Protein AF-0000000067791943 (afdb_homodimer)

Structure (mmCIF, N/CA/C/O backbone):
data_AF-0000000067791943-model_v1
#
loop_
_entity.id
_entity.type
_entity.pdbx_description
1 polymer 'Response regulatory domain-containing protein'
#
loop_
_atom_site.group_PDB
_atom_site.id
_atom_site.type_symbol
_atom_site.label_atom_id
_atom_site.label_alt_id
_atom_site.label_comp_id
_atom_site.label_asym_id
_atom_site.label_entity_id
_atom_site.label_seq_id
_atom_site.pdbx_PDB_ins_code
_atom_site.Cartn_x
_atom_site.Cartn_y
_atom_site.Cartn_z
_atom_site.occupancy
_atom_site.B_iso_or_equiv
_atom_site.auth_seq_id
_atom_site.auth_comp_id
_atom_site.auth_asym_id
_atom_site.auth_atom_id
_atom_site.pdbx_PDB_model_num
ATOM 1 N N . MET A 1 1 ? -6.887 27.5 -25.422 1 22.25 1 MET A N 1
ATOM 2 C CA . MET A 1 1 ? -5.609 27.328 -24.734 1 22.25 1 MET A CA 1
ATOM 3 C C . MET A 1 1 ? -5.531 28.234 -23.5 1 22.25 1 MET A C 1
ATOM 5 O O . MET A 1 1 ? -5.02 29.359 -23.578 1 22.25 1 MET A O 1
ATOM 9 N N . SER A 1 2 ? -6.633 28.375 -22.719 1 24.59 2 SER A N 1
ATOM 10 C CA . SER A 1 2 ? -6.848 29.406 -21.719 1 24.59 2 SER A CA 1
ATOM 11 C C . SER A 1 2 ? -5.773 29.359 -20.641 1 24.59 2 SER A C 1
ATOM 13 O O . SER A 1 2 ? -5.422 28.281 -20.156 1 24.59 2 SER A O 1
ATOM 15 N N . GLU A 1 3 ? -4.766 30.266 -20.656 1 25.45 3 GLU A N 1
ATOM 16 C CA . GLU A 1 3 ? -3.621 30.516 -19.797 1 25.45 3 GLU A CA 1
ATOM 17 C C . GLU A 1 3 ? -4.043 30.594 -18.328 1 25.45 3 GLU A C 1
ATOM 19 O O . GLU A 1 3 ? -4.758 31.516 -17.922 1 25.45 3 GLU A O 1
ATOM 24 N N . ILE A 1 4 ? -4.453 29.484 -17.688 1 29.09 4 ILE A N 1
ATOM 25 C CA . ILE A 1 4 ? -4.758 29.516 -16.266 1 29.09 4 ILE A CA 1
ATOM 26 C C . ILE A 1 4 ? -3.627 30.219 -15.516 1 29.09 4 ILE A C 1
ATOM 28 O O . ILE A 1 4 ? -2.486 29.766 -15.516 1 29.09 4 ILE A O 1
ATOM 32 N N . THR A 1 5 ? -3.676 31.578 -15.539 1 31.69 5 THR A N 1
ATOM 33 C CA . THR A 1 5 ? -2.77 32.438 -14.797 1 31.69 5 THR A CA 1
ATOM 34 C C . THR A 1 5 ? -2.609 31.953 -13.359 1 31.69 5 THR A C 1
ATOM 36 O O . THR A 1 5 ? -3.6 31.719 -12.664 1 31.69 5 THR A O 1
ATOM 39 N N . PRO A 1 6 ? -1.551 31.25 -13.047 1 35 6 PRO A N 1
ATOM 40 C CA . PRO A 1 6 ? -1.311 30.906 -11.641 1 35 6 PRO A CA 1
ATOM 41 C C . PRO A 1 6 ? -1.717 32.031 -10.688 1 35 6 PRO A C 1
ATOM 43 O O . PRO A 1 6 ? -1.582 33.219 -11.016 1 35 6 PRO A O 1
ATOM 46 N N . ASN A 1 7 ? -2.91 32.062 -10.18 1 36.78 7 ASN A N 1
ATOM 47 C CA . ASN A 1 7 ? -3.359 33.094 -9.242 1 36.78 7 ASN A CA 1
ATOM 48 C C . ASN A 1 7 ? -2.207 33.594 -8.391 1 36.78 7 ASN A C 1
ATOM 50 O O . ASN A 1 7 ? -1.664 32.875 -7.559 1 36.78 7 ASN A O 1
ATOM 54 N N . ASP A 1 8 ? -1.316 34.406 -8.805 1 37.97 8 ASP A N 1
ATOM 55 C CA . ASP A 1 8 ? -0.203 35.219 -8.367 1 37.97 8 ASP A CA 1
ATOM 56 C C . ASP A 1 8 ? -0.548 35.969 -7.078 1 37.97 8 ASP A C 1
ATOM 58 O O . ASP A 1 8 ? 0.208 36.844 -6.629 1 37.97 8 ASP A O 1
ATOM 62 N N . GLY A 1 9 ? -1.77 36.188 -6.684 1 40 9 GLY A N 1
ATOM 63 C CA . GLY A 1 9 ? -1.953 37.125 -5.586 1 40 9 GLY A CA 1
ATOM 64 C C . GLY A 1 9 ? -1.357 36.625 -4.277 1 40 9 GLY A C 1
ATOM 65 O O . GLY A 1 9 ? -2.061 36.062 -3.449 1 40 9 GLY A O 1
ATOM 66 N N . GLU A 1 10 ? -0.262 36.156 -4.215 1 47.28 10 GLU A N 1
ATOM 67 C CA . GLU A 1 10 ? 0.463 35.844 -2.992 1 47.28 10 GLU A CA 1
ATOM 68 C C . GLU A 1 10 ? 0.198 36.875 -1.897 1 47.28 10 GLU A C 1
ATOM 70 O O . GLU A 1 10 ? 0.565 38.031 -2.035 1 47.28 10 GLU A O 1
ATOM 75 N N . GLU A 1 11 ? -0.907 36.906 -1.384 1 56.53 11 GLU A N 1
ATOM 76 C CA . GLU A 1 11 ? -1.056 37.844 -0.25 1 56.53 11 GLU A CA 1
ATOM 77 C C . GLU A 1 11 ? 0.154 37.75 0.677 1 56.53 11 GLU A C 1
ATOM 79 O O . GLU A 1 11 ? 0.414 36.719 1.286 1 56.53 11 GLU A O 1
ATOM 84 N N . LEU A 1 12 ? 1.168 38.5 0.359 1 66.44 12 LEU A N 1
ATOM 85 C CA . LEU A 1 12 ? 2.416 38.625 1.105 1 66.44 12 LEU A CA 1
ATOM 86 C C . LEU A 1 12 ? 2.154 39.125 2.525 1 66.44 12 LEU A C 1
ATOM 88 O O . LEU A 1 12 ? 1.243 39.906 2.752 1 66.44 12 LEU A O 1
ATOM 92 N N . ALA A 1 13 ? 2.688 38.438 3.443 1 79.25 13 ALA A N 1
ATOM 93 C CA . ALA A 1 13 ? 2.646 38.844 4.844 1 79.25 13 ALA A CA 1
ATOM 94 C C . ALA A 1 13 ? 3.094 40.281 5.004 1 79.25 13 ALA A C 1
ATOM 96 O O . ALA A 1 13 ? 4.094 40.688 4.418 1 79.25 13 ALA A O 1
ATOM 97 N N . LEU A 1 14 ? 2.201 41.156 5.66 1 88.5 14 LEU A N 1
ATOM 98 C CA . LEU A 1 14 ? 2.621 42.5 6.016 1 88.5 14 LEU A CA 1
ATOM 99 C C . LEU A 1 14 ? 3.863 42.469 6.898 1 88.5 14 LEU A C 1
ATOM 101 O O . LEU A 1 14 ? 4.047 41.531 7.684 1 88.5 14 LEU A O 1
ATOM 105 N N . PRO A 1 15 ? 4.668 43.406 6.707 1 90.25 15 PRO A N 1
ATOM 106 C CA . PRO A 1 15 ? 5.891 43.406 7.516 1 90.25 15 PRO A CA 1
ATOM 107 C C . PRO A 1 15 ? 5.609 43.594 9.008 1 90.25 15 PRO A C 1
ATOM 109 O O . PRO A 1 15 ? 6.207 42.906 9.844 1 90.25 15 PRO A O 1
ATOM 112 N N . LEU A 1 16 ? 4.684 44.594 9.266 1 94 16 LEU A N 1
ATOM 113 C CA . LEU A 1 16 ? 4.418 44.969 10.656 1 94 16 LEU A CA 1
ATOM 114 C C . LEU A 1 16 ? 2.975 45.406 10.836 1 94 16 LEU A C 1
ATOM 116 O O . LEU A 1 16 ? 2.443 46.156 10 1 94 16 LEU A O 1
ATOM 120 N N . VAL A 1 17 ? 2.328 44.906 11.875 1 96 17 VAL A N 1
ATOM 121 C CA . VAL A 1 17 ? 0.98 45.312 12.266 1 96 17 VAL A CA 1
ATOM 122 C C . VAL A 1 17 ? 0.906 45.5 13.781 1 96 17 VAL A C 1
ATOM 124 O O . VAL A 1 17 ? 1.572 44.75 14.523 1 96 17 VAL A O 1
ATOM 127 N N . ALA A 1 18 ? 0.106 46.469 14.242 1 97.25 18 ALA A N 1
ATOM 128 C CA . ALA A 1 18 ? 0.022 46.719 15.672 1 97.25 18 ALA A CA 1
ATOM 129 C C . ALA A 1 18 ? -1.431 46.781 16.141 1 97.25 18 ALA A C 1
ATOM 131 O O . ALA A 1 18 ? -2.293 47.312 15.422 1 97.25 18 ALA A O 1
ATOM 132 N N . PHE A 1 19 ? -1.638 46.281 17.312 1 97.12 19 PHE A N 1
ATOM 133 C CA . PHE A 1 19 ? -2.951 46.344 17.938 1 97.12 19 PHE A CA 1
ATOM 134 C C . PHE A 1 19 ? -2.859 46.969 19.328 1 97.12 19 PHE A C 1
ATOM 136 O O . PHE A 1 19 ? -2.309 46.344 20.25 1 97.12 19 PHE A O 1
ATOM 143 N N . ALA A 1 20 ? -3.422 48.094 19.5 1 95.38 20 ALA A N 1
ATOM 144 C CA . ALA A 1 20 ? -3.502 48.781 20.781 1 95.38 20 ALA A CA 1
ATOM 145 C C . ALA A 1 20 ? -4.781 48.406 21.531 1 95.38 20 ALA A C 1
ATOM 147 O O . ALA A 1 20 ? -5.734 47.906 20.922 1 95.38 20 ALA A O 1
ATOM 148 N N . ASN A 1 21 ? -4.766 48.594 22.844 1 90.56 21 ASN A N 1
ATOM 149 C CA . ASN A 1 21 ? -5.961 48.281 23.625 1 90.56 21 ASN A CA 1
ATOM 150 C C . ASN A 1 21 ? -7.086 49.25 23.344 1 90.56 21 ASN A C 1
ATOM 152 O O . ASN A 1 21 ? -8.203 48.875 23.031 1 90.56 21 ASN A O 1
ATOM 156 N N . ASP A 1 22 ? -6.777 50.562 23.547 1 87.44 22 ASP A N 1
ATOM 157 C CA . ASP A 1 22 ? -7.809 51.594 23.359 1 87.44 22 ASP A CA 1
ATOM 158 C C . ASP A 1 22 ? -7.449 52.531 22.203 1 87.44 22 ASP A C 1
ATOM 160 O O . ASP A 1 22 ? -6.293 52.594 21.797 1 87.44 22 ASP A O 1
ATOM 164 N N . VAL A 1 23 ? -8.445 53.25 21.719 1 86.62 23 VAL A N 1
ATOM 165 C CA . VAL A 1 23 ? -8.328 54.156 20.562 1 86.62 23 VAL A CA 1
ATOM 166 C C . VAL A 1 23 ? -7.328 55.25 20.859 1 86.62 23 VAL A C 1
ATOM 168 O O . VAL A 1 23 ? -6.613 55.719 19.969 1 86.62 23 VAL A O 1
ATOM 171 N N . ARG A 1 24 ? -7.254 55.625 22.094 1 86.06 24 ARG A N 1
ATOM 172 C CA . ARG A 1 24 ? -6.324 56.688 22.469 1 86.06 24 ARG A CA 1
ATOM 173 C C . ARG A 1 24 ? -4.879 56.25 22.234 1 86.06 24 ARG A C 1
ATOM 175 O O . ARG A 1 24 ? -4.047 57.062 21.812 1 86.06 24 ARG A O 1
ATOM 182 N N . ASP A 1 25 ? -4.688 55 22.516 1 90.38 25 ASP A N 1
ATOM 183 C CA . ASP A 1 25 ? -3.332 54.469 22.375 1 90.38 25 ASP A CA 1
ATOM 184 C C . ASP A 1 25 ? -2.953 54.344 20.891 1 90.38 25 ASP A C 1
ATOM 186 O O . ASP A 1 25 ? -1.77 54.281 20.562 1 9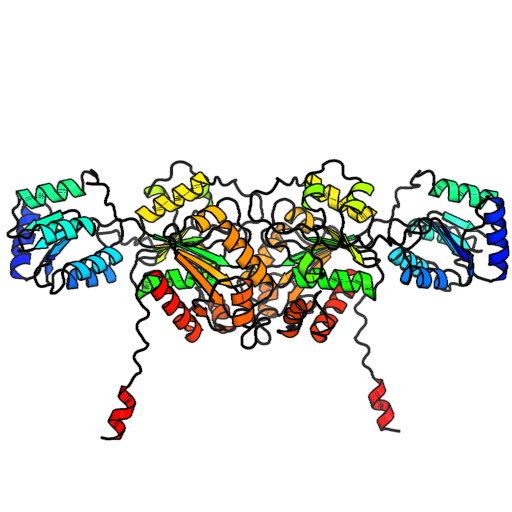0.38 25 ASP A O 1
ATOM 190 N N . VAL A 1 26 ? -3.91 54.281 20 1 93.88 26 VAL A N 1
ATOM 191 C CA . VAL A 1 26 ? -3.662 54.094 18.562 1 93.88 26 VAL A CA 1
ATOM 192 C C . VAL A 1 26 ? -2.883 55.281 18.016 1 93.88 26 VAL A C 1
ATOM 194 O O . VAL A 1 26 ? -1.896 55.125 17.297 1 93.88 26 VAL A O 1
ATOM 197 N N . ALA A 1 27 ? -3.35 56.406 18.375 1 91.88 27 ALA A N 1
ATOM 198 C CA . ALA A 1 27 ? -2.699 57.625 17.906 1 91.88 27 ALA A CA 1
ATOM 199 C C . ALA A 1 27 ? -1.257 57.688 18.391 1 91.88 27 ALA A C 1
ATOM 201 O O . ALA A 1 27 ? -0.358 58.094 17.641 1 91.88 27 ALA A O 1
ATOM 202 N N . ASP A 1 28 ? -1.113 57.375 19.672 1 92.25 28 ASP A N 1
ATOM 203 C CA . ASP A 1 28 ? 0.218 57.438 20.266 1 92.25 28 ASP A CA 1
ATOM 204 C C . ASP A 1 28 ? 1.177 56.469 19.562 1 92.25 28 ASP A C 1
ATOM 206 O O . ASP A 1 28 ? 2.303 56.844 19.219 1 92.25 28 ASP A O 1
ATOM 210 N N . ILE A 1 29 ? 0.742 55.281 19.328 1 94.38 29 ILE A N 1
ATOM 211 C CA . ILE A 1 29 ? 1.571 54.25 18.703 1 94.38 29 ILE A CA 1
ATOM 212 C C . ILE A 1 29 ? 1.834 54.625 17.234 1 94.38 29 ILE A C 1
ATOM 214 O O . ILE A 1 29 ? 2.951 54.469 16.734 1 94.38 29 ILE A O 1
ATOM 218 N N . SER A 1 30 ? 0.848 55.188 16.562 1 94.62 30 SER A N 1
ATOM 219 C CA . SER A 1 30 ? 1.002 55.656 15.188 1 94.62 30 SER A CA 1
ATOM 220 C C . SER A 1 30 ? 2.057 56.75 15.086 1 94.62 30 SER A C 1
ATOM 222 O O . SER A 1 30 ? 2.842 56.781 14.133 1 94.62 30 SER A O 1
ATOM 224 N N . ASP A 1 31 ? 1.947 57.594 16 1 93.88 31 ASP A N 1
ATOM 225 C CA . ASP A 1 31 ? 2.926 58.656 16.031 1 93.88 31 ASP A CA 1
ATOM 226 C C . ASP A 1 31 ? 4.344 58.125 16.172 1 93.88 31 ASP A C 1
ATOM 228 O O . ASP A 1 31 ? 5.273 58.625 15.539 1 93.88 31 ASP A O 1
ATOM 232 N N . LEU A 1 32 ? 4.469 57.156 17.062 1 94.31 32 LEU A N 1
ATOM 233 C CA . LEU A 1 32 ? 5.773 56.531 17.234 1 94.31 32 LEU A CA 1
ATOM 234 C C . LEU A 1 32 ? 6.266 55.906 15.93 1 94.31 32 LEU A C 1
ATOM 236 O O . LEU A 1 32 ? 7.43 56.094 15.562 1 94.31 32 LEU A O 1
ATOM 240 N N . PHE A 1 33 ? 5.414 55.25 15.188 1 94.81 33 PHE A N 1
ATOM 241 C CA . PHE A 1 33 ? 5.801 54.625 13.93 1 94.81 33 PHE A CA 1
ATOM 242 C C . PHE A 1 33 ? 6.152 55.688 12.891 1 94.81 33 PHE A C 1
ATOM 244 O O . PHE A 1 33 ? 7.066 55.469 12.086 1 94.81 33 PHE A O 1
ATOM 251 N N . THR A 1 34 ? 5.445 56.75 12.891 1 94.12 34 THR A N 1
ATOM 252 C CA . THR A 1 34 ? 5.766 57.875 11.992 1 94.12 34 THR A CA 1
ATOM 253 C C . THR A 1 34 ? 7.172 58.375 12.258 1 94.12 34 THR A C 1
ATOM 255 O O . THR A 1 34 ? 7.934 58.656 11.32 1 94.12 34 THR A O 1
ATOM 258 N N . ARG A 1 35 ? 7.48 58.5 13.5 1 94.31 35 ARG A N 1
ATOM 259 C CA . ARG A 1 35 ? 8.797 59 13.891 1 94.31 35 ARG A CA 1
ATOM 260 C C . ARG A 1 35 ? 9.891 58 13.531 1 94.31 35 ARG A C 1
ATOM 262 O O . ARG A 1 35 ? 11.055 58.344 13.367 1 94.31 35 ARG A O 1
ATOM 269 N N . LEU A 1 36 ? 9.516 56.781 13.445 1 93.19 36 LEU A N 1
ATOM 270 C CA . LEU A 1 36 ? 10.461 55.75 13.047 1 93.19 36 LEU A CA 1
ATOM 271 C C . LEU A 1 36 ? 10.484 55.594 11.523 1 93.19 36 LEU A C 1
ATOM 273 O O . LEU A 1 36 ? 10.992 54.594 11.008 1 93.19 36 LEU A O 1
ATOM 277 N N . LYS A 1 37 ? 9.836 56.5 10.82 1 92.56 37 LYS A N 1
ATOM 278 C CA . LYS A 1 37 ? 9.797 56.562 9.367 1 92.56 37 LYS A CA 1
ATOM 279 C C . LYS A 1 37 ? 9.039 55.375 8.781 1 92.56 37 LYS A C 1
ATOM 281 O O . LYS A 1 37 ? 9.406 54.875 7.727 1 92.56 37 LYS A O 1
ATOM 286 N N . GLN A 1 38 ? 7.988 54.875 9.523 1 92.94 38 GLN A N 1
ATOM 287 C CA . GLN A 1 38 ? 7.094 53.812 9.07 1 92.94 38 GLN A CA 1
ATOM 288 C C . GLN A 1 38 ? 5.633 54.25 9.234 1 92.94 38 GLN A C 1
ATOM 290 O O . GLN A 1 38 ? 4.855 53.531 9.891 1 92.94 38 GLN A O 1
ATOM 295 N N . PRO A 1 39 ? 5.293 55.219 8.555 1 89.31 39 PRO A N 1
ATOM 296 C CA . PRO A 1 39 ? 3.953 55.781 8.766 1 89.31 39 PRO A CA 1
ATOM 297 C C . PRO A 1 39 ? 2.846 54.844 8.258 1 89.31 39 PRO A C 1
ATOM 299 O O . PRO A 1 39 ? 1.686 55 8.648 1 89.31 39 PRO A O 1
ATOM 302 N N . ASP A 1 40 ? 3.189 53.906 7.453 1 93.44 40 ASP A N 1
ATOM 303 C CA . ASP A 1 40 ? 2.17 53.094 6.793 1 93.44 40 ASP A CA 1
ATOM 304 C C . ASP A 1 40 ? 1.856 51.844 7.602 1 93.44 40 ASP A C 1
ATOM 306 O O . ASP A 1 40 ? 1.059 51 7.172 1 93.44 40 ASP A O 1
ATOM 310 N N . VAL A 1 41 ? 2.385 51.719 8.758 1 95 41 VAL A N 1
ATOM 311 C CA . VAL A 1 41 ? 2.104 50.562 9.602 1 95 41 VAL A CA 1
ATOM 312 C C . VAL A 1 41 ? 0.656 50.625 10.078 1 95 41 VAL A C 1
ATOM 314 O O . VAL A 1 41 ? 0.229 51.594 10.68 1 95 41 VAL A O 1
ATOM 317 N N . PRO A 1 42 ? -0.078 49.594 9.773 1 95.81 42 PRO A N 1
ATOM 318 C CA . PRO A 1 42 ? -1.447 49.562 10.297 1 95.81 42 PRO A CA 1
ATOM 319 C C . PRO A 1 42 ? -1.502 49.438 11.812 1 95.81 42 PRO A C 1
ATOM 321 O O . PRO A 1 42 ? -0.888 48.531 12.391 1 95.81 42 PRO A O 1
ATOM 324 N N . VAL A 1 43 ? -2.193 50.375 12.445 1 96.44 43 VAL A N 1
ATOM 325 C CA . VAL A 1 43 ? -2.426 50.344 13.883 1 96.44 43 VAL A CA 1
ATOM 326 C C . VAL A 1 43 ? -3.926 50.281 14.164 1 96.44 43 VAL A C 1
ATOM 328 O O . VAL A 1 43 ? -4.664 51.188 13.773 1 96.44 43 VAL A O 1
ATOM 331 N N . MET A 1 44 ? -4.297 49.219 14.789 1 95.75 44 MET A N 1
ATOM 332 C CA . MET A 1 44 ? -5.719 49.031 15.07 1 95.75 44 MET A CA 1
ATOM 333 C C . MET A 1 44 ? -5.969 48.938 16.578 1 95.75 44 MET A C 1
ATOM 335 O O . MET A 1 44 ? -5.035 48.75 17.359 1 95.75 44 MET A O 1
ATOM 339 N N . SER A 1 45 ? -7.246 49.156 16.984 1 95.5 45 SER A N 1
ATOM 340 C CA . SER A 1 45 ? -7.633 49.031 18.375 1 95.5 45 SER A CA 1
ATOM 341 C C . SER A 1 45 ? -8.234 47.625 18.656 1 95.5 45 SER A C 1
ATOM 343 O O . SER A 1 45 ? -8.516 46.875 17.719 1 95.5 45 SER A O 1
ATOM 345 N N . GLY A 1 46 ? -8.328 47.344 19.969 1 94.31 46 GLY A N 1
ATOM 346 C CA . GLY A 1 46 ? -8.984 46.094 20.344 1 94.31 46 GLY A CA 1
ATOM 347 C C . GLY A 1 46 ? -8.047 45.094 21.016 1 94.31 46 GLY A C 1
ATOM 348 O O . GLY A 1 46 ? -8.469 44.031 21.422 1 94.31 46 GLY A O 1
ATOM 349 N N . GLY A 1 47 ? -6.824 45.438 21.078 1 95.44 47 GLY A N 1
ATOM 350 C CA . GLY A 1 47 ? -5.875 44.656 21.828 1 95.44 47 GLY A CA 1
ATOM 351 C C . GLY A 1 47 ? -5.66 43.25 21.25 1 95.44 47 GLY A C 1
ATOM 352 O O . GLY A 1 47 ? -5.645 43.094 20.016 1 95.44 47 GLY A O 1
ATOM 353 N N . ILE A 1 48 ? -5.469 42.312 22.141 1 95.94 48 ILE A N 1
ATOM 354 C CA . ILE A 1 48 ? -5.07 40.969 21.734 1 95.94 48 ILE A CA 1
ATOM 355 C C . ILE A 1 48 ? -6.25 40.25 21.094 1 95.94 48 ILE A C 1
ATOM 357 O O . ILE A 1 48 ? -6.062 39.438 20.188 1 95.94 48 ILE A O 1
ATOM 361 N N . ALA A 1 49 ? -7.457 40.5 21.5 1 94.62 49 ALA A N 1
ATOM 362 C CA . ALA A 1 49 ? -8.633 39.875 20.906 1 94.62 49 ALA A CA 1
ATOM 363 C C . ALA A 1 49 ? -8.773 40.281 19.438 1 94.62 49 ALA A C 1
ATOM 365 O O . ALA A 1 49 ? -9.031 39.438 18.578 1 94.62 49 ALA A O 1
ATOM 366 N N . ALA A 1 50 ? -8.562 41.531 19.172 1 95.5 50 ALA A N 1
ATOM 367 C CA . ALA A 1 50 ? -8.625 42.031 17.797 1 95.5 50 ALA A CA 1
ATOM 368 C C . ALA A 1 50 ? -7.48 41.469 16.953 1 95.5 50 ALA A C 1
ATOM 370 O O . ALA A 1 50 ? -7.652 41.156 15.773 1 95.5 50 ALA A O 1
ATOM 371 N N . ALA A 1 51 ? -6.367 41.406 17.547 1 96.5 51 ALA A N 1
ATOM 372 C CA . ALA A 1 51 ? -5.207 40.844 16.859 1 96.5 51 ALA A CA 1
ATOM 373 C C . ALA A 1 51 ? -5.473 39.406 16.406 1 96.5 51 ALA A C 1
ATOM 375 O O . ALA A 1 51 ? -5.176 39.031 15.273 1 96.5 51 ALA A O 1
ATOM 376 N N . ARG A 1 52 ? -6.004 38.625 17.328 1 94.62 52 ARG A N 1
ATOM 377 C CA . ARG A 1 52 ? -6.305 37.219 17.016 1 94.62 52 ARG A CA 1
ATOM 378 C C . ARG A 1 52 ? -7.297 37.125 15.867 1 94.62 52 ARG A C 1
ATOM 380 O O . ARG A 1 52 ? -7.082 36.375 14.922 1 94.62 52 ARG A O 1
ATOM 387 N N . GLN A 1 53 ? -8.352 37.844 15.938 1 94.06 53 GLN A N 1
ATOM 388 C CA . GLN A 1 53 ? -9.375 37.844 14.891 1 94.06 53 GLN A CA 1
ATOM 389 C C . GLN A 1 53 ? -8.789 38.25 13.547 1 94.06 53 GLN A C 1
ATOM 391 O O . GLN A 1 53 ? -9.086 37.625 12.516 1 94.06 53 GLN A O 1
ATOM 396 N N . TRP A 1 54 ? -7.98 39.25 13.586 1 94.56 54 TRP A N 1
ATOM 397 C CA . TRP A 1 54 ? -7.348 39.719 12.359 1 94.56 54 TRP A CA 1
ATOM 398 C C . TRP A 1 54 ? -6.453 38.656 11.75 1 94.56 54 TRP A C 1
ATOM 400 O O . TRP A 1 54 ? -6.488 38.438 10.539 1 94.56 54 TRP A O 1
ATOM 410 N N . CYS A 1 55 ? -5.719 38 12.555 1 93.56 55 CYS A N 1
ATOM 411 C CA . CYS A 1 55 ? -4.781 37 12.086 1 93.56 55 CYS A CA 1
ATOM 412 C C . CYS A 1 55 ? -5.516 35.75 11.602 1 93.56 55 CYS A C 1
ATOM 414 O O . CYS A 1 55 ? -4.969 34.969 10.836 1 93.56 55 CYS A O 1
ATOM 416 N N . GLU A 1 56 ? -6.699 35.5 12.094 1 90.62 56 GLU A N 1
ATOM 417 C CA . GLU A 1 56 ? -7.527 34.406 11.602 1 90.62 56 GLU A CA 1
ATOM 418 C C . GLU A 1 56 ? -8.023 34.688 10.188 1 90.62 56 GLU A C 1
ATOM 420 O O . GLU A 1 56 ? -8.227 33.75 9.406 1 90.62 56 GLU A O 1
ATOM 425 N N . LEU A 1 57 ? -8.133 35.969 9.883 1 88.94 57 LEU A N 1
ATOM 426 C CA . LEU A 1 57 ? -8.734 36.344 8.609 1 88.94 57 LEU A CA 1
ATOM 427 C C . LEU A 1 57 ? -7.656 36.719 7.594 1 88.94 57 LEU A C 1
ATOM 429 O O . LEU A 1 57 ? -7.922 36.781 6.391 1 88.94 57 LEU A O 1
ATOM 433 N N . ASN A 1 58 ? -6.449 37 8.133 1 88.38 58 ASN A N 1
ATOM 434 C CA . ASN A 1 58 ? -5.359 37.438 7.27 1 88.38 58 ASN A CA 1
ATOM 435 C C . ASN A 1 58 ? -4.098 36.625 7.48 1 88.38 58 ASN A C 1
ATOM 437 O O . ASN A 1 58 ? -3.992 35.875 8.461 1 88.38 58 ASN A O 1
ATOM 441 N N . VAL A 1 59 ? -3.203 36.75 6.488 1 86.25 59 VAL A N 1
ATOM 442 C CA . VAL A 1 59 ? -1.868 36.188 6.707 1 86.25 59 VAL A CA 1
ATOM 443 C C . VAL A 1 59 ? -1.169 36.969 7.82 1 86.25 59 VAL A C 1
ATOM 445 O O . VAL A 1 59 ? -1.102 38.188 7.785 1 86.25 59 VAL A O 1
ATOM 448 N N . PRO A 1 60 ? -0.776 36.188 8.781 1 90.75 60 PRO A N 1
ATOM 449 C CA . PRO A 1 60 ? -0.099 36.906 9.875 1 90.75 60 PRO A CA 1
ATOM 450 C C . PRO A 1 60 ? 1.118 37.688 9.398 1 90.75 60 PRO A C 1
ATOM 452 O O . PRO A 1 60 ? 1.834 37.25 8.492 1 90.75 60 PRO A O 1
ATOM 455 N N . PRO A 1 61 ? 1.381 38.844 10.047 1 92.06 61 PRO A N 1
ATOM 456 C CA . PRO A 1 61 ? 2.525 39.688 9.648 1 92.06 61 PRO A CA 1
ATOM 457 C C . PRO A 1 61 ? 3.855 39.125 10.156 1 92.06 61 PRO A C 1
ATOM 459 O O . PRO A 1 61 ? 3.873 38.219 10.992 1 92.06 61 PRO A O 1
ATOM 462 N N . ARG A 1 62 ? 4.871 39.656 9.602 1 90.88 62 ARG A N 1
ATOM 463 C CA . ARG A 1 62 ? 6.195 39.25 10.07 1 90.88 62 ARG A CA 1
ATOM 464 C C . ARG A 1 62 ? 6.41 39.656 11.523 1 90.88 62 ARG A C 1
ATOM 466 O O . ARG A 1 62 ? 6.926 38.875 12.32 1 90.88 62 ARG A O 1
ATOM 473 N N . ILE A 1 63 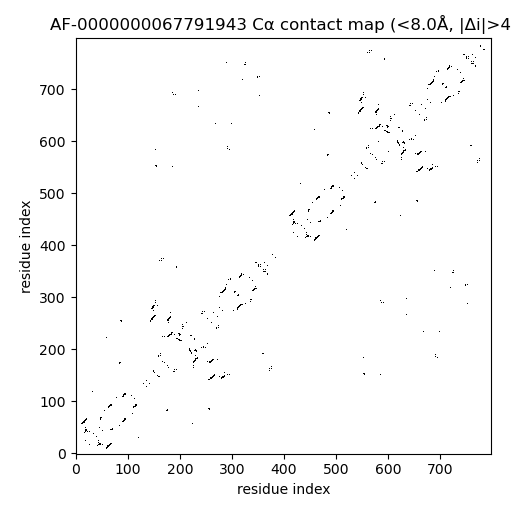? 6.047 40.906 11.844 1 93.12 63 ILE A N 1
ATOM 474 C CA . ILE A 1 63 ? 6.125 41.406 13.211 1 93.12 63 ILE A CA 1
ATOM 475 C C . ILE A 1 63 ? 4.746 41.875 13.672 1 93.12 63 ILE A C 1
ATOM 477 O O . ILE A 1 63 ? 4.059 42.594 12.953 1 93.12 63 ILE A O 1
ATOM 481 N N . LEU A 1 64 ? 4.352 41.406 14.828 1 95.62 64 LEU A N 1
ATOM 482 C CA . LEU A 1 64 ? 3.064 41.781 15.406 1 95.62 64 LEU A CA 1
ATOM 483 C C . LEU A 1 64 ? 3.252 42.406 16.781 1 95.62 64 LEU A C 1
ATOM 485 O O . LEU A 1 64 ? 3.828 41.812 17.672 1 95.62 64 LEU A O 1
ATOM 489 N N . LEU A 1 65 ? 2.865 43.656 16.906 1 96.56 65 LEU A N 1
ATOM 490 C CA . LEU A 1 65 ? 2.82 44.312 18.203 1 96.56 65 LEU A CA 1
ATOM 491 C C . LEU A 1 65 ? 1.422 44.25 18.797 1 96.56 65 LEU A C 1
ATOM 493 O O . LEU A 1 65 ? 0.45 44.688 18.188 1 96.56 65 LEU A O 1
ATOM 497 N N . VAL A 1 66 ? 1.337 43.688 20 1 97.25 66 VAL A N 1
ATOM 498 C CA . VAL A 1 66 ? -0.001 43.469 20.531 1 97.25 66 VAL A CA 1
ATOM 499 C C . VAL A 1 66 ? -0.061 43.938 21.984 1 97.25 66 VAL A C 1
ATOM 501 O O . VAL A 1 66 ? 0.827 43.625 22.781 1 97.25 66 VAL A O 1
ATOM 504 N N . ASP A 1 67 ? -1.092 44.688 22.297 1 96.31 67 ASP A N 1
ATOM 505 C CA . ASP A 1 67 ? -1.33 45.188 23.656 1 96.31 67 ASP A CA 1
ATOM 506 C C . ASP A 1 67 ? -2.129 44.188 24.484 1 96.31 67 ASP A C 1
ATOM 508 O O . ASP A 1 67 ? -3.254 43.844 24.125 1 96.31 67 ASP A O 1
ATOM 512 N N . LEU A 1 68 ? -1.598 43.812 25.625 1 95.06 68 LEU A N 1
ATOM 513 C CA . LEU A 1 68 ? -2.234 42.812 26.484 1 95.06 68 LEU A CA 1
ATOM 514 C C . LEU A 1 68 ? -3.119 43.469 27.531 1 95.06 68 LEU A C 1
ATOM 516 O O . LEU A 1 68 ? -3.824 42.781 28.281 1 95.06 68 LEU A O 1
ATOM 520 N N . GLU A 1 69 ? -3.109 44.75 27.406 1 90.25 69 GLU A N 1
ATOM 521 C CA . GLU A 1 69 ? -3.943 45.469 28.375 1 90.25 69 GLU A CA 1
ATOM 522 C C . GLU A 1 69 ? -5.422 45.125 28.172 1 90.25 69 GLU A C 1
ATOM 524 O O . GLU A 1 69 ? -5.887 45.031 27.031 1 90.25 69 GLU A O 1
ATOM 529 N N . GLY A 1 70 ? -6.152 44.844 29.188 1 84.06 70 GLY A N 1
ATOM 530 C CA . GLY A 1 70 ? -7.574 44.562 29.062 1 84.06 70 GLY A CA 1
ATOM 531 C C . GLY A 1 70 ? -7.887 43.094 29.016 1 84.06 70 GLY A C 1
ATOM 532 O O . GLY A 1 70 ? -9.039 42.688 29.203 1 84.06 70 GLY A O 1
ATOM 533 N N . ALA A 1 71 ? -6.891 42.344 28.688 1 88.31 71 ALA A N 1
ATOM 534 C CA . ALA A 1 71 ? -7.113 40.906 28.672 1 88.31 71 ALA A CA 1
ATOM 535 C C . ALA A 1 71 ? -7.203 40.312 30.094 1 88.31 71 ALA A C 1
ATOM 537 O O . ALA A 1 71 ? -6.309 40.562 30.906 1 88.31 71 ALA A O 1
ATOM 538 N N . HIS A 1 72 ? -8.266 39.625 30.406 1 87.38 72 HIS A N 1
ATOM 539 C CA . HIS A 1 72 ? -8.453 39.031 31.719 1 87.38 72 HIS A CA 1
ATOM 540 C C . HIS A 1 72 ? -7.434 37.938 31.984 1 87.38 72 HIS A C 1
ATOM 542 O O . HIS A 1 72 ? -6.918 37.812 33.094 1 87.38 72 HIS A O 1
ATOM 548 N N . TRP A 1 73 ? -7.16 37.219 30.938 1 88.69 73 TRP A N 1
ATOM 549 C CA . TRP A 1 73 ? -6.176 36.156 31 1 88.69 73 TRP A CA 1
ATOM 550 C C . TRP A 1 73 ? -5.129 36.312 29.906 1 88.69 73 TRP A C 1
ATOM 552 O O . TRP A 1 73 ? -5.234 35.688 28.828 1 88.69 73 TRP A O 1
ATOM 562 N N . PRO A 1 74 ? -4.117 37.062 30.156 1 90.25 74 PRO A N 1
ATOM 563 C CA . PRO A 1 74 ? -3.184 37.469 29.109 1 90.25 74 PRO A CA 1
ATOM 564 C C . PRO A 1 74 ? -2.393 36.281 28.531 1 90.25 74 PRO A C 1
ATOM 566 O O . PRO A 1 74 ? -2.191 36.188 27.328 1 90.25 74 PRO A O 1
ATOM 569 N N . LEU A 1 75 ? -2.043 35.344 29.391 1 90.38 75 LEU A N 1
ATOM 570 C CA . LEU A 1 75 ? -1.155 34.281 28.938 1 90.38 75 LEU A CA 1
ATOM 571 C C . LEU A 1 75 ? -1.9 33.281 28.047 1 90.38 75 LEU A C 1
ATOM 573 O O . LEU A 1 75 ? -1.467 33.031 26.938 1 90.38 75 LEU A O 1
ATOM 577 N N . PRO A 1 76 ? -3.086 32.812 28.453 1 90.44 76 PRO A N 1
ATOM 578 C CA . PRO A 1 76 ? -3.846 31.938 27.562 1 90.44 76 PRO A CA 1
ATOM 579 C C . PRO A 1 76 ? -4.211 32.625 26.25 1 90.44 76 PRO A C 1
ATOM 581 O O . PRO A 1 76 ? -4.152 32 25.172 1 90.44 76 PRO A O 1
ATOM 584 N N . ALA A 1 77 ? -4.547 33.844 26.312 1 92.56 77 ALA A N 1
ATOM 585 C CA . ALA A 1 77 ? -4.887 34.594 25.109 1 92.56 77 ALA A CA 1
ATOM 586 C C . ALA A 1 77 ? -3.691 34.688 24.172 1 92.56 77 ALA A C 1
ATOM 588 O O . ALA A 1 77 ? -3.84 34.594 22.953 1 92.56 77 ALA A O 1
ATOM 589 N N . LEU A 1 78 ? -2.568 34.938 24.75 1 93.25 78 LEU A N 1
ATOM 590 C CA . LEU A 1 78 ? -1.353 35.031 23.953 1 93.25 78 LEU A CA 1
ATOM 591 C C . LEU A 1 78 ? -1.014 33.719 23.297 1 93.25 78 LEU A C 1
ATOM 593 O O . LEU A 1 78 ? -0.621 33.656 22.125 1 93.25 78 LEU A O 1
ATOM 597 N N . GLU A 1 79 ? -1.188 32.656 24.016 1 89.62 79 GLU A N 1
ATOM 598 C CA . GLU A 1 79 ? -0.897 31.344 23.484 1 89.62 79 GLU A CA 1
ATOM 599 C C . GLU A 1 79 ? -1.771 31.031 22.266 1 89.62 79 GLU A C 1
ATOM 601 O O . GLU A 1 79 ? -1.29 30.484 21.266 1 89.62 79 GLU A O 1
ATOM 606 N N . GLU A 1 80 ? -2.963 31.375 22.375 1 90.25 80 GLU A N 1
ATOM 607 C CA . GLU A 1 80 ? -3.885 31.188 21.25 1 90.25 80 GLU A CA 1
ATOM 608 C C . GLU A 1 80 ? -3.451 32.031 20.047 1 90.25 80 GLU A C 1
ATOM 610 O O . GLU A 1 80 ? -3.465 31.531 18.906 1 90.25 80 GLU A O 1
ATOM 615 N N . LEU A 1 81 ? -3.102 33.25 20.312 1 93.56 81 LEU A N 1
ATOM 616 C CA . LEU A 1 81 ? -2.654 34.156 19.25 1 93.56 81 LEU A CA 1
ATOM 617 C C . LEU A 1 81 ? -1.4 33.594 18.578 1 93.56 81 LEU A C 1
ATOM 619 O O . LEU A 1 81 ? -1.312 33.562 17.344 1 93.56 81 LEU A O 1
ATOM 623 N N . LEU A 1 82 ? -0.483 33.125 19.391 1 91.31 82 LEU A N 1
ATOM 624 C CA . LEU A 1 82 ? 0.782 32.625 18.875 1 91.31 82 LEU A CA 1
ATOM 625 C C . LEU A 1 82 ? 0.556 31.406 17.984 1 91.31 82 LEU A C 1
ATOM 627 O O . LEU A 1 82 ? 1.26 31.203 17 1 91.31 82 LEU A O 1
ATOM 631 N N . SER A 1 83 ? -0.391 30.625 18.297 1 89.19 83 SER A N 1
ATOM 632 C CA . SER A 1 83 ? -0.703 29.438 17.516 1 89.19 83 SER A CA 1
ATOM 633 C C . SER A 1 83 ? -1.196 29.812 16.109 1 89.19 83 SER A C 1
ATOM 635 O O . SER A 1 83 ? -0.789 29.219 15.125 1 89.19 83 SER A O 1
ATOM 637 N N . VAL A 1 84 ? -2.002 30.812 16.031 1 90.81 84 VAL A N 1
ATOM 638 C CA . VAL A 1 84 ? -2.586 31.266 14.781 1 90.81 84 VAL A CA 1
ATOM 639 C C . VAL A 1 84 ? -1.518 31.953 13.93 1 90.81 84 VAL A C 1
ATOM 641 O O . VAL A 1 84 ? -1.521 31.844 12.703 1 90.81 84 VAL A O 1
ATOM 644 N N . CYS A 1 85 ? -0.564 32.594 14.562 1 90.75 85 CYS A N 1
ATOM 645 C CA . CYS A 1 85 ? 0.483 33.344 13.867 1 90.75 85 CYS A CA 1
ATOM 646 C C . CYS A 1 85 ? 1.519 32.375 13.273 1 90.75 85 CYS A C 1
ATOM 648 O O . CYS A 1 85 ? 2.076 32.656 12.211 1 90.75 85 CYS A O 1
ATOM 650 N N . GLY A 1 86 ? 1.678 31.344 14.031 1 87 86 GLY A N 1
ATOM 651 C CA . GLY A 1 86 ? 2.709 30.406 13.586 1 87 86 GLY A CA 1
ATOM 652 C C . GLY A 1 86 ? 4.109 30.859 13.961 1 87 86 GLY A C 1
ATOM 653 O O . GLY A 1 86 ? 4.289 31.906 14.586 1 87 86 GLY A O 1
ATOM 654 N N . PRO A 1 87 ? 5.148 30.062 13.555 1 84.25 87 PRO A N 1
ATOM 655 C CA . PRO A 1 87 ? 6.516 30.297 14.016 1 84.25 87 PRO A CA 1
ATOM 656 C C . PRO A 1 87 ? 7.211 31.406 13.242 1 84.25 87 PRO A C 1
ATOM 658 O O . PRO A 1 87 ? 8.234 31.938 13.695 1 84.25 87 PRO A O 1
ATOM 661 N N . THR A 1 88 ? 6.723 31.781 12.188 1 85.38 88 THR A N 1
ATOM 662 C CA . THR A 1 88 ? 7.418 32.75 11.359 1 85.38 88 THR A CA 1
ATOM 663 C C . THR A 1 88 ? 7.105 34.188 11.828 1 85.38 88 THR A C 1
ATOM 665 O O . THR A 1 88 ? 7.801 35.125 11.453 1 85.38 88 THR A O 1
ATOM 668 N N . SER A 1 89 ? 6.074 34.312 12.578 1 90.31 89 SER A N 1
ATOM 669 C CA . SER A 1 89 ? 5.676 35.625 13.062 1 90.31 89 SER A CA 1
ATOM 670 C C . SER A 1 89 ? 6.352 35.969 14.391 1 90.31 89 SER A C 1
ATOM 672 O O . SER A 1 89 ? 6.344 35.125 15.312 1 90.31 89 SER A O 1
ATOM 674 N N . GLN A 1 90 ? 6.988 37.125 14.453 1 91.06 90 GLN A N 1
ATOM 675 C CA . GLN A 1 90 ? 7.555 37.625 15.703 1 91.06 90 GLN A CA 1
ATOM 676 C C . GLN A 1 90 ? 6.562 38.531 16.438 1 91.06 90 GLN A C 1
ATOM 678 O O . GLN A 1 90 ? 6.129 39.562 15.906 1 91.06 90 GLN A O 1
ATOM 683 N N . VAL A 1 91 ? 6.281 38.188 17.703 1 93.88 91 VAL A N 1
ATOM 684 C CA . VAL A 1 91 ? 5.25 38.906 18.438 1 93.88 91 VAL A CA 1
ATOM 685 C C . VAL A 1 91 ? 5.887 39.688 19.578 1 93.88 91 VAL A C 1
ATOM 687 O O . VAL A 1 91 ? 6.691 39.156 20.344 1 93.88 91 VAL A O 1
ATOM 690 N N . ILE A 1 92 ? 5.59 40.938 19.625 1 94.19 92 ILE A N 1
ATOM 691 C CA . ILE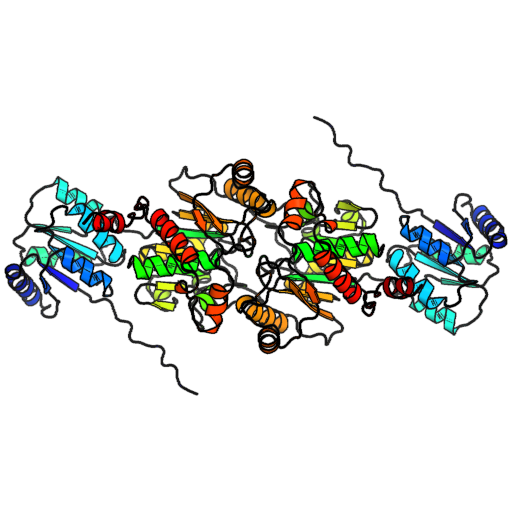 A 1 92 ? 5.98 41.844 20.719 1 94.19 92 ILE A CA 1
ATOM 692 C C . ILE A 1 92 ? 4.75 42.188 21.562 1 94.19 92 ILE A C 1
ATOM 694 O O . ILE A 1 92 ? 3.775 42.719 21.047 1 94.19 92 ILE A O 1
ATOM 698 N N . ALA A 1 93 ? 4.852 41.875 22.844 1 96.06 93 ALA A N 1
ATOM 699 C CA . ALA A 1 93 ? 3.738 42.188 23.75 1 96.06 93 ALA A CA 1
ATOM 700 C C . ALA A 1 93 ? 3.955 43.531 24.453 1 96.06 93 ALA A C 1
ATOM 702 O O . ALA A 1 93 ? 5.09 43.906 24.766 1 96.06 93 ALA A O 1
ATOM 703 N N . THR A 1 94 ? 2.883 44.25 24.656 1 95.19 94 THR A N 1
ATOM 704 C CA . THR A 1 94 ? 2.926 45.5 25.438 1 95.19 94 THR A CA 1
ATOM 705 C C . THR A 1 94 ? 1.87 45.469 26.547 1 95.19 94 THR A C 1
ATOM 707 O O . THR A 1 94 ? 0.902 44.688 26.469 1 95.19 94 THR A O 1
ATOM 710 N N . GLY A 1 95 ? 2.049 46.188 27.578 1 93.12 95 GLY A N 1
ATOM 711 C CA . GLY A 1 95 ? 1.113 46.281 28.688 1 93.12 95 GLY A CA 1
ATOM 712 C C . GLY A 1 95 ? 1.581 47.219 29.781 1 93.12 95 GLY A C 1
ATOM 713 O O . GLY A 1 95 ? 2.637 47.844 29.672 1 93.12 95 GLY A O 1
ATOM 714 N N . LYS A 1 96 ? 0.775 47.25 30.891 1 90.5 96 LYS A N 1
ATOM 715 C CA . LYS A 1 96 ? 1.095 48.156 31.984 1 90.5 96 LYS A CA 1
ATOM 716 C C . LYS A 1 96 ? 1.677 47.438 33.188 1 90.5 96 LYS A C 1
ATOM 718 O O . LYS A 1 96 ? 2.291 48.031 34.062 1 90.5 96 LYS A O 1
ATOM 723 N N . GLU A 1 97 ? 1.457 46.188 33.188 1 89.25 97 GLU A N 1
ATOM 724 C CA . GLU A 1 97 ? 1.885 45.406 34.344 1 89.25 97 GLU A CA 1
ATOM 725 C C . GLU A 1 97 ? 3.404 45.281 34.406 1 89.25 97 GLU A C 1
ATOM 727 O O . GLU A 1 97 ? 4.039 44.906 33.406 1 89.25 97 GLU A O 1
ATOM 732 N N . GLN A 1 98 ? 3.908 45.625 35.562 1 88.06 98 GLN A N 1
ATOM 733 C CA . GLN A 1 98 ? 5.34 45.469 35.812 1 88.06 98 GLN A CA 1
ATOM 734 C C . GLN A 1 98 ? 5.617 44.25 36.688 1 88.06 98 GLN A C 1
ATOM 736 O O . GLN A 1 98 ? 6.02 44.406 37.844 1 88.06 98 GLN A O 1
ATOM 741 N N . ASP A 1 99 ? 5.34 43.156 36.219 1 88.31 99 ASP A N 1
ATOM 742 C CA . ASP A 1 99 ? 5.488 41.906 36.938 1 88.31 99 ASP A CA 1
ATOM 743 C C . ASP A 1 99 ? 6.543 41 36.281 1 88.31 99 ASP A C 1
ATOM 745 O O . ASP A 1 99 ? 6.395 40.625 35.125 1 88.31 99 ASP A O 1
ATOM 749 N N . VAL A 1 100 ? 7.492 40.688 37.031 1 85 100 VAL A N 1
ATOM 750 C CA . VAL A 1 100 ? 8.602 39.906 36.531 1 85 100 VAL A CA 1
ATOM 751 C C . VAL A 1 100 ? 8.109 38.5 36.156 1 85 100 VAL A C 1
ATOM 753 O O . VAL A 1 100 ? 8.562 37.938 35.156 1 85 100 VAL A O 1
ATOM 756 N N . GLY A 1 101 ? 7.293 38 37 1 87.19 101 GLY A N 1
ATOM 757 C CA . GLY A 1 101 ? 6.715 36.688 36.688 1 87.19 101 GLY A CA 1
ATOM 758 C C . GLY A 1 101 ? 5.992 36.688 35.344 1 87.19 101 GLY A C 1
ATOM 759 O O . GLY A 1 101 ? 6.168 35.75 34.562 1 87.19 101 GLY A O 1
ATOM 760 N N . LEU A 1 102 ? 5.23 37.688 35.094 1 88.62 102 LEU A N 1
ATOM 761 C CA . LEU A 1 102 ? 4.539 37.812 33.812 1 88.62 102 LEU A CA 1
ATOM 762 C C . LEU A 1 102 ? 5.535 37.938 32.656 1 88.62 102 LEU A C 1
ATOM 764 O O . LEU A 1 102 ? 5.391 37.281 31.625 1 88.62 102 LEU A O 1
ATOM 768 N N . TYR A 1 103 ? 6.473 38.781 32.844 1 87.56 103 TYR A N 1
ATOM 769 C CA . TYR A 1 103 ? 7.512 38.969 31.828 1 87.56 103 TYR A CA 1
ATOM 770 C C . TYR A 1 103 ? 8.172 37.656 31.453 1 87.56 103 TYR A C 1
ATOM 772 O O . TYR A 1 103 ? 8.289 37.312 30.266 1 87.56 103 TYR A O 1
ATOM 780 N N . ARG A 1 104 ? 8.477 36.906 32.406 1 88.31 104 ARG A N 1
ATOM 781 C CA . ARG A 1 104 ? 9.125 35.594 32.188 1 88.31 104 ARG A CA 1
ATOM 782 C C . ARG A 1 104 ? 8.18 34.656 31.469 1 88.31 104 ARG A C 1
ATOM 784 O O . ARG A 1 104 ? 8.578 33.938 30.531 1 88.31 104 ARG A O 1
ATOM 791 N N . ALA A 1 105 ? 7.031 34.625 31.922 1 90.12 105 ALA A N 1
ATOM 792 C CA . ALA A 1 105 ? 6.039 33.75 31.328 1 90.12 105 ALA A CA 1
ATOM 793 C C . ALA A 1 105 ? 5.797 34.094 29.859 1 90.12 105 ALA A C 1
ATOM 795 O O . ALA A 1 105 ? 5.652 33.188 29.031 1 90.12 105 ALA A O 1
ATOM 796 N N . LEU A 1 106 ? 5.82 35.344 29.547 1 89.69 106 LEU A N 1
ATOM 797 C CA . LEU A 1 106 ? 5.578 35.781 28.188 1 89.69 106 LEU A CA 1
ATOM 798 C C . LEU A 1 106 ? 6.75 35.406 27.281 1 89.69 106 LEU A C 1
ATOM 800 O O . LEU A 1 106 ? 6.547 34.969 26.156 1 89.69 106 LEU A O 1
ATOM 804 N N . LEU A 1 107 ? 7.898 35.562 27.781 1 86.19 107 LEU A N 1
ATOM 805 C CA . LEU A 1 107 ? 9.086 35.188 27.016 1 86.19 107 LEU A CA 1
ATOM 806 C C . LEU A 1 107 ? 9.125 33.688 26.781 1 86.19 107 LEU A C 1
ATOM 808 O O . LEU A 1 107 ? 9.453 33.219 25.688 1 86.19 107 LEU A O 1
ATOM 812 N N . GLN A 1 108 ? 8.68 33.031 27.828 1 85 108 GLN A N 1
ATOM 813 C CA . GLN A 1 108 ? 8.648 31.578 27.719 1 85 108 GLN A CA 1
ATOM 814 C C . GLN A 1 108 ? 7.594 31.125 26.719 1 85 108 GLN A C 1
ATOM 816 O O . GLN A 1 108 ? 7.762 30.094 26.047 1 85 108 GLN A O 1
ATOM 821 N N . ALA A 1 109 ? 6.586 31.875 26.547 1 87.19 109 ALA A N 1
ATOM 822 C CA . ALA A 1 109 ? 5.52 31.562 25.594 1 87.19 109 ALA A CA 1
ATOM 823 C C . ALA A 1 109 ? 5.973 31.828 24.156 1 87.19 109 ALA A C 1
ATOM 825 O O . ALA A 1 109 ? 5.348 31.344 23.203 1 87.19 109 ALA A O 1
ATOM 826 N N . GLY A 1 110 ? 7.047 32.656 24.016 1 87.75 110 GLY A N 1
ATOM 827 C CA . GLY A 1 110 ? 7.629 32.781 22.688 1 87.75 110 GLY A CA 1
ATOM 828 C C . GLY A 1 110 ? 7.559 34.188 22.125 1 87.75 110 GLY A C 1
ATOM 829 O O . GLY A 1 110 ? 7.848 34.438 20.953 1 87.75 110 GLY A O 1
ATOM 830 N N . VAL A 1 111 ? 7.156 35.156 22.938 1 91.69 111 VAL A N 1
ATOM 831 C CA . VAL A 1 111 ? 7.195 36.531 22.453 1 91.69 111 VAL A CA 1
ATOM 832 C C . VAL A 1 111 ? 8.641 37.031 22.406 1 91.69 111 VAL A C 1
ATOM 834 O O . VAL A 1 111 ? 9.492 36.531 23.141 1 91.69 111 VAL A O 1
ATOM 837 N N . VAL A 1 112 ? 8.852 37.969 21.5 1 89.12 112 VAL A N 1
ATOM 838 C CA . VAL A 1 112 ? 10.195 38.531 21.359 1 89.12 112 VAL A CA 1
ATOM 839 C C . VAL A 1 112 ? 10.539 39.375 22.578 1 89.12 112 VAL A C 1
ATOM 841 O O . VAL A 1 112 ? 11.68 39.344 23.047 1 89.12 112 VAL A O 1
ATOM 844 N N . ASP A 1 113 ? 9.484 40.125 23 1 90.38 113 ASP A N 1
ATOM 845 C CA . ASP A 1 113 ? 9.672 41 24.125 1 90.38 113 ASP A CA 1
ATOM 846 C C . ASP A 1 113 ? 8.336 41.5 24.688 1 90.38 113 ASP A C 1
ATOM 848 O O . ASP A 1 113 ? 7.297 41.344 24.047 1 90.38 113 ASP A O 1
ATOM 852 N N . TYR A 1 114 ? 8.453 41.969 25.953 1 93.12 114 TYR A N 1
ATOM 853 C CA . TYR A 1 114 ? 7.34 42.625 26.625 1 93.12 114 TYR A CA 1
ATOM 854 C C . TYR A 1 114 ? 7.703 44.062 27.016 1 93.12 114 TYR A C 1
ATOM 856 O O . TYR A 1 114 ? 8.609 44.281 27.828 1 93.12 114 TYR A O 1
ATOM 864 N N . LEU A 1 115 ? 7.023 44.969 26.438 1 93.31 115 LEU A N 1
ATOM 865 C CA . LEU A 1 115 ? 7.32 46.375 26.656 1 93.31 115 LEU A CA 1
ATOM 866 C C . LEU A 1 115 ? 6.273 47.031 27.562 1 93.31 115 LEU A C 1
ATOM 868 O O . LEU A 1 115 ? 5.082 47.031 27.25 1 93.31 115 LEU A O 1
ATOM 872 N N . VAL A 1 116 ? 6.719 47.625 28.578 1 92.5 116 VAL A N 1
ATOM 873 C CA . VAL A 1 116 ? 5.812 48.25 29.516 1 92.5 116 VAL A CA 1
ATOM 874 C C . VAL A 1 116 ? 5.441 49.656 29.016 1 92.5 116 VAL A C 1
ATOM 876 O O . VAL A 1 116 ? 6.309 50.406 28.578 1 92.5 116 VAL A O 1
ATOM 879 N N . LYS A 1 117 ? 4.195 49.969 29.062 1 90 117 LYS A N 1
ATOM 880 C CA . LYS A 1 117 ? 3.695 51.281 28.625 1 90 117 LYS A CA 1
ATOM 881 C C . LYS A 1 117 ? 3.957 52.344 29.688 1 90 117 LYS A C 1
ATOM 883 O O . LYS A 1 117 ? 3.98 52.062 30.875 1 90 117 LYS A O 1
ATOM 888 N N . PRO A 1 118 ? 4.082 53.562 29.344 1 89.44 118 PRO A N 1
ATOM 889 C CA . PRO A 1 118 ? 4.02 54.094 27.984 1 89.44 118 PRO A CA 1
ATOM 890 C C . PRO A 1 118 ? 5.254 53.719 27.156 1 89.44 118 PRO A C 1
ATOM 892 O O . PRO A 1 118 ? 6.371 53.719 27.672 1 89.44 118 PRO A O 1
ATOM 895 N N . LEU A 1 119 ? 5.027 53.5 25.875 1 90.88 119 LEU A N 1
ATOM 896 C CA . LEU A 1 119 ? 6.105 53.156 24.953 1 90.88 119 LEU A CA 1
ATOM 897 C C . LEU A 1 119 ? 6.941 54.375 24.594 1 90.88 119 LEU A C 1
ATOM 899 O O . LEU A 1 119 ? 6.398 55.469 24.375 1 90.88 119 LEU A O 1
ATOM 903 N N . THR A 1 120 ? 8.203 54.125 24.641 1 91.06 120 THR A N 1
ATOM 904 C CA . THR A 1 120 ? 9.094 55.188 24.156 1 91.06 120 THR A CA 1
ATOM 905 C C . THR A 1 120 ? 9.641 54.844 22.781 1 91.06 120 THR A C 1
ATOM 907 O O . THR A 1 120 ? 9.68 53.688 22.391 1 91.06 120 THR A O 1
ATOM 910 N N . LEU A 1 121 ? 10.047 55.875 22.078 1 92.69 121 LEU A N 1
ATOM 911 C CA . LEU A 1 121 ? 10.594 55.719 20.734 1 92.69 121 LEU A CA 1
ATOM 912 C C . LEU A 1 121 ? 11.828 54.812 20.75 1 92.69 121 LEU A C 1
ATOM 914 O O . LEU A 1 121 ? 11.969 53.938 19.906 1 92.69 121 LEU A O 1
ATOM 918 N N . ASP A 1 122 ? 12.672 55 21.703 1 90.94 122 ASP A N 1
ATOM 919 C CA . ASP A 1 122 ? 13.93 54.281 21.781 1 90.94 122 ASP A CA 1
ATOM 920 C C . ASP A 1 122 ? 13.68 52.781 22.047 1 90.94 122 ASP A C 1
ATOM 922 O O . ASP A 1 122 ? 14.328 51.938 21.453 1 90.94 122 ASP A O 1
ATOM 926 N N . LEU A 1 123 ? 12.797 52.594 22.969 1 90.06 123 LEU A N 1
ATOM 927 C CA . LEU A 1 123 ? 12.484 51.219 23.328 1 90.06 123 LEU A CA 1
ATOM 928 C C . LEU A 1 123 ? 11.867 50.469 22.141 1 90.06 123 LEU A C 1
ATOM 930 O O . LEU A 1 123 ? 12.25 49.344 21.859 1 90.06 123 LEU A O 1
ATOM 934 N N . LEU A 1 124 ? 10.953 51.031 21.453 1 92.75 124 LEU A N 1
ATOM 935 C CA . LEU A 1 124 ? 10.305 50.406 20.297 1 92.75 124 LEU A CA 1
ATOM 936 C C . LEU A 1 124 ? 11.305 50.219 19.172 1 92.75 124 LEU A C 1
ATOM 938 O O . LEU A 1 124 ? 11.336 49.156 18.531 1 92.75 124 LEU A O 1
ATOM 942 N N . ALA A 1 125 ? 12.133 51.188 18.922 1 91.44 125 ALA A N 1
ATOM 943 C CA . ALA A 1 125 ? 13.141 51.094 17.859 1 91.44 125 ALA A CA 1
ATOM 944 C C . ALA A 1 125 ? 14.117 49.969 18.109 1 91.44 125 ALA A C 1
ATOM 946 O O . ALA A 1 125 ? 14.461 49.219 17.188 1 91.44 125 ALA A O 1
ATOM 947 N N . THR A 1 126 ? 14.547 49.875 19.328 1 90 126 THR A N 1
ATOM 948 C CA . THR A 1 126 ? 15.508 48.844 19.688 1 90 126 THR A CA 1
ATOM 949 C C . THR A 1 126 ? 14.906 47.438 19.531 1 90 126 THR A C 1
ATOM 951 O O . THR A 1 126 ? 15.562 46.531 19.016 1 90 126 THR A O 1
ATOM 954 N N . THR A 1 127 ? 13.688 47.281 19.953 1 91.56 127 THR A N 1
ATOM 955 C CA . THR A 1 127 ? 13.016 46 19.859 1 91.56 127 THR A CA 1
ATOM 956 C C . THR A 1 127 ? 12.75 45.625 18.406 1 91.56 127 THR A C 1
ATOM 958 O O . THR A 1 127 ? 12.922 44.469 18.016 1 91.56 127 THR A O 1
ATOM 961 N N . LEU A 1 128 ? 12.352 46.5 17.609 1 90.69 128 LEU A N 1
ATOM 962 C CA . LEU A 1 128 ? 12.109 46.25 16.188 1 90.69 128 LEU A CA 1
ATOM 963 C C . LEU A 1 128 ? 13.398 45.875 15.477 1 90.69 128 LEU A C 1
ATOM 965 O O . LEU A 1 128 ? 13.406 45.031 14.594 1 90.69 128 LEU A O 1
ATOM 969 N N . ALA A 1 129 ? 14.461 46.562 15.844 1 86.69 129 ALA A N 1
ATOM 970 C CA . ALA A 1 129 ? 15.766 46.219 15.273 1 86.69 129 ALA A CA 1
ATOM 971 C C . ALA A 1 129 ? 16.188 44.812 15.617 1 86.69 129 ALA A C 1
ATOM 973 O O . ALA A 1 129 ? 16.797 44.125 14.797 1 86.69 129 ALA A O 1
ATOM 974 N N . LYS A 1 130 ? 15.82 44.469 16.797 1 83.31 130 LYS A N 1
ATOM 975 C CA . LYS A 1 130 ? 16.078 43.094 17.219 1 83.31 130 LYS A CA 1
ATOM 976 C C . LYS A 1 130 ? 15.328 42.094 16.359 1 83.31 130 LYS A C 1
ATOM 978 O O . LYS A 1 130 ? 15.852 41.031 16.016 1 83.31 130 LYS A O 1
ATOM 983 N N . CYS A 1 131 ? 14.109 42.375 16.062 1 85.75 131 CYS A N 1
ATOM 984 C CA . CYS A 1 131 ? 13.289 41.531 15.227 1 85.75 131 CYS A CA 1
ATOM 985 C C . CYS A 1 131 ? 13.867 41.438 13.82 1 85.75 131 CYS A C 1
ATOM 987 O O . CYS A 1 131 ? 13.836 40.344 13.203 1 85.75 131 CYS A O 1
ATOM 989 N N . GLU A 1 132 ? 14.328 42.562 13.234 1 76.19 132 GLU A N 1
ATOM 990 C CA . GLU A 1 132 ? 14.836 42.625 11.867 1 76.19 132 GLU A CA 1
ATOM 991 C C . GLU A 1 132 ? 16.203 41.938 11.766 1 76.19 132 GLU A C 1
ATOM 993 O O . GLU A 1 132 ? 16.562 41.375 10.727 1 76.19 132 GLU A O 1
ATOM 998 N N . GLY A 1 133 ? 17.234 42.5 12.633 1 62.47 133 GLY A N 1
ATOM 999 C CA . GLY A 1 133 ? 18.609 42 12.594 1 62.47 133 GLY A CA 1
ATOM 1000 C C . GLY A 1 133 ? 18.703 40.5 12.867 1 62.47 133 GLY A C 1
ATOM 1001 O O . GLY A 1 133 ? 19.812 39.969 12.906 1 62.47 133 GLY A O 1
ATOM 1002 N N . GLN A 1 134 ? 17.844 39.781 12.359 1 53.34 134 GLN A N 1
ATOM 1003 C CA . GLN A 1 134 ? 17.844 38.312 12.344 1 53.34 134 GLN A CA 1
ATOM 1004 C C . GLN A 1 134 ? 18.484 37.75 13.609 1 53.34 134 GLN A C 1
ATOM 1006 O O . GLN A 1 134 ? 18.938 36.625 13.625 1 53.34 134 GLN A O 1
ATOM 1011 N N . GLN A 1 135 ? 19.078 38.719 14.328 1 45.5 135 GLN A N 1
ATOM 1012 C CA . GLN A 1 135 ? 19.609 38.062 15.523 1 45.5 135 GLN A CA 1
ATOM 1013 C C . GLN A 1 135 ? 18.5 37.344 16.312 1 45.5 135 GLN A C 1
ATOM 1015 O O . GLN A 1 135 ? 17.641 38 16.891 1 45.5 135 GLN A O 1
ATOM 1020 N N . ALA A 1 136 ? 18.047 36.438 15.641 1 44.19 136 ALA A N 1
ATOM 1021 C CA . ALA A 1 136 ? 17.094 35.531 16.281 1 44.19 136 ALA A CA 1
ATOM 1022 C C . ALA A 1 136 ? 17.297 35.5 17.797 1 44.19 136 ALA A C 1
ATOM 1024 O O . ALA A 1 136 ? 18.391 35.188 18.266 1 44.19 136 ALA A O 1
ATOM 1025 N N . GLY A 1 137 ? 16.953 36.594 18.422 1 40.94 137 GLY A N 1
ATOM 1026 C CA . GLY A 1 137 ? 17.062 36.438 19.859 1 40.94 137 GLY A CA 1
ATOM 1027 C C . GLY A 1 137 ? 17.141 34.969 20.297 1 40.94 137 GLY A C 1
ATOM 1028 O O . GLY A 1 137 ? 17.031 34.062 19.469 1 40.94 137 GLY A O 1
ATOM 1029 N N . PRO A 1 138 ? 17.125 34.844 21.656 1 41.19 138 PRO A N 1
ATOM 1030 C CA . PRO A 1 138 ? 17.328 33.5 22.25 1 41.19 138 PRO A CA 1
ATOM 1031 C C . PRO A 1 138 ? 16.609 32.406 21.469 1 41.19 138 PRO A C 1
ATOM 1033 O O . PRO A 1 138 ? 15.742 32.688 20.641 1 41.19 138 PRO A O 1
ATOM 1036 N N . GLU A 1 139 ? 17 31.016 21.828 1 45.28 139 GLU A N 1
ATOM 1037 C CA . GLU A 1 139 ? 16.719 29.594 21.766 1 45.28 139 GLU A CA 1
ATOM 1038 C C . GLU A 1 139 ? 15.219 29.328 21.641 1 45.28 139 GLU A C 1
ATOM 1040 O O . GLU A 1 139 ? 14.789 28.188 21.531 1 45.28 139 GLU A O 1
ATOM 1045 N N . TYR A 1 140 ? 14.383 30.328 22.062 1 48 140 TYR A N 1
ATOM 1046 C CA . TYR A 1 140 ? 13.016 29.875 22.281 1 48 140 TYR A CA 1
ATOM 1047 C C . TYR A 1 140 ? 12.203 29.953 20.984 1 48 140 TYR A C 1
ATOM 1049 O O . TYR A 1 140 ? 11.016 30.297 21.016 1 48 140 TYR A O 1
ATOM 1057 N N . ALA A 1 141 ? 12.844 29.984 19.906 1 57.62 141 ALA A N 1
ATOM 1058 C CA . ALA A 1 141 ? 12.094 29.984 18.641 1 57.62 141 ALA A CA 1
ATOM 1059 C C . ALA A 1 141 ? 11 28.922 18.672 1 57.62 141 ALA A C 1
ATOM 1061 O O . ALA A 1 141 ? 11.234 27.781 19.047 1 57.62 141 ALA A O 1
ATOM 1062 N N . ARG A 1 142 ? 9.703 29.453 18.562 1 76 142 ARG A N 1
ATOM 1063 C CA . ARG A 1 142 ? 8.555 28.562 18.453 1 76 142 ARG A CA 1
ATOM 1064 C C . ARG A 1 142 ? 8.711 27.625 17.25 1 76 142 ARG A C 1
ATOM 1066 O O . ARG A 1 142 ? 9.195 28.031 16.203 1 76 142 ARG A O 1
ATOM 1073 N N . MET A 1 143 ? 8.734 26.328 17.531 1 82.44 143 MET A N 1
ATOM 1074 C CA . MET A 1 143 ? 8.781 25.328 16.469 1 82.44 143 MET A CA 1
ATOM 1075 C C . MET A 1 143 ? 7.426 24.656 16.297 1 82.44 143 MET A C 1
ATOM 1077 O O . MET A 1 143 ? 6.676 24.5 17.266 1 82.44 143 MET A O 1
ATOM 1081 N N . GLY A 1 144 ? 7.172 24.453 15.031 1 90.38 144 GLY A N 1
ATOM 1082 C CA . GLY A 1 144 ? 5.973 23.688 14.742 1 90.38 144 GLY A CA 1
ATOM 1083 C C . GLY A 1 144 ? 6.055 22.25 15.211 1 90.38 144 GLY A C 1
ATOM 1084 O O . GLY A 1 144 ? 7.09 21.828 15.727 1 90.38 144 GLY A O 1
ATOM 1085 N N . ARG A 1 145 ? 4.961 21.641 15.148 1 92.44 145 ARG A N 1
ATOM 1086 C CA . ARG A 1 145 ? 4.871 20.234 15.555 1 92.44 145 ARG A CA 1
ATOM 1087 C C . ARG A 1 145 ? 4.645 19.328 14.352 1 92.44 145 ARG A C 1
ATOM 1089 O O . ARG A 1 145 ? 3.986 19.734 13.383 1 92.44 145 ARG A O 1
ATOM 1096 N N . THR A 1 146 ? 5.168 18.094 14.516 1 96.12 146 THR A N 1
ATOM 1097 C CA . THR A 1 146 ? 5.059 17.109 13.438 1 96.12 146 THR A CA 1
ATOM 1098 C C . THR A 1 146 ? 3.984 16.078 13.742 1 96.12 146 THR A C 1
ATOM 1100 O O . THR A 1 146 ? 3.939 15.531 14.852 1 96.12 146 THR A O 1
ATOM 1103 N N . ILE A 1 147 ? 3.107 15.82 12.797 1 98.06 147 ILE A N 1
ATOM 1104 C CA . ILE A 1 147 ? 2.109 14.758 12.836 1 98.06 147 ILE A CA 1
ATOM 1105 C C . ILE A 1 147 ? 2.371 13.758 11.711 1 98.06 147 ILE A C 1
ATOM 1107 O O . ILE A 1 147 ? 2.363 14.125 10.539 1 98.06 147 ILE A O 1
ATOM 1111 N N . ALA A 1 148 ? 2.66 12.539 12.062 1 98.62 148 ALA A N 1
ATOM 1112 C CA . ALA A 1 148 ? 2.814 11.492 11.055 1 98.62 148 ALA A CA 1
ATOM 1113 C C . ALA A 1 148 ? 1.573 10.602 11 1 98.62 148 ALA A C 1
ATOM 1115 O O . ALA A 1 148 ? 1.101 10.117 12.031 1 98.62 148 ALA A O 1
ATOM 1116 N N . VAL A 1 149 ? 1.007 10.438 9.82 1 98.81 149 VAL A N 1
ATOM 1117 C CA . VAL A 1 149 ? -0.156 9.586 9.594 1 98.81 149 VAL A CA 1
ATOM 1118 C C . VAL A 1 149 ? 0.234 8.398 8.719 1 98.81 149 VAL A C 1
ATOM 1120 O O . VAL A 1 149 ? 0.788 8.586 7.629 1 98.81 149 VAL A O 1
ATOM 1123 N N . VAL A 1 150 ? -0.016 7.191 9.156 1 98.5 150 VAL A N 1
ATOM 1124 C CA . VAL A 1 150 ? 0.296 5.992 8.383 1 98.5 150 VAL A CA 1
ATOM 1125 C C . VAL A 1 150 ? -0.816 4.961 8.555 1 98.5 150 VAL A C 1
ATOM 1127 O O . VAL A 1 150 ? -1.493 4.938 9.586 1 98.5 150 VAL A O 1
ATOM 1130 N N . SER A 1 151 ? -1.013 4.211 7.543 1 97.81 151 SER A N 1
ATOM 1131 C CA . SER A 1 151 ? -1.982 3.123 7.629 1 97.81 151 SER A CA 1
ATOM 1132 C C . SER A 1 151 ? -1.314 1.819 8.055 1 97.81 151 SER A C 1
ATOM 1134 O O . SER A 1 151 ? -0.174 1.548 7.672 1 97.81 151 SER A O 1
ATOM 1136 N N . ALA A 1 152 ? -2.08 1.012 8.82 1 97 152 ALA A N 1
ATOM 1137 C CA . ALA A 1 152 ? -1.611 -0.334 9.141 1 97 152 ALA A CA 1
ATOM 1138 C C . ALA A 1 152 ? -1.467 -1.181 7.879 1 97 152 ALA A C 1
ATOM 1140 O O . ALA A 1 152 ? -0.586 -2.039 7.801 1 97 152 ALA A O 1
ATOM 1141 N N . SER A 1 153 ? -2.35 -0.986 6.953 1 94.38 153 SER A N 1
ATOM 1142 C CA . SER A 1 153 ? -2.311 -1.631 5.645 1 94.38 153 SER A CA 1
ATOM 1143 C C . SER A 1 153 ? -2.74 -0.669 4.543 1 94.38 153 SER A C 1
ATOM 1145 O O . SER A 1 153 ? -3.412 0.329 4.809 1 94.38 153 SER A O 1
ATOM 1147 N N . GLY A 1 154 ? -2.275 -1.031 3.342 1 92.12 154 GLY A N 1
ATOM 1148 C CA . GLY A 1 154 ? -2.723 -0.219 2.223 1 92.12 154 GLY A CA 1
ATOM 1149 C C . GLY A 1 154 ? -4.234 -0.133 2.113 1 92.12 154 GLY A C 1
ATOM 1150 O O . GLY A 1 154 ? -4.934 -1.134 2.289 1 92.12 154 GLY A O 1
ATOM 1151 N N . GLY A 1 155 ? -4.695 1.12 1.952 1 92.38 155 GLY A N 1
ATOM 1152 C CA . GLY A 1 155 ? -6.109 1.312 1.681 1 92.38 155 GLY A CA 1
ATOM 1153 C C . GLY A 1 155 ? -6.93 1.563 2.934 1 92.38 155 GLY A C 1
ATOM 1154 O O . GLY A 1 155 ? -8.148 1.716 2.863 1 92.38 155 GLY A O 1
ATOM 1155 N N . SER A 1 156 ? -6.309 1.682 4.027 1 95.06 156 SER A N 1
ATOM 1156 C CA . SER A 1 156 ? -7.039 1.875 5.277 1 95.06 156 SER A CA 1
ATOM 1157 C C . SER A 1 156 ? -7.484 3.324 5.438 1 95.06 156 SER A C 1
ATOM 1159 O O . SER A 1 156 ? -8.242 3.646 6.355 1 95.06 156 SER A O 1
ATOM 1161 N N . GLY A 1 157 ? -6.965 4.262 4.652 1 96.19 157 GLY A N 1
ATOM 1162 C CA . GLY A 1 157 ? -7.535 5.602 4.625 1 96.19 157 GLY A CA 1
ATOM 1163 C C . GLY A 1 157 ? -6.605 6.656 5.188 1 96.19 157 GLY A C 1
ATOM 1164 O O . GLY A 1 157 ? -7.035 7.77 5.504 1 96.19 157 GLY A O 1
ATOM 1165 N N . ALA A 1 158 ? -5.336 6.371 5.32 1 98.06 158 ALA A N 1
ATOM 1166 C CA . ALA A 1 158 ? -4.383 7.312 5.898 1 98.06 158 ALA A CA 1
ATOM 1167 C C . ALA A 1 158 ? -4.344 8.609 5.098 1 98.06 158 ALA A C 1
ATOM 1169 O O . ALA A 1 158 ? -4.305 9.703 5.676 1 98.06 158 ALA A O 1
ATOM 1170 N N . SER A 1 159 ? -4.348 8.516 3.781 1 97.81 159 SER A N 1
ATOM 1171 C CA . SER A 1 159 ? -4.289 9.711 2.947 1 97.81 159 SER A CA 1
ATOM 1172 C C . SER A 1 159 ? -5.512 10.594 3.158 1 97.81 159 SER A C 1
ATOM 1174 O O . SER A 1 159 ? -5.391 11.82 3.232 1 97.81 159 SER A O 1
ATOM 1176 N N . THR A 1 160 ? -6.645 10.016 3.262 1 97.56 160 THR A N 1
ATOM 1177 C CA . THR A 1 160 ? -7.879 10.75 3.51 1 97.56 160 THR A CA 1
ATOM 1178 C C . THR A 1 160 ? -7.844 11.414 4.883 1 97.56 160 THR A C 1
ATOM 1180 O O . THR A 1 160 ? -8.242 12.57 5.027 1 97.56 160 THR A O 1
ATOM 1183 N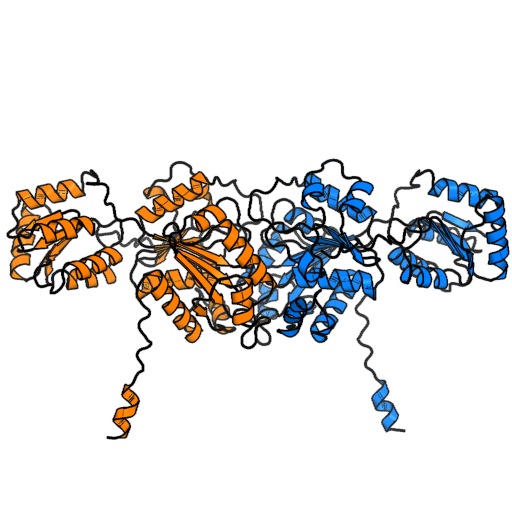 N . VAL A 1 161 ? -7.352 10.68 5.848 1 98.56 161 VAL A N 1
ATOM 1184 C CA . VAL A 1 161 ? -7.238 11.219 7.203 1 98.56 161 VAL A CA 1
ATOM 1185 C C . VAL A 1 161 ? -6.266 12.391 7.215 1 98.56 161 VAL A C 1
ATOM 1187 O O . VAL A 1 161 ? -6.559 13.438 7.801 1 98.56 161 VAL A O 1
ATOM 1190 N N . ALA A 1 162 ? -5.125 12.242 6.566 1 98.75 162 ALA A N 1
ATOM 1191 C CA . ALA A 1 162 ? -4.137 13.32 6.492 1 98.75 162 ALA A CA 1
ATOM 1192 C C . ALA A 1 162 ? -4.723 14.555 5.82 1 98.75 162 ALA A C 1
ATOM 1194 O O . ALA A 1 162 ? -4.543 15.672 6.305 1 98.75 162 ALA A O 1
ATOM 1195 N N . MET A 1 163 ? -5.418 14.344 4.727 1 98.5 163 MET A N 1
ATOM 1196 C CA . MET A 1 163 ? -6.082 15.438 4.027 1 98.5 163 MET A CA 1
ATOM 1197 C C . MET A 1 163 ? -7.102 16.125 4.93 1 98.5 163 MET A C 1
ATOM 1199 O O . MET A 1 163 ? -7.129 17.344 5.027 1 98.5 163 MET A O 1
ATOM 1203 N N . GLY A 1 164 ? -7.898 15.359 5.582 1 98.31 164 GLY A N 1
ATOM 1204 C CA . GLY A 1 164 ? -8.914 15.906 6.469 1 98.31 164 GLY A CA 1
ATOM 1205 C C . GLY A 1 164 ? -8.328 16.703 7.617 1 98.31 164 GLY A C 1
ATOM 1206 O O . GLY A 1 164 ? -8.797 17.812 7.91 1 98.31 164 GLY A O 1
ATOM 1207 N N . LEU A 1 165 ? -7.297 16.172 8.219 1 98.25 165 LEU A N 1
ATOM 1208 C CA . LEU A 1 165 ? -6.609 16.891 9.297 1 98.25 165 LEU A CA 1
ATOM 1209 C C . LEU A 1 165 ? -6.07 18.219 8.805 1 98.25 165 LEU A C 1
ATOM 1211 O O . LEU A 1 165 ? -6.246 19.25 9.469 1 98.25 165 LEU A O 1
ATOM 1215 N N . SER A 1 166 ? -5.453 18.172 7.645 1 98.5 166 SER A N 1
ATOM 1216 C CA . SER A 1 166 ? -4.836 19.391 7.117 1 98.5 166 SER A CA 1
ATOM 1217 C C . SER A 1 166 ? -5.883 20.469 6.848 1 98.5 166 SER A C 1
ATOM 1219 O O . SER A 1 166 ? -5.691 21.625 7.215 1 98.5 166 SER A O 1
ATOM 1221 N N . ARG A 1 167 ? -6.996 20.094 6.309 1 97.94 167 ARG A N 1
ATOM 1222 C CA . ARG A 1 167 ? -8.055 21.047 5.965 1 97.94 167 ARG A CA 1
ATOM 1223 C C . ARG A 1 167 ? -8.727 21.594 7.219 1 97.94 167 ARG A C 1
ATOM 1225 O O . ARG A 1 167 ? -9.031 22.781 7.297 1 97.94 167 ARG A O 1
ATOM 1232 N N . LEU A 1 168 ? -8.984 20.766 8.133 1 97.62 168 LEU A N 1
ATOM 1233 C CA . LEU A 1 168 ? -9.664 21.188 9.352 1 97.62 168 LEU A CA 1
ATOM 1234 C C . LEU A 1 168 ? -8.742 22.047 10.211 1 97.62 168 LEU A C 1
ATOM 1236 O O . LEU A 1 168 ? -9.172 23.062 10.766 1 97.62 168 LEU A O 1
ATOM 1240 N N . LEU A 1 169 ? -7.48 21.703 10.281 1 96.44 169 LEU A N 1
ATOM 1241 C CA . LEU A 1 169 ? -6.527 22.484 11.062 1 96.44 169 LEU A CA 1
ATOM 1242 C C . LEU A 1 169 ? -6.316 23.875 10.445 1 96.44 169 LEU A C 1
ATOM 1244 O O . LEU A 1 169 ? -6.285 24.875 11.156 1 96.44 169 LEU A O 1
ATOM 1248 N N . SER A 1 170 ? -6.164 23.906 9.156 1 95.44 170 SER A N 1
ATOM 1249 C CA . SER A 1 170 ? -5.938 25.172 8.477 1 95.44 170 SER A CA 1
ATOM 1250 C C . SER A 1 170 ? -7.223 26 8.406 1 95.44 170 SER A C 1
ATOM 1252 O O . SER A 1 170 ? -7.203 27.203 8.633 1 95.44 170 SER A O 1
ATOM 1254 N N . GLY A 1 171 ? -8.32 25.359 8.125 1 93.75 171 GLY A N 1
ATOM 1255 C CA . GLY A 1 171 ? -9.57 26.062 7.867 1 93.75 171 GLY A CA 1
ATOM 1256 C C . GLY A 1 171 ? -10.328 26.406 9.133 1 93.75 171 GLY A C 1
ATOM 1257 O O . GLY A 1 171 ? -10.805 27.531 9.289 1 93.75 171 GLY A O 1
ATOM 1258 N N . GLU A 1 172 ? -10.445 25.484 10.008 1 92.06 172 GLU A N 1
ATOM 1259 C CA . GLU A 1 172 ? -11.281 25.703 11.188 1 92.06 172 GLU A CA 1
ATOM 1260 C C . GLU A 1 172 ? -10.445 26.172 12.375 1 92.06 172 GLU A C 1
ATOM 1262 O O . GLU A 1 172 ? -10.922 26.953 13.203 1 92.06 172 GLU A O 1
ATOM 1267 N N . ARG A 1 173 ? -9.211 25.781 12.438 1 90.75 173 ARG A N 1
ATOM 1268 C CA . ARG A 1 173 ? -8.359 26.188 13.555 1 90.75 173 ARG A CA 1
ATOM 1269 C C . ARG A 1 173 ? -7.426 27.312 13.148 1 90.75 173 ARG A C 1
ATOM 1271 O O . ARG A 1 173 ? -6.711 27.875 13.984 1 90.75 173 ARG A O 1
ATOM 1278 N N . HIS A 1 174 ? -7.355 27.641 11.922 1 91.5 174 HIS A N 1
ATOM 1279 C CA . HIS A 1 174 ? -6.621 28.766 11.359 1 91.5 174 HIS A CA 1
ATOM 1280 C C . HIS A 1 174 ? -5.133 28.656 11.664 1 91.5 174 HIS A C 1
ATOM 1282 O O . HIS A 1 174 ? -4.492 29.656 12.016 1 91.5 174 HIS A O 1
ATOM 1288 N N . LEU A 1 175 ? -4.617 27.453 11.641 1 91.19 175 LEU A N 1
ATOM 1289 C CA . LEU A 1 175 ? -3.195 27.219 11.852 1 91.19 175 LEU A CA 1
ATOM 1290 C C . LEU A 1 175 ? -2.453 27.109 10.523 1 91.19 175 LEU A C 1
ATOM 1292 O O . LEU A 1 175 ? -2.967 26.531 9.562 1 91.19 175 LEU A O 1
ATOM 1296 N N . PRO A 1 176 ? -1.234 27.688 10.445 1 92.62 176 PRO A N 1
ATOM 1297 C CA . PRO A 1 176 ? -0.398 27.375 9.289 1 92.62 176 PRO A CA 1
ATOM 1298 C C . PRO A 1 176 ? -0.03 25.891 9.219 1 92.62 176 PRO A C 1
ATOM 1300 O O . PRO A 1 176 ? 0.512 25.344 10.18 1 92.62 176 PRO A O 1
ATOM 1303 N N . VAL A 1 177 ? -0.368 25.281 8.086 1 96.69 177 VAL A N 1
ATOM 1304 C CA . VAL A 1 177 ? -0.214 23.844 7.984 1 96.69 177 VAL A CA 1
ATOM 1305 C C . VAL A 1 177 ? 0.585 23.484 6.734 1 96.69 177 VAL A C 1
ATOM 1307 O O . VAL A 1 177 ? 0.362 24.062 5.664 1 96.69 177 VAL A O 1
ATOM 1310 N N . ALA A 1 178 ? 1.585 22.656 6.891 1 97.69 178 ALA A N 1
ATOM 1311 C CA . ALA A 1 178 ? 2.25 22 5.773 1 97.69 178 ALA A CA 1
ATOM 1312 C C . ALA A 1 178 ? 1.852 20.531 5.688 1 97.69 178 ALA A C 1
ATOM 1314 O O . ALA A 1 178 ? 1.896 19.797 6.688 1 97.69 178 ALA A O 1
ATOM 1315 N N . LEU A 1 179 ? 1.41 20.109 4.543 1 98.62 179 LEU A N 1
ATOM 1316 C CA . LEU A 1 179 ? 1.106 18.703 4.258 1 98.62 179 LEU A CA 1
ATOM 1317 C C . LEU A 1 179 ? 2.148 18.109 3.322 1 98.62 179 LEU A C 1
ATOM 1319 O O . LEU A 1 179 ? 2.414 18.656 2.248 1 98.62 179 LEU A O 1
ATOM 1323 N N . VAL A 1 180 ? 2.758 17.016 3.73 1 98.56 180 VAL A N 1
ATOM 1324 C CA . VAL A 1 180 ? 3.775 16.328 2.934 1 98.56 180 VAL A CA 1
ATOM 1325 C C . VAL A 1 180 ? 3.252 14.977 2.473 1 98.56 180 VAL A C 1
ATOM 1327 O O . VAL A 1 180 ? 2.984 14.094 3.295 1 98.56 180 VAL A O 1
ATOM 1330 N N . ASP A 1 181 ? 3.088 14.836 1.174 1 98.25 181 ASP A N 1
ATOM 1331 C CA . ASP A 1 181 ? 2.805 13.523 0.589 1 98.25 181 ASP A CA 1
ATOM 1332 C C . ASP A 1 181 ? 4.094 12.758 0.305 1 98.25 181 ASP A C 1
ATOM 1334 O O . ASP A 1 181 ? 4.746 12.984 -0.717 1 98.25 181 ASP A O 1
ATOM 1338 N N . PHE A 1 182 ? 4.352 11.75 1.14 1 97.81 182 PHE A N 1
ATOM 1339 C CA . PHE A 1 182 ? 5.656 11.102 1.06 1 97.81 182 PHE A CA 1
ATOM 1340 C C . PHE A 1 182 ? 5.594 9.859 0.187 1 97.81 182 PHE A C 1
ATOM 1342 O O . PHE A 1 182 ? 6.566 9.109 0.097 1 97.81 182 PHE A O 1
ATOM 1349 N N . ASP A 1 183 ? 4.488 9.578 -0.371 1 96.69 183 ASP A N 1
ATOM 1350 C CA . ASP A 1 183 ? 4.363 8.469 -1.318 1 96.69 183 ASP A CA 1
ATOM 1351 C C . ASP A 1 183 ? 4.672 8.93 -2.742 1 96.69 183 ASP A C 1
ATOM 1353 O O . ASP A 1 183 ? 3.809 9.492 -3.42 1 96.69 183 ASP A O 1
ATOM 1357 N N . ARG A 1 184 ? 5.781 8.586 -3.203 1 94.88 184 ARG A N 1
ATOM 1358 C CA . ARG A 1 184 ? 6.246 9.07 -4.5 1 94.88 184 ARG A CA 1
ATOM 1359 C C . ARG A 1 184 ? 5.684 8.219 -5.633 1 94.88 184 ARG A C 1
ATOM 1361 O O . ARG A 1 184 ? 5.754 8.617 -6.801 1 94.88 184 ARG A O 1
ATOM 1368 N N . ARG A 1 185 ? 5.098 7.074 -5.316 1 93.62 185 ARG A N 1
ATOM 1369 C CA . ARG A 1 185 ? 4.613 6.133 -6.32 1 93.62 185 ARG A CA 1
ATOM 1370 C C . ARG A 1 185 ? 3.115 6.309 -6.559 1 93.62 185 ARG A C 1
ATOM 1372 O O . ARG A 1 185 ? 2.662 6.328 -7.703 1 93.62 185 ARG A O 1
ATOM 1379 N N . ASN A 1 186 ? 2.381 6.438 -5.48 1 93.38 186 ASN A N 1
ATOM 1380 C CA . ASN A 1 186 ? 0.927 6.453 -5.59 1 93.38 186 ASN A CA 1
ATOM 1381 C C . ASN A 1 186 ? 0.317 7.602 -4.789 1 93.38 186 ASN A C 1
ATOM 1383 O O . ASN A 1 186 ? -0.854 7.543 -4.406 1 93.38 186 ASN A O 1
ATOM 1387 N N . GLY A 1 187 ? 1.083 8.609 -4.566 1 95.31 187 GLY A N 1
ATOM 1388 C CA . GLY A 1 187 ? 0.565 9.719 -3.791 1 95.31 187 GLY A CA 1
ATOM 1389 C C . GLY A 1 187 ? -0.713 10.305 -4.363 1 95.31 187 GLY A C 1
ATOM 1390 O O . GLY A 1 187 ? -0.857 10.422 -5.582 1 95.31 187 GLY A O 1
ATOM 1391 N N . ASP A 1 188 ? -1.62 10.648 -3.455 1 94.81 188 ASP A N 1
ATOM 1392 C CA . ASP A 1 188 ? -2.91 11.102 -3.963 1 94.81 188 ASP A CA 1
ATOM 1393 C C . ASP A 1 188 ? -3.305 12.438 -3.348 1 94.81 188 ASP A C 1
ATOM 1395 O O . ASP A 1 188 ? -4.414 12.93 -3.572 1 94.81 188 ASP A O 1
ATOM 1399 N N . GLN A 1 189 ? -2.396 13.055 -2.637 1 97.94 189 GLN A N 1
ATOM 1400 C CA . GLN A 1 189 ? -2.768 14.305 -1.974 1 97.94 189 GLN A CA 1
ATOM 1401 C C . GLN A 1 189 ? -3.045 15.406 -2.99 1 97.94 189 GLN A C 1
ATOM 1403 O O . GLN A 1 189 ? -3.9 16.266 -2.766 1 97.94 189 GLN A O 1
ATOM 1408 N N . LEU A 1 190 ? -2.287 15.422 -4.105 1 97.38 190 LEU A N 1
ATOM 1409 C CA . LEU A 1 190 ? -2.6 16.391 -5.156 1 97.38 190 LEU A CA 1
ATOM 1410 C C . LEU A 1 190 ? -4.055 16.266 -5.59 1 97.38 190 LEU A C 1
ATOM 1412 O O . LEU A 1 190 ? -4.781 17.25 -5.629 1 97.38 190 LEU A O 1
ATOM 1416 N N . LEU A 1 191 ? -4.465 15.094 -5.801 1 96.56 191 LEU A N 1
ATOM 1417 C CA . LEU A 1 191 ? -5.844 14.828 -6.207 1 96.56 191 LEU A CA 1
ATOM 1418 C C . LEU A 1 191 ? -6.816 15.203 -5.094 1 96.56 191 LEU A C 1
ATOM 1420 O O . LEU A 1 191 ? -7.828 15.867 -5.34 1 96.56 191 LEU A O 1
ATOM 1424 N N . LEU A 1 192 ? -6.555 14.758 -3.887 1 97.81 192 LEU A N 1
ATOM 1425 C CA . LEU A 1 192 ? -7.445 14.969 -2.752 1 97.81 192 LEU A CA 1
ATOM 1426 C C . LEU A 1 192 ? -7.633 16.453 -2.482 1 97.81 192 LEU A C 1
ATOM 1428 O O . LEU A 1 192 ? -8.695 16.875 -2.018 1 97.81 192 LEU A O 1
ATOM 1432 N N . GLN A 1 193 ? -6.598 17.234 -2.783 1 97.5 193 GLN A N 1
ATOM 1433 C CA . GLN A 1 193 ? -6.641 18.672 -2.543 1 97.5 193 GLN A CA 1
ATOM 1434 C C . GLN A 1 193 ? -7.148 19.422 -3.771 1 97.5 193 GLN A C 1
ATOM 1436 O O . GLN A 1 193 ? -7.227 20.641 -3.766 1 97.5 193 GLN A O 1
ATOM 1441 N N . GLY A 1 194 ? -7.422 18.703 -4.832 1 95.94 194 GLY A N 1
ATOM 1442 C CA . GLY A 1 194 ? -7.906 19.312 -6.059 1 95.94 194 GLY A CA 1
ATOM 1443 C C . GLY A 1 194 ? -6.832 20.062 -6.82 1 95.94 194 GLY A C 1
ATOM 1444 O O . GLY A 1 194 ? -7.105 21.094 -7.449 1 95.94 194 GLY A O 1
ATOM 1445 N N . GLN A 1 195 ? -5.629 19.578 -6.645 1 94 195 GLN A N 1
ATOM 1446 C CA . GLN A 1 195 ? -4.488 20.219 -7.297 1 94 195 GLN A CA 1
ATOM 1447 C C . GLN A 1 195 ? -3.947 19.344 -8.43 1 94 195 GLN A C 1
ATOM 1449 O O . GLN A 1 195 ? -4.086 18.125 -8.398 1 94 195 GLN A O 1
ATOM 1454 N N . THR A 1 196 ? -3.334 19.922 -9.438 1 88.44 196 THR A N 1
ATOM 1455 C CA . THR A 1 196 ? -2.822 19.172 -10.578 1 88.44 196 THR A CA 1
ATOM 1456 C C . THR A 1 196 ? -1.336 19.453 -10.789 1 88.44 196 THR A C 1
ATOM 1458 O O . THR A 1 196 ? -0.646 18.688 -11.469 1 88.44 196 THR A O 1
ATOM 1461 N N . ASP A 1 197 ? -0.865 20.453 -10.211 1 84 197 ASP A N 1
ATOM 1462 C CA . ASP A 1 197 ? 0.521 20.859 -10.445 1 84 197 ASP A CA 1
ATOM 1463 C C . ASP A 1 197 ? 1.471 20.094 -9.523 1 84 197 ASP A C 1
ATOM 1465 O O . ASP A 1 197 ? 1.064 19.609 -8.461 1 84 197 ASP A O 1
ATOM 1469 N N . ASP A 1 198 ? 2.676 19.953 -10.023 1 82.62 198 ASP A N 1
ATOM 1470 C CA . ASP A 1 198 ? 3.715 19.375 -9.18 1 82.62 198 ASP A CA 1
ATOM 1471 C C . ASP A 1 198 ? 4.008 20.266 -7.977 1 82.62 198 ASP A C 1
ATOM 1473 O O . ASP A 1 198 ? 3.9 21.5 -8.07 1 82.62 198 ASP A O 1
ATOM 1477 N N . ALA A 1 199 ? 4.457 19.625 -6.824 1 85.44 199 ALA A N 1
ATOM 1478 C CA . ALA A 1 199 ? 4.605 20.375 -5.578 1 85.44 199 ALA A CA 1
ATOM 1479 C C . ALA A 1 199 ? 5.996 20.188 -4.984 1 85.44 199 ALA A C 1
ATOM 1481 O O . ALA A 1 199 ? 6.16 20.156 -3.762 1 85.44 199 ALA A O 1
ATOM 1482 N N . GLY A 1 200 ? 6.949 19.844 -5.766 1 90.94 200 GLY A N 1
ATOM 1483 C CA . GLY A 1 200 ? 8.359 20.094 -5.516 1 90.94 200 GLY A CA 1
ATOM 1484 C C . GLY A 1 200 ? 9.008 19.031 -4.645 1 90.94 200 GLY A C 1
ATOM 1485 O O . GLY A 1 200 ? 10.172 19.156 -4.273 1 90.94 200 GLY A O 1
ATOM 1486 N N . LEU A 1 201 ? 8.328 17.969 -4.254 1 93.81 201 LEU A N 1
ATOM 1487 C CA . LEU A 1 201 ? 8.867 17 -3.307 1 93.81 201 LEU A CA 1
ATOM 1488 C C . LEU A 1 201 ? 10.164 16.391 -3.832 1 93.81 201 LEU A C 1
ATOM 1490 O O . LEU A 1 201 ? 11.156 16.297 -3.102 1 93.81 201 LEU A O 1
ATOM 1494 N N . ALA A 1 202 ? 10.211 15.984 -5.09 1 91.56 202 ALA A N 1
ATOM 1495 C CA . ALA A 1 202 ? 11.391 15.336 -5.664 1 91.56 202 ALA A CA 1
ATOM 1496 C C . ALA A 1 202 ? 12.609 16.25 -5.582 1 91.56 202 ALA A C 1
ATOM 1498 O O . ALA A 1 202 ? 13.695 15.805 -5.191 1 91.56 202 ALA A O 1
ATOM 1499 N N . ALA A 1 203 ? 12.438 17.469 -5.922 1 89.31 203 ALA A N 1
ATOM 1500 C CA . ALA A 1 203 ? 13.531 18.438 -5.922 1 89.31 203 ALA A CA 1
ATOM 1501 C C . ALA A 1 203 ? 14.055 18.672 -4.508 1 89.31 203 ALA A C 1
ATOM 1503 O O . ALA A 1 203 ? 15.266 18.703 -4.285 1 89.31 203 ALA A O 1
ATOM 1504 N N . VAL A 1 204 ? 13.133 18.781 -3.605 1 92.5 204 VAL A N 1
ATOM 1505 C CA . VAL A 1 204 ? 13.492 19.094 -2.229 1 92.5 204 VAL A CA 1
ATOM 1506 C C . VAL A 1 204 ? 14.234 17.922 -1.6 1 92.5 204 VAL A C 1
ATOM 1508 O O . VAL A 1 204 ? 15.219 18.109 -0.877 1 92.5 204 VAL A O 1
ATOM 1511 N N . LEU A 1 205 ? 13.82 16.719 -1.865 1 91.44 205 LEU A N 1
ATOM 1512 C CA . LEU A 1 205 ? 14.453 15.531 -1.299 1 91.44 205 LEU A CA 1
ATOM 1513 C C . LEU A 1 205 ? 15.859 15.344 -1.846 1 91.44 205 LEU A C 1
ATOM 1515 O O . LEU A 1 205 ? 16.703 14.727 -1.197 1 91.44 205 LEU A O 1
ATOM 1519 N N . GLY A 1 206 ? 16.125 15.852 -3.012 1 87.31 206 GLY A N 1
ATOM 1520 C CA . GLY A 1 206 ? 17.438 15.727 -3.631 1 87.31 206 GLY A CA 1
ATOM 1521 C C . GLY A 1 206 ? 18.391 16.828 -3.225 1 87.31 206 GLY A C 1
ATOM 1522 O O . GLY A 1 206 ? 19.562 16.812 -3.598 1 87.31 206 GLY A O 1
ATOM 1523 N N . THR A 1 207 ? 17.859 17.734 -2.451 1 84.56 207 THR A N 1
ATOM 1524 C CA . THR A 1 207 ? 18.656 18.891 -2.076 1 84.56 207 THR A CA 1
ATOM 1525 C C . THR A 1 207 ? 19.219 18.734 -0.668 1 84.56 207 THR A C 1
ATOM 1527 O O . THR A 1 207 ? 18.469 18.469 0.277 1 84.56 207 THR A O 1
ATOM 1530 N N . GLN A 1 208 ? 20.484 18.859 -0.437 1 79.56 208 GLN A N 1
ATOM 1531 C CA . GLN A 1 208 ? 21.109 18.688 0.866 1 79.56 208 GLN A CA 1
ATOM 1532 C C . GLN A 1 208 ? 20.938 19.938 1.727 1 79.56 208 GLN A C 1
ATOM 1534 O O . GLN A 1 208 ? 20.609 19.844 2.91 1 79.56 208 GLN A O 1
ATOM 1539 N N . GLU A 1 209 ? 21.172 21.188 1.112 1 80.12 209 GLU A N 1
ATOM 1540 C CA . GLU A 1 209 ? 21.078 22.422 1.882 1 80.12 209 GLU A CA 1
ATOM 1541 C C . GLU A 1 209 ? 19.75 23.125 1.607 1 80.12 209 GLU A C 1
ATOM 1543 O O . GLU A 1 209 ? 19.703 24.031 0.775 1 80.12 209 GLU A O 1
ATOM 1548 N N . LEU A 1 210 ? 18.781 22.609 2.416 1 82.31 210 LEU A N 1
ATOM 1549 C CA . LEU A 1 210 ? 17.438 23.172 2.217 1 82.31 210 LEU A CA 1
ATOM 1550 C C . LEU A 1 210 ? 17.297 24.484 2.98 1 82.31 210 LEU A C 1
ATOM 1552 O O . LEU A 1 210 ? 17.625 24.562 4.168 1 82.31 210 LEU A O 1
ATOM 1556 N N . ASP A 1 211 ? 17.016 25.547 2.275 1 80 211 ASP A N 1
ATOM 1557 C CA . ASP A 1 211 ? 16.656 26.766 2.992 1 80 211 ASP A CA 1
ATOM 1558 C C . ASP A 1 211 ? 15.172 27.078 2.85 1 80 211 ASP A C 1
ATOM 1560 O O . ASP A 1 211 ? 14.492 26.484 2.014 1 80 211 ASP A O 1
ATOM 1564 N N . THR A 1 212 ? 14.734 27.969 3.611 1 79.81 212 THR A N 1
ATOM 1565 C CA . THR A 1 212 ? 13.312 28.281 3.742 1 79.81 212 THR A CA 1
ATOM 1566 C C . THR A 1 212 ? 12.773 28.891 2.449 1 79.81 212 THR A C 1
ATOM 1568 O O . THR A 1 212 ? 11.633 28.609 2.062 1 79.81 212 THR A O 1
ATOM 1571 N N . ARG A 1 213 ? 13.641 29.578 1.773 1 81.38 213 ARG A N 1
ATOM 1572 C CA . ARG A 1 213 ? 13.203 30.203 0.537 1 81.38 213 ARG A CA 1
ATOM 1573 C C . ARG A 1 213 ? 12.953 29.172 -0.554 1 81.38 213 ARG A C 1
ATOM 1575 O O . ARG A 1 213 ? 11.953 29.25 -1.271 1 81.38 213 ARG A O 1
ATOM 1582 N N . LEU A 1 214 ? 13.836 28.281 -0.623 1 83.94 214 LEU A N 1
ATOM 1583 C CA . LEU A 1 214 ? 13.664 27.219 -1.596 1 83.94 214 LEU A CA 1
ATOM 1584 C C . LEU A 1 214 ? 12.406 26.406 -1.296 1 83.94 214 LEU A C 1
ATOM 1586 O O . LEU A 1 214 ? 11.656 26.047 -2.211 1 83.94 214 LEU A O 1
ATOM 1590 N N . LEU A 1 215 ? 12.148 26.125 -0.114 1 88.56 215 LEU A N 1
ATOM 1591 C CA . LEU A 1 215 ? 10.984 25.344 0.3 1 88.56 215 LEU A CA 1
ATOM 1592 C C . LEU A 1 215 ? 9.688 26.094 -0.002 1 88.56 215 LEU A C 1
ATOM 1594 O O . LEU A 1 215 ? 8.727 25.5 -0.485 1 88.56 215 LEU A O 1
ATOM 1598 N N . GLN A 1 216 ? 9.734 27.344 0.267 1 85.62 216 GLN A N 1
ATOM 1599 C CA . GLN A 1 216 ? 8.555 28.172 0.011 1 85.62 216 GLN A CA 1
ATOM 1600 C C . GLN A 1 216 ? 8.211 28.188 -1.476 1 85.62 216 GLN A C 1
ATOM 1602 O O . GLN A 1 216 ? 7.035 28.141 -1.844 1 85.62 216 GLN A O 1
ATOM 1607 N N . ARG A 1 217 ? 9.219 28.172 -2.268 1 87.38 217 ARG A N 1
ATOM 1608 C CA . ARG A 1 217 ? 9.016 28.219 -3.711 1 87.38 217 ARG A CA 1
ATOM 1609 C C . ARG A 1 217 ? 8.57 26.859 -4.242 1 87.38 217 ARG A C 1
ATOM 1611 O O . ARG A 1 217 ? 7.809 26.781 -5.207 1 87.38 217 ARG A O 1
ATOM 1618 N N . ALA A 1 218 ? 9.023 25.938 -3.58 1 90.56 218 ALA A N 1
ATOM 1619 C CA . ALA A 1 218 ? 8.766 24.578 -4.055 1 90.56 218 ALA A CA 1
ATOM 1620 C C . ALA A 1 218 ? 7.363 24.125 -3.666 1 90.56 218 ALA A C 1
ATOM 1622 O O . ALA A 1 218 ? 6.723 23.359 -4.402 1 90.56 218 ALA A O 1
ATOM 1623 N N . MET A 1 219 ? 6.836 24.594 -2.625 1 94.5 219 MET A N 1
ATOM 1624 C CA . MET A 1 219 ? 5.559 24.125 -2.098 1 94.5 219 MET A CA 1
ATOM 1625 C C . MET A 1 219 ? 4.395 24.734 -2.873 1 94.5 219 MET A C 1
ATOM 1627 O O . MET A 1 219 ? 4.484 25.859 -3.361 1 94.5 219 MET A O 1
ATOM 1631 N N . LEU A 1 220 ? 3.377 23.969 -2.975 1 95.88 220 LEU A N 1
ATOM 1632 C CA . LEU A 1 220 ? 2.137 24.438 -3.582 1 95.88 220 LEU A CA 1
ATOM 1633 C C . LEU A 1 220 ? 1.194 25 -2.525 1 95.88 220 LEU A C 1
ATOM 1635 O O . LEU A 1 220 ? 0.888 24.328 -1.537 1 95.88 220 LEU A O 1
ATOM 1639 N N . ARG A 1 221 ? 0.774 26.203 -2.715 1 94.06 221 ARG A N 1
ATOM 1640 C CA . ARG A 1 221 ? -0.201 26.797 -1.81 1 94.06 221 ARG A CA 1
ATOM 1641 C C . ARG A 1 221 ? -1.613 26.328 -2.135 1 94.06 221 ARG A C 1
ATOM 1643 O O . ARG A 1 221 ? -2.123 26.578 -3.227 1 94.06 221 ARG A O 1
ATOM 1650 N N . VAL A 1 222 ? -2.271 25.609 -1.27 1 95.12 222 VAL A N 1
ATOM 1651 C CA . VAL A 1 222 ? -3.619 25.078 -1.455 1 95.12 222 VAL A CA 1
ATOM 1652 C C . VAL A 1 222 ? -4.645 26.141 -1.035 1 95.12 222 VAL A C 1
ATOM 1654 O O . VAL A 1 222 ? -5.648 26.344 -1.725 1 95.12 222 VAL A O 1
ATOM 1657 N N . ASP A 1 223 ? -4.391 26.75 0.129 1 89.94 223 ASP A N 1
ATOM 1658 C CA . ASP A 1 223 ? -5.148 27.891 0.616 1 89.94 223 ASP A CA 1
ATOM 1659 C C . ASP A 1 223 ? -4.266 28.812 1.454 1 89.94 223 ASP A C 1
ATOM 1661 O O . ASP A 1 223 ? -3.041 28.703 1.432 1 89.94 223 ASP A O 1
ATOM 1665 N N . THR A 1 224 ? -4.871 29.797 2.16 1 88.31 224 THR A N 1
ATOM 1666 C CA . THR A 1 224 ? -4.133 30.859 2.85 1 88.31 224 THR A CA 1
ATOM 1667 C C . THR A 1 224 ? -3.182 30.266 3.885 1 88.31 224 THR A C 1
ATOM 1669 O O . THR A 1 224 ? -2.113 30.812 4.145 1 88.31 224 THR A O 1
ATOM 1672 N N . ARG A 1 225 ? -3.482 29.109 4.402 1 94 225 ARG A N 1
ATOM 1673 C CA . ARG A 1 225 ? -2.703 28.594 5.527 1 94 225 ARG A CA 1
ATOM 1674 C C . ARG A 1 225 ? -2.26 27.156 5.273 1 94 225 ARG A C 1
ATOM 1676 O O . ARG A 1 225 ? -1.633 26.547 6.137 1 94 225 ARG A O 1
ATOM 1683 N N . LEU A 1 226 ? -2.605 26.641 4.098 1 96.12 226 LEU A N 1
ATOM 1684 C CA . LEU A 1 226 ? -2.291 25.234 3.801 1 96.12 226 LEU A CA 1
ATOM 1685 C C . LEU A 1 226 ? -1.369 25.141 2.59 1 96.12 226 LEU A C 1
ATOM 1687 O O . LEU A 1 226 ? -1.709 25.609 1.505 1 96.12 226 LEU A O 1
ATOM 1691 N N . HIS A 1 227 ? -0.194 24.562 2.863 1 96.75 227 HIS A N 1
ATOM 1692 C CA . HIS A 1 227 ? 0.78 24.312 1.807 1 96.75 227 HIS A CA 1
ATOM 1693 C C . HIS A 1 227 ? 1.029 22.828 1.628 1 96.75 227 HIS A C 1
ATOM 1695 O O . HIS A 1 227 ? 0.983 22.062 2.596 1 96.75 227 HIS A O 1
ATOM 1701 N N . LEU A 1 228 ? 1.272 22.438 0.39 1 98.06 228 LEU A N 1
ATOM 1702 C CA . LEU A 1 228 ? 1.43 21.031 0.042 1 98.06 228 LEU A CA 1
ATOM 1703 C C . LEU A 1 228 ? 2.799 20.781 -0.582 1 98.06 228 LEU A C 1
ATOM 1705 O O . LEU A 1 228 ? 3.234 21.516 -1.459 1 98.06 228 LEU A O 1
ATOM 1709 N N . LEU A 1 229 ? 3.488 19.891 -0.036 1 97.5 229 LEU A N 1
ATOM 1710 C CA . LEU A 1 229 ? 4.668 19.312 -0.67 1 97.5 229 LEU A CA 1
ATOM 1711 C C . LEU A 1 229 ? 4.379 17.906 -1.187 1 97.5 229 LEU A C 1
ATOM 1713 O O . LEU A 1 229 ? 4.105 17 -0.402 1 97.5 229 LEU A O 1
ATOM 1717 N N . ALA A 1 230 ? 4.418 17.719 -2.439 1 97.25 230 ALA A N 1
ATOM 1718 C CA . ALA A 1 230 ? 4.098 16.453 -3.117 1 97.25 230 ALA A CA 1
ATOM 1719 C C . ALA A 1 230 ? 4.797 16.375 -4.473 1 97.25 230 ALA A C 1
ATOM 1721 O O . ALA A 1 230 ? 5.516 17.297 -4.867 1 97.25 230 ALA A O 1
ATOM 1722 N N . GLN A 1 231 ? 4.738 15.289 -5.105 1 95.44 231 GLN A N 1
ATOM 1723 C CA . GLN A 1 231 ? 5.152 15.125 -6.492 1 95.44 231 GLN A CA 1
ATOM 1724 C C . GLN A 1 231 ? 4.125 14.312 -7.277 1 95.44 231 GLN A C 1
ATOM 1726 O O . GLN A 1 231 ? 3.338 13.562 -6.695 1 95.44 231 GLN A O 1
ATOM 1731 N N . LYS A 1 232 ? 4.156 14.547 -8.562 1 93.94 232 LYS A N 1
ATOM 1732 C CA . LYS A 1 232 ? 3.355 13.672 -9.406 1 93.94 232 LYS A CA 1
ATOM 1733 C C . LYS A 1 232 ? 3.861 12.234 -9.336 1 93.94 232 LYS A C 1
ATOM 1735 O O . LYS A 1 232 ? 5.062 11.984 -9.453 1 93.94 232 LYS A O 1
ATOM 1740 N N . PRO A 1 233 ? 2.91 11.32 -9.102 1 93.31 233 PRO A N 1
ATOM 1741 C CA . PRO A 1 233 ? 3.336 9.922 -8.992 1 93.31 233 PRO A CA 1
ATOM 1742 C C . PRO A 1 233 ? 4.039 9.422 -10.25 1 93.31 233 PRO A C 1
ATOM 1744 O O . PRO A 1 233 ? 3.652 9.781 -11.367 1 93.31 233 PRO A O 1
ATOM 1747 N N . GLU A 1 234 ? 5.07 8.609 -10.016 1 90.44 234 GLU A N 1
ATOM 1748 C CA . GLU A 1 234 ? 5.844 8.047 -11.117 1 90.44 234 GLU A CA 1
ATOM 1749 C C . GLU A 1 234 ? 6.242 6.602 -10.828 1 90.44 234 GLU A C 1
ATOM 1751 O O . GLU A 1 234 ? 6.559 6.254 -9.688 1 90.44 234 GLU A O 1
ATOM 1756 N N . LEU A 1 235 ? 6.254 5.754 -11.898 1 91.75 235 LEU A N 1
ATOM 1757 C CA . LEU A 1 235 ? 6.625 4.352 -11.742 1 91.75 235 LEU A CA 1
ATOM 1758 C C . LEU A 1 235 ? 8.062 4.113 -12.203 1 91.75 235 LEU A C 1
ATOM 1760 O O . LEU A 1 235 ? 8.648 3.074 -11.891 1 91.75 235 LEU A O 1
ATOM 1764 N N . GLY A 1 236 ? 8.625 5.016 -12.812 1 85.44 236 GLY A N 1
ATOM 1765 C CA . GLY A 1 236 ? 10 4.891 -13.266 1 85.44 236 GLY A CA 1
ATOM 1766 C C . GLY A 1 236 ? 11.016 4.992 -12.141 1 85.44 236 GLY A C 1
ATOM 1767 O O . GLY A 1 236 ? 10.68 4.789 -10.977 1 85.44 236 GLY A O 1
ATOM 1768 N N . GLU A 1 237 ? 12.203 5.156 -12.508 1 85.62 237 GLU A N 1
ATOM 1769 C CA . GLU A 1 237 ? 13.289 5.234 -11.531 1 85.62 237 GLU A CA 1
ATOM 1770 C C . GLU A 1 237 ? 13.188 6.5 -10.688 1 85.62 237 GLU A C 1
ATOM 1772 O O . GLU A 1 237 ? 13.016 7.598 -11.227 1 85.62 237 GLU A O 1
ATOM 1777 N N . LEU A 1 238 ? 13.258 6.285 -9.406 1 87.31 238 LEU A N 1
ATOM 1778 C CA . LEU A 1 238 ? 13.219 7.406 -8.477 1 87.31 238 LEU A CA 1
ATOM 1779 C C . LEU A 1 238 ? 14.617 7.73 -7.961 1 87.31 238 LEU A C 1
ATOM 1781 O O . LEU A 1 238 ? 15.414 6.824 -7.707 1 87.31 238 LEU A O 1
ATOM 1785 N N . SER A 1 239 ? 14.844 8.992 -7.793 1 88.19 239 SER A N 1
ATOM 1786 C CA . SER A 1 239 ? 16.094 9.398 -7.16 1 88.19 239 SER A CA 1
ATOM 1787 C C . SER A 1 239 ? 16.172 8.891 -5.727 1 88.19 239 SER A C 1
ATOM 1789 O O . SER A 1 239 ? 15.18 8.875 -5.004 1 88.19 239 SER A O 1
ATOM 1791 N N . PRO A 1 240 ? 17.344 8.523 -5.387 1 88.06 240 PRO A N 1
ATOM 1792 C CA . PRO A 1 240 ? 17.516 8.031 -4.016 1 88.06 240 PRO A CA 1
ATOM 1793 C C . PRO A 1 240 ? 17.234 9.109 -2.969 1 88.06 240 PRO A C 1
ATOM 1795 O O . PRO A 1 240 ? 17.453 10.297 -3.227 1 88.06 240 PRO A O 1
ATOM 1798 N N . VAL A 1 241 ? 16.797 8.68 -1.858 1 91.81 241 VAL A N 1
ATOM 1799 C CA . VAL A 1 241 ? 16.484 9.547 -0.725 1 91.81 241 VAL A CA 1
ATOM 1800 C C . VAL A 1 241 ? 17.406 9.211 0.446 1 91.81 241 VAL A C 1
ATOM 1802 O O . VAL A 1 241 ? 17.625 8.039 0.759 1 91.81 241 VAL A O 1
ATOM 1805 N N . GLU A 1 242 ? 17.969 10.219 1.021 1 92.69 242 GLU A N 1
ATOM 1806 C CA . GLU A 1 242 ? 18.766 10.039 2.23 1 92.69 242 GLU A CA 1
ATOM 1807 C C . GLU A 1 242 ? 17.969 10.414 3.477 1 92.69 242 GLU A C 1
ATOM 1809 O O . GLU A 1 242 ? 17.266 11.422 3.486 1 92.69 242 GLU A O 1
ATOM 1814 N N . VAL A 1 243 ? 18.141 9.641 4.508 1 93.5 243 VAL A N 1
ATOM 1815 C CA . VAL A 1 243 ? 17.406 9.828 5.75 1 93.5 243 VAL A CA 1
ATOM 1816 C C . VAL A 1 243 ? 17.672 11.227 6.305 1 93.5 243 VAL A C 1
ATOM 1818 O O . VAL A 1 243 ? 16.75 11.922 6.734 1 93.5 243 VAL A O 1
ATOM 1821 N N . ASP A 1 244 ? 18.875 11.672 6.227 1 91.69 244 ASP A N 1
ATOM 1822 C CA . ASP A 1 244 ? 19.25 12.977 6.766 1 91.69 244 ASP A CA 1
ATOM 1823 C C . ASP A 1 244 ? 18.516 14.102 6.047 1 91.69 244 ASP A C 1
ATOM 1825 O O . ASP A 1 244 ? 18.094 15.078 6.672 1 91.69 244 ASP A O 1
ATOM 1829 N N . ASN A 1 245 ? 18.375 13.93 4.777 1 92.81 245 ASN A N 1
ATOM 1830 C CA . ASN A 1 245 ? 17.656 14.938 4.004 1 92.81 245 ASN A CA 1
ATOM 1831 C C . ASN A 1 245 ? 16.188 15.008 4.406 1 92.81 245 ASN A C 1
ATOM 1833 O O . ASN A 1 245 ? 15.609 16.094 4.465 1 92.81 245 ASN A O 1
ATOM 1837 N N . VAL A 1 246 ? 15.633 13.883 4.699 1 95.62 246 VAL A N 1
ATOM 1838 C CA . VAL A 1 246 ? 14.234 13.812 5.094 1 95.62 246 VAL A CA 1
ATOM 1839 C C . VAL A 1 246 ? 14.039 14.492 6.445 1 95.62 246 VAL A C 1
ATOM 1841 O O . VAL A 1 246 ? 13.125 15.297 6.621 1 95.62 246 VAL A O 1
ATOM 1844 N N . LEU A 1 247 ? 14.898 14.219 7.359 1 93.44 247 LEU A N 1
ATOM 1845 C CA . LEU A 1 247 ? 14.805 14.797 8.695 1 93.44 247 LEU A CA 1
ATOM 1846 C C . LEU A 1 247 ? 15.07 16.297 8.656 1 93.44 247 LEU A C 1
ATOM 1848 O O . LEU A 1 247 ? 14.398 17.078 9.352 1 93.44 247 LEU A O 1
ATOM 1852 N N . ASN A 1 248 ? 16.016 16.672 7.812 1 91.44 248 ASN A N 1
ATOM 1853 C CA . ASN A 1 248 ? 16.281 18.094 7.629 1 91.44 248 ASN A CA 1
ATOM 1854 C C . ASN A 1 248 ? 15.07 18.828 7.047 1 91.44 248 ASN A C 1
ATOM 1856 O O . ASN A 1 248 ? 14.766 19.953 7.441 1 91.44 248 ASN A O 1
ATOM 1860 N N . LEU A 1 249 ? 14.453 18.172 6.117 1 94.56 249 LEU A N 1
ATOM 1861 C CA . LEU A 1 249 ? 13.227 18.734 5.555 1 94.56 249 LEU A CA 1
ATOM 1862 C C . LEU A 1 249 ? 12.172 18.922 6.637 1 94.56 249 LEU A C 1
ATOM 1864 O O . LEU A 1 249 ? 11.547 19.984 6.719 1 94.56 249 LEU A O 1
ATOM 1868 N N . GLY A 1 250 ? 11.992 17.906 7.461 1 94.69 250 GLY A N 1
ATOM 1869 C CA . GLY A 1 250 ? 11.055 18.031 8.562 1 94.69 250 GLY A CA 1
ATOM 1870 C C . GLY A 1 250 ? 11.359 19.203 9.484 1 94.69 250 GLY A C 1
ATOM 1871 O O . GLY A 1 250 ? 10.461 19.953 9.844 1 94.69 250 GLY A O 1
ATOM 1872 N N . GLY A 1 251 ? 12.586 19.344 9.805 1 91.19 251 GLY A N 1
ATOM 1873 C CA . GLY A 1 251 ? 13.008 20.469 10.641 1 91.19 251 GLY A CA 1
ATOM 1874 C C . GLY A 1 251 ? 12.75 21.812 10 1 91.19 251 GLY A C 1
ATOM 1875 O O . GLY A 1 251 ? 12.273 22.734 10.664 1 91.19 251 GLY A O 1
ATOM 1876 N N . ALA A 1 252 ? 13.062 21.891 8.797 1 91.44 252 ALA A N 1
ATOM 1877 C CA . ALA A 1 252 ? 12.859 23.141 8.078 1 91.44 252 ALA A CA 1
ATOM 1878 C C . ALA A 1 252 ? 11.375 23.516 8.031 1 91.44 252 ALA A C 1
ATOM 1880 O O . ALA A 1 252 ? 11.016 24.672 8.219 1 91.44 252 ALA A O 1
ATOM 1881 N N . LEU A 1 253 ? 10.578 22.562 7.801 1 94.44 253 LEU A N 1
ATOM 1882 C CA . LEU A 1 253 ? 9.141 22.812 7.746 1 94.44 253 LEU A CA 1
ATOM 1883 C C . LEU A 1 253 ? 8.617 23.25 9.102 1 94.44 253 LEU A C 1
ATOM 1885 O O . LEU A 1 253 ? 7.742 24.125 9.188 1 94.44 253 LEU A O 1
ATOM 1889 N N . CYS A 1 254 ? 9.148 22.719 10.141 1 92.38 254 CYS A N 1
ATOM 1890 C CA . CYS A 1 254 ? 8.703 23.078 11.484 1 92.38 254 CYS A CA 1
ATOM 1891 C C . CYS A 1 254 ? 9.094 24.516 11.828 1 92.38 254 CYS A C 1
ATOM 1893 O O . CYS A 1 254 ? 8.508 25.109 12.727 1 92.38 254 CYS A O 1
ATOM 1895 N N . ARG A 1 255 ? 10.023 25.031 11.141 1 87.81 255 ARG A N 1
ATOM 1896 C CA . ARG A 1 255 ? 10.406 26.422 11.336 1 87.81 255 ARG A CA 1
ATOM 1897 C C . ARG A 1 255 ? 9.445 27.359 10.602 1 87.81 255 ARG A C 1
ATOM 1899 O O . ARG A 1 255 ? 9.406 28.562 10.875 1 87.81 255 ARG A O 1
ATOM 1906 N N . MET A 1 256 ? 8.641 26.781 9.797 1 89.5 256 MET A N 1
ATOM 1907 C CA . MET A 1 256 ? 7.816 27.609 8.922 1 89.5 256 MET A CA 1
ATOM 1908 C C . MET A 1 256 ? 6.34 27.453 9.258 1 89.5 256 MET A C 1
ATOM 1910 O O . MET A 1 256 ? 5.543 28.359 9.047 1 89.5 256 MET A O 1
ATOM 1914 N N . PHE A 1 257 ? 5.957 26.328 9.742 1 92.81 257 PHE A N 1
ATOM 1915 C CA . PHE A 1 257 ? 4.547 26.016 9.93 1 92.81 257 PHE A CA 1
ATOM 1916 C C . PHE A 1 257 ? 4.277 25.562 11.352 1 92.81 257 PHE A C 1
ATOM 1918 O O . PHE A 1 257 ? 5.156 24.984 12.008 1 92.81 257 PHE A O 1
ATOM 1925 N N . ASN A 1 258 ? 3.043 25.859 11.805 1 92.38 258 ASN A N 1
ATOM 1926 C CA . ASN A 1 258 ? 2.623 25.422 13.133 1 92.38 258 ASN A CA 1
ATOM 1927 C C . ASN A 1 258 ? 2.412 23.906 13.188 1 92.38 258 ASN A C 1
ATOM 1929 O O . ASN A 1 258 ? 2.766 23.266 14.172 1 92.38 258 ASN A O 1
ATOM 1933 N N . GLN A 1 259 ? 1.851 23.391 12.148 1 96 259 GLN A N 1
ATOM 1934 C CA . GLN A 1 259 ? 1.604 21.969 12.023 1 96 259 GLN A CA 1
ATOM 1935 C C . GLN A 1 259 ? 2.205 21.406 10.727 1 96 259 GLN A C 1
ATOM 1937 O O . GLN A 1 259 ? 1.943 21.938 9.648 1 96 259 GLN A O 1
ATOM 1942 N N . VAL A 1 260 ? 3.027 20.344 10.875 1 97.69 260 VAL A N 1
ATOM 1943 C CA . VAL A 1 260 ? 3.584 19.641 9.719 1 97.69 260 VAL A CA 1
ATOM 1944 C C . VAL A 1 260 ? 3.049 18.203 9.68 1 97.69 260 VAL A C 1
ATOM 1946 O O . VAL A 1 260 ? 3.418 17.375 10.508 1 97.69 260 VAL A O 1
ATOM 1949 N N . ILE A 1 261 ? 2.211 17.938 8.719 1 98.75 261 ILE A N 1
ATOM 1950 C CA . ILE A 1 261 ? 1.555 16.641 8.602 1 98.75 261 ILE A CA 1
ATOM 1951 C C . ILE A 1 261 ? 2.234 15.812 7.516 1 98.75 261 ILE A C 1
ATOM 1953 O O . ILE A 1 261 ? 2.342 16.25 6.367 1 98.75 261 ILE A O 1
ATOM 1957 N N . TRP A 1 262 ? 2.697 14.672 7.879 1 98.81 262 TRP A N 1
ATOM 1958 C CA . TRP A 1 262 ? 3.293 13.727 6.938 1 98.81 262 TRP A CA 1
ATOM 1959 C C . TRP A 1 262 ? 2.324 12.594 6.613 1 98.81 262 TRP A C 1
ATOM 1961 O O . TRP A 1 262 ? 1.937 11.836 7.5 1 98.81 262 TRP A O 1
ATOM 1971 N N . ASP A 1 263 ? 1.896 12.516 5.359 1 98.75 263 ASP A N 1
ATOM 1972 C CA . ASP A 1 263 ? 1.203 11.336 4.848 1 98.75 263 ASP A CA 1
ATOM 1973 C C . ASP A 1 263 ? 2.197 10.273 4.395 1 98.75 263 ASP A C 1
ATOM 1975 O O . ASP A 1 263 ? 2.779 10.375 3.314 1 98.75 263 ASP A O 1
ATOM 1979 N N . LEU A 1 264 ? 2.305 9.266 5.219 1 98.44 264 LEU A N 1
ATOM 1980 C CA . LEU A 1 264 ? 3.326 8.25 4.988 1 98.44 264 LEU A CA 1
ATOM 1981 C C . LEU A 1 264 ? 2.715 6.988 4.379 1 98.44 264 LEU A C 1
ATOM 1983 O O . LEU A 1 264 ? 1.664 6.527 4.828 1 98.44 264 LEU A O 1
ATOM 1987 N N . PRO A 1 265 ? 3.387 6.473 3.332 1 96.94 265 PRO A N 1
ATOM 1988 C CA . PRO A 1 265 ? 2.914 5.191 2.799 1 96.94 265 PRO A CA 1
ATOM 1989 C C . PRO A 1 265 ? 3.229 4.016 3.721 1 96.94 265 PRO A C 1
ATOM 1991 O O . PRO A 1 265 ? 4.258 4.02 4.398 1 96.94 265 PRO A O 1
ATOM 1994 N N . SER A 1 266 ? 2.391 2.977 3.682 1 95.75 266 SER A N 1
ATOM 1995 C CA . SER A 1 266 ? 2.551 1.805 4.539 1 95.75 266 SER A CA 1
ATOM 1996 C C . SER A 1 266 ? 3.699 0.923 4.059 1 95.75 266 SER A C 1
ATOM 1998 O O . SER A 1 266 ? 4.094 -0.018 4.75 1 95.75 266 SER A O 1
ATOM 2000 N N . SER A 1 267 ? 4.312 1.221 2.898 1 95.06 267 SER A N 1
ATOM 2001 C CA . SER A 1 267 ? 5.457 0.471 2.395 1 95.06 267 SER A CA 1
ATOM 2002 C C . SER A 1 267 ? 6.754 0.933 3.051 1 95.06 267 SER A C 1
ATOM 2004 O O . SER A 1 267 ? 7.801 0.312 2.871 1 95.06 267 SER A O 1
ATOM 2006 N N . TYR A 1 268 ? 6.77 2.08 3.719 1 95.75 268 TYR A N 1
ATOM 2007 C CA . TYR A 1 268 ? 7.879 2.625 4.496 1 95.75 268 TYR A CA 1
ATOM 2008 C C . TYR A 1 268 ? 9.133 2.762 3.639 1 95.75 268 TYR A C 1
ATOM 2010 O O . TYR A 1 268 ? 10.188 2.223 3.98 1 95.75 268 TYR A O 1
ATOM 2018 N N . PRO A 1 269 ? 9.039 3.49 2.576 1 94.19 269 PRO A N 1
ATOM 2019 C CA . PRO A 1 269 ? 10.289 3.795 1.878 1 94.19 269 PRO A CA 1
ATOM 2020 C C . PRO A 1 269 ? 11.312 4.48 2.777 1 94.19 269 PRO A C 1
ATOM 2022 O O . PRO A 1 269 ? 11 4.855 3.908 1 94.19 269 PRO A O 1
ATOM 2025 N N . THR A 1 270 ? 12.516 4.621 2.271 1 93.88 270 THR A N 1
ATOM 2026 C CA . THR A 1 270 ? 13.602 5.203 3.049 1 93.88 270 THR A CA 1
ATOM 2027 C C . THR A 1 270 ? 13.18 6.535 3.658 1 93.88 270 THR A C 1
ATOM 2029 O O . THR A 1 270 ? 12.688 7.418 2.951 1 93.88 270 THR A O 1
ATOM 2032 N N . GLY A 1 271 ? 13.289 6.645 4.961 1 95.19 271 GLY A N 1
ATOM 2033 C CA . GLY A 1 271 ? 12.977 7.879 5.664 1 95.19 271 GLY A CA 1
ATOM 2034 C C . GLY A 1 271 ? 11.617 7.855 6.34 1 95.19 271 GLY A C 1
ATOM 2035 O O . GLY A 1 271 ? 11.391 8.586 7.309 1 95.19 271 GLY A O 1
ATOM 2036 N N . ALA A 1 272 ? 10.703 7.059 5.84 1 96.94 272 ALA A N 1
ATOM 2037 C CA . ALA A 1 272 ? 9.328 7.066 6.332 1 96.94 272 ALA A CA 1
ATOM 2038 C C . ALA A 1 272 ? 9.258 6.605 7.785 1 96.94 272 ALA A C 1
ATOM 2040 O O . ALA A 1 272 ? 8.594 7.227 8.609 1 96.94 272 ALA A O 1
ATOM 2041 N N . LEU A 1 273 ? 9.961 5.504 8.031 1 96.12 273 LEU A N 1
ATOM 2042 C CA . LEU A 1 273 ? 9.93 4.977 9.391 1 96.12 273 LEU A CA 1
ATOM 2043 C C . LEU A 1 273 ? 10.578 5.953 10.367 1 96.12 273 LEU A C 1
ATOM 2045 O O . LEU A 1 273 ? 10.133 6.078 11.508 1 96.12 273 LEU A O 1
ATOM 2049 N N . ASP A 1 274 ? 11.594 6.652 9.969 1 94.88 274 ASP A N 1
ATOM 2050 C CA . ASP A 1 274 ? 12.242 7.668 10.789 1 94.88 274 ASP A CA 1
ATOM 2051 C C . ASP A 1 274 ? 11.281 8.805 11.117 1 94.88 274 ASP A C 1
ATOM 2053 O O . ASP A 1 274 ? 11.195 9.242 12.273 1 94.88 274 ASP A O 1
ATOM 2057 N N . VAL A 1 275 ? 10.594 9.25 10.109 1 97.19 275 VAL A N 1
ATOM 2058 C CA . VAL A 1 275 ? 9.609 10.312 10.328 1 97.19 275 VAL A CA 1
ATOM 2059 C C . VAL A 1 275 ? 8.562 9.852 11.336 1 97.19 275 VAL A C 1
ATOM 2061 O O . VAL A 1 275 ? 8.227 10.578 12.273 1 97.19 275 VAL A O 1
ATOM 2064 N N . LEU A 1 276 ? 8.109 8.656 11.148 1 97.25 276 LEU A N 1
ATOM 2065 C CA . LEU A 1 276 ? 7.102 8.109 12.055 1 97.25 276 LEU A CA 1
ATOM 2066 C C . LEU A 1 276 ? 7.652 8 13.477 1 97.25 276 LEU A C 1
ATOM 2068 O O . LEU A 1 276 ? 6.961 8.344 14.438 1 97.25 276 LEU A O 1
ATOM 2072 N N . THR A 1 277 ? 8.844 7.578 13.586 1 95 277 THR A N 1
ATOM 2073 C CA . THR A 1 277 ? 9.469 7.352 14.883 1 95 277 THR A CA 1
ATOM 2074 C C . THR A 1 277 ? 9.641 8.664 15.641 1 95 277 THR A C 1
ATOM 2076 O O . THR A 1 277 ? 9.383 8.734 16.844 1 95 277 THR A O 1
ATOM 2079 N N . TYR A 1 278 ? 9.914 9.727 14.961 1 93.5 278 TYR A N 1
ATOM 2080 C CA . TYR A 1 278 ? 10.336 10.953 15.641 1 93.5 278 TYR A CA 1
ATOM 2081 C C . TYR A 1 278 ? 9.211 11.984 15.633 1 93.5 278 TYR A C 1
ATOM 2083 O O . TYR A 1 278 ? 9.344 13.055 16.234 1 93.5 278 TYR A O 1
ATOM 2091 N N . ALA A 1 279 ? 8.125 11.688 15 1 95.88 279 ALA A N 1
ATOM 2092 C CA . ALA A 1 279 ? 7.012 12.633 14.953 1 95.88 279 ALA A CA 1
ATOM 2093 C C . ALA A 1 279 ? 6.469 12.898 16.359 1 95.88 279 ALA A C 1
ATOM 2095 O O . ALA A 1 279 ? 6.441 12 17.203 1 95.88 279 ALA A O 1
ATOM 2096 N N . ASP A 1 280 ? 6.031 14.18 16.578 1 93.62 280 ASP A N 1
ATOM 2097 C CA . ASP A 1 280 ? 5.426 14.539 17.859 1 93.62 280 ASP A CA 1
ATOM 2098 C C . ASP A 1 280 ? 4.137 13.758 18.094 1 93.62 280 ASP A C 1
ATOM 2100 O O . ASP A 1 280 ? 3.883 13.297 19.219 1 93.62 280 ASP A O 1
ATOM 2104 N N . LEU A 1 281 ? 3.363 13.672 17.141 1 96.56 281 LEU A N 1
ATOM 2105 C CA . LEU A 1 281 ? 2.143 12.875 17.156 1 96.56 281 LEU A CA 1
ATOM 2106 C C . LEU A 1 281 ? 2.158 11.836 16.047 1 96.56 281 LEU A C 1
ATOM 2108 O O . LEU A 1 281 ? 2.361 12.18 14.875 1 96.56 281 LEU A O 1
ATOM 2112 N N . ARG A 1 282 ? 2.021 10.586 16.453 1 97.56 282 ARG A N 1
ATOM 2113 C CA . ARG A 1 282 ? 1.954 9.461 15.523 1 97.56 282 ARG A CA 1
ATOM 2114 C C . ARG A 1 282 ? 0.535 8.914 15.43 1 97.56 282 ARG A C 1
ATOM 2116 O O . ARG A 1 282 ? -0.045 8.516 16.453 1 97.56 282 ARG A O 1
ATOM 2123 N N . ILE A 1 283 ? -0.026 8.953 14.25 1 98.38 283 ILE A N 1
ATOM 2124 C CA . ILE A 1 283 ? -1.376 8.445 14.031 1 98.38 283 ILE A CA 1
ATOM 2125 C C . ILE A 1 283 ? -1.325 7.203 13.148 1 98.38 283 ILE A C 1
ATOM 2127 O O . ILE A 1 283 ? -0.887 7.27 11.992 1 98.38 283 ILE A O 1
ATOM 2131 N N . ILE A 1 284 ? -1.747 6.09 13.672 1 98.44 284 ILE A N 1
ATOM 2132 C CA . ILE A 1 284 ? -1.862 4.848 12.914 1 98.44 284 ILE A CA 1
ATOM 2133 C C . ILE A 1 284 ? -3.33 4.57 12.602 1 98.44 284 ILE A C 1
ATOM 2135 O O . ILE A 1 284 ? -4.152 4.434 13.508 1 98.44 284 ILE A O 1
ATOM 2139 N N . VAL A 1 285 ? -3.625 4.555 11.32 1 98.69 285 VAL A N 1
ATOM 2140 C CA . VAL A 1 285 ? -4.984 4.293 10.859 1 98.69 285 VAL A CA 1
ATOM 2141 C C . VAL A 1 285 ? -5.145 2.809 10.539 1 98.69 285 VAL A C 1
ATOM 2143 O O . VAL A 1 285 ? -4.312 2.223 9.844 1 98.69 285 VAL A O 1
ATOM 2146 N N . THR A 1 286 ? -6.223 2.178 11.031 1 98.12 286 THR A N 1
ATOM 2147 C CA . THR A 1 286 ? -6.355 0.73 10.906 1 98.12 286 THR A CA 1
ATOM 2148 C C . THR A 1 286 ? -7.816 0.335 10.703 1 98.12 286 THR A C 1
ATOM 2150 O O . THR A 1 286 ? -8.727 1.098 11.047 1 98.12 286 THR A O 1
ATOM 2153 N N . GLU A 1 287 ? -7.996 -0.754 10.047 1 96.5 287 GLU A N 1
ATOM 2154 C CA . GLU A 1 287 ? -9.219 -1.537 10.18 1 96.5 287 GLU A CA 1
ATOM 2155 C C . GLU A 1 287 ? -9.086 -2.598 11.266 1 96.5 287 GLU A C 1
ATOM 2157 O O . GLU A 1 287 ? -7.996 -2.812 11.797 1 96.5 287 GLU A O 1
ATOM 2162 N N . LEU A 1 288 ? -10.266 -3.26 11.609 1 97.12 288 LEU A N 1
ATOM 2163 C CA . LEU A 1 288 ? -10.219 -4.293 12.641 1 97.12 288 LEU A CA 1
ATOM 2164 C C . LEU A 1 288 ? -10.117 -5.68 12.008 1 97.12 288 LEU A C 1
ATOM 2166 O O . LEU A 1 288 ? -11.016 -6.512 12.18 1 97.12 288 LEU A O 1
ATOM 2170 N N . THR A 1 289 ? -9.031 -5.914 11.305 1 96.44 289 THR A N 1
ATOM 2171 C CA . THR A 1 289 ? -8.727 -7.203 10.695 1 96.44 289 THR A CA 1
ATOM 2172 C C . THR A 1 289 ? -7.504 -7.836 11.359 1 96.44 289 THR A C 1
ATOM 2174 O O . THR A 1 289 ? -6.746 -7.156 12.055 1 96.44 289 THR A O 1
ATOM 2177 N N . LEU A 1 290 ? -7.355 -9.125 11.195 1 96.38 290 LEU A N 1
ATOM 2178 C CA . LEU A 1 290 ? -6.18 -9.812 11.719 1 96.38 290 LEU A CA 1
ATOM 2179 C C . LEU A 1 290 ? -4.906 -9.305 11.055 1 96.38 290 LEU A C 1
ATOM 2181 O O . LEU A 1 290 ? -3.873 -9.156 11.711 1 96.38 290 LEU A O 1
ATOM 2185 N N . GLN A 1 291 ? -4.965 -9.047 9.758 1 95.88 291 GLN A N 1
ATOM 2186 C CA . GLN A 1 291 ? -3.832 -8.484 9.031 1 95.88 291 GLN A CA 1
ATOM 2187 C C . GLN A 1 291 ? -3.383 -7.164 9.641 1 95.88 291 GLN A C 1
ATOM 2189 O O . GLN A 1 291 ? -2.193 -6.965 9.898 1 95.88 291 GLN A O 1
ATOM 2194 N N . ASP A 1 292 ? -4.312 -6.289 9.891 1 97.31 292 ASP A N 1
ATOM 2195 C CA . ASP A 1 292 ? -3.994 -4.98 10.461 1 97.31 292 ASP A CA 1
ATOM 2196 C C . ASP A 1 292 ? -3.48 -5.117 11.891 1 97.31 292 ASP A C 1
ATOM 2198 O O . ASP A 1 292 ? -2.598 -4.367 12.312 1 97.31 292 ASP A O 1
ATOM 2202 N N . ALA A 1 293 ? -4.086 -6.031 12.648 1 97.56 293 ALA A N 1
ATOM 2203 C CA . ALA A 1 293 ? -3.621 -6.242 14.016 1 97.56 293 ALA A CA 1
ATOM 2204 C C . ALA A 1 293 ? -2.145 -6.633 14.039 1 97.56 293 ALA A C 1
ATOM 2206 O O . ALA A 1 293 ? -1.369 -6.102 14.836 1 97.56 293 ALA A O 1
ATOM 2207 N N . ARG A 1 294 ? -1.765 -7.508 13.188 1 96.38 294 ARG A N 1
ATOM 2208 C CA . ARG A 1 294 ? -0.374 -7.941 13.094 1 96.38 294 ARG A CA 1
ATOM 2209 C C . ARG A 1 294 ? 0.53 -6.785 12.664 1 96.38 294 ARG A C 1
ATOM 2211 O O . ARG A 1 294 ? 1.614 -6.605 13.227 1 96.38 294 ARG A O 1
ATOM 2218 N N . ASN A 1 295 ? 0.11 -6.066 11.695 1 97.12 295 ASN A N 1
ATOM 2219 C CA . ASN A 1 295 ? 0.899 -4.941 11.211 1 97.12 295 ASN A CA 1
ATOM 2220 C C . ASN A 1 295 ? 1.07 -3.869 12.281 1 97.12 295 ASN A C 1
ATOM 2222 O O . ASN A 1 295 ? 2.168 -3.34 12.469 1 97.12 295 ASN A O 1
ATOM 2226 N N . VAL A 1 296 ? -0.033 -3.537 12.961 1 97.62 296 VAL A N 1
ATOM 2227 C CA . VAL A 1 296 ? 0.014 -2.533 14.016 1 97.62 296 VAL A CA 1
ATOM 2228 C C . VAL A 1 296 ? 0.999 -2.967 15.102 1 97.62 296 VAL A C 1
ATOM 2230 O O . VAL A 1 296 ? 1.821 -2.168 15.555 1 97.62 296 VAL A O 1
ATOM 2233 N N . ARG A 1 297 ? 0.91 -4.203 15.477 1 96.69 297 ARG A N 1
ATOM 2234 C CA . ARG A 1 297 ? 1.82 -4.711 16.5 1 96.69 297 ARG A CA 1
ATOM 2235 C C . ARG A 1 297 ? 3.273 -4.562 16.062 1 96.69 297 ARG A C 1
ATOM 2237 O O . ARG A 1 297 ? 4.133 -4.172 16.859 1 96.69 297 ARG A O 1
ATOM 2244 N N . ARG A 1 298 ? 3.527 -4.855 14.859 1 95.81 298 ARG A N 1
ATOM 2245 C CA . ARG A 1 298 ? 4.879 -4.734 14.328 1 95.81 298 ARG A CA 1
ATOM 2246 C C . ARG A 1 298 ? 5.352 -3.285 14.352 1 95.81 298 ARG A C 1
ATOM 2248 O O . ARG A 1 298 ? 6.488 -3.004 14.742 1 95.81 298 ARG A O 1
ATOM 2255 N N . VAL A 1 299 ? 4.508 -2.398 13.938 1 96.88 299 VAL A N 1
ATOM 2256 C CA . VAL A 1 299 ? 4.84 -0.977 13.906 1 96.88 299 VAL A CA 1
ATOM 2257 C C . VAL A 1 299 ? 5.09 -0.474 15.328 1 96.88 299 VAL A C 1
ATOM 2259 O O . VAL A 1 299 ? 6.082 0.216 15.586 1 96.88 299 VAL A O 1
ATOM 2262 N N . LEU A 1 300 ? 4.219 -0.844 16.25 1 95.62 300 LEU A N 1
ATOM 2263 C CA . LEU A 1 300 ? 4.355 -0.415 17.641 1 95.62 300 LEU A CA 1
ATOM 2264 C C . LEU A 1 300 ? 5.668 -0.909 18.234 1 95.62 300 LEU A C 1
ATOM 2266 O O . LEU A 1 300 ? 6.328 -0.183 18.984 1 95.62 300 LEU A O 1
ATOM 2270 N N . ASN A 1 301 ? 6.066 -2.107 17.891 1 94.19 301 ASN A N 1
ATOM 2271 C CA . ASN A 1 301 ? 7.328 -2.66 18.375 1 94.19 301 ASN A CA 1
ATOM 2272 C C . ASN A 1 301 ? 8.523 -1.901 17.797 1 94.19 301 ASN A C 1
ATOM 2274 O O . ASN A 1 301 ? 9.555 -1.772 18.469 1 94.19 301 ASN A O 1
ATOM 2278 N N . GLU A 1 302 ? 8.359 -1.463 16.609 1 93.81 302 GLU A N 1
ATOM 2279 C CA . GLU A 1 302 ? 9.461 -0.81 15.914 1 93.81 302 GLU A CA 1
ATOM 2280 C C . GLU A 1 302 ? 9.648 0.626 16.406 1 93.81 302 GLU A C 1
ATOM 2282 O O . GLU A 1 302 ? 10.773 1.067 16.641 1 93.81 302 GLU A O 1
ATOM 2287 N N . ILE A 1 303 ? 8.602 1.388 16.516 1 93.38 303 ILE A N 1
ATOM 2288 C CA . ILE A 1 303 ? 8.711 2.822 16.766 1 93.38 303 ILE A CA 1
ATOM 2289 C C . ILE A 1 303 ? 8.719 3.092 18.266 1 93.38 303 ILE A C 1
ATOM 2291 O O . ILE A 1 303 ? 9.047 4.195 18.703 1 93.38 303 ILE A O 1
ATOM 2295 N N . GLY A 1 304 ? 8.414 2.141 19.016 1 86.31 304 GLY A N 1
ATOM 2296 C CA . GLY A 1 304 ? 8.445 2.285 20.469 1 86.31 304 GLY A CA 1
ATOM 2297 C C . GLY A 1 304 ? 7.195 2.941 21.031 1 86.31 304 GLY A C 1
ATOM 2298 O O . GLY A 1 304 ? 6.211 3.125 20.312 1 86.31 304 GLY A O 1
ATOM 2299 N N . ASP A 1 305 ? 7.266 3.197 22.344 1 79.94 305 ASP A N 1
ATOM 2300 C CA . ASP A 1 305 ? 6.098 3.736 23.031 1 79.94 305 ASP A CA 1
ATOM 2301 C C . ASP A 1 305 ? 6.199 5.254 23.172 1 79.94 305 ASP A C 1
ATOM 2303 O O . ASP A 1 305 ? 6.871 5.914 22.375 1 79.94 305 ASP A O 1
ATOM 2307 N N . GLU A 1 306 ? 5.383 5.797 24 1 78.31 306 GLU A N 1
ATOM 2308 C CA . GLU A 1 306 ? 5.273 7.242 24.172 1 78.31 306 GLU A CA 1
ATOM 2309 C C . GLU A 1 306 ? 6.238 7.742 25.25 1 78.31 306 GLU A C 1
ATOM 2311 O O . GLU A 1 306 ? 6.09 8.859 25.75 1 78.31 306 GLU A O 1
ATOM 2316 N N . SER A 1 307 ? 7.188 7.008 25.469 1 73.75 307 SER A N 1
ATOM 2317 C CA . SER A 1 307 ? 8.062 7.312 26.609 1 73.75 307 SER A CA 1
ATOM 2318 C C . SER A 1 307 ? 8.961 8.508 26.312 1 73.75 307 SER A C 1
ATOM 2320 O O . SER A 1 307 ? 9.461 9.156 27.219 1 73.75 307 SER A O 1
ATOM 2322 N N . GLU A 1 308 ? 9.133 8.891 25.125 1 72.38 308 GLU A N 1
ATOM 2323 C CA . GLU A 1 308 ? 10.039 9.977 24.766 1 72.38 308 GLU A CA 1
ATOM 2324 C C . GLU A 1 308 ? 9.266 11.258 24.469 1 72.38 308 GLU A C 1
ATOM 2326 O O . GLU A 1 308 ? 9.82 12.203 23.891 1 72.38 308 GLU A O 1
ATOM 2331 N N . GLY A 1 309 ? 7.988 11.32 24.875 1 82.62 309 GLY A N 1
ATOM 2332 C CA . GLY A 1 309 ? 7.207 12.539 24.734 1 82.62 309 GLY A CA 1
ATOM 2333 C C . GLY A 1 309 ? 6.32 12.547 23.5 1 82.62 309 GLY A C 1
ATOM 2334 O O . GLY A 1 309 ? 5.473 13.422 23.344 1 82.62 309 GLY A O 1
ATOM 2335 N N . GLN A 1 310 ? 6.531 11.531 22.719 1 88.75 310 GLN A N 1
ATOM 2336 C CA . GLN A 1 310 ? 5.68 11.422 21.547 1 88.75 310 GLN A CA 1
ATOM 2337 C C . GLN A 1 310 ? 4.305 10.867 21.906 1 88.75 310 GLN A C 1
ATOM 2339 O O . GLN A 1 310 ? 4.164 10.125 22.875 1 88.75 310 GLN A O 1
ATOM 2344 N N . ARG A 1 311 ? 3.389 11.336 21.188 1 93.81 311 ARG A N 1
ATOM 2345 C CA . ARG A 1 311 ? 2.041 10.805 21.359 1 93.81 311 ARG A CA 1
ATOM 2346 C C . ARG A 1 311 ? 1.687 9.844 20.234 1 93.81 311 ARG A C 1
ATOM 2348 O O . ARG A 1 311 ? 2.225 9.945 19.125 1 93.81 311 ARG A O 1
ATOM 2355 N N . LEU A 1 312 ? 0.861 8.883 20.609 1 95.38 312 LEU A N 1
ATOM 2356 C CA . LEU A 1 312 ? 0.409 7.891 19.641 1 95.38 312 LEU A CA 1
ATOM 2357 C C . LEU A 1 312 ? -1.107 7.738 19.688 1 95.38 312 LEU A C 1
ATOM 2359 O O . LEU A 1 312 ? -1.693 7.617 20.766 1 95.38 312 LEU A O 1
ATOM 2363 N N . LEU A 1 313 ? -1.727 7.867 18.531 1 96.94 313 LEU A N 1
ATOM 2364 C CA . LEU A 1 313 ? -3.16 7.629 18.406 1 96.94 313 LEU A CA 1
ATOM 2365 C C . LEU A 1 313 ? -3.438 6.477 17.453 1 96.94 313 LEU A C 1
ATOM 2367 O O . LEU A 1 313 ? -2.918 6.457 16.328 1 96.94 313 LEU A O 1
ATOM 2371 N N . LEU A 1 314 ? -4.141 5.512 17.891 1 97.75 314 LEU A N 1
ATOM 2372 C CA . LEU A 1 314 ? -4.652 4.438 17.062 1 97.75 314 LEU A CA 1
ATOM 2373 C C . LEU A 1 314 ? -6.082 4.73 16.609 1 97.75 314 LEU A C 1
ATOM 2375 O O . LEU A 1 314 ? -6.984 4.84 17.438 1 97.75 314 LEU A O 1
ATOM 2379 N N . VAL A 1 315 ? -6.297 4.867 15.297 1 98.62 315 VAL A N 1
ATOM 2380 C CA . VAL A 1 315 ? -7.57 5.305 14.734 1 98.62 315 VAL A CA 1
ATOM 2381 C C . VAL A 1 315 ? -8.195 4.168 13.93 1 98.62 315 VAL A C 1
ATOM 2383 O O . VAL A 1 315 ? -7.594 3.662 12.984 1 98.62 315 VAL A O 1
ATOM 2386 N N . HIS A 1 316 ? -9.383 3.744 14.328 1 98.31 316 HIS A N 1
ATOM 2387 C CA . HIS A 1 316 ? -10.156 2.775 13.555 1 98.31 316 HIS A CA 1
ATOM 2388 C C . HIS A 1 316 ? -10.984 3.463 12.477 1 98.31 316 HIS A C 1
ATOM 2390 O O . HIS A 1 316 ? -11.969 4.137 12.781 1 98.31 316 HIS A O 1
ATOM 2396 N N . ASN A 1 317 ? -10.523 3.299 11.25 1 97.56 317 ASN A N 1
ATOM 2397 C CA . ASN A 1 317 ? -11.258 3.814 10.102 1 97.56 317 ASN A CA 1
ATOM 2398 C C . ASN A 1 317 ? -12.109 2.729 9.445 1 97.56 317 ASN A C 1
ATOM 2400 O O . ASN A 1 317 ? -11.578 1.766 8.898 1 97.56 317 ASN A O 1
ATOM 2404 N N . GLN A 1 318 ? -13.43 2.887 9.453 1 94.44 318 GLN A N 1
ATOM 2405 C CA . GLN A 1 318 ? -14.352 1.9 8.898 1 94.44 318 GLN A CA 1
ATOM 2406 C C . GLN A 1 318 ? -14.469 2.051 7.383 1 94.44 318 GLN A C 1
ATOM 2408 O O . GLN A 1 318 ? -15.562 2.301 6.863 1 94.44 318 GLN A O 1
ATOM 2413 N N . SER A 1 319 ? -13.328 1.788 6.793 1 90.81 319 SER A N 1
ATOM 2414 C CA . SER A 1 319 ? -13.25 2.014 5.352 1 90.81 319 SER A CA 1
ATOM 2415 C C . SER A 1 319 ? -13.906 0.87 4.578 1 90.81 319 SER A C 1
ATOM 2417 O O . SER A 1 319 ? -14.625 1.103 3.611 1 90.81 319 SER A O 1
ATOM 2419 N N . ARG A 1 320 ? -13.656 -0.399 4.93 1 89 320 ARG A N 1
ATOM 2420 C CA . ARG A 1 320 ? -14.117 -1.564 4.184 1 89 320 ARG A CA 1
ATOM 2421 C C . ARG A 1 320 ? -15.32 -2.205 4.859 1 89 320 ARG A C 1
ATOM 2423 O O . ARG A 1 320 ? -16.172 -2.811 4.191 1 89 320 ARG A O 1
ATOM 2430 N N . PHE A 1 321 ? -15.391 -2.082 6.121 1 88.31 321 PHE A N 1
ATOM 2431 C CA . PHE A 1 321 ? -16.422 -2.75 6.906 1 88.31 321 PHE A CA 1
ATOM 2432 C C . PHE A 1 321 ? -17.297 -1.731 7.637 1 88.31 321 PHE A C 1
ATOM 2434 O O . PHE A 1 321 ? -16.938 -1.263 8.719 1 88.31 321 PHE A O 1
ATOM 2441 N N . ALA A 1 322 ? -18.453 -1.483 7.105 1 81.06 322 ALA A N 1
ATOM 2442 C CA . ALA A 1 322 ? -19.328 -0.438 7.629 1 81.06 322 ALA A CA 1
ATOM 2443 C C . ALA A 1 322 ? -20.047 -0.899 8.898 1 81.06 322 ALA A C 1
ATOM 2445 O O . ALA A 1 322 ? -20.344 -0.09 9.781 1 81.06 322 ALA A O 1
ATOM 2446 N N . THR A 1 323 ? -20.312 -2.129 9.039 1 81.94 323 THR A N 1
ATOM 2447 C CA . THR A 1 323 ? -21.109 -2.592 10.164 1 81.94 323 THR A CA 1
ATOM 2448 C C . THR A 1 323 ? -20.328 -3.568 11.031 1 81.94 323 THR A C 1
ATOM 2450 O O . THR A 1 323 ? -19.906 -3.225 12.141 1 81.94 323 THR A O 1
ATOM 2453 N N . THR A 1 324 ? -20.109 -4.707 10.484 1 88.06 324 THR A N 1
ATOM 2454 C CA . THR A 1 324 ? -19.438 -5.75 11.25 1 88.06 324 THR A CA 1
ATOM 2455 C C . THR A 1 324 ? -18.016 -5.941 10.766 1 88.06 324 THR A C 1
ATOM 2457 O O . THR A 1 324 ? -17.781 -6.242 9.586 1 88.06 324 THR A O 1
ATOM 2460 N N . ALA A 1 325 ? -17.125 -5.766 11.758 1 92.62 325 ALA A N 1
ATOM 2461 C CA . ALA A 1 325 ? -15.711 -5.977 11.445 1 92.62 325 ALA A CA 1
ATOM 2462 C C . ALA A 1 325 ? -15.305 -7.426 11.711 1 92.62 325 ALA A C 1
ATOM 2464 O O . ALA A 1 325 ? -15.953 -8.125 12.492 1 92.62 325 ALA A O 1
ATOM 2465 N N . PRO A 1 326 ? -14.266 -7.898 11.055 1 94.31 326 PRO A N 1
ATOM 2466 C CA . PRO A 1 326 ? -13.805 -9.273 11.242 1 94.31 326 PRO A CA 1
ATOM 2467 C C . PRO A 1 326 ? -13.375 -9.562 12.68 1 94.31 326 PRO A C 1
ATOM 2469 O O . PRO A 1 326 ? -13.586 -10.672 13.188 1 94.31 326 PRO A O 1
ATOM 2472 N N . LEU A 1 327 ? -12.695 -8.617 13.266 1 96.56 327 LEU A N 1
ATOM 2473 C CA . LEU A 1 327 ? -12.359 -8.703 14.688 1 96.56 327 LEU A CA 1
ATOM 2474 C C . LEU A 1 327 ? -13.18 -7.715 15.5 1 96.56 327 LEU A C 1
ATOM 2476 O O . LEU A 1 327 ? -13.406 -6.582 15.07 1 96.56 327 LEU A O 1
ATOM 2480 N N . SER A 1 328 ? -13.57 -8.156 16.703 1 96.25 328 SER A N 1
ATOM 2481 C CA . SER A 1 328 ? -14.141 -7.191 17.625 1 96.25 328 SER A CA 1
ATOM 2482 C C . SER A 1 328 ? -13.086 -6.203 18.109 1 96.25 328 SER A C 1
ATOM 2484 O O . SER A 1 328 ? -11.891 -6.484 18.062 1 96.25 328 SER A O 1
ATOM 2486 N N . ARG A 1 329 ? -13.586 -5.086 18.578 1 96.88 329 ARG A N 1
ATOM 2487 C CA . ARG A 1 329 ? -12.68 -4.082 19.109 1 96.88 329 ARG A CA 1
ATOM 2488 C C . ARG A 1 329 ? -11.836 -4.656 20.25 1 96.88 329 ARG A C 1
ATOM 2490 O O . ARG A 1 329 ? -10.625 -4.445 20.297 1 96.88 329 ARG A O 1
ATOM 2497 N N . ASP A 1 330 ? -12.477 -5.418 21.125 1 97.69 330 ASP A N 1
ATOM 2498 C CA . ASP A 1 330 ? -11.789 -6.008 22.281 1 97.69 330 ASP A CA 1
ATOM 2499 C C . ASP A 1 330 ? -10.688 -6.965 21.828 1 97.69 330 ASP A C 1
ATOM 2501 O O . ASP A 1 330 ? -9.57 -6.93 22.344 1 97.69 330 ASP A O 1
ATOM 2505 N N . GLN A 1 331 ? -11.008 -7.812 20.891 1 96.88 331 GLN A N 1
ATOM 2506 C CA . GLN A 1 331 ? -10.031 -8.75 20.359 1 96.88 331 GLN A CA 1
ATOM 2507 C C . GLN A 1 331 ? -8.844 -8.016 19.734 1 96.88 331 GLN A C 1
ATOM 2509 O O . GLN A 1 331 ? -7.691 -8.391 19.953 1 96.88 331 GLN A O 1
ATOM 2514 N N . PHE A 1 332 ? -9.125 -7.023 19.016 1 98.12 332 PHE A N 1
ATOM 2515 C CA . PHE A 1 332 ? -8.102 -6.242 18.328 1 98.12 332 PHE A CA 1
ATOM 2516 C C . PHE A 1 332 ? -7.188 -5.555 19.344 1 98.12 332 PHE A C 1
ATOM 2518 O O . PHE A 1 332 ? -5.961 -5.629 19.219 1 98.12 332 PHE A O 1
ATOM 2525 N N . GLU A 1 333 ? -7.77 -4.906 20.312 1 98.38 333 GLU A N 1
ATOM 2526 C CA . GLU A 1 333 ? -7.016 -4.195 21.344 1 98.38 333 GLU A CA 1
ATOM 2527 C C . GLU A 1 333 ? -6.152 -5.156 22.156 1 98.38 333 GLU A C 1
ATOM 2529 O O . GLU A 1 333 ? -5.02 -4.832 22.516 1 98.38 333 GLU A O 1
ATOM 2534 N N . GLN A 1 334 ? -6.664 -6.305 22.406 1 97.62 334 GLN A N 1
ATOM 2535 C CA . GLN A 1 334 ? -5.898 -7.312 23.141 1 97.62 334 GLN A CA 1
ATOM 2536 C C . GLN A 1 334 ? -4.695 -7.777 22.312 1 97.62 334 GLN A C 1
ATOM 2538 O O . GLN A 1 334 ? -3.59 -7.914 22.859 1 97.62 334 GLN A O 1
ATOM 2543 N N . PHE A 1 335 ? -4.926 -7.988 21.109 1 96.19 335 PHE A N 1
ATOM 2544 C CA . PHE A 1 335 ? -3.863 -8.469 20.234 1 96.19 335 PHE A CA 1
ATOM 2545 C C . PHE A 1 335 ? -2.764 -7.422 20.094 1 96.19 335 PHE A C 1
ATOM 2547 O O . PHE A 1 335 ? -1.577 -7.75 20.156 1 96.19 335 PHE A O 1
ATOM 2554 N N . THR A 1 336 ? -3.111 -6.211 19.875 1 96.81 336 THR A N 1
ATOM 2555 C CA . THR A 1 336 ? -2.146 -5.152 19.609 1 96.81 336 THR A CA 1
ATOM 2556 C C . THR A 1 336 ? -1.547 -4.613 20.906 1 96.81 336 THR A C 1
ATOM 2558 O O . THR A 1 336 ? -0.492 -3.975 20.891 1 96.81 336 THR A O 1
ATOM 2561 N N . GLY A 1 337 ? -2.229 -4.781 21.984 1 95.38 337 GLY A N 1
ATOM 2562 C CA . GLY A 1 337 ? -1.795 -4.227 23.25 1 95.38 337 GLY A CA 1
ATOM 2563 C C . GLY A 1 337 ? -2.027 -2.732 23.359 1 95.38 337 GLY A C 1
ATOM 2564 O O . GLY A 1 337 ? -1.348 -2.047 24.125 1 95.38 337 GLY A O 1
ATOM 2565 N N . ARG A 1 338 ? -2.906 -2.221 22.562 1 95 338 ARG A N 1
ATOM 2566 C CA . ARG A 1 338 ? -3.176 -0.788 22.531 1 95 338 ARG A CA 1
ATOM 2567 C C . ARG A 1 338 ? -4.66 -0.516 22.297 1 95 338 ARG A C 1
ATOM 2569 O O . ARG A 1 338 ? -5.301 -1.193 21.5 1 95 338 ARG A O 1
ATOM 2576 N N . LYS A 1 339 ? -5.207 0.469 23.016 1 96.81 339 LYS A N 1
ATOM 2577 C CA . LYS A 1 339 ? -6.609 0.838 22.875 1 96.81 339 LYS A CA 1
ATOM 2578 C C . LYS A 1 339 ? -6.824 1.706 21.641 1 96.81 339 LYS A C 1
ATOM 2580 O O . LYS A 1 339 ? -5.941 2.479 21.25 1 96.81 339 LYS A O 1
ATOM 2585 N N . ILE A 1 340 ? -7.98 1.572 21.047 1 97.81 340 ILE A N 1
ATOM 2586 C CA . ILE A 1 340 ? -8.398 2.439 19.953 1 97.81 340 ILE A CA 1
ATOM 2587 C C . ILE A 1 340 ? -8.797 3.807 20.5 1 97.81 340 ILE A C 1
ATOM 2589 O O . ILE A 1 340 ? -9.641 3.898 21.391 1 97.81 340 ILE A O 1
ATOM 2593 N N . ASP A 1 341 ? -8.266 4.863 19.906 1 96.81 341 ASP A N 1
ATOM 2594 C CA . ASP A 1 341 ? -8.5 6.207 20.438 1 96.81 341 ASP A CA 1
ATOM 2595 C C . ASP A 1 341 ? -9.688 6.871 19.75 1 96.81 341 ASP A C 1
ATOM 2597 O O . ASP A 1 341 ? -10.43 7.625 20.375 1 96.81 341 ASP A O 1
ATOM 2601 N N . VAL A 1 342 ? -9.852 6.695 18.484 1 97.5 342 VAL A N 1
ATOM 2602 C CA . VAL A 1 342 ? -10.891 7.34 17.688 1 97.5 342 VAL A CA 1
ATOM 2603 C C . VAL A 1 342 ? -11.445 6.352 16.656 1 97.5 342 VAL A C 1
ATOM 2605 O O . VAL A 1 342 ? -10.695 5.539 16.109 1 97.5 342 VAL A O 1
ATOM 2608 N N . VAL A 1 343 ? -12.727 6.371 16.453 1 97.31 343 VAL A N 1
ATOM 2609 C CA . VAL A 1 343 ? -13.375 5.602 15.398 1 97.31 343 VAL A CA 1
ATOM 2610 C C . VAL A 1 343 ? -13.953 6.551 14.352 1 97.31 343 VAL A C 1
ATOM 2612 O O . VAL A 1 343 ? -14.703 7.473 14.688 1 97.31 343 VAL A O 1
ATOM 2615 N N . LEU A 1 344 ? -13.5 6.426 13.18 1 97.94 344 LEU A N 1
ATOM 2616 C CA . LEU A 1 344 ? -14.078 7.141 12.047 1 97.94 344 LEU A CA 1
ATOM 2617 C C . LEU A 1 344 ? -15.133 6.289 11.344 1 97.94 344 LEU A C 1
ATOM 2619 O O . LEU A 1 344 ? -14.812 5.215 10.82 1 97.94 344 LEU A O 1
ATOM 2623 N N . PRO A 1 345 ? -16.359 6.762 11.32 1 96.06 345 PRO A N 1
ATOM 2624 C CA . PRO A 1 345 ? -17.406 5.973 10.672 1 96.06 345 PRO A CA 1
ATOM 2625 C C . PRO A 1 345 ? -17.203 5.855 9.164 1 96.06 345 PRO A C 1
ATOM 2627 O O . PRO A 1 345 ? -16.484 6.664 8.562 1 96.06 345 PRO A O 1
ATOM 2630 N N . ASN A 1 346 ? -17.797 4.828 8.586 1 94.19 346 ASN A N 1
ATOM 2631 C CA . ASN A 1 346 ? -17.734 4.652 7.141 1 94.19 346 ASN A CA 1
ATOM 2632 C C . ASN A 1 346 ? -18.281 5.871 6.402 1 94.19 346 ASN A C 1
ATOM 2634 O O . ASN A 1 346 ? -19.391 6.312 6.664 1 94.19 346 ASN A O 1
ATOM 2638 N N . ALA A 1 347 ? -17.484 6.387 5.5 1 91.94 347 ALA A N 1
ATOM 2639 C CA . ALA A 1 347 ? -17.828 7.625 4.801 1 91.94 347 ALA A CA 1
ATOM 2640 C C . ALA A 1 347 ? -18.75 7.352 3.619 1 91.94 347 ALA A C 1
ATOM 2642 O O . ALA A 1 347 ? -19.375 8.266 3.088 1 91.94 347 ALA A O 1
ATOM 2643 N N . GLY A 1 348 ? -18.875 6.074 3.227 1 85.25 348 GLY A N 1
ATOM 2644 C CA . GLY A 1 348 ? -19.719 5.734 2.092 1 85.25 348 GLY A CA 1
ATOM 2645 C C . GLY A 1 348 ? -19.109 6.141 0.759 1 85.25 348 GLY A C 1
ATOM 2646 O O . GLY A 1 348 ? -17.953 6.562 0.697 1 85.25 348 GLY A O 1
ATOM 2647 N N . HIS A 1 349 ? -19.922 6.039 -0.281 1 89.06 349 HIS A N 1
ATOM 2648 C CA . HIS A 1 349 ? -19.422 6.297 -1.627 1 89.06 349 HIS A CA 1
ATOM 2649 C C . HIS A 1 349 ? -19.422 7.789 -1.936 1 89.06 349 HIS A C 1
ATOM 2651 O O . HIS A 1 349 ? -18.688 8.242 -2.82 1 89.06 349 HIS A O 1
ATOM 2657 N N . ALA A 1 350 ? -20.188 8.508 -1.206 1 89.69 350 ALA A N 1
ATOM 2658 C CA . ALA A 1 350 ? -20.375 9.922 -1.527 1 89.69 350 ALA A CA 1
ATOM 2659 C C . ALA A 1 350 ? -19.078 10.703 -1.361 1 89.69 350 ALA A C 1
ATOM 2661 O O . ALA A 1 350 ? -18.781 11.602 -2.156 1 89.69 350 ALA A O 1
ATOM 2662 N N . LEU A 1 351 ? -18.375 10.406 -0.344 1 94.12 351 LEU A N 1
ATOM 2663 C CA . LEU A 1 351 ? -17.109 11.094 -0.125 1 94.12 351 LEU A CA 1
ATOM 2664 C C . LEU A 1 351 ? -16.156 10.867 -1.296 1 94.12 351 LEU A C 1
ATOM 2666 O O . LEU A 1 351 ? -15.617 11.82 -1.863 1 94.12 351 LEU A O 1
ATOM 2670 N N . ALA A 1 352 ? -16 9.625 -1.663 1 94.12 352 ALA A N 1
ATOM 2671 C CA . ALA A 1 352 ? -15.133 9.281 -2.779 1 94.12 352 ALA A CA 1
ATOM 2672 C C . ALA A 1 352 ? -15.641 9.883 -4.086 1 94.12 352 ALA A C 1
ATOM 2674 O O . ALA A 1 352 ? -14.852 10.336 -4.918 1 94.12 352 ALA A O 1
ATOM 2675 N N . GLN A 1 353 ? -16.922 9.914 -4.258 1 93.81 353 GLN A N 1
ATOM 2676 C CA . GLN A 1 353 ? -17.531 10.445 -5.469 1 93.81 353 GLN A CA 1
ATOM 2677 C C . GLN A 1 353 ? -17.297 11.945 -5.594 1 93.81 353 GLN A C 1
ATOM 2679 O O . GLN A 1 353 ? -17.25 12.477 -6.707 1 93.81 353 GLN A O 1
ATOM 2684 N N . SER A 1 354 ? -17.094 12.602 -4.531 1 96.12 354 SER A N 1
ATOM 2685 C CA . SER A 1 354 ? -16.906 14.047 -4.539 1 96.12 354 SER A CA 1
ATOM 2686 C C . SER A 1 354 ? -15.656 14.438 -5.309 1 96.12 354 SER A C 1
ATOM 2688 O O . SER A 1 354 ? -15.539 15.57 -5.785 1 96.12 354 SER A O 1
ATOM 2690 N N . LEU A 1 355 ? -14.727 13.516 -5.449 1 95.19 355 LEU A N 1
ATOM 2691 C CA . LEU A 1 355 ? -13.461 13.781 -6.133 1 95.19 355 LEU A CA 1
ATOM 2692 C C . LEU A 1 355 ? -13.688 14.031 -7.617 1 95.19 355 LEU A C 1
ATOM 2694 O O . LEU A 1 355 ? -12.836 14.617 -8.289 1 95.19 355 LEU A O 1
ATOM 2698 N N . THR A 1 356 ? -14.766 13.547 -8.148 1 93.19 356 THR A N 1
ATOM 2699 C CA . THR A 1 356 ? -15.07 13.773 -9.555 1 93.19 356 THR A CA 1
ATOM 2700 C C . THR A 1 356 ? -15.422 15.234 -9.805 1 93.19 356 THR A C 1
ATOM 2702 O O . THR A 1 356 ? -15.422 15.695 -10.953 1 93.19 356 THR A O 1
ATOM 2705 N N . LEU A 1 357 ? -15.664 15.992 -8.773 1 93.06 357 LEU A N 1
ATOM 2706 C CA . LEU A 1 357 ? -16.094 17.391 -8.883 1 93.06 357 LEU A CA 1
ATOM 2707 C C . LEU A 1 357 ? -14.961 18.328 -8.477 1 93.06 357 LEU A C 1
ATOM 2709 O O . LEU A 1 357 ? -15.117 19.547 -8.531 1 93.06 357 LEU A O 1
ATOM 2713 N N . GLY A 1 358 ? -13.883 17.859 -8.07 1 94 358 GLY A N 1
ATOM 2714 C CA . GLY A 1 358 ? -12.766 18.656 -7.594 1 94 358 GLY A CA 1
ATOM 2715 C C . GLY A 1 358 ? -12.078 18.047 -6.383 1 94 358 GLY A C 1
ATOM 2716 O O . GLY A 1 358 ? -11.781 16.859 -6.367 1 94 358 GLY A O 1
ATOM 2717 N N . ALA A 1 359 ? -11.781 18.984 -5.426 1 95.38 359 ALA A N 1
ATOM 2718 C CA . ALA A 1 359 ? -11.148 18.5 -4.195 1 95.38 359 ALA A CA 1
ATOM 2719 C C . ALA A 1 359 ? -12.109 17.641 -3.381 1 95.38 359 ALA A C 1
ATOM 2721 O O . ALA A 1 359 ? -13.328 17.766 -3.514 1 95.38 359 ALA A O 1
ATOM 2722 N N . LEU A 1 360 ? -11.523 16.766 -2.588 1 96.75 360 LEU A N 1
ATOM 2723 C CA . LEU A 1 360 ? -12.352 15.969 -1.69 1 96.75 360 LEU A CA 1
ATOM 2724 C C . LEU A 1 360 ? -13.227 16.859 -0.822 1 96.75 360 LEU A C 1
ATOM 2726 O O . LEU A 1 360 ? -12.734 17.812 -0.217 1 96.75 360 LEU A O 1
ATOM 2730 N N . ASN A 1 361 ? -14.477 16.578 -0.777 1 97.38 361 ASN A N 1
ATOM 2731 C CA . ASN A 1 361 ? -15.438 17.375 -0.025 1 97.38 361 ASN A CA 1
ATOM 2732 C C . ASN A 1 361 ? -15.914 16.656 1.227 1 97.38 361 ASN A C 1
ATOM 2734 O O . ASN A 1 361 ? -16.844 15.844 1.162 1 97.38 361 ASN A O 1
ATOM 2738 N N . LEU A 1 362 ? -15.398 17.016 2.33 1 96.62 362 LEU A N 1
ATOM 2739 C CA . LEU A 1 362 ? -15.695 16.344 3.592 1 96.62 362 LEU A CA 1
ATOM 2740 C C . LEU A 1 362 ? -17.172 16.5 3.957 1 96.62 362 LEU A C 1
ATOM 2742 O O . LEU A 1 362 ? -17.719 15.672 4.68 1 96.62 362 LEU A O 1
ATOM 2746 N N . ALA A 1 363 ? -17.797 17.531 3.486 1 96.31 363 ALA A N 1
ATOM 2747 C CA . ALA A 1 363 ? -19.203 17.797 3.791 1 96.31 363 ALA A CA 1
ATOM 2748 C C . ALA A 1 363 ? -20.109 16.688 3.234 1 96.31 363 ALA A C 1
ATOM 2750 O O . ALA A 1 363 ? -21.25 16.547 3.652 1 96.31 363 ALA A O 1
ATOM 2751 N N . ALA A 1 364 ? -19.609 15.961 2.275 1 96.25 364 ALA A N 1
ATOM 2752 C CA . ALA A 1 364 ? -20.375 14.859 1.683 1 96.25 364 ALA A CA 1
ATOM 2753 C C . ALA A 1 364 ? -20.5 13.703 2.662 1 96.25 364 ALA A C 1
ATOM 2755 O O . ALA A 1 364 ? -21.312 12.789 2.447 1 96.25 364 ALA A O 1
ATOM 2756 N N . ALA A 1 365 ? -19.719 13.672 3.701 1 96.62 365 ALA A N 1
ATOM 2757 C CA . ALA A 1 365 ? -19.781 12.664 4.754 1 96.62 365 ALA A CA 1
ATOM 2758 C C . ALA A 1 365 ? -19.703 13.305 6.137 1 96.62 365 ALA A C 1
ATOM 2760 O O . ALA A 1 365 ? -18.688 13.219 6.816 1 96.62 365 ALA A O 1
ATOM 2761 N N . PRO A 1 366 ? -20.812 13.836 6.633 1 96.75 366 PRO A N 1
ATOM 2762 C CA . PRO A 1 366 ? -20.812 14.648 7.852 1 96.75 366 PRO A CA 1
ATOM 2763 C C . PRO A 1 366 ? -20.359 13.859 9.078 1 96.75 366 PRO A C 1
ATOM 2765 O O . PRO A 1 366 ? -19.625 14.391 9.914 1 96.75 366 PRO A O 1
ATOM 2768 N N . ALA A 1 367 ? -20.859 12.617 9.203 1 96.25 367 ALA A N 1
ATOM 2769 C CA . ALA A 1 367 ? -20.453 11.812 10.352 1 96.25 367 ALA A CA 1
ATOM 2770 C C . ALA A 1 367 ? -18.953 11.57 10.352 1 96.25 367 ALA A C 1
ATOM 2772 O O . ALA A 1 367 ? -18.312 11.617 11.406 1 96.25 367 ALA A O 1
ATOM 2773 N N . PHE A 1 368 ? -18.391 11.328 9.242 1 97.38 368 PHE A N 1
ATOM 2774 C CA . PHE A 1 368 ? -16.953 11.141 9.086 1 97.38 368 PHE A CA 1
ATOM 2775 C C . PHE A 1 368 ? -16.203 12.422 9.445 1 97.38 368 PHE A C 1
ATOM 2777 O O . PHE A 1 368 ? -15.203 12.375 10.164 1 97.38 368 PHE A O 1
ATOM 2784 N N . GLN A 1 369 ? -16.672 13.523 8.953 1 97.81 369 GLN A N 1
ATOM 2785 C CA . GLN A 1 369 ? -16.078 14.82 9.242 1 97.81 369 GLN A CA 1
ATOM 2786 C C . GLN A 1 369 ? -16.062 15.102 10.742 1 97.81 369 GLN A C 1
ATOM 2788 O O . GLN A 1 369 ? -15.078 15.617 11.273 1 97.81 369 GLN A O 1
ATOM 2793 N N . GLN A 1 370 ? -17.141 14.789 11.344 1 97.38 370 GLN A N 1
ATOM 2794 C CA . GLN A 1 370 ? -17.203 14.977 12.789 1 97.38 370 GLN A CA 1
ATOM 2795 C C . GLN A 1 370 ? -16.156 14.117 13.5 1 97.38 370 GLN A C 1
ATOM 2797 O O . GLN A 1 370 ? -15.555 14.555 14.484 1 97.38 370 GLN A O 1
ATOM 2802 N N . GLY A 1 371 ? -16 12.891 13.016 1 97.56 371 GLY A N 1
ATOM 2803 C CA . GLY A 1 371 ? -14.938 12.055 13.547 1 97.56 371 GLY A CA 1
ATOM 2804 C C . GLY A 1 371 ? -13.562 12.672 13.367 1 97.56 371 GLY A C 1
ATOM 2805 O O . GLY A 1 371 ? -12.734 12.617 14.281 1 97.56 371 GLY A O 1
ATOM 2806 N N . LEU A 1 372 ? -13.32 13.273 12.273 1 98.12 372 LEU A N 1
ATOM 2807 C CA . LEU A 1 372 ? -12.055 13.938 12.016 1 98.12 372 LEU A CA 1
ATOM 2808 C C . LEU A 1 372 ? -11.867 15.133 12.945 1 98.12 372 LEU A C 1
ATOM 2810 O O . LEU A 1 372 ? -10.742 15.414 13.383 1 98.12 372 LEU A O 1
ATOM 2814 N N . ARG A 1 373 ? -12.914 15.852 13.219 1 97.38 373 ARG A N 1
ATOM 2815 C CA . ARG A 1 373 ? -12.836 16.969 14.156 1 97.38 373 ARG A CA 1
ATOM 2816 C C . ARG A 1 373 ? -12.391 16.484 15.539 1 97.38 373 ARG A C 1
ATOM 2818 O O . ARG A 1 373 ? -11.594 17.156 16.203 1 97.38 373 ARG A O 1
ATOM 2825 N N . GLN A 1 374 ? -12.914 15.383 15.906 1 96.75 374 GLN A N 1
ATOM 2826 C CA . GLN A 1 374 ? -12.477 14.797 17.172 1 96.75 374 GLN A CA 1
ATOM 2827 C C . GLN A 1 374 ? -10.977 14.492 17.141 1 96.75 374 GLN A C 1
ATOM 2829 O O . GLN A 1 374 ? -10.273 14.727 18.125 1 96.75 374 GLN A O 1
ATOM 2834 N N . LEU A 1 375 ? -10.555 13.977 16.078 1 97.38 375 LEU A N 1
ATOM 2835 C CA . LEU A 1 375 ? -9.141 13.68 15.922 1 97.38 375 LEU A CA 1
ATOM 2836 C C . LEU A 1 375 ? -8.305 14.953 15.977 1 97.38 375 LEU A C 1
ATOM 2838 O O . LEU A 1 375 ? -7.219 14.969 16.562 1 97.38 375 LEU A O 1
ATOM 2842 N N . VAL A 1 376 ? -8.781 16.016 15.367 1 96.94 376 VAL A N 1
ATOM 2843 C CA . VAL A 1 376 ? -8.125 17.312 15.391 1 96.94 376 VAL A CA 1
ATOM 2844 C C . VAL A 1 376 ? -8.008 17.812 16.828 1 96.94 376 VAL A C 1
ATOM 2846 O O . VAL A 1 376 ? -6.961 18.312 17.25 1 96.94 376 VAL A O 1
ATOM 2849 N N . ASP A 1 377 ? -9.086 17.641 17.578 1 94.75 377 ASP A N 1
ATOM 2850 C CA . ASP A 1 377 ? -9.086 18.047 18.984 1 94.75 377 ASP A CA 1
ATOM 2851 C C . ASP A 1 377 ? -8.008 17.297 19.766 1 94.75 377 ASP A C 1
ATOM 2853 O O . ASP A 1 377 ? -7.27 17.906 20.547 1 94.75 377 ASP A O 1
ATOM 2857 N N . LEU A 1 378 ? -7.922 16.062 19.5 1 92.56 378 LEU A N 1
ATOM 2858 C CA . LEU A 1 378 ? -6.906 15.25 20.172 1 92.56 378 LEU A CA 1
ATOM 2859 C C . LEU A 1 378 ? -5.508 15.664 19.734 1 92.56 378 LEU A C 1
ATOM 2861 O O . LEU A 1 378 ? -4.586 15.719 20.562 1 92.56 378 LEU A O 1
ATOM 2865 N N . ALA A 1 379 ? -5.359 15.961 18.5 1 90.94 379 ALA A N 1
ATOM 2866 C CA . ALA A 1 379 ? -4.059 16.328 17.953 1 90.94 379 ALA A CA 1
ATOM 2867 C C . ALA A 1 379 ? -3.57 17.656 18.562 1 90.94 379 ALA A C 1
ATOM 2869 O O . ALA A 1 379 ? -2.373 17.828 18.797 1 90.94 379 ALA A O 1
ATOM 2870 N N . CYS A 1 380 ? -4.457 18.578 18.797 1 86.56 380 CYS A N 1
ATOM 2871 C CA . CYS A 1 380 ? -4.109 19.906 19.312 1 86.56 380 CYS A CA 1
ATOM 2872 C C . CYS A 1 380 ? -4.035 19.875 20.844 1 86.56 380 CYS A C 1
ATOM 2874 O O . CYS A 1 380 ? -3.58 20.844 21.453 1 86.56 380 CYS A O 1
ATOM 2876 N N . GLY A 1 381 ? -4.16 18.719 21.5 1 74.44 381 GLY A N 1
ATOM 2877 C CA . GLY A 1 381 ? -4.078 18.609 22.953 1 74.44 381 GLY A CA 1
ATOM 2878 C C . GLY A 1 381 ? -5.316 19.141 23.656 1 74.44 381 GLY A C 1
ATOM 2879 O O . GLY A 1 381 ? -5.277 19.438 24.844 1 74.44 381 GLY A O 1
ATOM 2880 N N . VAL A 1 382 ? -6.352 19.75 22.922 1 54.12 382 VAL A N 1
ATOM 2881 C CA . VAL A 1 382 ? -7.574 20.25 23.531 1 54.12 382 VAL A CA 1
ATOM 2882 C C . VAL A 1 382 ? -8.406 19.094 24.078 1 54.12 382 VAL A C 1
ATOM 2884 O O . VAL A 1 382 ? -8.477 18.031 23.453 1 54.12 382 VAL A O 1
ATOM 2887 N N . ARG A 1 383 ? -8.5 18.844 25.312 1 44.91 383 ARG A N 1
ATOM 2888 C CA . ARG A 1 383 ? -9.508 17.938 25.828 1 44.91 383 ARG A CA 1
ATOM 2889 C C . ARG A 1 383 ? -10.805 18.047 25.031 1 44.91 383 ARG A C 1
ATOM 2891 O O . ARG A 1 383 ? -11.195 19.125 24.625 1 44.91 383 ARG A O 1
ATOM 2898 N N . ALA A 1 384 ? -11.375 16.969 24.422 1 40.97 384 ALA A N 1
ATOM 2899 C CA . ALA A 1 384 ? -12.641 16.875 23.703 1 40.97 384 ALA A CA 1
ATOM 2900 C C . ALA A 1 384 ? -13.703 17.781 24.328 1 40.97 384 ALA A C 1
ATOM 2902 O O . ALA A 1 384 ? -13.984 17.672 25.516 1 40.97 384 ALA A O 1
ATOM 2903 N N . ARG A 1 385 ? -14.039 18.891 23.797 1 36.19 385 ARG A N 1
ATOM 2904 C CA . ARG A 1 385 ? -15.227 19.594 24.281 1 36.19 385 ARG A CA 1
ATOM 2905 C C . ARG A 1 385 ? -16.453 18.672 24.266 1 36.19 385 ARG A C 1
ATOM 2907 O O . ARG A 1 385 ? -16.703 17.984 23.281 1 36.19 385 ARG A O 1
ATOM 2914 N N . PRO A 1 386 ? -17.047 18.219 25.328 1 33.81 386 PRO A N 1
ATOM 2915 C CA . PRO A 1 386 ? -18.297 17.453 25.266 1 33.81 386 PRO A CA 1
ATOM 2916 C C . PRO A 1 386 ? -19.312 18.047 24.281 1 33.81 386 PRO A C 1
ATOM 2918 O O . PRO A 1 386 ? -19.297 19.25 24.047 1 33.81 386 PRO A O 1
ATOM 2921 N N . ALA A 1 387 ? -19.688 17.328 23.266 1 36.41 387 ALA A N 1
ATOM 2922 C CA . ALA A 1 387 ? -20.844 17.797 22.5 1 36.41 387 ALA A CA 1
ATOM 2923 C C . ALA A 1 387 ? -21.828 18.547 23.391 1 36.41 387 ALA A C 1
ATOM 2925 O O . ALA A 1 387 ? -22.203 18.062 24.453 1 36.41 387 ALA A O 1
ATOM 2926 N N . GLU A 1 388 ? -21.938 19.75 23.391 1 29.67 388 GLU A N 1
ATOM 2927 C CA . GLU A 1 388 ? -23.047 20.438 24.047 1 29.67 388 GLU A CA 1
ATOM 2928 C C . GLU A 1 388 ? -24.375 19.766 23.703 1 29.67 388 GLU A C 1
ATOM 2930 O O . GLU A 1 388 ? -24.719 19.609 22.531 1 29.67 388 GLU A O 1
ATOM 2935 N N . LYS A 1 389 ? -24.812 18.875 24.422 1 36.94 389 LYS A N 1
ATOM 2936 C CA . LYS A 1 389 ? -26.234 18.516 24.328 1 36.94 389 LYS A CA 1
ATOM 2937 C C . LYS A 1 389 ? -27.094 19.766 24.219 1 36.94 389 LYS A C 1
ATOM 29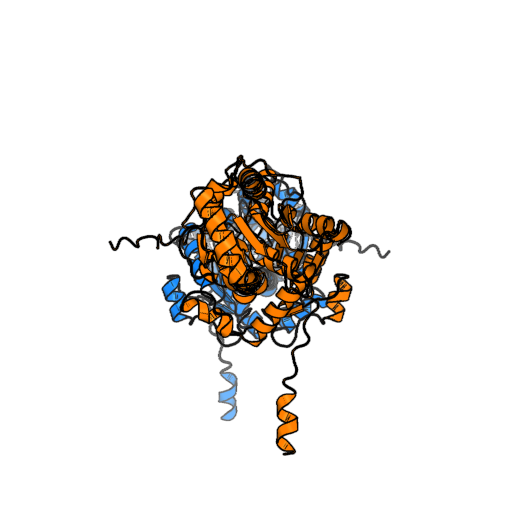39 O O . LYS A 1 389 ? -27.016 20.672 25.062 1 36.94 389 LYS A O 1
ATOM 2944 N N . ARG A 1 390 ? -27.516 20.078 22.938 1 34.12 390 ARG A N 1
ATOM 2945 C CA . ARG A 1 390 ? -28.625 21.016 22.797 1 34.12 390 ARG A CA 1
ATOM 2946 C C . ARG A 1 390 ? -29.672 20.797 23.875 1 34.12 390 ARG A C 1
ATOM 2948 O O . ARG A 1 390 ? -30.453 19.844 23.797 1 34.12 390 ARG A O 1
ATOM 2955 N N . TRP A 1 391 ? -29.391 20.875 25.016 1 30.64 391 TRP A N 1
ATOM 2956 C CA . TRP A 1 391 ? -30.406 20.922 26.062 1 30.64 391 TRP A CA 1
ATOM 2957 C C . TRP A 1 391 ? -31.5 21.922 25.734 1 30.64 391 TRP A C 1
ATOM 2959 O O . TRP A 1 391 ? -32.406 22.172 26.531 1 30.64 391 TRP A O 1
ATOM 2969 N N . PHE A 1 392 ? -31.438 22.703 24.594 1 31.55 392 PHE A N 1
ATOM 2970 C CA . PHE A 1 392 ? -32.5 23.703 24.578 1 31.55 392 PHE A CA 1
ATOM 2971 C C . PHE A 1 392 ? -33.875 23.062 24.469 1 31.55 392 PHE A C 1
ATOM 2973 O O . PHE A 1 392 ? -34.875 23.656 24.828 1 31.55 392 PHE A O 1
ATOM 2980 N N . SER A 1 393 ? -33.969 21.906 23.719 1 36.28 393 SER A N 1
ATOM 2981 C CA . SER A 1 393 ? -35.344 21.703 23.328 1 36.28 393 SER A CA 1
ATOM 2982 C C . SER A 1 393 ? -36.219 21.312 24.516 1 36.28 393 SER A C 1
ATOM 2984 O O . SER A 1 393 ? -37.438 21.375 24.422 1 36.28 393 SER A O 1
ATOM 2986 N N . ARG A 1 394 ? -35.688 20.734 25.5 1 37.88 394 ARG A N 1
ATOM 2987 C CA . ARG A 1 394 ? -36.688 20.234 26.438 1 37.88 394 ARG A CA 1
ATOM 2988 C C . ARG A 1 394 ? -37.344 21.391 27.188 1 37.88 394 ARG A C 1
ATOM 2990 O O . ARG A 1 394 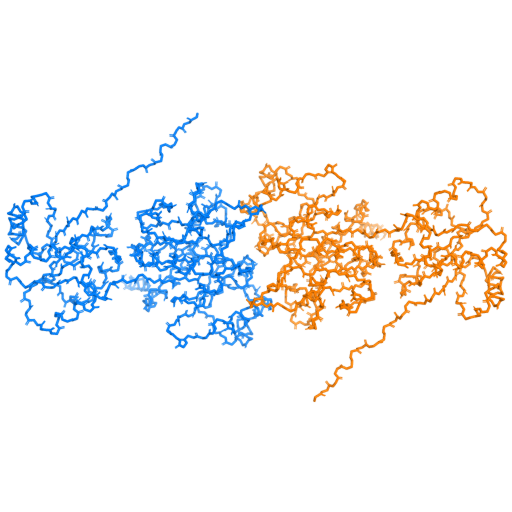? -38.438 21.219 27.781 1 37.88 394 ARG A O 1
ATOM 2997 N N . TRP A 1 395 ? -36.594 22.453 27.438 1 33.44 395 TRP A N 1
ATOM 2998 C CA . TRP A 1 395 ? -37.312 23.328 28.375 1 33.44 395 TRP A CA 1
ATOM 2999 C C . TRP A 1 395 ? -38.406 24.094 27.656 1 33.44 395 TRP A C 1
ATOM 3001 O O . TRP A 1 395 ? -39.344 24.562 28.281 1 33.44 395 TRP A O 1
ATOM 3011 N N . LEU A 1 396 ? -38.375 24.219 26.359 1 28.56 396 LEU A N 1
ATOM 3012 C CA . LEU A 1 396 ? -39.469 25.047 25.859 1 28.56 396 LEU A CA 1
ATOM 3013 C C . LEU A 1 396 ? -40.781 24.312 25.938 1 28.56 396 LEU A C 1
ATOM 3015 O O . LEU A 1 396 ? -41.844 24.906 25.703 1 28.56 396 LEU A O 1
ATOM 3019 N N . LYS A 1 397 ? -40.75 22.953 26.047 1 37 397 LYS A N 1
ATOM 3020 C CA . LYS A 1 397 ? -42.125 22.438 26.078 1 37 397 LYS A CA 1
ATOM 3021 C C . LYS A 1 397 ? -42.812 22.812 27.391 1 37 397 LYS A C 1
ATOM 3023 O O . LYS A 1 397 ? -44 22.516 27.594 1 37 397 LYS A O 1
ATOM 3028 N N . ARG A 1 398 ? -42.062 22.938 28.328 1 34.56 398 ARG A N 1
ATOM 3029 C CA . ARG A 1 398 ? -42.875 23.219 29.5 1 34.56 398 ARG A CA 1
ATOM 3030 C C . ARG A 1 398 ? -43.25 24.688 29.578 1 34.56 398 ARG A C 1
ATOM 3032 O O . ARG A 1 398 ? -43.969 25.109 30.5 1 34.56 398 ARG A O 1
ATOM 3039 N N . ALA A 1 399 ? -42.719 25.438 28.547 1 28.64 399 ALA A N 1
ATOM 3040 C CA . ALA A 1 399 ? -43.438 26.719 28.594 1 28.64 399 ALA A CA 1
ATOM 3041 C C . ALA A 1 399 ? -44.625 26.719 27.641 1 28.64 399 ALA A C 1
ATOM 3043 O O . ALA A 1 399 ? -44.531 26.172 26.531 1 28.64 399 ALA A O 1
ATOM 3044 N N . MET B 1 1 ? 8.633 -27.531 25.469 1 22.41 1 MET B N 1
ATOM 3045 C CA . MET B 1 1 ? 9.5 -27.156 24.359 1 22.41 1 MET B CA 1
ATOM 3046 C C . MET B 1 1 ? 9.242 -28.047 23.141 1 22.41 1 MET B C 1
ATOM 3048 O O . MET B 1 1 ? 9.93 -29.047 22.953 1 22.41 1 MET B O 1
ATOM 3052 N N . SER B 1 2 ? 7.961 -28.375 22.844 1 24.22 2 SER B N 1
ATOM 3053 C CA . SER B 1 2 ? 7.523 -29.453 21.969 1 24.22 2 SER B CA 1
ATOM 3054 C C . SER B 1 2 ? 8.039 -29.266 20.547 1 24.22 2 SER B C 1
ATOM 3056 O O . SER B 1 2 ? 7.988 -28.172 20 1 24.22 2 SER B O 1
ATOM 3058 N N . GLU B 1 3 ? 9.102 -30.016 20.125 1 24.77 3 GLU B N 1
ATOM 3059 C CA . GLU B 1 3 ? 9.836 -30.109 18.875 1 24.77 3 GLU B CA 1
ATOM 3060 C C . GLU B 1 3 ? 8.883 -30.297 17.688 1 24.77 3 GLU B C 1
ATOM 3062 O O . GLU B 1 3 ? 8.219 -31.328 17.578 1 24.77 3 GLU B O 1
ATOM 3067 N N . ILE B 1 4 ? 8.125 -29.281 17.266 1 28.14 4 ILE B N 1
ATOM 3068 C CA . ILE B 1 4 ? 7.285 -29.406 16.078 1 28.14 4 ILE B CA 1
ATOM 3069 C C . ILE B 1 4 ? 8.094 -30.016 14.938 1 28.14 4 ILE B C 1
ATOM 3071 O O . ILE B 1 4 ? 9.086 -29.438 14.492 1 28.14 4 ILE B O 1
ATOM 3075 N N . THR B 1 5 ? 8.156 -31.359 14.914 1 30.7 5 THR B N 1
ATOM 3076 C CA . THR B 1 5 ? 8.797 -32.125 13.852 1 30.7 5 THR B CA 1
ATOM 3077 C C . THR B 1 5 ? 8.312 -31.641 12.477 1 30.7 5 THR B C 1
ATOM 3079 O O . THR B 1 5 ? 7.109 -31.547 12.242 1 30.7 5 THR B O 1
ATOM 3082 N N . PRO B 1 6 ? 9.047 -30.812 11.773 1 34.62 6 PRO B N 1
ATOM 3083 C CA . PRO B 1 6 ? 8.68 -30.469 10.398 1 34.62 6 PRO B CA 1
ATOM 3084 C C . PRO B 1 6 ? 8.078 -31.641 9.641 1 34.62 6 PRO B C 1
ATOM 3086 O O . PRO B 1 6 ? 8.469 -32.781 9.867 1 34.62 6 PRO B O 1
ATOM 3089 N N . ASN B 1 7 ? 6.797 -31.812 9.586 1 36.59 7 ASN B N 1
ATOM 3090 C CA . ASN B 1 7 ? 6.148 -32.906 8.859 1 36.59 7 ASN B CA 1
ATOM 3091 C C . ASN B 1 7 ? 6.961 -33.312 7.637 1 36.59 7 ASN B C 1
ATOM 3093 O O . ASN B 1 7 ? 7.102 -32.531 6.688 1 36.59 7 ASN B O 1
ATOM 3097 N N . ASP B 1 8 ? 8.016 -34.031 7.68 1 37.81 8 ASP B N 1
ATOM 3098 C CA . ASP B 1 8 ? 8.992 -34.75 6.871 1 37.81 8 ASP B CA 1
ATOM 3099 C C . ASP B 1 8 ? 8.305 -35.531 5.75 1 37.81 8 ASP B C 1
ATOM 3101 O O . ASP B 1 8 ? 8.945 -36.312 5.059 1 37.81 8 ASP B O 1
ATOM 3105 N N . GLY B 1 9 ? 7.051 -35.875 5.785 1 39.88 9 GLY B N 1
ATOM 3106 C CA . GLY B 1 9 ? 6.602 -36.812 4.773 1 39.88 9 GLY B CA 1
ATOM 3107 C C . GLY B 1 9 ? 6.695 -36.281 3.361 1 39.88 9 GLY B C 1
ATOM 3108 O O . GLY B 1 9 ? 5.699 -35.844 2.795 1 39.88 9 GLY B O 1
ATOM 3109 N N . GLU B 1 10 ? 7.629 -35.625 2.984 1 47.06 10 GLU B N 1
ATOM 3110 C CA . GLU B 1 10 ? 7.891 -35.188 1.614 1 47.06 10 GLU B CA 1
ATOM 3111 C C . GLU B 1 10 ? 7.52 -36.281 0.611 1 47.06 10 GLU B C 1
ATOM 3113 O O . GLU B 1 10 ? 8.125 -37.375 0.598 1 47.06 10 GLU B O 1
ATOM 3118 N N . GLU B 1 11 ? 6.332 -36.562 0.436 1 56 11 GLU B N 1
ATOM 3119 C CA . GLU B 1 11 ? 6.031 -37.531 -0.632 1 56 11 GLU B CA 1
ATOM 3120 C C . GLU B 1 11 ? 6.895 -37.25 -1.863 1 56 11 GLU B C 1
ATOM 3122 O O . GLU B 1 11 ? 6.777 -36.219 -2.496 1 56 11 GLU B O 1
ATOM 3127 N N . LEU B 1 12 ? 8.078 -37.812 -1.872 1 66 12 LEU B N 1
ATOM 3128 C CA . LEU B 1 12 ? 9.07 -37.719 -2.941 1 66 12 LEU B CA 1
ATOM 3129 C C . LEU B 1 12 ? 8.516 -38.281 -4.246 1 66 12 LEU B C 1
ATOM 3131 O O . LEU B 1 12 ? 7.734 -39.25 -4.23 1 66 12 LEU B O 1
ATOM 3135 N N . ALA B 1 13 ? 8.617 -37.531 -5.25 1 78.88 13 ALA B N 1
ATOM 3136 C CA . ALA B 1 13 ? 8.258 -37.969 -6.594 1 78.88 13 ALA B CA 1
ATOM 3137 C C . ALA B 1 13 ? 8.898 -39.312 -6.918 1 78.88 13 ALA B C 1
ATOM 3139 O O . ALA B 1 13 ? 10.086 -39.5 -6.652 1 78.88 13 ALA B O 1
ATOM 3140 N N . LEU B 1 14 ? 8.031 -40.344 -7.316 1 88.31 14 LEU B N 1
ATOM 3141 C CA . LEU B 1 14 ? 8.57 -41.594 -7.816 1 88.31 14 LEU B CA 1
ATOM 3142 C C . LEU B 1 14 ? 9.492 -41.344 -9.016 1 88.31 14 LEU B C 1
ATOM 3144 O O . LEU B 1 14 ? 9.266 -40.406 -9.789 1 88.31 14 LEU B O 1
ATOM 3148 N N . PRO B 1 15 ? 10.477 -42.125 -9.086 1 90.06 15 PRO B N 1
ATOM 3149 C CA . PRO B 1 15 ? 11.406 -41.906 -10.203 1 90.06 15 PRO B CA 1
ATOM 3150 C C . PRO B 1 15 ? 10.758 -42.188 -11.555 1 90.06 15 PRO B C 1
ATOM 3152 O O . PRO B 1 15 ? 10.969 -41.438 -12.516 1 90.06 15 PRO B O 1
ATOM 3155 N N . LEU B 1 16 ? 10 -43.344 -11.57 1 93.94 16 LEU B N 1
ATOM 3156 C CA . LEU B 1 16 ? 9.422 -43.781 -12.836 1 93.94 16 LEU B CA 1
ATOM 3157 C C . LEU B 1 16 ? 8.094 -44.5 -12.617 1 93.94 16 LEU B C 1
ATOM 3159 O O . LEU B 1 16 ? 7.965 -45.312 -11.688 1 93.94 16 LEU B O 1
ATOM 3163 N N . VAL B 1 17 ? 7.105 -44.188 -13.43 1 96 17 VAL B N 1
ATOM 3164 C CA . VAL B 1 17 ? 5.805 -44.844 -13.43 1 96 17 VAL B CA 1
ATOM 3165 C C . VAL B 1 17 ? 5.34 -45.062 -14.867 1 96 17 VAL B C 1
ATOM 3167 O O . VAL B 1 17 ? 5.617 -44.25 -15.75 1 96 17 VAL B O 1
ATOM 3170 N N . ALA B 1 18 ? 4.645 -46.156 -15.109 1 97.19 18 ALA B N 1
ATOM 3171 C CA . ALA B 1 18 ? 4.207 -46.469 -16.469 1 97.19 18 ALA B CA 1
ATOM 3172 C C . ALA B 1 18 ? 2.723 -46.812 -16.5 1 97.19 18 ALA B C 1
ATOM 3174 O O . ALA B 1 18 ? 2.207 -47.469 -15.586 1 97.19 18 ALA B O 1
ATOM 3175 N N . PHE B 1 19 ? 2.105 -46.406 -17.562 1 97.19 19 PHE B N 1
ATOM 3176 C CA . PHE B 1 19 ? 0.702 -46.719 -17.797 1 97.19 19 PHE B CA 1
ATOM 3177 C C . PHE B 1 19 ? 0.51 -47.344 -19.156 1 97.19 19 PHE B C 1
ATOM 3179 O O . PHE B 1 19 ? 0.658 -46.656 -20.188 1 97.19 19 PHE B O 1
ATOM 3186 N N . ALA B 1 20 ? 0.145 -48.562 -19.188 1 95.38 20 ALA B N 1
ATOM 3187 C CA . ALA B 1 20 ? -0.168 -49.281 -20.422 1 95.38 20 ALA B CA 1
ATOM 3188 C C . ALA B 1 20 ? -1.651 -49.188 -20.766 1 95.38 20 ALA B C 1
ATOM 3190 O O . ALA B 1 20 ? -2.467 -48.844 -19.906 1 95.38 20 ALA B O 1
ATOM 3191 N N . ASN B 1 21 ? -1.971 -49.375 -22.047 1 90.62 21 ASN B N 1
ATOM 3192 C CA . ASN B 1 21 ? -3.371 -49.312 -22.453 1 90.62 21 ASN B CA 1
ATOM 3193 C C . ASN B 1 21 ? -4.168 -50.469 -21.891 1 90.62 21 ASN B C 1
ATOM 3195 O O . ASN B 1 21 ? -5.211 -50.281 -21.266 1 90.62 21 ASN B O 1
ATOM 3199 N N . ASP B 1 22 ? -3.689 -51.719 -22.203 1 87.62 22 ASP B N 1
ATOM 3200 C CA . ASP B 1 22 ? -4.418 -52.906 -21.75 1 87.62 22 ASP B CA 1
ATOM 3201 C C . ASP B 1 22 ? -3.58 -53.719 -20.781 1 87.62 22 ASP B C 1
ATOM 3203 O O . ASP B 1 22 ? -2.361 -53.562 -20.703 1 87.62 22 ASP B O 1
ATOM 3207 N N . VAL B 1 23 ? -4.23 -54.625 -20.062 1 86.56 23 VAL B N 1
ATOM 3208 C CA . VAL B 1 23 ? -3.631 -55.438 -19 1 86.56 23 VAL B CA 1
ATOM 3209 C C . VAL B 1 23 ? -2.562 -56.344 -19.609 1 86.56 23 VAL B C 1
ATOM 3211 O O . VAL B 1 23 ? -1.552 -56.656 -18.969 1 86.56 23 VAL B O 1
ATOM 3214 N N . ARG B 1 24 ? -2.773 -56.75 -20.828 1 85.88 24 ARG B N 1
ATOM 3215 C CA . ARG B 1 24 ? -1.803 -57.594 -21.469 1 85.88 24 ARG B CA 1
ATOM 3216 C C . ARG B 1 24 ? -0.461 -56.906 -21.641 1 85.88 24 ARG B C 1
ATOM 3218 O O . ARG B 1 24 ? 0.594 -57.531 -21.484 1 85.88 24 ARG B O 1
ATOM 3225 N N . ASP B 1 25 ? -0.598 -55.656 -21.922 1 90.31 25 ASP B N 1
ATOM 3226 C CA . ASP B 1 25 ? 0.616 -54.875 -22.156 1 90.31 25 ASP B CA 1
ATOM 3227 C C . ASP B 1 25 ? 1.354 -54.625 -20.844 1 90.31 25 ASP B C 1
ATOM 3229 O O . ASP B 1 25 ? 2.555 -54.344 -20.844 1 90.31 25 ASP B O 1
ATOM 3233 N N . VAL B 1 26 ? 0.69 -54.719 -19.703 1 93.88 26 VAL B N 1
ATOM 3234 C CA . VAL B 1 26 ? 1.287 -54.469 -18.406 1 93.88 26 VAL B CA 1
ATOM 3235 C C . VAL B 1 26 ? 2.395 -55.469 -18.125 1 93.88 26 VAL B C 1
ATOM 3237 O O . VAL B 1 26 ? 3.494 -55.094 -17.703 1 93.88 26 VAL B O 1
ATOM 3240 N N . ALA B 1 27 ? 2.061 -56.656 -18.375 1 91.81 27 ALA B N 1
ATOM 3241 C CA . ALA B 1 27 ? 3.029 -57.75 -18.125 1 91.81 27 ALA B CA 1
ATOM 3242 C C . ALA B 1 27 ? 4.266 -57.562 -19.016 1 91.81 27 ALA B C 1
ATOM 3244 O O . ALA B 1 27 ? 5.395 -57.75 -18.547 1 91.81 27 ALA B O 1
ATOM 3245 N N . ASP B 1 28 ? 3.979 -57.25 -20.281 1 92.25 28 ASP B N 1
ATOM 3246 C CA . ASP B 1 28 ? 5.074 -57.062 -21.219 1 92.25 28 ASP B CA 1
ATOM 3247 C C . ASP B 1 28 ? 6.004 -55.938 -20.781 1 92.25 28 ASP B C 1
ATOM 3249 O O . ASP B 1 28 ? 7.227 -56.094 -20.781 1 92.25 28 ASP B O 1
ATOM 3253 N N . ILE B 1 29 ? 5.441 -54.844 -20.406 1 94.38 29 ILE B N 1
ATOM 3254 C CA . ILE B 1 29 ? 6.211 -53.656 -20 1 94.38 29 ILE B CA 1
ATOM 3255 C C . ILE B 1 29 ? 6.938 -53.938 -18.688 1 94.38 29 ILE B C 1
ATOM 3257 O O . ILE B 1 29 ? 8.102 -53.562 -18.531 1 94.38 29 ILE B O 1
ATOM 3261 N N . SER B 1 30 ? 6.301 -54.656 -17.781 1 94.56 30 SER B N 1
ATOM 3262 C CA . SER B 1 30 ? 6.918 -55.031 -16.516 1 94.56 30 SER B CA 1
ATOM 3263 C C . SER B 1 30 ? 8.141 -55.938 -16.75 1 94.56 30 SER B C 1
ATOM 3265 O O . SER B 1 30 ? 9.156 -55.781 -16.062 1 94.56 30 SER B O 1
ATOM 3267 N N . ASP B 1 31 ? 7.934 -56.812 -17.609 1 93.81 31 ASP B N 1
ATOM 3268 C CA . ASP B 1 31 ? 9.047 -57.688 -17.953 1 93.81 31 ASP B CA 1
ATOM 3269 C C . ASP B 1 31 ? 10.242 -56.875 -18.469 1 93.81 31 ASP B C 1
ATOM 3271 O O . ASP B 1 31 ? 11.383 -57.188 -18.125 1 93.81 31 ASP B O 1
ATOM 3275 N N . LEU B 1 32 ? 9.922 -55.938 -19.328 1 94.25 32 LEU B N 1
ATOM 3276 C CA . LEU B 1 32 ? 10.984 -55.094 -19.859 1 94.25 32 LEU B CA 1
ATOM 3277 C C . LEU B 1 32 ? 11.711 -54.375 -18.719 1 94.25 32 LEU B C 1
ATOM 3279 O O . LEU B 1 32 ? 12.938 -54.312 -18.703 1 94.25 32 LEU B O 1
ATOM 3283 N N . PHE B 1 33 ? 10.992 -53.844 -17.75 1 94.81 33 PHE B N 1
ATOM 3284 C CA . PHE B 1 33 ? 11.594 -53.125 -16.641 1 94.81 33 PHE B CA 1
ATOM 3285 C C . PHE B 1 33 ? 12.414 -54.062 -15.758 1 94.81 33 PHE B C 1
ATOM 3287 O O . PHE B 1 33 ? 13.461 -53.688 -15.242 1 94.81 33 PHE B O 1
ATOM 3294 N N . THR B 1 34 ? 11.938 -55.25 -15.586 1 94 34 THR B N 1
ATOM 3295 C CA . THR B 1 34 ? 12.695 -56.25 -14.836 1 94 34 THR B CA 1
ATOM 3296 C C . THR B 1 34 ? 14.047 -56.531 -15.5 1 94 34 THR B C 1
ATOM 3298 O O . THR B 1 34 ? 15.07 -56.594 -14.82 1 94 34 THR B O 1
ATOM 3301 N N . ARG B 1 35 ? 14.016 -56.594 -16.781 1 94.25 35 ARG B N 1
ATOM 3302 C CA . ARG B 1 35 ? 15.242 -56.844 -17.547 1 94.25 35 ARG B CA 1
ATOM 3303 C C . ARG B 1 35 ? 16.188 -55.656 -17.469 1 94.25 35 ARG B C 1
ATOM 3305 O O . ARG B 1 35 ? 17.391 -55.812 -17.641 1 94.25 35 ARG B O 1
ATOM 3312 N N . LEU B 1 36 ? 15.633 -54.531 -17.25 1 93.19 36 LEU B N 1
ATOM 3313 C CA . LEU B 1 36 ? 16.438 -53.344 -17.109 1 93.19 36 LEU B CA 1
ATOM 3314 C C . LEU B 1 36 ? 16.859 -53.125 -15.656 1 93.19 36 LEU B C 1
ATOM 3316 O O . LEU B 1 36 ? 17.297 -52.031 -15.273 1 93.19 36 LEU B O 1
ATOM 3320 N N . LYS B 1 37 ? 16.609 -54.125 -14.82 1 92.38 37 LYS B N 1
ATOM 3321 C CA . LYS B 1 37 ? 16.984 -54.156 -13.414 1 92.38 37 LYS B CA 1
ATOM 3322 C C . LYS B 1 37 ? 16.219 -53.125 -12.602 1 92.38 37 LYS B C 1
ATOM 3324 O O . LYS B 1 37 ? 16.766 -52.5 -11.688 1 92.38 37 LYS B O 1
ATOM 3329 N N . GLN B 1 38 ? 14.93 -52.844 -13.023 1 92.75 38 GLN B N 1
ATOM 3330 C CA . GLN B 1 38 ? 14.016 -51.969 -12.305 1 92.75 38 GLN B CA 1
ATOM 3331 C C . GLN B 1 38 ? 12.672 -52.656 -12.062 1 92.75 38 GLN B C 1
ATOM 3333 O O . GLN B 1 38 ? 11.625 -52.125 -12.461 1 92.75 38 GLN B O 1
ATOM 3338 N N . PRO B 1 39 ? 12.727 -53.656 -11.344 1 89.12 39 PRO B N 1
ATOM 3339 C CA . PRO B 1 39 ? 11.508 -54.438 -11.18 1 89.12 39 PRO B CA 1
ATOM 3340 C C . PRO B 1 39 ? 10.445 -53.75 -10.352 1 89.12 39 PRO B C 1
ATOM 3342 O O . PRO B 1 39 ? 9.266 -54.094 -10.406 1 89.12 39 PRO B O 1
ATOM 3345 N N . ASP B 1 40 ? 10.812 -52.719 -9.648 1 93.25 40 ASP B N 1
ATOM 3346 C CA . ASP B 1 40 ? 9.891 -52.094 -8.711 1 93.25 40 ASP B CA 1
ATOM 3347 C C . ASP B 1 40 ? 9.133 -50.938 -9.359 1 93.25 40 ASP B C 1
ATOM 3349 O O . ASP B 1 40 ? 8.344 -50.25 -8.703 1 93.25 40 ASP B O 1
ATOM 3353 N N . VAL B 1 41 ? 9.289 -50.75 -10.625 1 94.88 41 VAL B N 1
ATOM 3354 C CA . VAL B 1 41 ? 8.578 -49.688 -11.32 1 94.88 41 VAL B CA 1
ATOM 3355 C C . VAL B 1 41 ? 7.086 -50.031 -11.383 1 94.88 41 VAL B C 1
ATOM 3357 O O . VAL B 1 41 ? 6.699 -51.094 -11.875 1 94.88 41 VAL B O 1
ATOM 3360 N N . PRO B 1 42 ? 6.285 -49.156 -10.859 1 95.69 42 PRO B N 1
ATOM 3361 C CA . PRO B 1 42 ? 4.848 -49.406 -10.977 1 95.69 42 PRO B CA 1
ATOM 3362 C C . PRO B 1 42 ? 4.348 -49.312 -12.414 1 95.69 42 PRO B C 1
ATOM 3364 O O . PRO B 1 42 ? 4.602 -48.344 -13.117 1 95.69 42 PRO B O 1
ATOM 3367 N N . VAL B 1 43 ? 3.695 -50.375 -12.844 1 96.38 43 VAL B N 1
ATOM 3368 C CA . VAL B 1 43 ? 3.066 -50.406 -14.156 1 96.38 43 VAL B CA 1
ATOM 3369 C C . VAL B 1 43 ? 1.565 -50.656 -14.008 1 96.38 43 VAL B C 1
ATOM 3371 O O . VAL B 1 43 ? 1.146 -51.688 -13.453 1 96.38 43 VAL B O 1
ATOM 3374 N N . MET B 1 44 ? 0.84 -49.688 -14.469 1 95.69 44 MET B N 1
ATOM 3375 C CA . MET B 1 44 ? -0.611 -49.781 -14.336 1 95.69 44 MET B CA 1
ATOM 3376 C C . MET B 1 44 ? -1.284 -49.781 -15.703 1 95.69 44 MET B C 1
ATOM 3378 O O . MET B 1 44 ? -0.662 -49.438 -16.703 1 95.69 44 MET B O 1
ATOM 3382 N N . SER B 1 45 ? -2.562 -50.219 -15.742 1 95.5 45 SER B N 1
ATOM 3383 C CA . SER B 1 45 ? -3.35 -50.188 -16.969 1 95.5 45 SER B CA 1
ATOM 3384 C C . SER B 1 45 ? -4.238 -48.969 -17.016 1 95.5 45 SER B C 1
ATOM 3386 O O . SER B 1 45 ? -4.395 -48.25 -16.016 1 95.5 45 SER B O 1
ATOM 3388 N N . GLY B 1 46 ? -4.746 -48.719 -18.25 1 94.31 46 GLY B N 1
ATOM 3389 C CA . GLY B 1 46 ? -5.703 -47.625 -18.406 1 94.31 46 GLY B CA 1
ATOM 3390 C C . GLY B 1 46 ? -5.188 -46.5 -19.281 1 94.31 46 GLY B C 1
ATOM 3391 O O . GLY B 1 46 ? -5.898 -45.531 -19.531 1 94.31 46 GLY B O 1
ATOM 3392 N N . GLY B 1 47 ? -3.992 -46.594 -19.703 1 95.5 47 GLY B N 1
ATOM 3393 C CA . GLY B 1 47 ? -3.453 -45.656 -20.672 1 95.5 47 GLY B CA 1
ATOM 3394 C C . GLY B 1 47 ? -3.344 -44.25 -20.125 1 95.5 47 GLY B C 1
ATOM 3395 O O . GLY B 1 47 ? -3.016 -44.062 -18.953 1 95.5 47 GLY B O 1
ATOM 3396 N N . ILE B 1 48 ? -3.59 -43.312 -21 1 95.94 48 ILE B N 1
ATOM 3397 C CA . ILE B 1 48 ? -3.352 -41.906 -20.703 1 95.94 48 ILE B CA 1
ATOM 3398 C C . ILE B 1 48 ? -4.41 -41.406 -19.719 1 95.94 48 ILE B C 1
ATOM 3400 O O . ILE B 1 48 ? -4.133 -40.531 -18.875 1 95.94 48 ILE B O 1
ATOM 3404 N N . ALA B 1 49 ? -5.625 -41.875 -19.781 1 94.56 49 ALA B N 1
ATOM 3405 C CA . ALA B 1 49 ? -6.68 -41.469 -18.859 1 94.56 49 ALA B CA 1
ATOM 3406 C C . ALA B 1 49 ? -6.328 -41.844 -17.422 1 94.56 49 ALA B C 1
ATOM 3408 O O . ALA B 1 49 ? -6.48 -41.031 -16.516 1 94.56 49 ALA B O 1
ATOM 3409 N N . ALA B 1 50 ? -5.824 -43.031 -17.266 1 95.5 50 ALA B N 1
ATOM 3410 C CA . ALA B 1 50 ? -5.406 -43.5 -15.938 1 95.5 50 ALA B CA 1
ATOM 3411 C C . ALA B 1 50 ? -4.195 -42.719 -15.445 1 95.5 50 ALA B C 1
ATOM 3413 O O . ALA B 1 50 ? -4.086 -42.406 -14.258 1 95.5 50 ALA B O 1
ATOM 3414 N N . ALA B 1 51 ? -3.311 -42.469 -16.312 1 96.5 51 ALA B N 1
ATOM 3415 C CA . ALA B 1 51 ? -2.129 -41.688 -15.969 1 96.5 51 ALA B CA 1
ATOM 3416 C C . ALA B 1 51 ? -2.52 -40.312 -15.438 1 96.5 51 ALA B C 1
ATOM 3418 O O . ALA B 1 51 ? -1.991 -39.875 -14.414 1 96.5 51 ALA B O 1
ATOM 3419 N N . ARG B 1 52 ? -3.43 -39.656 -16.141 1 94.62 52 ARG B N 1
ATOM 3420 C CA . ARG B 1 52 ? -3.887 -38.344 -15.734 1 94.62 52 ARG B CA 1
ATOM 3421 C C . ARG B 1 52 ? -4.52 -38.375 -14.344 1 94.62 52 ARG B C 1
ATOM 3423 O O . ARG B 1 52 ? -4.188 -37.562 -13.477 1 94.62 52 ARG B O 1
ATOM 3430 N N . GLN B 1 53 ? -5.414 -39.281 -14.125 1 94 53 GLN B N 1
ATOM 3431 C CA . GLN B 1 53 ? -6.082 -39.438 -12.844 1 94 53 GLN B CA 1
ATOM 3432 C C . GLN B 1 53 ? -5.074 -39.688 -11.727 1 94 53 GLN B C 1
ATOM 3434 O O . GLN B 1 53 ? -5.184 -39.125 -10.633 1 94 53 GLN B O 1
ATOM 3439 N N . TRP B 1 54 ? -4.141 -40.531 -12.016 1 94.56 54 TRP B N 1
ATOM 3440 C CA . TRP B 1 54 ? -3.115 -40.844 -11.031 1 94.56 54 TRP B CA 1
ATOM 3441 C C . TRP B 1 54 ? -2.295 -39.625 -10.664 1 94.56 54 TRP B C 1
ATOM 3443 O O . TRP B 1 54 ? -2.037 -39.375 -9.484 1 94.56 54 TRP B O 1
ATOM 3453 N N . CYS B 1 55 ? -1.944 -38.875 -11.633 1 93.5 55 CYS B N 1
ATOM 3454 C CA . CYS B 1 55 ? -1.111 -37.688 -11.422 1 93.5 55 CYS B CA 1
ATOM 3455 C C . CYS B 1 55 ? -1.896 -36.594 -10.727 1 93.5 55 CYS B C 1
ATOM 3457 O O . CYS B 1 55 ? -1.309 -35.688 -10.125 1 93.5 55 CYS B O 1
ATOM 3459 N N . GLU B 1 56 ? -3.197 -36.594 -10.844 1 90.5 56 GLU B N 1
ATOM 3460 C CA . GLU B 1 56 ? -4.043 -35.656 -10.117 1 90.5 56 GLU B CA 1
ATOM 3461 C C . GLU B 1 56 ? -4.062 -35.969 -8.625 1 90.5 56 GLU B C 1
ATOM 3463 O O . GLU B 1 56 ? -4.207 -35.062 -7.793 1 90.5 56 GLU B O 1
ATOM 3468 N N . LEU B 1 57 ? -3.848 -37.219 -8.328 1 88.69 57 LEU B N 1
ATOM 3469 C CA . LEU B 1 57 ? -3.982 -37.688 -6.953 1 88.69 57 LEU B CA 1
ATOM 3470 C C . LEU B 1 57 ? -2.617 -37.844 -6.289 1 88.69 57 LEU B C 1
ATOM 3472 O O . LEU B 1 57 ? -2.52 -37.875 -5.062 1 88.69 57 LEU B O 1
ATOM 3476 N N . ASN B 1 58 ? -1.574 -37.906 -7.156 1 88.12 58 ASN B N 1
ATOM 3477 C CA . ASN B 1 58 ? -0.224 -38.125 -6.648 1 88.12 58 ASN B CA 1
ATOM 3478 C C . ASN B 1 58 ? 0.751 -37.094 -7.18 1 88.12 58 ASN B C 1
ATOM 3480 O O . ASN B 1 58 ? 0.444 -36.375 -8.141 1 88.12 58 ASN B O 1
ATOM 3484 N N . VAL B 1 59 ? 1.899 -37.031 -6.48 1 86.19 59 VAL B N 1
ATOM 3485 C CA . VAL B 1 59 ? 2.994 -36.25 -7.051 1 86.19 59 VAL B CA 1
ATOM 3486 C C . VAL B 1 59 ? 3.482 -36.906 -8.336 1 86.19 59 VAL B C 1
ATOM 3488 O O . VAL B 1 59 ? 3.789 -38.094 -8.352 1 86.19 59 VAL B O 1
ATOM 3491 N N . PRO B 1 60 ? 3.439 -36.094 -9.352 1 90.44 60 PRO B N 1
ATOM 3492 C CA . PRO B 1 60 ? 3.904 -36.688 -10.602 1 90.44 60 PRO B CA 1
ATOM 3493 C C . PRO B 1 60 ? 5.332 -37.219 -10.508 1 90.44 60 PRO B C 1
ATOM 3495 O O . PRO B 1 60 ? 6.176 -36.625 -9.828 1 90.44 60 PRO B O 1
ATOM 3498 N N . PRO B 1 61 ? 5.613 -38.344 -11.234 1 91.88 61 PRO B N 1
ATOM 3499 C CA . PRO B 1 61 ? 6.953 -38.906 -11.195 1 91.88 61 PRO B CA 1
ATOM 3500 C C . PRO B 1 61 ? 7.965 -38.156 -12.031 1 91.88 61 PRO B C 1
ATOM 3502 O O . PRO B 1 61 ? 7.582 -37.281 -12.82 1 91.88 61 PRO B O 1
ATOM 3505 N N . ARG B 1 62 ? 9.172 -38.469 -11.812 1 90.69 62 ARG B N 1
ATOM 3506 C CA . ARG B 1 62 ? 10.219 -37.844 -12.617 1 90.69 62 ARG B CA 1
ATOM 3507 C C . ARG B 1 62 ? 10.086 -38.25 -14.086 1 90.69 62 ARG B C 1
ATOM 3509 O O . ARG B 1 62 ? 10.195 -37.406 -14.969 1 90.69 62 ARG B O 1
ATOM 3516 N N . ILE B 1 63 ? 9.883 -39.531 -14.32 1 93.12 63 ILE B N 1
ATOM 3517 C CA . ILE B 1 63 ? 9.672 -40.062 -15.672 1 93.12 63 ILE B CA 1
ATOM 3518 C C . ILE B 1 63 ? 8.328 -40.781 -15.734 1 93.12 63 ILE B C 1
ATOM 3520 O O . ILE B 1 63 ? 8.016 -41.594 -14.875 1 93.12 63 ILE B O 1
ATOM 3524 N N . LEU B 1 64 ? 7.547 -40.438 -16.719 1 95.62 64 LEU B N 1
ATOM 3525 C CA . LEU B 1 64 ? 6.242 -41.062 -16.922 1 95.62 64 LEU B CA 1
ATOM 3526 C C . LEU B 1 64 ? 6.148 -41.688 -18.297 1 95.62 64 LEU B C 1
ATOM 3528 O O . LEU B 1 64 ? 6.324 -41 -19.312 1 95.62 64 LEU B O 1
ATOM 3532 N N . LEU B 1 65 ? 5.98 -42.969 -18.359 1 96.56 65 LEU B N 1
ATOM 3533 C CA . LEU B 1 65 ? 5.695 -43.656 -19.609 1 96.56 65 LEU B CA 1
ATOM 3534 C C . LEU B 1 65 ? 4.195 -43.844 -19.797 1 96.56 65 LEU B C 1
ATOM 3536 O O . LEU B 1 65 ? 3.533 -44.469 -18.938 1 96.56 65 LEU B O 1
ATOM 3540 N N . VAL B 1 66 ? 3.68 -43.375 -20.891 1 97.25 66 VAL B N 1
ATOM 3541 C CA . VAL B 1 66 ? 2.227 -43.406 -21.031 1 97.25 66 VAL B CA 1
ATOM 3542 C C . VAL B 1 66 ? 1.85 -43.938 -22.422 1 97.25 66 VAL B C 1
ATOM 3544 O O . VAL B 1 66 ? 2.408 -43.5 -23.422 1 97.25 66 VAL B O 1
ATOM 3547 N N . ASP B 1 67 ? 0.927 -44.844 -22.453 1 96.25 67 ASP B N 1
ATOM 3548 C CA . ASP B 1 67 ? 0.415 -45.438 -23.688 1 96.25 67 ASP B CA 1
ATOM 3549 C C . ASP B 1 67 ? -0.754 -44.625 -24.234 1 96.25 67 ASP B C 1
ATOM 3551 O O . ASP B 1 67 ? -1.775 -44.469 -23.562 1 96.25 67 ASP B O 1
ATOM 3555 N N . LEU B 1 68 ? -0.645 -44.188 -25.469 1 95.06 68 LEU B N 1
ATOM 3556 C CA . LEU B 1 68 ? -1.665 -43.344 -26.078 1 95.06 68 LEU B CA 1
ATOM 3557 C C . LEU B 1 68 ? -2.676 -44.188 -26.859 1 95.06 68 LEU B C 1
ATOM 3559 O O . LEU B 1 68 ? -3.676 -43.656 -27.344 1 95.06 68 LEU B O 1
ATOM 3563 N N . GLU B 1 69 ? -2.4 -45.438 -26.781 1 90.25 69 GLU B N 1
ATOM 3564 C CA . GLU B 1 69 ? -3.332 -46.281 -27.484 1 90.25 69 GLU B CA 1
ATOM 3565 C C . GLU B 1 69 ? -4.723 -46.25 -26.859 1 90.25 69 GLU B C 1
ATOM 3567 O O . GLU B 1 69 ? -4.855 -46.219 -25.641 1 90.25 69 GLU B O 1
ATOM 3572 N N . GLY B 1 70 ? -5.758 -46.125 -27.625 1 84 70 GLY B N 1
ATOM 3573 C CA . GLY B 1 70 ? -7.109 -46.094 -27.094 1 84 70 GLY B CA 1
ATOM 3574 C C . GLY B 1 70 ? -7.668 -44.688 -26.922 1 84 70 GLY B C 1
ATOM 3575 O O . GLY B 1 70 ? -8.875 -44.531 -26.766 1 84 70 GLY B O 1
ATOM 3576 N N . ALA B 1 71 ? -6.773 -43.781 -26.875 1 88.44 71 ALA B N 1
ATOM 3577 C CA . ALA B 1 71 ? -7.238 -42.375 -26.75 1 88.44 71 ALA B CA 1
ATOM 3578 C C . ALA B 1 71 ? -7.824 -41.906 -28.078 1 88.44 71 ALA B C 1
ATOM 3580 O O . ALA B 1 71 ? -7.172 -41.969 -29.109 1 88.44 71 ALA B O 1
ATOM 3581 N N . HIS B 1 72 ? -9.047 -41.406 -28.062 1 87.44 72 HIS B N 1
ATOM 3582 C CA . HIS B 1 72 ? -9.703 -40.875 -29.25 1 87.44 72 HIS B CA 1
ATOM 3583 C C . HIS B 1 72 ? -9.008 -39.625 -29.766 1 87.44 72 HIS B C 1
ATOM 3585 O O . HIS B 1 72 ? -8.852 -39.438 -30.969 1 87.44 72 HIS B O 1
ATOM 3591 N N . TRP B 1 73 ? -8.586 -38.844 -28.828 1 88.69 73 TRP B N 1
ATOM 3592 C CA . TRP B 1 73 ? -7.875 -37.625 -29.125 1 88.69 73 TRP B CA 1
ATOM 3593 C C . TRP B 1 73 ? -6.547 -37.562 -28.375 1 88.69 73 TRP B C 1
ATOM 3595 O O . TRP B 1 73 ? -6.453 -36.938 -27.312 1 88.69 73 TRP B O 1
ATOM 3605 N N . PRO B 1 74 ? -5.527 -38.125 -28.938 1 90.31 74 PRO B N 1
ATOM 3606 C CA . PRO B 1 74 ? -4.281 -38.312 -28.188 1 90.31 74 PRO B CA 1
ATOM 3607 C C . PRO B 1 74 ? -3.592 -37 -27.844 1 90.31 74 PRO B C 1
ATOM 3609 O O . PRO B 1 74 ? -3.078 -36.844 -26.734 1 90.31 74 PRO B O 1
ATOM 3612 N N . LEU B 1 75 ? -3.676 -36.031 -28.734 1 90.38 75 LEU B N 1
ATOM 3613 C CA . LEU B 1 75 ? -2.908 -34.812 -28.516 1 90.38 75 LEU B CA 1
ATOM 3614 C C . LEU B 1 75 ? -3.541 -33.969 -27.438 1 90.38 75 LEU B C 1
ATOM 3616 O O . LEU B 1 75 ? -2.869 -33.562 -26.469 1 90.38 75 LEU B O 1
ATOM 3620 N N . PRO B 1 76 ? -4.863 -33.719 -27.469 1 90.44 76 PRO B N 1
ATOM 3621 C CA . PRO B 1 76 ? -5.488 -32.969 -26.359 1 90.44 76 PRO B CA 1
ATOM 3622 C C . PRO B 1 76 ? -5.336 -33.688 -25.016 1 90.44 76 PRO B C 1
ATOM 3624 O O . PRO B 1 76 ? -5.102 -33.031 -24 1 90.44 76 PRO B O 1
ATOM 3627 N N . ALA B 1 77 ? -5.457 -34.938 -25.031 1 92.62 77 ALA B N 1
ATOM 3628 C CA . ALA B 1 77 ? -5.301 -35.688 -23.797 1 92.62 77 ALA B CA 1
ATOM 3629 C C . ALA B 1 77 ? -3.893 -35.562 -23.234 1 92.62 77 ALA B C 1
ATOM 3631 O O . ALA B 1 77 ? -3.713 -35.438 -22.031 1 92.62 77 ALA B O 1
ATOM 3632 N N . LEU B 1 78 ? -2.951 -35.594 -24.125 1 93.31 78 LEU B N 1
ATOM 3633 C CA . LEU B 1 78 ? -1.562 -35.469 -23.688 1 93.31 78 LEU B CA 1
ATOM 3634 C C . LEU B 1 78 ? -1.305 -34.062 -23.125 1 93.31 78 LEU B C 1
ATOM 3636 O O . LEU B 1 78 ? -0.619 -33.938 -22.109 1 93.31 78 LEU B O 1
ATOM 3640 N N . GLU B 1 79 ? -1.861 -33.094 -23.75 1 89.62 79 GLU B N 1
ATOM 3641 C CA . GLU B 1 79 ? -1.679 -31.734 -23.266 1 89.62 79 GLU B CA 1
ATOM 3642 C C . GLU B 1 79 ? -2.219 -31.562 -21.859 1 89.62 79 GLU B C 1
ATOM 3644 O O . GLU B 1 79 ? -1.584 -30.906 -21.016 1 89.62 79 GLU B O 1
ATOM 3649 N N . GLU B 1 80 ? -3.309 -32.094 -21.641 1 90.25 80 GLU B N 1
ATOM 3650 C CA . GLU B 1 80 ? -3.896 -32.062 -20.297 1 90.25 80 GLU B CA 1
ATOM 3651 C C . GLU B 1 80 ? -2.998 -32.781 -19.281 1 90.25 80 GLU B C 1
ATOM 3653 O O . GLU B 1 80 ? -2.783 -32.25 -18.188 1 90.25 80 GLU B O 1
ATOM 3658 N N . LEU B 1 81 ? -2.514 -33.938 -19.672 1 93.62 81 LEU B N 1
ATOM 3659 C CA . LEU B 1 81 ? -1.632 -34.688 -18.797 1 93.62 81 LEU B CA 1
ATOM 3660 C C . LEU B 1 81 ? -0.362 -33.906 -18.484 1 93.62 81 LEU B C 1
ATOM 3662 O O . LEU B 1 81 ? 0.056 -33.844 -17.328 1 93.62 81 LEU B O 1
ATOM 3666 N N . LEU B 1 82 ? 0.196 -33.312 -19.516 1 91.25 82 LEU B N 1
ATOM 3667 C CA . LEU B 1 82 ? 1.441 -32.562 -19.344 1 91.25 82 LEU B CA 1
ATOM 3668 C C . LEU B 1 82 ? 1.249 -31.375 -18.406 1 91.25 82 LEU B C 1
ATOM 3670 O O . LEU B 1 82 ? 2.154 -31.031 -17.656 1 91.25 82 LEU B O 1
ATOM 3674 N N . SER B 1 83 ? 0.117 -30.797 -18.422 1 89.06 83 SER B N 1
ATOM 3675 C CA . SER B 1 83 ? -0.174 -29.672 -17.547 1 89.06 83 SER B CA 1
ATOM 3676 C C . SER B 1 83 ? -0.181 -30.078 -16.078 1 89.06 83 SER B C 1
ATOM 3678 O O . SER B 1 83 ? 0.362 -29.391 -15.227 1 89.06 83 SER B O 1
ATOM 3680 N N . VAL B 1 84 ? -0.729 -31.219 -15.812 1 90.81 84 VAL B N 1
ATOM 3681 C CA . VAL B 1 84 ? -0.842 -31.734 -14.453 1 90.81 84 VAL B CA 1
ATOM 3682 C C . VAL B 1 84 ? 0.529 -32.188 -13.961 1 90.81 84 VAL B C 1
ATOM 3684 O O . VAL B 1 84 ? 0.851 -32.031 -12.781 1 90.81 84 VAL B O 1
ATOM 3687 N N . CYS B 1 85 ? 1.361 -32.656 -14.844 1 90.62 85 CYS B N 1
ATOM 3688 C CA . CYS B 1 85 ? 2.68 -33.156 -14.492 1 90.62 85 CYS B CA 1
ATOM 3689 C C . CYS B 1 85 ? 3.646 -32.031 -14.188 1 90.62 85 CYS B C 1
ATOM 3691 O O . CYS B 1 85 ? 4.516 -32.156 -13.328 1 90.62 85 CYS B O 1
ATOM 3693 N N . GLY B 1 86 ? 3.396 -31 -14.93 1 86.75 86 GLY B N 1
ATOM 3694 C CA . GLY B 1 86 ? 4.32 -29.891 -14.773 1 86.75 86 GLY B CA 1
ATOM 3695 C C . GLY B 1 86 ? 5.617 -30.078 -15.539 1 86.75 86 GLY B C 1
ATOM 3696 O O . GLY B 1 86 ? 5.805 -31.094 -16.219 1 86.75 86 GLY B O 1
ATOM 3697 N N . PRO B 1 87 ? 6.559 -29.094 -15.43 1 84 87 PRO B N 1
ATOM 3698 C CA . PRO B 1 87 ? 7.762 -29.078 -16.266 1 84 87 PRO B CA 1
ATOM 3699 C C . PRO B 1 87 ? 8.844 -30.031 -15.742 1 84 87 PRO B C 1
ATOM 3701 O O . PRO B 1 87 ? 9.773 -30.375 -16.484 1 84 87 PRO B O 1
ATOM 3704 N N . THR B 1 88 ? 8.75 -30.469 -14.602 1 85.19 88 THR B N 1
ATOM 3705 C CA . THR B 1 88 ? 9.82 -31.281 -14.023 1 85.19 88 THR B CA 1
ATOM 3706 C C . THR B 1 88 ? 9.656 -32.75 -14.422 1 85.19 88 THR B C 1
ATOM 3708 O O . THR B 1 88 ? 10.586 -33.531 -14.281 1 85.19 88 THR B O 1
ATOM 3711 N N . SER B 1 89 ? 8.492 -33.094 -14.859 1 90.25 89 SER B N 1
ATOM 3712 C CA . SER B 1 89 ? 8.219 -34.469 -15.25 1 90.25 89 SER B CA 1
ATOM 3713 C C . SER B 1 89 ? 8.547 -34.688 -16.719 1 90.25 89 SER B C 1
ATOM 3715 O O . SER B 1 89 ? 8.133 -33.906 -17.578 1 90.25 89 SER B O 1
ATOM 3717 N N . GLN B 1 90 ? 9.352 -35.75 -16.984 1 90.94 90 GLN B N 1
ATOM 3718 C CA . GLN B 1 90 ? 9.625 -36.156 -18.359 1 90.94 90 GLN B CA 1
ATOM 3719 C C . GLN B 1 90 ? 8.648 -37.25 -18.812 1 90.94 90 GLN B C 1
ATOM 3721 O O . GLN B 1 90 ? 8.578 -38.312 -18.203 1 90.94 90 GLN B O 1
ATOM 3726 N N . VAL B 1 91 ? 7.961 -37 -19.922 1 93.88 91 VAL B N 1
ATOM 3727 C CA . VAL B 1 91 ? 6.914 -37.906 -20.359 1 93.88 91 VAL B CA 1
ATOM 3728 C C . VAL B 1 91 ? 7.34 -38.594 -21.656 1 93.88 91 VAL B C 1
ATOM 3730 O O . VAL B 1 91 ? 7.785 -37.938 -22.609 1 93.88 91 VAL B O 1
ATOM 3733 N N . ILE B 1 92 ? 7.277 -39.875 -21.656 1 94.25 92 ILE B N 1
ATOM 3734 C CA . ILE B 1 92 ? 7.5 -40.719 -22.844 1 94.25 92 ILE B CA 1
ATOM 3735 C C . ILE B 1 92 ? 6.172 -41.312 -23.312 1 94.25 92 ILE B C 1
ATOM 3737 O O . ILE B 1 92 ? 5.5 -42 -22.562 1 94.25 92 ILE B O 1
ATOM 3741 N N . ALA B 1 93 ? 5.852 -41.031 -24.562 1 96.06 93 ALA B N 1
ATOM 3742 C CA . ALA B 1 93 ? 4.609 -41.562 -25.125 1 96.06 93 ALA B CA 1
ATOM 3743 C C . ALA B 1 93 ? 4.859 -42.844 -25.906 1 96.06 93 ALA B C 1
ATOM 3745 O O . ALA B 1 93 ? 5.906 -43 -26.531 1 96.06 93 ALA B O 1
ATOM 3746 N N . THR B 1 94 ? 3.928 -43.75 -25.812 1 95.12 94 THR B N 1
ATOM 3747 C CA . THR B 1 94 ? 3.975 -44.969 -26.609 1 95.12 94 THR B CA 1
ATOM 3748 C C . THR B 1 94 ? 2.666 -45.188 -27.359 1 95.12 94 THR B C 1
ATOM 3750 O O . THR B 1 94 ? 1.634 -44.625 -27 1 95.12 94 THR B O 1
ATOM 3753 N N . GLY B 1 95 ? 2.67 -45.906 -28.438 1 93.06 95 GLY B N 1
ATOM 3754 C CA . GLY B 1 95 ? 1.495 -46.188 -29.234 1 93.06 95 GLY B CA 1
ATOM 3755 C C . GLY B 1 95 ? 1.8 -47.062 -30.453 1 93.06 95 GLY B C 1
ATOM 3756 O O . GLY B 1 95 ? 2.947 -47.469 -30.656 1 93.06 95 GLY B O 1
ATOM 3757 N N . LYS B 1 96 ? 0.734 -47.281 -31.266 1 90.38 96 LYS B N 1
ATOM 3758 C CA . LYS B 1 96 ? 0.896 -48.156 -32.438 1 90.38 96 LYS B CA 1
ATOM 3759 C C . LYS B 1 96 ? 0.974 -47.344 -33.719 1 90.38 96 LYS B C 1
ATOM 3761 O O . LYS B 1 96 ? 1.415 -47.844 -34.75 1 90.38 96 LYS B O 1
ATOM 3766 N N . GLU B 1 97 ? 0.539 -46.156 -33.656 1 89 97 GLU B N 1
ATOM 3767 C CA . GLU B 1 97 ? 0.472 -45.344 -34.844 1 89 97 GLU B CA 1
ATOM 3768 C C . GLU B 1 97 ? 1.866 -44.938 -35.344 1 89 97 GLU B C 1
ATOM 3770 O O . GLU B 1 97 ? 2.674 -44.438 -34.562 1 89 97 GLU B O 1
ATOM 3775 N N . GLN B 1 98 ? 2.08 -45.219 -36.594 1 87.81 98 GLN B N 1
ATOM 3776 C CA . GLN B 1 98 ? 3.33 -44.781 -37.219 1 87.81 98 GLN B CA 1
ATOM 3777 C C . GLN B 1 98 ? 3.117 -43.562 -38.125 1 87.81 98 GLN B C 1
ATOM 3779 O O . GLN B 1 98 ? 3.178 -43.688 -39.344 1 87.81 98 GLN B O 1
ATOM 3784 N N . ASP B 1 99 ? 2.793 -42.531 -37.562 1 88 99 ASP B N 1
ATOM 3785 C CA . ASP B 1 99 ? 2.5 -41.281 -38.25 1 88 99 ASP B CA 1
ATOM 3786 C C . ASP B 1 99 ? 3.514 -40.188 -37.906 1 88 99 ASP B C 1
ATOM 3788 O O . ASP B 1 99 ? 3.633 -39.812 -36.719 1 88 99 ASP B O 1
ATOM 3792 N N . VAL B 1 100 ? 4.148 -39.75 -38.875 1 84.62 100 VAL B N 1
ATOM 3793 C CA . VAL B 1 100 ? 5.188 -38.719 -38.688 1 84.62 100 VAL B CA 1
ATOM 3794 C C . VAL B 1 100 ? 4.566 -37.438 -38.156 1 84.62 100 VAL B C 1
ATOM 3796 O O . VAL B 1 100 ? 5.164 -36.75 -37.312 1 84.62 100 VAL B O 1
ATOM 3799 N N . GLY B 1 101 ? 3.461 -37.125 -38.719 1 86.94 101 GLY B N 1
ATOM 3800 C CA . GLY B 1 101 ? 2.77 -35.969 -38.219 1 86.94 101 GLY B CA 1
ATOM 3801 C C . GLY B 1 101 ? 2.461 -36.031 -36.75 1 86.94 101 GLY B C 1
ATOM 3802 O O . GLY B 1 101 ? 2.686 -35.094 -36 1 86.94 101 GLY B O 1
ATOM 3803 N N . LEU B 1 102 ? 2.002 -37.156 -36.281 1 88.56 102 LEU B N 1
ATOM 3804 C CA . LEU B 1 102 ? 1.736 -37.344 -34.875 1 88.56 102 LEU B CA 1
ATOM 3805 C C . LEU B 1 102 ? 3.023 -37.281 -34.062 1 88.56 102 LEU B C 1
ATOM 3807 O O . LEU B 1 102 ? 3.059 -36.625 -33 1 88.56 102 LEU B O 1
ATOM 3811 N N . TYR B 1 103 ? 4.008 -37.938 -34.5 1 87.44 103 TYR B N 1
ATOM 3812 C CA . TYR B 1 103 ? 5.305 -37.906 -33.844 1 87.44 103 TYR B CA 1
ATOM 3813 C C . TYR B 1 103 ? 5.793 -36.5 -33.625 1 87.44 103 TYR B C 1
ATOM 3815 O O . TYR B 1 103 ? 6.172 -36.094 -32.531 1 87.44 103 TYR B O 1
ATOM 3823 N N . ARG B 1 104 ? 5.676 -35.688 -34.594 1 88.06 104 ARG B N 1
ATOM 3824 C CA . ARG B 1 104 ? 6.109 -34.312 -34.531 1 88.06 104 ARG B CA 1
ATOM 3825 C C . ARG B 1 104 ? 5.242 -33.5 -33.562 1 88.06 104 ARG B C 1
ATOM 3827 O O . ARG B 1 104 ? 5.754 -32.719 -32.75 1 88.06 104 ARG B O 1
ATOM 3834 N N . ALA B 1 105 ? 4.031 -33.75 -33.688 1 89.88 105 ALA B N 1
ATOM 3835 C CA . ALA B 1 105 ? 3.096 -33.031 -32.812 1 89.88 105 ALA B CA 1
ATOM 3836 C C . ALA B 1 105 ? 3.34 -33.375 -31.344 1 89.88 105 ALA B C 1
ATOM 3838 O O . ALA B 1 105 ? 3.279 -32.5 -30.484 1 89.88 105 ALA B O 1
ATOM 3839 N N . LEU B 1 106 ? 3.682 -34.594 -31.094 1 89.62 106 LEU B N 1
ATOM 3840 C CA . LEU B 1 106 ? 3.918 -35.031 -29.719 1 89.62 106 LEU B CA 1
ATOM 3841 C C . LEU B 1 106 ? 5.207 -34.438 -29.172 1 89.62 106 LEU B C 1
ATOM 3843 O O . LEU B 1 106 ? 5.25 -34 -28.016 1 89.62 106 LEU B O 1
ATOM 3847 N N . LEU B 1 107 ? 6.188 -34.375 -29.984 1 86.12 107 LEU B N 1
ATOM 3848 C CA . LEU B 1 107 ? 7.445 -33.781 -29.562 1 86.12 107 LEU B CA 1
ATOM 3849 C C . LEU B 1 107 ? 7.266 -32.281 -29.328 1 86.12 107 LEU B C 1
ATOM 3851 O O . LEU B 1 107 ? 7.801 -31.734 -28.344 1 86.12 107 LEU B O 1
ATOM 3855 N N . GLN B 1 108 ? 6.438 -31.734 -30.172 1 84.69 108 GLN B N 1
ATOM 3856 C CA . GLN B 1 108 ? 6.164 -30.312 -30.031 1 84.69 108 GLN B CA 1
ATOM 3857 C C . GLN B 1 108 ? 5.371 -30.031 -28.75 1 84.69 108 GLN B C 1
ATOM 3859 O O . GLN B 1 108 ? 5.527 -28.984 -28.141 1 84.69 108 GLN B O 1
ATOM 3864 N N . ALA B 1 109 ? 4.605 -30.953 -28.328 1 87 109 ALA B N 1
ATOM 3865 C CA . ALA B 1 109 ? 3.812 -30.828 -27.109 1 87 109 ALA B CA 1
ATOM 3866 C C . ALA B 1 109 ? 4.688 -30.969 -25.875 1 87 109 ALA B C 1
ATOM 3868 O O . ALA B 1 109 ? 4.277 -30.594 -24.766 1 87 109 ALA B O 1
ATOM 3869 N N . GLY B 1 110 ? 5.898 -31.594 -26.047 1 87.62 110 GLY B N 1
ATOM 3870 C CA . GLY B 1 110 ? 6.84 -31.578 -24.953 1 87.62 110 GLY B CA 1
ATOM 3871 C C . GLY B 1 110 ? 7.188 -32.969 -24.438 1 87.62 110 GLY B C 1
ATOM 3872 O O . GLY B 1 110 ? 7.828 -33.094 -23.391 1 87.62 110 GLY B O 1
ATOM 3873 N N . VAL B 1 111 ? 6.754 -34 -25.125 1 91.62 111 VAL B N 1
ATOM 3874 C CA . VAL B 1 111 ? 7.184 -35.344 -24.703 1 91.62 111 VAL B CA 1
ATOM 3875 C C . VAL B 1 111 ? 8.648 -35.562 -25.078 1 91.62 111 VAL B C 1
ATOM 3877 O O . VAL B 1 111 ? 9.156 -34.938 -26.016 1 91.62 111 VAL B O 1
ATOM 3880 N N . VAL B 1 112 ? 9.281 -36.406 -24.297 1 88.94 112 VAL B N 1
ATOM 3881 C CA . VAL B 1 112 ? 10.688 -36.688 -24.531 1 88.94 112 VAL B CA 1
ATOM 3882 C C . VAL B 1 112 ? 10.828 -37.5 -25.828 1 88.94 112 VAL B C 1
ATOM 3884 O O . VAL B 1 112 ? 11.758 -37.281 -26.609 1 88.94 112 VAL B O 1
ATOM 3887 N N . ASP B 1 113 ? 9.852 -38.438 -25.953 1 90.25 113 ASP B N 1
ATOM 3888 C CA . ASP B 1 113 ? 9.875 -39.312 -27.125 1 90.25 113 ASP B CA 1
ATOM 3889 C C . ASP B 1 113 ? 8.547 -40.031 -27.297 1 90.25 113 ASP B C 1
ATOM 3891 O O . ASP B 1 113 ? 7.715 -40.062 -26.375 1 90.25 113 ASP B O 1
ATOM 3895 N N . TYR B 1 114 ? 8.398 -40.531 -28.562 1 93.12 114 TYR B N 1
ATOM 3896 C CA . TYR B 1 114 ? 7.277 -41.406 -28.906 1 93.12 114 TYR B CA 1
ATOM 3897 C C . TYR B 1 114 ? 7.77 -42.75 -29.422 1 93.12 114 TYR B C 1
ATOM 3899 O O . TYR B 1 114 ? 8.43 -42.812 -30.453 1 93.12 114 TYR B O 1
ATOM 3907 N N . LEU B 1 115 ? 7.465 -43.781 -28.703 1 93.31 115 LEU B N 1
ATOM 3908 C CA . LEU B 1 115 ? 7.934 -45.094 -29.031 1 93.31 115 LEU B CA 1
ATOM 3909 C C . LEU B 1 115 ? 6.812 -45.938 -29.641 1 93.31 115 LEU B C 1
ATOM 3911 O O . LEU B 1 115 ? 5.773 -46.156 -29 1 93.31 115 LEU B O 1
ATOM 3915 N N . VAL B 1 116 ? 7.051 -46.469 -30.734 1 92.38 116 VAL B N 1
ATOM 3916 C CA . VAL B 1 116 ? 6.051 -47.281 -31.406 1 92.38 116 VAL B CA 1
ATOM 3917 C C . VAL B 1 116 ? 6.098 -48.719 -30.859 1 92.38 116 VAL B C 1
ATOM 3919 O O . VAL B 1 116 ? 7.18 -49.281 -30.703 1 92.38 116 VAL B O 1
ATOM 3922 N N . LYS B 1 117 ? 4.973 -49.25 -30.562 1 89.94 117 LYS B N 1
ATOM 3923 C CA . LYS B 1 117 ? 4.863 -50.625 -30.047 1 89.94 117 LYS B CA 1
ATOM 3924 C C . LYS B 1 117 ? 5.02 -51.656 -31.156 1 89.94 117 LYS B C 1
ATOM 3926 O O . LYS B 1 117 ? 4.652 -51.375 -32.312 1 89.94 117 LYS B O 1
ATOM 3931 N N . PRO B 1 118 ? 5.457 -52.781 -30.891 1 89.5 118 PRO B N 1
ATOM 3932 C CA . PRO B 1 118 ? 5.875 -53.281 -29.578 1 89.5 118 PRO B CA 1
ATOM 3933 C C . PRO B 1 118 ? 7.203 -52.688 -29.125 1 89.5 118 PRO B C 1
ATOM 3935 O O . PRO B 1 118 ? 8.102 -52.469 -29.938 1 89.5 118 PRO B O 1
ATOM 3938 N N . LEU B 1 119 ? 7.316 -52.5 -27.844 1 90.88 119 LEU B N 1
ATOM 3939 C CA . LEU B 1 119 ? 8.523 -51.906 -27.25 1 90.88 119 LEU B CA 1
ATOM 3940 C C . LEU B 1 119 ? 9.633 -52.969 -27.172 1 90.88 119 LEU B C 1
ATOM 3942 O O . LEU B 1 119 ? 9.391 -54.125 -26.844 1 90.88 119 LEU B O 1
ATOM 3946 N N . THR B 1 120 ? 10.773 -52.469 -27.547 1 90.94 120 THR B N 1
ATOM 3947 C CA . THR B 1 120 ? 11.938 -53.344 -27.375 1 90.94 120 THR B CA 1
ATOM 3948 C C . THR B 1 120 ? 12.781 -52.875 -26.188 1 90.94 120 THR B C 1
ATOM 3950 O O . THR B 1 120 ? 12.711 -51.719 -25.797 1 90.94 120 THR B O 1
ATOM 3953 N N . LEU B 1 121 ? 13.531 -53.781 -25.656 1 92.56 121 LEU B N 1
ATOM 3954 C CA . LEU B 1 121 ? 14.391 -53.5 -24.516 1 92.56 121 LEU B CA 1
ATOM 3955 C C . LEU B 1 121 ? 15.383 -52.375 -24.859 1 92.56 121 LEU B C 1
ATOM 3957 O O . LEU B 1 121 ? 15.594 -51.469 -24.062 1 92.56 121 LEU B O 1
ATOM 3961 N N . ASP B 1 122 ? 15.953 -52.438 -26 1 90.81 122 ASP B N 1
ATOM 3962 C CA . ASP B 1 122 ? 16.984 -51.469 -26.422 1 90.81 122 ASP B CA 1
ATOM 3963 C C . ASP B 1 122 ? 16.406 -50.062 -26.562 1 90.81 122 ASP B C 1
ATOM 3965 O O . ASP B 1 122 ? 17.016 -49.094 -26.141 1 90.81 122 ASP B O 1
ATOM 3969 N N . LEU B 1 123 ? 15.273 -50.062 -27.188 1 89.94 123 LEU B N 1
ATOM 3970 C CA . LEU B 1 123 ? 14.625 -48.781 -27.406 1 89.94 123 LEU B CA 1
ATOM 3971 C C . LEU B 1 123 ? 14.242 -48.125 -26.078 1 89.94 123 LEU B C 1
ATOM 3973 O O . LEU B 1 123 ? 14.477 -46.938 -25.875 1 89.94 123 LEU B O 1
ATOM 3977 N N . LEU B 1 124 ? 13.664 -48.812 -25.188 1 92.75 124 LEU B N 1
ATOM 3978 C CA . LEU B 1 124 ? 13.273 -48.312 -23.875 1 92.75 124 LEU B CA 1
ATOM 3979 C C . LEU B 1 124 ? 14.492 -47.906 -23.062 1 92.75 124 LEU B C 1
ATOM 3981 O O . LEU B 1 124 ? 14.5 -46.844 -22.438 1 92.75 124 LEU B O 1
ATOM 3985 N N . ALA B 1 125 ? 15.523 -48.688 -23.078 1 91.5 125 ALA B N 1
ATOM 3986 C CA . ALA B 1 125 ? 16.75 -48.406 -22.344 1 91.5 125 ALA B CA 1
ATOM 3987 C C . ALA B 1 125 ? 17.406 -47.125 -22.828 1 91.5 125 ALA B C 1
ATOM 3989 O O . ALA B 1 125 ? 17.828 -46.312 -22.016 1 91.5 125 ALA B O 1
ATOM 3990 N N . THR B 1 126 ? 17.438 -46.969 -24.125 1 89.81 126 THR B N 1
ATOM 3991 C CA . THR B 1 126 ? 18.062 -45.812 -24.719 1 89.81 126 THR B CA 1
ATOM 3992 C C . THR B 1 126 ? 17.281 -44.531 -24.344 1 89.81 126 THR B C 1
ATOM 3994 O O . THR B 1 126 ? 17.859 -43.5 -24.031 1 89.81 126 THR B O 1
ATOM 3997 N N . THR B 1 127 ? 15.977 -44.625 -24.406 1 91.62 127 THR B N 1
ATOM 3998 C CA . THR B 1 127 ? 15.133 -43.469 -24.094 1 91.62 127 THR B CA 1
ATOM 3999 C C . THR B 1 127 ? 15.219 -43.125 -22.625 1 91.62 127 THR B C 1
ATOM 4001 O O . THR B 1 127 ? 15.289 -41.938 -22.266 1 91.62 127 THR B O 1
ATOM 4004 N N . LEU B 1 128 ? 15.234 -44.031 -21.75 1 90.69 128 LEU B N 1
ATOM 4005 C CA . LEU B 1 128 ? 15.352 -43.812 -20.328 1 90.69 128 LEU B CA 1
ATOM 4006 C C . LEU B 1 128 ? 16.703 -43.188 -19.984 1 90.69 128 LEU B C 1
ATOM 4008 O O . LEU B 1 128 ? 16.797 -42.312 -19.125 1 90.69 128 LEU B O 1
ATOM 4012 N N . ALA B 1 129 ? 17.719 -43.656 -20.656 1 86.62 129 ALA B N 1
ATOM 4013 C CA . ALA B 1 129 ? 19.047 -43.094 -20.469 1 86.62 129 ALA B CA 1
ATOM 4014 C C . ALA B 1 129 ? 19.094 -41.625 -20.875 1 86.62 129 ALA B C 1
ATOM 4016 O O . ALA B 1 129 ? 19.766 -40.812 -20.234 1 86.62 129 ALA B O 1
ATOM 4017 N N . LYS B 1 130 ? 18.344 -41.375 -21.891 1 83.19 130 LYS B N 1
ATOM 4018 C CA . LYS B 1 130 ? 18.234 -39.969 -22.344 1 83.19 130 LYS B CA 1
ATOM 4019 C C . LYS B 1 130 ? 17.578 -39.125 -21.281 1 83.19 130 LYS B C 1
ATOM 4021 O O . LYS B 1 130 ? 17.969 -37.969 -21.062 1 83.19 130 LYS B O 1
ATOM 4026 N N . CYS B 1 131 ? 16.562 -39.625 -20.656 1 85.62 131 CYS B N 1
ATOM 4027 C CA . CYS B 1 131 ? 15.867 -38.906 -19.594 1 85.62 131 CYS B CA 1
ATOM 4028 C C . CYS B 1 131 ? 16.781 -38.688 -18.406 1 85.62 131 CYS B C 1
ATOM 4030 O O . CYS B 1 131 ? 16.734 -37.625 -17.781 1 85.62 131 CYS B O 1
ATOM 4032 N N . GLU B 1 132 ? 17.594 -39.688 -18 1 76.06 132 GLU B N 1
ATOM 4033 C CA . GLU B 1 132 ? 18.469 -39.625 -16.828 1 76.06 132 GLU B CA 1
ATOM 4034 C C . GLU B 1 132 ? 19.656 -38.688 -17.109 1 76.06 132 GLU B C 1
ATOM 4036 O O . GLU B 1 132 ? 20.172 -38.062 -16.188 1 76.06 132 GLU B O 1
ATOM 4041 N N . GLY B 1 133 ? 20.5 -39.062 -18.219 1 62.44 133 GLY B N 1
ATOM 4042 C CA . GLY B 1 133 ? 21.703 -38.344 -18.547 1 62.44 133 GLY B CA 1
ATOM 4043 C C . GLY B 1 133 ? 21.453 -36.844 -18.797 1 62.44 133 GLY B C 1
ATOM 4044 O O . GLY B 1 133 ? 22.375 -36.094 -19.109 1 62.44 133 GLY B O 1
ATOM 4045 N N . GLN B 1 134 ? 20.641 -36.281 -18.047 1 53.44 134 GLN B N 1
ATOM 4046 C CA . GLN B 1 134 ? 20.359 -34.844 -18.016 1 53.44 134 GLN B CA 1
ATOM 4047 C C . GLN B 1 134 ? 20.531 -34.219 -19.391 1 53.44 134 GLN B C 1
ATOM 4049 O O . GLN B 1 134 ? 20.766 -33 -19.5 1 53.44 134 GLN B O 1
ATOM 4054 N N . GLN B 1 135 ? 21.094 -35.062 -20.25 1 45.84 135 GLN B N 1
ATOM 4055 C CA . GLN B 1 135 ? 21.156 -34.375 -21.531 1 45.84 135 GLN B CA 1
ATOM 4056 C C . GLN B 1 135 ? 19.781 -33.875 -21.969 1 45.84 135 GLN B C 1
ATOM 4058 O O . GLN B 1 135 ? 18.891 -34.688 -22.266 1 45.84 135 GLN B O 1
ATOM 4063 N N . ALA B 1 136 ? 19.438 -33 -21.203 1 44.25 136 ALA B N 1
ATOM 4064 C CA . ALA B 1 136 ? 18.219 -32.25 -21.516 1 44.25 136 ALA B CA 1
ATOM 4065 C C . ALA B 1 136 ? 17.922 -32.281 -23.016 1 44.25 136 ALA B C 1
ATOM 4067 O O . ALA B 1 136 ? 18.75 -31.844 -23.828 1 44.25 136 ALA B O 1
ATOM 4068 N N . GLY B 1 137 ? 17.609 -33.438 -23.484 1 41.12 137 GLY B N 1
ATOM 4069 C CA . GLY B 1 137 ? 17.234 -33.344 -24.875 1 41.12 137 GLY B CA 1
ATOM 4070 C C . GLY B 1 137 ? 16.891 -31.922 -25.312 1 41.12 137 GLY B C 1
ATOM 4071 O O . GLY B 1 137 ? 16.875 -31 -24.5 1 41.12 137 GLY B O 1
ATOM 4072 N N . PRO B 1 138 ? 16.438 -31.875 -26.594 1 41 138 PRO B N 1
ATOM 4073 C CA . PRO B 1 138 ? 16.188 -30.562 -27.203 1 41 138 PRO B CA 1
ATOM 4074 C C . PRO B 1 138 ? 15.547 -29.578 -26.234 1 41 138 PRO B C 1
ATOM 4076 O O . PRO B 1 138 ? 15.023 -29.984 -25.188 1 41 138 PRO B O 1
ATOM 4079 N N . GLU B 1 139 ? 15.633 -28.156 -26.609 1 45.41 139 GLU B N 1
ATOM 4080 C CA . GLU B 1 139 ? 15.148 -26.797 -26.391 1 45.41 139 GLU B CA 1
ATOM 4081 C C . GLU B 1 139 ? 13.719 -26.812 -25.859 1 45.41 139 GLU B C 1
ATOM 4083 O O . GLU B 1 139 ? 13.141 -25.75 -25.594 1 45.41 139 GLU B O 1
ATOM 4088 N N . TYR B 1 140 ? 12.977 -27.938 -26.109 1 47.59 140 TYR B N 1
ATOM 4089 C CA . TYR B 1 140 ? 11.547 -27.719 -25.938 1 47.59 140 TYR B CA 1
ATOM 4090 C C . TYR B 1 140 ? 11.141 -27.906 -24.469 1 47.59 140 TYR B C 1
ATOM 4092 O O . TYR B 1 140 ? 10.078 -28.453 -24.188 1 47.59 140 TYR B O 1
ATOM 4100 N N . ALA B 1 141 ? 12.047 -27.781 -23.609 1 57.19 141 ALA B N 1
ATOM 4101 C CA . ALA B 1 141 ? 11.68 -27.875 -22.203 1 57.19 141 ALA B CA 1
ATOM 4102 C C . ALA B 1 141 ? 10.438 -27.047 -21.906 1 57.19 141 ALA B C 1
ATOM 4104 O O . ALA B 1 141 ? 10.344 -25.891 -22.328 1 57.19 141 ALA B O 1
ATOM 4105 N N . ARG B 1 142 ? 9.336 -27.797 -21.469 1 75.81 142 ARG B N 1
ATOM 4106 C CA . ARG B 1 142 ? 8.117 -27.141 -21.031 1 75.81 142 ARG B CA 1
ATOM 4107 C C . ARG B 1 142 ? 8.422 -26.156 -19.906 1 75.81 142 ARG B C 1
ATOM 4109 O O . ARG B 1 142 ? 9.242 -26.438 -19.016 1 75.81 142 ARG B O 1
ATOM 4116 N N . MET B 1 143 ? 8.141 -24.875 -20.141 1 82.19 143 MET B N 1
ATOM 4117 C CA . MET B 1 143 ? 8.297 -23.859 -19.094 1 82.19 143 MET B CA 1
ATOM 4118 C C . MET B 1 143 ? 6.941 -23.438 -18.547 1 82.19 143 MET B C 1
ATOM 4120 O O . MET B 1 143 ? 5.941 -23.438 -19.266 1 82.19 143 MET B O 1
ATOM 4124 N N . GLY B 1 144 ? 7.02 -23.266 -17.266 1 90.25 144 GLY B N 1
ATOM 4125 C CA . GLY B 1 144 ? 5.828 -22.719 -16.625 1 90.25 144 GLY B CA 1
ATOM 4126 C C . GLY B 1 144 ? 5.508 -21.297 -17.062 1 90.25 144 GLY B C 1
ATOM 4127 O O . GLY B 1 144 ? 6.258 -20.703 -17.828 1 90.25 144 GLY B O 1
ATOM 4128 N N . ARG B 1 145 ? 4.383 -20.891 -16.672 1 92.44 145 ARG B N 1
ATOM 4129 C CA . ARG B 1 145 ? 3.922 -19.547 -17 1 92.44 145 ARG B CA 1
ATOM 4130 C C . ARG B 1 145 ? 3.887 -18.672 -15.758 1 92.44 145 ARG B C 1
ATOM 4132 O O . ARG B 1 145 ? 3.621 -19.156 -14.656 1 92.44 145 ARG B O 1
ATOM 4139 N N . THR B 1 146 ? 4.102 -17.344 -16.031 1 96.12 146 THR B N 1
ATOM 4140 C CA . THR B 1 146 ? 4.129 -16.391 -14.945 1 96.12 146 THR B CA 1
ATOM 4141 C C . THR B 1 146 ? 2.838 -15.57 -14.914 1 96.12 146 THR B C 1
ATOM 4143 O O . THR B 1 146 ? 2.389 -15.07 -15.945 1 96.12 146 THR B O 1
ATOM 4146 N N . ILE B 1 147 ? 2.229 -15.453 -13.75 1 98.12 147 ILE B N 1
ATOM 4147 C CA . ILE B 1 147 ? 1.081 -14.594 -13.484 1 98.12 147 ILE B CA 1
ATOM 4148 C C . ILE B 1 147 ? 1.459 -13.531 -12.445 1 98.12 147 ILE B C 1
ATOM 4150 O O . ILE B 1 147 ? 1.852 -13.867 -11.328 1 98.12 147 ILE B O 1
ATOM 4154 N N . ALA B 1 148 ? 1.404 -12.297 -12.828 1 98.62 148 ALA B N 1
ATOM 4155 C CA . ALA B 1 148 ? 1.639 -11.211 -11.883 1 98.62 148 ALA B CA 1
ATOM 4156 C C . ALA B 1 148 ? 0.325 -10.562 -11.453 1 98.62 148 ALA B C 1
ATOM 4158 O O . ALA B 1 148 ? -0.5 -10.195 -12.297 1 98.62 148 ALA B O 1
ATOM 4159 N N . VAL B 1 149 ? 0.089 -10.469 -10.156 1 98.81 149 VAL B N 1
ATOM 4160 C CA . VAL B 1 149 ? -1.1 -9.836 -9.594 1 98.81 149 VAL B CA 1
ATOM 4161 C C . VAL B 1 149 ? -0.702 -8.578 -8.828 1 98.81 149 VAL B C 1
ATOM 4163 O O . VAL B 1 149 ? 0.161 -8.625 -7.945 1 98.81 149 VAL B O 1
ATOM 4166 N N . VAL B 1 150 ? -1.281 -7.445 -9.141 1 98.5 150 VAL B N 1
ATOM 4167 C CA . VAL B 1 150 ? -0.987 -6.191 -8.461 1 98.5 150 VAL B CA 1
ATOM 4168 C C . VAL B 1 150 ? -2.271 -5.383 -8.289 1 98.5 150 VAL B C 1
ATOM 4170 O O . VAL B 1 150 ? -3.201 -5.504 -9.086 1 98.5 150 VAL B O 1
ATOM 4173 N N . SER B 1 151 ? -2.314 -4.648 -7.242 1 97.81 151 SER B N 1
ATOM 4174 C CA . SER B 1 151 ? -3.451 -3.76 -7.023 1 97.81 151 SER B CA 1
ATOM 4175 C C . SER B 1 151 ? -3.182 -2.369 -7.59 1 97.81 151 SER B C 1
ATOM 4177 O O . SER B 1 151 ? -2.051 -1.883 -7.543 1 97.81 151 SER B O 1
ATOM 4179 N N . ALA B 1 152 ? -4.27 -1.737 -8.078 1 97 152 ALA B N 1
ATOM 4180 C CA . ALA B 1 152 ? -4.164 -0.337 -8.484 1 97 152 ALA B CA 1
ATOM 4181 C C . ALA B 1 152 ? -3.83 0.555 -7.293 1 97 152 ALA B C 1
ATOM 4183 O O . ALA B 1 152 ? -3.143 1.567 -7.441 1 97 152 ALA B O 1
ATOM 4184 N N . SER B 1 153 ? -4.359 0.219 -6.16 1 94.38 153 SER B N 1
ATOM 4185 C CA . SER B 1 153 ? -4.07 0.894 -4.898 1 94.38 153 SER B CA 1
ATOM 4186 C C . SER B 1 153 ? -3.994 -0.1 -3.746 1 94.38 153 SER B C 1
ATOM 4188 O O . SER B 1 153 ? -4.527 -1.207 -3.836 1 94.38 153 SER B O 1
ATOM 4190 N N . GLY B 1 154 ? -3.285 0.374 -2.711 1 92.31 154 GLY B N 1
ATOM 4191 C CA . GLY B 1 154 ? -3.238 -0.475 -1.532 1 92.31 154 GLY B CA 1
ATOM 4192 C C . GLY B 1 154 ? -4.613 -0.838 -1.004 1 92.31 154 GLY B C 1
ATOM 4193 O O . GLY B 1 154 ? -5.504 0.011 -0.943 1 92.31 154 GLY B O 1
ATOM 4194 N N . GLY B 1 155 ? -4.77 -2.15 -0.763 1 92.44 155 GLY B N 1
ATOM 4195 C CA . GLY B 1 155 ? -5.988 -2.594 -0.108 1 92.44 155 GLY B CA 1
ATOM 4196 C C . GLY B 1 155 ? -7.066 -3.023 -1.084 1 92.44 155 GLY B C 1
ATOM 4197 O O . GLY B 1 155 ? -8.164 -3.398 -0.675 1 92.44 155 GLY B O 1
ATOM 4198 N N . SER B 1 156 ? -6.77 -3.053 -2.312 1 95.12 156 SER B N 1
ATOM 4199 C CA . SER B 1 156 ? -7.777 -3.408 -3.309 1 95.12 156 SER B CA 1
ATOM 4200 C C . SER B 1 156 ? -7.98 -4.918 -3.373 1 95.12 156 SER B C 1
ATOM 4202 O O . SER B 1 156 ? -8.891 -5.398 -4.055 1 95.12 156 SER B O 1
ATOM 4204 N N . GLY B 1 157 ? -7.098 -5.723 -2.793 1 96.25 157 GLY B N 1
ATOM 4205 C CA . GLY B 1 157 ? -7.383 -7.141 -2.645 1 96.25 157 GLY B CA 1
ATOM 4206 C C . GLY B 1 157 ? -6.469 -8.023 -3.475 1 96.25 157 GLY B C 1
ATOM 4207 O O . GLY B 1 157 ? -6.754 -9.203 -3.676 1 96.25 157 GLY B O 1
ATOM 4208 N N . ALA B 1 158 ? -5.363 -7.512 -3.951 1 98.06 158 ALA B N 1
ATOM 4209 C CA . ALA B 1 158 ? -4.457 -8.281 -4.801 1 98.06 158 ALA B CA 1
ATOM 4210 C C . ALA B 1 158 ? -3.957 -9.531 -4.078 1 98.06 158 ALA B C 1
ATOM 4212 O O . ALA B 1 158 ? -3.891 -10.609 -4.672 1 98.06 158 ALA B O 1
ATOM 4213 N N . SER B 1 159 ? -3.602 -9.398 -2.809 1 97.88 159 SER B N 1
ATOM 4214 C CA . SER B 1 159 ? -3.092 -10.539 -2.059 1 97.88 159 SER B CA 1
ATOM 4215 C C . SER B 1 159 ? -4.141 -11.633 -1.94 1 97.88 159 SER B C 1
ATOM 4217 O O . SER B 1 159 ? -3.828 -12.82 -2.078 1 97.88 159 SER B O 1
ATOM 4219 N N . THR B 1 160 ? -5.348 -11.273 -1.709 1 97.56 160 THR B N 1
ATOM 4220 C CA . THR B 1 160 ? -6.445 -12.234 -1.619 1 97.56 160 THR B CA 1
ATOM 4221 C C . THR B 1 160 ? -6.676 -12.922 -2.963 1 97.56 160 THR B C 1
ATOM 4223 O O . THR B 1 160 ? -6.875 -14.133 -3.021 1 97.56 160 THR B O 1
ATOM 4226 N N . VAL B 1 161 ? -6.617 -12.133 -4.012 1 98.56 161 VAL B N 1
ATOM 4227 C CA . VAL B 1 161 ? -6.793 -12.672 -5.355 1 98.56 161 VAL B CA 1
ATOM 4228 C C . VAL B 1 161 ? -5.668 -13.656 -5.672 1 98.56 161 VAL B C 1
ATOM 4230 O O . VAL B 1 161 ? -5.914 -14.75 -6.176 1 98.56 161 VAL B O 1
ATOM 4233 N N . ALA B 1 162 ? -4.438 -13.281 -5.363 1 98.75 162 ALA B N 1
ATOM 4234 C CA . ALA B 1 162 ? -3.287 -14.156 -5.602 1 98.75 162 ALA B CA 1
ATOM 4235 C C . ALA B 1 162 ? -3.42 -15.461 -4.824 1 98.75 162 ALA B C 1
ATOM 4237 O O . ALA B 1 162 ? -3.184 -16.547 -5.367 1 98.75 162 ALA B O 1
ATOM 4238 N N . MET B 1 163 ? -3.805 -15.344 -3.566 1 98.5 163 MET B N 1
ATOM 4239 C CA . MET B 1 163 ? -4.031 -16.516 -2.736 1 98.5 163 MET B CA 1
ATOM 4240 C C . MET B 1 163 ? -5.121 -17.406 -3.334 1 98.5 163 MET B C 1
ATOM 4242 O O . MET B 1 163 ? -4.949 -18.625 -3.455 1 98.5 163 MET B O 1
ATOM 4246 N N . GLY B 1 164 ? -6.195 -16.828 -3.719 1 98.31 164 GLY B N 1
ATOM 4247 C CA . GLY B 1 164 ? -7.301 -17.578 -4.301 1 98.31 164 GLY B CA 1
ATOM 4248 C C . GLY B 1 164 ? -6.926 -18.281 -5.586 1 98.31 164 GLY B C 1
ATOM 4249 O O . GLY B 1 164 ? -7.246 -19.469 -5.762 1 98.31 164 GLY B O 1
ATOM 4250 N N . LEU B 1 165 ? -6.223 -17.594 -6.445 1 98.31 165 LEU B N 1
ATOM 4251 C CA . LEU B 1 165 ? -5.75 -18.188 -7.691 1 98.31 165 LEU B CA 1
ATOM 4252 C C . LEU B 1 165 ? -4.859 -19.391 -7.406 1 98.31 165 LEU B C 1
ATOM 4254 O O . LEU B 1 165 ? -5.023 -20.453 -8.023 1 98.31 165 LEU B O 1
ATOM 4258 N N . SER B 1 166 ? -3.957 -19.203 -6.461 1 98.5 166 SER B N 1
ATOM 4259 C CA . SER B 1 166 ? -3.006 -20.266 -6.164 1 98.5 166 SER B CA 1
ATOM 4260 C C . SER B 1 166 ? -3.713 -21.516 -5.637 1 98.5 166 SER B C 1
ATOM 4262 O O . SER B 1 166 ? -3.426 -22.625 -6.074 1 98.5 166 SER B O 1
ATOM 4264 N N . ARG B 1 167 ? -4.68 -21.328 -4.797 1 97.88 167 ARG B N 1
ATOM 4265 C CA . ARG B 1 167 ? -5.406 -22.438 -4.195 1 97.88 167 ARG B CA 1
ATOM 4266 C C . ARG B 1 167 ? -6.293 -23.141 -5.227 1 97.88 167 ARG B C 1
ATOM 4268 O O . ARG B 1 167 ? -6.379 -24.375 -5.246 1 97.88 167 ARG B O 1
ATOM 4275 N N . LEU B 1 168 ? -6.949 -22.391 -6.008 1 97.62 168 LEU B N 1
ATOM 4276 C CA . LEU B 1 168 ? -7.852 -22.969 -7 1 97.62 168 LEU B CA 1
ATOM 4277 C C . LEU B 1 168 ? -7.066 -23.688 -8.102 1 97.62 168 LEU B C 1
ATOM 4279 O O . LEU B 1 168 ? -7.441 -24.766 -8.539 1 97.62 168 LEU B O 1
ATOM 4283 N N . LEU B 1 169 ? -5.957 -23.125 -8.516 1 96.5 169 LEU B N 1
ATOM 4284 C CA . LEU B 1 169 ? -5.133 -23.734 -9.555 1 96.5 169 LEU B CA 1
ATOM 4285 C C . LEU B 1 169 ? -4.508 -25.031 -9.055 1 96.5 169 LEU B C 1
ATOM 4287 O O . LEU B 1 169 ? -4.5 -26.031 -9.773 1 96.5 169 LEU B O 1
ATOM 4291 N N . SER B 1 170 ? -3.986 -25 -7.852 1 95.44 170 SER B N 1
ATOM 4292 C CA . SER B 1 170 ? -3.35 -26.188 -7.305 1 95.44 170 SER B CA 1
ATOM 4293 C C . SER B 1 170 ? -4.387 -27.234 -6.895 1 95.44 170 SER B C 1
ATOM 4295 O O . SER B 1 170 ? -4.207 -28.422 -7.141 1 95.44 170 SER B O 1
ATOM 4297 N N . GLY B 1 171 ? -5.461 -26.797 -6.293 1 93.75 171 GLY B N 1
ATOM 4298 C CA . GLY B 1 171 ? -6.441 -27.703 -5.715 1 93.75 171 GLY B CA 1
ATOM 4299 C C . GLY B 1 171 ? -7.449 -28.219 -6.727 1 93.75 171 GLY B C 1
ATOM 4300 O O . GLY B 1 171 ? -7.73 -29.422 -6.77 1 93.75 171 GLY B O 1
ATOM 4301 N N . GLU B 1 172 ? -7.973 -27.359 -7.516 1 92.12 172 GLU B N 1
ATOM 4302 C CA . GLU B 1 172 ? -9.055 -27.766 -8.422 1 92.12 172 GLU B CA 1
ATOM 4303 C C . GLU B 1 172 ? -8.516 -28.109 -9.805 1 92.12 172 GLU B C 1
ATOM 4305 O O . GLU B 1 172 ? -9.047 -29 -10.477 1 92.12 172 GLU B O 1
ATOM 4310 N N . ARG B 1 173 ? -7.441 -27.5 -10.211 1 90.75 173 ARG B N 1
ATOM 4311 C CA . ARG B 1 173 ? -6.879 -27.766 -11.531 1 90.75 173 ARG B CA 1
ATOM 4312 C C . ARG B 1 173 ? -5.676 -28.703 -11.43 1 90.75 173 ARG B C 1
ATOM 4314 O O . ARG B 1 173 ? -5.137 -29.141 -12.453 1 90.75 173 ARG B O 1
ATOM 4321 N N . HIS B 1 174 ? -5.199 -28.969 -10.289 1 91.56 174 HIS B N 1
ATOM 4322 C CA . HIS B 1 174 ? -4.141 -29.922 -9.984 1 91.56 174 HIS B CA 1
ATOM 4323 C C . HIS B 1 174 ? -2.844 -29.547 -10.695 1 91.56 174 HIS B C 1
ATOM 4325 O O . HIS B 1 174 ? -2.152 -30.422 -11.234 1 91.56 174 HIS B O 1
ATOM 4331 N N . LEU B 1 175 ? -2.584 -28.266 -10.773 1 91.31 175 LEU B N 1
ATOM 4332 C CA . LEU B 1 175 ? -1.348 -27.781 -11.375 1 91.31 175 LEU B CA 1
ATOM 4333 C C . LEU B 1 175 ? -0.295 -27.5 -10.305 1 91.31 175 LEU B C 1
ATOM 4335 O O . LEU B 1 175 ? -0.617 -27.016 -9.227 1 91.31 175 LEU B O 1
ATOM 4339 N N . PRO B 1 176 ? 0.986 -27.844 -10.594 1 92.69 176 PRO B N 1
ATOM 4340 C CA . PRO B 1 176 ? 2.039 -27.344 -9.703 1 92.69 176 PRO B CA 1
ATOM 4341 C C . PRO B 1 176 ? 2.133 -25.812 -9.703 1 92.69 176 PRO B C 1
ATOM 4343 O O . PRO B 1 176 ? 2.271 -25.203 -10.766 1 92.69 176 PRO B O 1
ATOM 4346 N N . VAL B 1 177 ? 2.018 -25.266 -8.508 1 96.75 177 VAL B N 1
ATOM 4347 C CA . VAL B 1 177 ? 1.923 -23.812 -8.422 1 96.75 177 VAL B CA 1
ATOM 4348 C C . VAL B 1 177 ? 2.963 -23.281 -7.434 1 96.75 177 VAL B C 1
ATOM 4350 O O . VAL B 1 177 ? 3.156 -23.859 -6.359 1 96.75 177 VAL B O 1
ATOM 4353 N N . ALA B 1 178 ? 3.705 -22.281 -7.836 1 97.75 178 ALA B N 1
ATOM 4354 C CA . ALA B 1 178 ? 4.523 -21.484 -6.934 1 97.75 178 ALA B CA 1
ATOM 4355 C C . ALA B 1 178 ? 3.902 -20.109 -6.699 1 97.75 178 ALA B C 1
ATOM 4357 O O . ALA B 1 178 ? 3.533 -19.406 -7.648 1 97.75 178 ALA B O 1
ATOM 4358 N N . LEU B 1 179 ? 3.73 -19.75 -5.461 1 98.62 179 LEU B N 1
ATOM 4359 C CA . LEU B 1 179 ? 3.266 -18.422 -5.066 1 98.62 179 LEU B CA 1
ATOM 4360 C C . LEU B 1 179 ? 4.398 -17.609 -4.445 1 98.62 179 LEU B C 1
ATOM 4362 O O . LEU B 1 179 ? 5.047 -18.062 -3.5 1 98.62 179 LEU B O 1
ATOM 4366 N N . VAL B 1 180 ? 4.664 -16.438 -4.984 1 98.56 180 VAL B N 1
ATOM 4367 C CA . VAL B 1 180 ? 5.723 -15.57 -4.488 1 98.56 180 VAL B CA 1
ATOM 4368 C C . VAL B 1 180 ? 5.109 -14.312 -3.865 1 98.56 180 VAL B C 1
ATOM 4370 O O . VAL B 1 180 ? 4.473 -13.516 -4.559 1 98.56 180 VAL B O 1
ATOM 4373 N N . ASP B 1 181 ? 5.289 -14.18 -2.572 1 98.25 181 ASP B N 1
ATOM 4374 C CA . ASP B 1 181 ? 4.945 -12.93 -1.897 1 98.25 181 ASP B CA 1
ATOM 4375 C C . ASP B 1 181 ? 6.102 -11.938 -1.964 1 98.25 181 ASP B C 1
ATOM 4377 O O . ASP B 1 181 ? 7.043 -12.016 -1.171 1 98.25 181 ASP B O 1
ATOM 4381 N N . PHE B 1 182 ? 5.922 -10.906 -2.809 1 97.88 182 PHE B N 1
ATOM 4382 C CA . PHE B 1 182 ? 7.055 -10.031 -3.08 1 97.88 182 PHE B CA 1
ATOM 4383 C C . PHE B 1 182 ? 7.016 -8.797 -2.189 1 97.88 182 PHE B C 1
ATOM 4385 O O . PHE B 1 182 ? 7.824 -7.879 -2.352 1 97.88 182 PHE B O 1
ATOM 4392 N N . ASP B 1 183 ? 6.082 -8.711 -1.342 1 96.75 183 ASP B N 1
ATOM 4393 C CA . ASP B 1 183 ? 6.023 -7.621 -0.368 1 96.75 183 ASP B CA 1
ATOM 4394 C C . ASP B 1 183 ? 6.797 -7.98 0.899 1 96.75 183 ASP B C 1
ATOM 4396 O O . ASP B 1 183 ? 6.277 -8.68 1.772 1 96.75 183 ASP B O 1
ATOM 4400 N N . ARG B 1 184 ? 7.91 -7.414 1.043 1 95 184 ARG B N 1
ATOM 4401 C CA . ARG B 1 184 ? 8.797 -7.773 2.146 1 95 184 ARG B CA 1
ATOM 4402 C C . ARG B 1 184 ? 8.43 -7.008 3.414 1 95 184 ARG B C 1
ATOM 4404 O O . ARG B 1 184 ? 8.891 -7.348 4.504 1 95 184 ARG B O 1
ATOM 4411 N N . ARG B 1 185 ? 7.574 -6 3.307 1 93.81 185 ARG B N 1
ATOM 4412 C CA . ARG B 1 185 ? 7.227 -5.133 4.43 1 93.81 185 ARG B CA 1
ATOM 4413 C C . ARG B 1 185 ? 5.914 -5.574 5.07 1 93.81 185 ARG B C 1
ATOM 4415 O O . ARG B 1 185 ? 5.809 -5.637 6.301 1 93.81 185 ARG B O 1
ATOM 4422 N N . ASN B 1 186 ? 4.949 -5.871 4.234 1 93.5 186 ASN B N 1
ATOM 4423 C CA . ASN B 1 186 ? 3.613 -6.148 4.75 1 93.5 186 ASN B CA 1
ATOM 4424 C C . ASN B 1 186 ? 3.025 -7.41 4.121 1 93.5 186 ASN B C 1
ATOM 4426 O O . ASN B 1 186 ? 1.806 -7.578 4.086 1 93.5 186 ASN B O 1
ATOM 4430 N N . GLY B 1 187 ? 3.865 -8.266 3.66 1 95.38 187 GLY B N 1
ATOM 4431 C CA . GLY B 1 187 ? 3.367 -9.477 3.035 1 95.38 187 GLY B CA 1
ATOM 4432 C C . GLY B 1 187 ? 2.436 -10.273 3.93 1 95.38 187 GLY B C 1
ATOM 4433 O O . GLY B 1 187 ? 2.672 -10.391 5.133 1 95.38 187 GLY B O 1
ATOM 4434 N N . ASP B 1 188 ? 1.386 -10.797 3.314 1 94.94 188 ASP B N 1
ATOM 4435 C CA . ASP B 1 188 ? 0.404 -11.469 4.16 1 94.94 188 ASP B CA 1
ATOM 4436 C C . ASP B 1 188 ? 0.103 -12.867 3.639 1 94.94 188 ASP B C 1
ATOM 4438 O O . ASP B 1 188 ? -0.796 -13.547 4.145 1 94.94 188 ASP B O 1
ATOM 4442 N N . GLN B 1 189 ? 0.859 -13.336 2.68 1 98 189 GLN B N 1
ATOM 4443 C CA . GLN B 1 189 ? 0.551 -14.648 2.113 1 98 189 GLN B CA 1
ATOM 4444 C C . GLN B 1 189 ? 0.776 -15.75 3.139 1 98 189 GLN B C 1
ATOM 4446 O O . GLN B 1 189 ? 0.064 -16.766 3.139 1 98 189 GLN B O 1
ATOM 4451 N N . LEU B 1 190 ? 1.82 -15.609 3.986 1 97.44 190 LEU B N 1
ATOM 4452 C CA . LEU B 1 190 ? 1.999 -16.578 5.059 1 97.44 190 LEU B CA 1
ATOM 4453 C C . LEU B 1 190 ? 0.728 -16.703 5.891 1 97.44 190 LEU B C 1
ATOM 4455 O O . LEU B 1 190 ? 0.235 -17.812 6.109 1 97.44 190 LEU B O 1
ATOM 4459 N N . LEU B 1 191 ? 0.182 -15.633 6.246 1 96.56 191 LEU B N 1
ATOM 4460 C CA . LEU B 1 191 ? -1.049 -15.617 7.031 1 96.56 191 LEU B CA 1
ATOM 4461 C C . LEU B 1 191 ? -2.213 -16.188 6.227 1 96.56 191 LEU B C 1
ATOM 4463 O O . LEU B 1 191 ? -2.971 -17.016 6.73 1 96.56 191 LEU B O 1
ATOM 4467 N N . LEU B 1 192 ? -2.389 -15.727 5.004 1 97.81 192 LEU B N 1
ATOM 4468 C CA . LEU B 1 192 ? -3.51 -16.125 4.16 1 97.81 192 LEU B CA 1
ATOM 4469 C C . LEU B 1 192 ? -3.49 -17.641 3.914 1 97.81 192 LEU B C 1
ATOM 4471 O O . LEU B 1 192 ? -4.543 -18.25 3.758 1 97.81 192 LEU B O 1
ATOM 4475 N N . GLN B 1 193 ? -2.289 -18.203 3.885 1 97.44 193 GLN B N 1
ATOM 4476 C CA . GLN B 1 193 ? -2.137 -19.625 3.627 1 97.44 193 GLN B CA 1
ATOM 4477 C C . GLN B 1 193 ? -2.131 -20.422 4.926 1 97.44 193 GLN B C 1
ATOM 4479 O O . GLN B 1 193 ? -1.989 -21.656 4.91 1 97.44 193 GLN B O 1
ATOM 4484 N N . GLY B 1 194 ? -2.223 -19.75 6.047 1 95.94 194 GLY B N 1
ATOM 4485 C CA . GLY B 1 194 ? -2.225 -20.406 7.344 1 95.94 194 GLY B CA 1
ATOM 4486 C C . GLY B 1 194 ? -0.86 -20.922 7.75 1 95.94 194 GLY B C 1
ATOM 4487 O O . GLY B 1 194 ? -0.756 -21.969 8.398 1 95.94 194 GLY B O 1
ATOM 4488 N N . GLN B 1 195 ? 0.134 -20.234 7.254 1 94.06 195 GLN B N 1
ATOM 4489 C CA . GLN B 1 195 ? 1.509 -20.625 7.539 1 94.06 195 GLN B CA 1
ATOM 4490 C C . GLN B 1 195 ? 2.176 -19.656 8.5 1 94.06 195 GLN B C 1
ATOM 4492 O O . GLN B 1 195 ? 1.813 -18.469 8.547 1 94.06 195 GLN B O 1
ATOM 4497 N N . THR B 1 196 ? 3.145 -20.062 9.281 1 88.5 196 THR B N 1
ATOM 4498 C CA . THR B 1 196 ? 3.805 -19.203 10.258 1 88.5 196 THR B CA 1
ATOM 4499 C C . THR B 1 196 ? 5.316 -19.188 10.031 1 88.5 196 THR B C 1
ATOM 4501 O O . THR B 1 196 ? 6.012 -18.297 10.508 1 88.5 196 THR B O 1
ATOM 4504 N N . ASP B 1 197 ? 5.789 -20.125 9.32 1 84.12 197 ASP B N 1
ATOM 4505 C CA . ASP B 1 197 ? 7.23 -20.25 9.141 1 84.12 197 ASP B CA 1
ATOM 4506 C C . ASP B 1 197 ? 7.727 -19.359 8.008 1 84.12 197 ASP B C 1
ATOM 4508 O O . ASP B 1 197 ? 6.961 -19 7.113 1 84.12 197 ASP B O 1
ATOM 4512 N N . ASP B 1 198 ? 8.977 -18.969 8.156 1 82.69 198 ASP B N 1
ATOM 4513 C CA . ASP B 1 198 ? 9.609 -18.234 7.062 1 82.69 198 ASP B CA 1
ATOM 4514 C C . ASP B 1 198 ? 9.711 -19.109 5.809 1 82.69 198 ASP B C 1
ATOM 4516 O O . ASP B 1 198 ? 9.852 -20.328 5.898 1 82.69 198 ASP B O 1
ATOM 4520 N N . ALA B 1 199 ? 9.711 -18.422 4.594 1 85.56 199 ALA B N 1
ATOM 4521 C CA . ALA B 1 199 ? 9.633 -19.172 3.34 1 85.56 199 ALA B CA 1
ATOM 4522 C C . ALA B 1 199 ? 10.742 -18.734 2.379 1 85.56 199 ALA B C 1
ATOM 4524 O O . ALA B 1 199 ? 10.539 -18.703 1.163 1 85.56 199 ALA B O 1
ATOM 4525 N N . GLY B 1 200 ? 11.797 -18.219 2.857 1 90.81 200 GLY B N 1
ATOM 4526 C CA . GLY B 1 200 ? 13.102 -18.203 2.207 1 90.81 200 GLY B CA 1
ATOM 4527 C C . GLY B 1 200 ? 13.266 -17.062 1.221 1 90.81 200 GLY B C 1
ATOM 4528 O O . GLY B 1 200 ? 14.281 -16.984 0.523 1 90.81 200 GLY B O 1
ATOM 4529 N N . LEU B 1 201 ? 12.32 -16.156 1.071 1 93.81 201 LEU B N 1
ATOM 4530 C CA . LEU B 1 201 ? 12.383 -15.117 0.04 1 93.81 201 LEU B CA 1
ATOM 4531 C C . LEU B 1 201 ? 13.648 -14.273 0.194 1 93.81 201 LEU B C 1
ATOM 4533 O O . LEU B 1 201 ? 14.359 -14.031 -0.783 1 93.81 201 LEU B O 1
ATOM 4537 N N . ALA B 1 202 ? 13.969 -13.836 1.4 1 91.5 202 ALA B N 1
ATOM 4538 C CA . ALA B 1 202 ? 15.117 -12.969 1.636 1 91.5 202 ALA B CA 1
ATOM 4539 C C . ALA B 1 202 ? 16.406 -13.648 1.19 1 91.5 202 ALA B C 1
ATOM 4541 O O . ALA B 1 202 ? 17.25 -13.031 0.522 1 91.5 202 ALA B O 1
ATOM 4542 N N . ALA B 1 203 ? 16.562 -14.867 1.539 1 89.19 203 ALA B N 1
ATOM 4543 C CA . ALA B 1 203 ? 17.781 -15.617 1.208 1 89.19 203 ALA B CA 1
ATOM 4544 C C . ALA B 1 203 ? 17.922 -15.797 -0.302 1 89.19 203 ALA B C 1
ATOM 4546 O O . ALA B 1 203 ? 19 -15.617 -0.854 1 89.19 203 ALA B O 1
ATOM 4547 N N . VAL B 1 204 ? 16.812 -16.078 -0.91 1 92.38 204 VAL B N 1
ATOM 4548 C CA . VAL B 1 204 ? 16.828 -16.375 -2.34 1 92.38 204 VAL B CA 1
ATOM 4549 C C . VAL B 1 204 ? 17.141 -15.094 -3.121 1 92.38 204 VAL B C 1
ATOM 4551 O O . VAL B 1 204 ? 17.891 -15.117 -4.09 1 92.38 204 VAL B O 1
ATOM 4554 N N . LEU B 1 205 ? 16.594 -13.977 -2.721 1 91.31 205 LEU B N 1
ATOM 4555 C CA . LEU B 1 205 ? 16.812 -12.711 -3.41 1 91.31 205 LEU B CA 1
ATOM 4556 C C . LEU B 1 205 ? 18.266 -12.258 -3.277 1 91.31 205 LEU B C 1
ATOM 4558 O O . LEU B 1 205 ? 18.766 -11.516 -4.121 1 91.31 205 LEU B O 1
ATOM 4562 N N . GLY B 1 206 ? 18.938 -12.68 -2.246 1 87.25 206 GLY B N 1
ATOM 4563 C CA . GLY B 1 206 ? 20.312 -12.305 -2.018 1 87.25 206 GLY B CA 1
ATOM 4564 C C . GLY B 1 206 ? 21.312 -13.227 -2.703 1 87.25 206 GLY B C 1
ATOM 4565 O O . GLY B 1 206 ? 22.516 -12.977 -2.67 1 87.25 206 GLY B O 1
ATOM 4566 N N . THR B 1 207 ? 20.75 -14.234 -3.324 1 84.44 207 THR B N 1
ATOM 4567 C CA . THR B 1 207 ? 21.609 -15.242 -3.938 1 84.44 207 THR B CA 1
ATOM 4568 C C . THR B 1 207 ? 21.719 -15.016 -5.445 1 84.44 207 THR B C 1
ATOM 4570 O O . THR B 1 207 ? 20.703 -14.914 -6.133 1 84.44 207 THR B O 1
ATOM 4573 N N . GLN B 1 208 ? 22.859 -14.922 -6.016 1 79.5 208 GLN B N 1
ATOM 4574 C CA . GLN B 1 208 ? 23.062 -14.68 -7.441 1 79.5 208 GLN B CA 1
ATOM 4575 C C . GLN B 1 208 ? 22.891 -15.961 -8.25 1 79.5 208 GLN B C 1
ATOM 4577 O O . GLN B 1 208 ? 22.219 -15.961 -9.289 1 79.5 208 GLN B O 1
ATOM 4582 N N . GLU B 1 209 ? 23.516 -17.125 -7.75 1 80.06 209 GLU B N 1
ATOM 4583 C CA . GLU B 1 209 ? 23.422 -18.375 -8.492 1 80.06 209 GLU B CA 1
ATOM 4584 C C . GLU B 1 209 ? 22.391 -19.312 -7.879 1 80.06 209 GLU B C 1
ATOM 4586 O O . GLU B 1 209 ? 22.734 -20.203 -7.098 1 80.06 209 GLU B O 1
ATOM 4591 N N . LEU B 1 210 ? 21.141 -19 -8.352 1 82.19 210 LEU B N 1
ATOM 4592 C CA . LEU B 1 210 ? 20.031 -19.781 -7.809 1 82.19 210 LEU B CA 1
ATOM 4593 C C . LEU B 1 210 ? 19.922 -21.125 -8.539 1 82.19 210 LEU B C 1
ATOM 4595 O O . LEU B 1 210 ? 19.922 -21.156 -9.773 1 82.19 210 LEU B O 1
ATOM 4599 N N . ASP B 1 211 ? 20.047 -22.188 -7.812 1 79.5 211 ASP B N 1
ATOM 4600 C CA . ASP B 1 211 ? 19.734 -23.484 -8.438 1 79.5 211 ASP B CA 1
ATOM 4601 C C . ASP B 1 211 ? 18.438 -24.047 -7.891 1 79.5 211 ASP B C 1
ATOM 4603 O O . ASP B 1 211 ? 17.906 -23.578 -6.883 1 79.5 211 ASP B O 1
ATOM 4607 N N . THR B 1 212 ? 17.953 -25.031 -8.523 1 79.75 212 THR B N 1
ATOM 4608 C CA . THR B 1 212 ? 16.641 -25.609 -8.258 1 79.75 212 THR B CA 1
ATOM 4609 C C . THR B 1 212 ? 16.609 -26.266 -6.875 1 79.75 212 THR B C 1
ATOM 4611 O O . THR B 1 212 ? 15.602 -26.188 -6.172 1 79.75 212 THR B O 1
ATOM 4614 N N . ARG B 1 213 ? 17.75 -26.766 -6.488 1 81.12 213 ARG B N 1
ATOM 4615 C CA . ARG B 1 213 ? 17.812 -27.438 -5.191 1 81.12 213 ARG B CA 1
ATOM 4616 C C . ARG B 1 213 ? 17.688 -26.422 -4.055 1 81.12 213 ARG B C 1
ATOM 4618 O O . ARG B 1 213 ? 16.969 -26.656 -3.084 1 81.12 213 ARG B O 1
ATOM 4625 N N . LEU B 1 214 ? 18.375 -25.375 -4.215 1 83.81 214 LEU B N 1
ATOM 4626 C CA . LEU B 1 214 ? 18.297 -24.328 -3.207 1 83.81 214 LEU B CA 1
ATOM 4627 C C . LEU B 1 214 ? 16.875 -23.766 -3.117 1 83.81 214 LEU B C 1
ATOM 4629 O O . LEU B 1 214 ? 16.359 -23.531 -2.021 1 83.81 214 LEU B O 1
ATOM 4633 N N . LEU B 1 215 ? 16.25 -23.594 -4.18 1 88.56 215 LEU B N 1
ATOM 4634 C CA . LEU B 1 215 ? 14.891 -23.047 -4.227 1 88.56 215 LEU B CA 1
ATOM 4635 C C . LEU B 1 215 ? 13.898 -24 -3.59 1 88.56 215 LEU B C 1
ATOM 4637 O O . LEU B 1 215 ? 13.016 -23.578 -2.838 1 88.56 215 LEU B O 1
ATOM 4641 N N . GLN B 1 216 ? 14.086 -25.234 -3.893 1 85.62 216 GLN B N 1
ATOM 4642 C CA . GLN B 1 216 ? 13.203 -26.25 -3.336 1 85.62 216 GLN B CA 1
ATOM 4643 C C . GLN B 1 216 ? 13.297 -26.281 -1.812 1 85.62 216 GLN B C 1
ATOM 4645 O O . GLN B 1 216 ? 12.289 -26.453 -1.126 1 85.62 216 GLN B O 1
ATOM 4650 N N . ARG B 1 217 ? 14.469 -26.078 -1.34 1 87.25 217 ARG B N 1
ATOM 4651 C CA . ARG B 1 217 ? 14.695 -26.109 0.102 1 87.25 217 ARG B CA 1
ATOM 4652 C C . ARG B 1 217 ? 14.172 -24.844 0.769 1 87.25 217 ARG B C 1
ATOM 4654 O O . ARG B 1 217 ? 13.719 -24.875 1.912 1 87.25 217 ARG B O 1
ATOM 4661 N N . ALA B 1 218 ? 14.25 -23.859 0.039 1 90.56 218 ALA B N 1
ATOM 4662 C CA . ALA B 1 218 ? 13.891 -22.562 0.598 1 90.56 218 ALA B CA 1
ATOM 4663 C C . ALA B 1 218 ? 12.375 -22.375 0.631 1 90.56 218 ALA B C 1
ATOM 4665 O O . ALA B 1 218 ? 11.844 -21.734 1.538 1 90.56 218 ALA B O 1
ATOM 4666 N N . MET B 1 219 ? 11.672 -22.984 -0.233 1 94.5 219 MET B N 1
ATOM 4667 C CA . MET B 1 219 ? 10.234 -22.766 -0.368 1 94.5 219 MET B CA 1
ATOM 4668 C C . MET B 1 219 ? 9.461 -23.547 0.688 1 94.5 219 MET B C 1
ATOM 4670 O O . MET B 1 219 ? 9.891 -24.625 1.104 1 94.5 219 MET B O 1
ATOM 4674 N N . LEU B 1 220 ? 8.398 -22.984 1.095 1 95.94 220 LEU B N 1
ATOM 4675 C CA . LEU B 1 220 ? 7.488 -23.656 2.014 1 95.94 220 LEU B CA 1
ATOM 4676 C C . LEU B 1 220 ? 6.406 -24.406 1.252 1 95.94 220 LEU B C 1
ATOM 4678 O O . LEU B 1 220 ? 5.711 -23.828 0.415 1 95.94 220 LEU B O 1
ATOM 4682 N N . ARG B 1 221 ? 6.285 -25.656 1.514 1 94.06 221 ARG B N 1
ATOM 4683 C CA . ARG B 1 221 ? 5.223 -26.453 0.903 1 94.06 221 ARG B CA 1
ATOM 4684 C C . ARG B 1 221 ? 3.896 -26.234 1.624 1 94.06 221 ARG B C 1
ATOM 4686 O O . ARG B 1 221 ? 3.77 -26.562 2.809 1 94.06 221 ARG B O 1
ATOM 4693 N N . VAL B 1 222 ? 2.91 -25.688 1.004 1 95.19 222 VAL B N 1
ATOM 4694 C CA . VAL B 1 222 ? 1.596 -25.406 1.575 1 95.19 222 VAL B CA 1
ATOM 4695 C C . VAL B 1 222 ? 0.704 -26.641 1.434 1 95.19 222 VAL B C 1
ATOM 4697 O O . VAL B 1 222 ? -0.004 -27.016 2.373 1 95.19 222 VAL B O 1
ATOM 4700 N N . ASP B 1 223 ? 0.72 -27.219 0.223 1 89.94 223 ASP B N 1
ATOM 4701 C CA . ASP B 1 223 ? 0.081 -28.5 -0.064 1 89.94 223 ASP B CA 1
ATOM 4702 C C . ASP B 1 223 ? 0.848 -29.266 -1.139 1 89.94 223 ASP B C 1
ATOM 4704 O O . ASP B 1 223 ? 1.989 -28.922 -1.457 1 89.94 223 ASP B O 1
ATOM 4708 N N . THR B 1 224 ? 0.273 -30.359 -1.679 1 88.38 224 THR B N 1
ATOM 4709 C CA . THR B 1 224 ? 0.967 -31.281 -2.574 1 88.38 224 THR B CA 1
ATOM 4710 C C . THR B 1 224 ? 1.467 -30.547 -3.818 1 88.38 224 THR B C 1
ATOM 4712 O O . THR B 1 224 ? 2.504 -30.906 -4.379 1 88.38 224 THR B O 1
ATOM 4715 N N . ARG B 1 225 ? 0.817 -29.5 -4.207 1 94 225 ARG B N 1
ATOM 4716 C CA . ARG B 1 225 ? 1.144 -28.875 -5.488 1 94 225 ARG B CA 1
ATOM 4717 C C . ARG B 1 225 ? 1.369 -27.375 -5.332 1 94 225 ARG B C 1
ATOM 4719 O O . ARG B 1 225 ? 1.61 -26.672 -6.316 1 94 225 ARG B O 1
ATOM 4726 N N . LEU B 1 226 ? 1.272 -26.891 -4.086 1 96.19 226 LEU B N 1
ATOM 4727 C CA . LEU B 1 226 ? 1.399 -25.453 -3.854 1 96.19 226 LEU B CA 1
ATOM 4728 C C . LEU B 1 226 ? 2.586 -25.156 -2.945 1 96.19 226 LEU B C 1
ATOM 4730 O O . LEU B 1 226 ? 2.656 -25.656 -1.821 1 96.19 226 LEU B O 1
ATOM 4734 N N . HIS B 1 227 ? 3.514 -24.375 -3.52 1 96.88 227 HIS B N 1
ATOM 4735 C CA . HIS B 1 227 ? 4.68 -23.922 -2.77 1 96.88 227 HIS B CA 1
ATOM 4736 C C . HIS B 1 227 ? 4.695 -22.406 -2.631 1 96.88 227 HIS B C 1
ATOM 4738 O O . HIS B 1 227 ? 4.242 -21.703 -3.529 1 96.88 227 HIS B O 1
ATOM 4744 N N . LEU B 1 228 ? 5.188 -21.953 -1.504 1 98.06 228 LEU B N 1
ATOM 4745 C CA . LEU B 1 228 ? 5.176 -20.531 -1.179 1 98.06 228 LEU B CA 1
ATOM 4746 C C . LEU B 1 228 ? 6.594 -20.016 -0.957 1 98.06 228 LEU B C 1
ATOM 4748 O O . LEU B 1 228 ? 7.387 -20.641 -0.255 1 98.06 228 LEU B O 1
ATOM 4752 N N . LEU B 1 229 ? 6.938 -19.031 -1.648 1 97.5 229 LEU B N 1
ATOM 4753 C CA . LEU B 1 229 ? 8.125 -18.234 -1.356 1 97.5 229 LEU B CA 1
ATOM 4754 C C . LEU B 1 229 ? 7.734 -16.891 -0.739 1 97.5 229 LEU B C 1
ATOM 4756 O O . LEU B 1 229 ? 7.09 -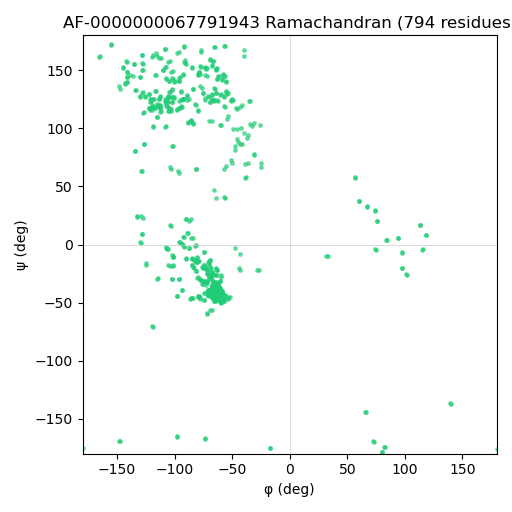16.078 -1.39 1 97.5 229 LEU B O 1
ATOM 4760 N N . ALA B 1 230 ? 8.086 -16.656 0.453 1 97.25 230 ALA B N 1
ATOM 4761 C CA . ALA B 1 230 ? 7.746 -15.469 1.226 1 97.25 230 ALA B CA 1
ATOM 4762 C C . ALA B 1 230 ? 8.766 -15.219 2.332 1 97.25 230 ALA B C 1
ATOM 4764 O O . ALA B 1 230 ? 9.727 -15.984 2.48 1 97.25 230 ALA B O 1
ATOM 4765 N N . GLN B 1 231 ? 8.695 -14.156 2.98 1 95.5 231 GLN B N 1
ATOM 4766 C CA . GLN B 1 231 ? 9.445 -13.875 4.203 1 95.5 231 GLN B CA 1
ATOM 4767 C C . GLN B 1 231 ? 8.547 -13.242 5.266 1 95.5 231 GLN B C 1
ATOM 4769 O O . GLN B 1 231 ? 7.508 -12.672 4.941 1 95.5 231 GLN B O 1
ATOM 4774 N N . LYS B 1 232 ? 8.977 -13.438 6.48 1 94 232 LYS B N 1
ATOM 4775 C CA . LYS B 1 232 ? 8.297 -12.703 7.539 1 94 232 LYS B CA 1
ATOM 4776 C C . LYS B 1 232 ? 8.492 -11.195 7.367 1 94 232 LYS B C 1
ATOM 4778 O O . LYS B 1 232 ? 9.609 -10.734 7.152 1 94 232 LYS B O 1
ATOM 4783 N N . PRO B 1 233 ? 7.359 -10.477 7.426 1 93.5 233 PRO B N 1
ATOM 4784 C CA . PRO B 1 233 ? 7.473 -9.031 7.238 1 93.5 233 PRO B CA 1
ATOM 4785 C C . PRO B 1 233 ? 8.398 -8.375 8.258 1 93.5 233 PRO B C 1
ATOM 4787 O O . PRO B 1 233 ? 8.414 -8.773 9.43 1 93.5 233 PRO B O 1
ATOM 4790 N N . GLU B 1 234 ? 9.148 -7.395 7.773 1 90.75 234 GLU B N 1
ATOM 4791 C CA . GLU B 1 234 ? 10.086 -6.668 8.625 1 90.75 234 GLU B CA 1
ATOM 4792 C C . GLU B 1 234 ? 10.117 -5.184 8.281 1 90.75 234 GLU B C 1
ATOM 4794 O O . GLU B 1 234 ? 10.016 -4.812 7.105 1 90.75 234 GLU B O 1
ATOM 4799 N N . LEU B 1 235 ? 10.281 -4.324 9.32 1 91.94 235 LEU B N 1
ATOM 4800 C CA . LEU B 1 235 ? 10.336 -2.883 9.102 1 91.94 235 LEU B CA 1
ATOM 4801 C C . LEU B 1 235 ? 11.773 -2.377 9.148 1 91.94 235 LEU B C 1
ATOM 4803 O O . LEU B 1 235 ? 12.055 -1.257 8.719 1 91.94 235 LEU B O 1
ATOM 4807 N N . GLY B 1 236 ? 12.641 -3.152 9.555 1 85.75 236 GLY B N 1
ATOM 4808 C CA . GLY B 1 236 ? 14.039 -2.771 9.609 1 85.75 236 GLY B CA 1
ATOM 4809 C C . GLY B 1 236 ? 14.695 -2.711 8.242 1 85.75 236 GLY B C 1
ATOM 4810 O O . GLY B 1 236 ? 14.016 -2.607 7.223 1 85.75 236 GLY B O 1
ATOM 4811 N N . GLU B 1 237 ? 15.945 -2.639 8.25 1 85.88 237 GLU B N 1
ATOM 4812 C CA . GLU B 1 237 ? 16.703 -2.539 7.012 1 85.88 237 GLU B CA 1
ATOM 4813 C C . GLU B 1 237 ? 16.609 -3.824 6.199 1 85.88 237 GLU B C 1
ATOM 4815 O O . GLU B 1 237 ? 16.812 -4.918 6.727 1 85.88 237 GLU B O 1
ATOM 4820 N N . LEU B 1 238 ? 16.266 -3.639 4.957 1 87.69 238 LEU B N 1
ATOM 4821 C CA . LEU B 1 238 ? 16.172 -4.773 4.043 1 87.69 238 LEU B CA 1
ATOM 4822 C C . LEU B 1 238 ? 17.406 -4.855 3.148 1 87.69 238 LEU B C 1
ATOM 4824 O O . LEU B 1 238 ? 17.922 -3.828 2.707 1 87.69 238 LEU B O 1
ATOM 4828 N N . SER B 1 239 ? 17.797 -6.047 2.902 1 88.31 239 SER B N 1
ATOM 4829 C CA . SER B 1 239 ? 18.875 -6.246 1.936 1 88.31 239 SER B CA 1
ATOM 4830 C C . SER B 1 239 ? 18.469 -5.766 0.547 1 88.31 239 SER B C 1
ATOM 4832 O O . SER B 1 239 ? 17.312 -5.945 0.136 1 88.31 239 SER B O 1
ATOM 4834 N N . PRO B 1 240 ? 19.406 -5.215 -0.095 1 88.19 240 PRO B N 1
ATOM 4835 C CA . PRO B 1 240 ? 19.094 -4.738 -1.443 1 88.19 240 PRO B CA 1
ATOM 4836 C C . PRO B 1 240 ? 18.734 -5.871 -2.4 1 88.19 240 PRO B C 1
ATOM 4838 O O . PRO B 1 240 ? 19.219 -6.996 -2.244 1 88.19 240 PRO B O 1
ATOM 4841 N N . VAL B 1 241 ? 17.922 -5.551 -3.34 1 91.88 241 VAL B N 1
ATOM 4842 C CA . VAL B 1 241 ? 17.469 -6.484 -4.363 1 91.88 241 VAL B CA 1
ATOM 4843 C C . VAL B 1 241 ? 17.953 -6.02 -5.738 1 91.88 241 VAL B C 1
ATOM 4845 O O . VAL B 1 241 ? 17.859 -4.836 -6.07 1 91.88 241 VAL B O 1
ATOM 4848 N N . GLU B 1 242 ? 18.516 -6.926 -6.473 1 92.62 242 GLU B N 1
ATOM 4849 C CA . GLU B 1 242 ? 18.891 -6.637 -7.852 1 92.62 242 GLU B CA 1
ATOM 4850 C C . GLU B 1 242 ? 17.859 -7.184 -8.836 1 92.62 242 GLU B C 1
ATOM 4852 O O . GLU B 1 242 ? 17.375 -8.305 -8.672 1 92.62 242 GLU B O 1
ATOM 4857 N N . VAL B 1 243 ? 17.594 -6.422 -9.852 1 93.44 243 VAL B N 1
ATOM 4858 C CA . VAL B 1 243 ? 16.594 -6.777 -10.844 1 93.44 243 VAL B CA 1
ATOM 4859 C C . VAL B 1 243 ? 16.938 -8.109 -11.492 1 93.44 243 VAL B C 1
ATOM 4861 O O . VAL B 1 243 ? 16.078 -8.977 -11.664 1 93.44 243 VAL B O 1
ATOM 4864 N N . ASP B 1 244 ? 18.172 -8.32 -11.758 1 91.44 244 ASP B N 1
ATOM 4865 C CA . ASP B 1 244 ? 18.625 -9.547 -12.414 1 91.44 244 ASP B CA 1
ATOM 4866 C C . ASP B 1 244 ? 18.328 -10.766 -11.547 1 91.44 244 ASP B C 1
ATOM 4868 O O . ASP B 1 244 ? 17.938 -11.82 -12.055 1 91.44 244 ASP B O 1
ATOM 4872 N N . ASN B 1 245 ? 18.531 -10.594 -10.281 1 92.69 245 ASN B N 1
ATOM 4873 C CA . ASN B 1 245 ? 18.25 -11.695 -9.367 1 92.69 245 ASN B CA 1
ATOM 4874 C C . ASN B 1 245 ? 16.766 -12.047 -9.344 1 92.69 245 ASN B C 1
ATOM 4876 O O . ASN B 1 245 ? 16.406 -13.219 -9.266 1 92.69 245 ASN B O 1
ATOM 4880 N N . VAL B 1 246 ? 15.961 -11.047 -9.445 1 95.56 246 VAL B N 1
ATOM 4881 C CA . VAL B 1 246 ? 14.516 -11.25 -9.422 1 95.56 246 VAL B CA 1
ATOM 4882 C C . VAL B 1 246 ? 14.086 -11.992 -10.688 1 95.56 246 VAL B C 1
ATOM 4884 O O . VAL B 1 246 ? 13.312 -12.953 -10.617 1 95.56 246 VAL B O 1
ATOM 4887 N N . LEU B 1 247 ? 14.578 -11.578 -11.805 1 93.38 247 LEU B N 1
ATOM 4888 C CA . LEU B 1 247 ? 14.227 -12.203 -13.078 1 93.38 247 LEU B CA 1
ATOM 4889 C C . LEU B 1 247 ? 14.758 -13.625 -13.148 1 93.38 247 LEU B C 1
ATOM 4891 O O . LEU B 1 247 ? 14.078 -14.523 -13.648 1 93.38 247 LEU B O 1
ATOM 4895 N N . ASN B 1 248 ? 15.953 -13.797 -12.609 1 91.25 248 ASN B N 1
ATOM 4896 C CA . ASN B 1 248 ? 16.516 -15.141 -12.547 1 91.25 248 ASN B CA 1
ATOM 4897 C C . ASN B 1 248 ? 15.672 -16.062 -11.672 1 91.25 248 ASN B C 1
ATOM 4899 O O . ASN B 1 248 ? 15.477 -17.234 -11.992 1 91.25 248 ASN B O 1
ATOM 4903 N N . LEU B 1 249 ? 15.227 -15.516 -10.586 1 94.5 249 LEU B N 1
ATOM 4904 C CA . LEU B 1 249 ? 14.328 -16.266 -9.719 1 94.5 249 LEU B CA 1
ATOM 4905 C C . LEU B 1 249 ? 13.062 -16.672 -10.469 1 94.5 249 LEU B C 1
ATOM 4907 O O . LEU B 1 249 ? 12.648 -17.844 -10.398 1 94.5 249 LEU B O 1
ATOM 4911 N N . GLY B 1 250 ? 12.492 -15.742 -11.18 1 94.62 250 GLY B N 1
ATOM 4912 C CA . GLY B 1 250 ? 11.32 -16.062 -11.977 1 94.62 250 GLY B CA 1
ATOM 4913 C C . GLY B 1 250 ? 11.562 -17.172 -12.977 1 94.62 250 GLY B C 1
ATOM 4914 O O . GLY B 1 250 ? 10.75 -18.094 -13.086 1 94.62 250 GLY B O 1
ATOM 4915 N N . GLY B 1 251 ? 12.648 -17.109 -13.633 1 91.06 251 GLY B N 1
ATOM 4916 C CA . GLY B 1 251 ? 13.008 -18.141 -14.578 1 91.06 251 GLY B CA 1
ATOM 4917 C C . GLY B 1 251 ? 13.195 -19.5 -13.93 1 91.06 251 GLY B C 1
ATOM 4918 O O . GLY B 1 251 ? 12.734 -20.516 -14.461 1 91.06 251 GLY B O 1
ATOM 4919 N N . ALA B 1 252 ? 13.852 -19.484 -12.867 1 91.25 252 ALA B N 1
ATOM 4920 C CA . ALA B 1 252 ? 14.086 -20.734 -12.156 1 91.25 252 ALA B CA 1
ATOM 4921 C C . ALA B 1 252 ? 12.773 -21.375 -11.703 1 91.25 252 ALA B C 1
ATOM 4923 O O . ALA B 1 252 ? 12.586 -22.594 -11.812 1 91.25 252 ALA B O 1
ATOM 4924 N N . LEU B 1 253 ? 11.914 -20.578 -11.227 1 94.31 253 LEU B N 1
ATOM 4925 C CA . LEU B 1 253 ? 10.617 -21.094 -10.781 1 94.31 253 LEU B CA 1
ATOM 4926 C C . LEU B 1 253 ? 9.82 -21.656 -11.953 1 94.31 253 LEU B C 1
ATOM 4928 O O . LEU B 1 253 ? 9.141 -22.672 -11.805 1 94.31 253 LEU B O 1
ATOM 4932 N N . CYS B 1 254 ? 9.93 -21.062 -13.078 1 92.31 254 CYS B N 1
ATOM 4933 C CA . CYS B 1 254 ? 9.203 -21.516 -14.258 1 92.31 254 CYS B CA 1
ATOM 4934 C C . CYS B 1 254 ? 9.734 -22.859 -14.734 1 92.31 254 CYS B C 1
ATOM 4936 O O . CYS B 1 254 ? 9.047 -23.594 -15.453 1 92.31 254 CYS B O 1
ATOM 4938 N N . ARG B 1 255 ? 10.898 -23.188 -14.344 1 87.56 255 ARG B N 1
ATOM 4939 C CA . ARG B 1 255 ? 11.453 -24.5 -14.672 1 87.56 255 ARG B CA 1
ATOM 4940 C C . ARG B 1 255 ? 10.922 -25.578 -13.727 1 87.56 255 ARG B C 1
ATOM 4942 O O . ARG B 1 255 ? 11.031 -26.766 -14.008 1 87.56 255 ARG B O 1
ATOM 4949 N N . MET B 1 256 ? 10.297 -25.125 -12.711 1 89.38 256 MET B N 1
ATOM 4950 C CA . MET B 1 256 ? 9.914 -26.078 -11.656 1 89.38 256 MET B CA 1
ATOM 4951 C C . MET B 1 256 ? 8.398 -26.188 -11.562 1 89.38 256 MET B C 1
ATOM 4953 O O . MET B 1 256 ? 7.875 -27.234 -11.156 1 89.38 256 MET B O 1
ATOM 4957 N N . PHE B 1 257 ? 7.699 -25.172 -11.891 1 92.81 257 PHE B N 1
ATOM 4958 C CA . PHE B 1 257 ? 6.258 -25.141 -11.664 1 92.81 257 PHE B CA 1
ATOM 4959 C C . PHE B 1 257 ? 5.523 -24.766 -12.953 1 92.81 257 PHE B C 1
ATOM 4961 O O . PHE B 1 257 ? 6.062 -24.062 -13.805 1 92.81 257 PHE B O 1
ATOM 4968 N N . ASN B 1 258 ? 4.293 -25.297 -13.047 1 92.44 258 ASN B N 1
ATOM 4969 C CA . ASN B 1 258 ? 3.447 -24.984 -14.195 1 92.44 258 ASN B CA 1
ATOM 4970 C C . ASN B 1 258 ? 2.953 -23.531 -14.148 1 92.44 258 ASN B C 1
ATOM 4972 O O . ASN B 1 258 ? 2.885 -22.859 -15.18 1 92.44 258 ASN B O 1
ATOM 4976 N N . GLN B 1 259 ? 2.617 -23.109 -12.977 1 96 259 GLN B N 1
ATOM 4977 C CA . GLN B 1 259 ? 2.158 -21.734 -12.75 1 96 259 GLN B CA 1
ATOM 4978 C C . GLN B 1 259 ? 2.984 -21.062 -11.664 1 96 259 GLN B C 1
ATOM 4980 O O . GLN B 1 259 ? 3.141 -21.594 -10.57 1 96 259 GLN B O 1
ATOM 4985 N N . VAL B 1 260 ? 3.523 -19.859 -11.992 1 97.75 260 VAL B N 1
ATOM 4986 C CA . VAL B 1 260 ? 4.242 -19.031 -11.031 1 97.75 260 VAL B CA 1
ATOM 4987 C C . VAL B 1 260 ? 3.484 -17.734 -10.805 1 97.75 260 VAL B C 1
ATOM 4989 O O . VAL B 1 260 ? 3.441 -16.859 -11.688 1 97.75 260 VAL B O 1
ATOM 4992 N N . ILE B 1 261 ? 2.914 -17.594 -9.633 1 98.81 261 ILE B N 1
ATOM 4993 C CA . ILE B 1 261 ? 2.09 -16.438 -9.305 1 98.81 261 ILE B CA 1
ATOM 4994 C C . ILE B 1 261 ? 2.883 -15.461 -8.43 1 98.81 261 ILE B C 1
ATOM 4996 O O . ILE B 1 261 ? 3.389 -15.844 -7.371 1 98.81 261 ILE B O 1
ATOM 5000 N N . TRP B 1 262 ? 3.006 -14.266 -8.883 1 98.81 262 TRP B N 1
ATOM 5001 C CA . TRP B 1 262 ? 3.66 -13.203 -8.117 1 98.81 262 TRP B CA 1
ATOM 5002 C C . TRP B 1 262 ? 2.629 -12.266 -7.508 1 98.81 262 TRP B C 1
ATOM 5004 O O . TRP B 1 262 ? 1.87 -11.609 -8.227 1 98.81 262 TRP B O 1
ATOM 5014 N N . ASP B 1 263 ? 2.564 -12.211 -6.184 1 98.75 263 ASP B N 1
ATOM 5015 C CA . ASP B 1 263 ? 1.841 -11.172 -5.461 1 98.75 263 ASP B CA 1
ATOM 5016 C C . ASP B 1 263 ? 2.707 -9.922 -5.285 1 98.75 263 ASP B C 1
ATOM 5018 O O . ASP B 1 263 ? 3.578 -9.891 -4.41 1 98.75 263 ASP B O 1
ATOM 5022 N N . LEU B 1 264 ? 2.398 -8.945 -6.078 1 98.44 264 LEU B N 1
ATOM 5023 C CA . LEU B 1 264 ? 3.238 -7.754 -6.117 1 98.44 264 LEU B CA 1
ATOM 5024 C C . LEU B 1 264 ? 2.602 -6.609 -5.332 1 98.44 264 LEU B C 1
ATOM 5026 O O . LEU B 1 264 ? 1.401 -6.359 -5.457 1 98.44 264 LEU B O 1
ATOM 5030 N N . PRO B 1 265 ? 3.43 -5.961 -4.496 1 96.94 265 PRO B N 1
ATOM 5031 C CA . PRO B 1 265 ? 2.895 -4.777 -3.818 1 96.94 265 PRO B CA 1
ATOM 5032 C C . PRO B 1 265 ? 2.715 -3.588 -4.762 1 96.94 265 PRO B C 1
ATOM 5034 O O . PRO B 1 265 ? 3.492 -3.422 -5.707 1 96.94 265 PRO B O 1
ATOM 5037 N N . SER B 1 266 ? 1.746 -2.705 -4.457 1 95.69 266 SER B N 1
ATOM 5038 C CA . SER B 1 266 ? 1.441 -1.548 -5.293 1 95.69 266 SER B CA 1
ATOM 5039 C C . SER B 1 266 ? 2.5 -0.46 -5.141 1 95.69 266 SER B C 1
ATOM 5041 O O . SER B 1 266 ? 2.508 0.516 -5.895 1 95.69 266 SER B O 1
ATOM 5043 N N . SER B 1 267 ? 3.461 -0.61 -4.203 1 95 267 SER B N 1
ATOM 5044 C CA . SER B 1 267 ? 4.543 0.35 -4.023 1 95 267 SER B CA 1
ATOM 5045 C C . SER B 1 267 ? 5.668 0.11 -5.027 1 95 267 SER B C 1
ATOM 5047 O O . SER B 1 267 ? 6.602 0.911 -5.125 1 95 267 SER B O 1
ATOM 5049 N N . TYR B 1 268 ? 5.699 -1.038 -5.707 1 95.75 268 TYR B N 1
ATOM 5050 C CA . TYR B 1 268 ? 6.625 -1.395 -6.777 1 95.75 268 TYR B CA 1
ATOM 5051 C C . TYR B 1 268 ? 8.07 -1.277 -6.309 1 95.75 268 TYR B C 1
ATOM 5053 O O . TYR B 1 268 ? 8.875 -0.567 -6.922 1 95.75 268 TYR B O 1
ATOM 5061 N N . PRO B 1 269 ? 8.422 -1.983 -5.281 1 94.19 269 PRO B N 1
ATOM 5062 C CA . PRO B 1 269 ? 9.852 -2.035 -4.969 1 94.19 269 PRO B CA 1
ATOM 5063 C C . PRO B 1 269 ? 10.688 -2.545 -6.137 1 94.19 269 PRO B C 1
ATOM 5065 O O . PRO B 1 269 ? 10.141 -3.002 -7.145 1 94.19 269 PRO B O 1
ATOM 5068 N N . THR B 1 270 ? 11.992 -2.449 -6 1 93.88 270 THR B N 1
ATOM 5069 C CA . THR B 1 270 ? 12.906 -2.842 -7.066 1 93.88 270 THR B CA 1
ATOM 5070 C C . THR B 1 270 ? 12.578 -4.246 -7.57 1 93.88 270 THR B C 1
ATOM 5072 O O . THR B 1 270 ? 12.477 -5.188 -6.777 1 93.88 270 THR B O 1
ATOM 5075 N N . GLY B 1 271 ? 12.344 -4.367 -8.852 1 95.12 271 GLY B N 1
ATOM 5076 C CA . GLY B 1 271 ? 12.078 -5.656 -9.477 1 95.12 271 GLY B CA 1
ATOM 5077 C C . GLY B 1 271 ? 10.602 -5.898 -9.742 1 95.12 271 GLY B C 1
ATOM 5078 O O . GLY B 1 271 ? 10.25 -6.68 -10.625 1 95.12 271 GLY B O 1
ATOM 5079 N N . ALA B 1 272 ? 9.734 -5.262 -8.984 1 96.88 272 ALA B N 1
ATOM 5080 C CA . ALA B 1 272 ? 8.305 -5.535 -9.07 1 96.88 272 ALA B CA 1
ATOM 5081 C C . ALA B 1 272 ? 7.746 -5.133 -10.43 1 96.88 272 ALA B C 1
ATOM 5083 O O . ALA B 1 272 ? 7 -5.895 -11.047 1 96.88 272 ALA B O 1
ATOM 5084 N N . LEU B 1 273 ? 8.141 -3.938 -10.836 1 96.12 273 LEU B N 1
ATOM 5085 C CA . LEU B 1 273 ? 7.629 -3.459 -12.117 1 96.12 273 LEU B CA 1
ATOM 5086 C C . LEU B 1 273 ? 8.141 -4.328 -13.258 1 96.12 273 LEU B C 1
ATOM 5088 O O . LEU B 1 273 ? 7.418 -4.566 -14.234 1 96.12 273 LEU B O 1
ATOM 5092 N N . ASP B 1 274 ? 9.344 -4.82 -13.18 1 94.75 274 ASP B N 1
ATOM 5093 C CA . ASP B 1 274 ? 9.906 -5.719 -14.18 1 94.75 274 ASP B CA 1
ATOM 5094 C C . ASP B 1 274 ? 9.117 -7.023 -14.258 1 94.75 274 ASP B C 1
ATOM 5096 O O . ASP B 1 274 ? 8.789 -7.496 -15.344 1 94.75 274 ASP B O 1
ATOM 5100 N N . VAL B 1 275 ? 8.836 -7.566 -13.102 1 97.12 275 VAL B N 1
ATOM 5101 C CA . VAL B 1 275 ? 8.047 -8.789 -13.062 1 97.12 275 VAL B CA 1
ATOM 5102 C C . VAL B 1 275 ? 6.688 -8.555 -13.727 1 97.12 275 VAL B C 1
ATOM 5104 O O . VAL B 1 275 ? 6.246 -9.359 -14.555 1 97.12 275 VAL B O 1
ATOM 5107 N N . LEU B 1 276 ? 6.086 -7.449 -13.391 1 97.25 276 LEU B N 1
ATOM 5108 C CA . LEU B 1 276 ? 4.785 -7.125 -13.961 1 97.25 276 LEU B CA 1
ATOM 5109 C C . LEU B 1 276 ? 4.883 -6.961 -15.477 1 97.25 276 LEU B C 1
ATOM 5111 O O . LEU B 1 276 ? 4.027 -7.453 -16.219 1 97.25 276 LEU B O 1
ATOM 5115 N N . THR B 1 277 ? 5.895 -6.332 -15.906 1 94.94 277 THR B N 1
ATOM 5116 C CA . THR B 1 277 ? 6.074 -6.027 -17.328 1 94.94 277 THR B CA 1
ATOM 5117 C C . THR B 1 277 ? 6.266 -7.309 -18.125 1 94.94 277 THR B C 1
ATOM 5119 O O . THR B 1 277 ? 5.699 -7.453 -19.219 1 94.94 277 THR B O 1
ATOM 5122 N N . TYR B 1 278 ? 6.918 -8.273 -17.578 1 93.38 278 TYR B N 1
ATOM 5123 C CA . TYR B 1 278 ? 7.34 -9.422 -18.391 1 93.38 278 TYR B CA 1
ATOM 5124 C C . TYR B 1 278 ? 6.48 -10.641 -18.094 1 93.38 278 TYR B C 1
ATOM 5126 O O . TYR B 1 278 ? 6.629 -11.688 -18.719 1 93.38 278 TYR B O 1
ATOM 5134 N N . ALA B 1 279 ? 5.582 -10.531 -17.156 1 95.88 279 ALA B N 1
ATOM 5135 C CA . ALA B 1 279 ? 4.719 -11.664 -16.828 1 95.88 279 ALA B CA 1
ATOM 5136 C C . ALA B 1 279 ? 3.861 -12.062 -18.031 1 95.88 279 ALA B C 1
ATOM 5138 O O . ALA B 1 279 ? 3.434 -11.211 -18.812 1 95.88 279 ALA B O 1
ATOM 5139 N N . ASP B 1 280 ? 3.617 -13.406 -18.156 1 93.56 280 ASP B N 1
ATOM 5140 C CA . ASP B 1 280 ? 2.754 -13.906 -19.219 1 93.56 280 ASP B CA 1
ATOM 5141 C C . ASP B 1 280 ? 1.33 -13.375 -19.062 1 93.56 280 ASP B C 1
ATOM 5143 O O . ASP B 1 280 ? 0.693 -13 -20.047 1 93.56 280 ASP B O 1
ATOM 5147 N N . LEU B 1 281 ? 0.842 -13.414 -17.938 1 96.56 281 LEU B N 1
ATOM 5148 C CA . LEU B 1 281 ? -0.458 -12.852 -17.578 1 96.56 281 LEU B CA 1
ATOM 5149 C C . LEU B 1 281 ? -0.316 -11.797 -16.5 1 96.56 281 LEU B C 1
ATOM 5151 O O . LEU B 1 281 ? 0.268 -12.062 -15.438 1 96.56 281 LEU B O 1
ATOM 5155 N N . ARG B 1 282 ? -0.792 -10.609 -16.812 1 97.56 282 ARG B N 1
ATOM 5156 C CA . ARG B 1 282 ? -0.799 -9.492 -15.875 1 97.56 282 ARG B CA 1
ATOM 5157 C C . ARG B 1 282 ? -2.211 -9.203 -15.375 1 97.56 282 ARG B C 1
ATOM 5159 O O . ARG B 1 282 ? -3.113 -8.938 -16.172 1 97.56 282 ARG B O 1
ATOM 5166 N N . ILE B 1 283 ? -2.395 -9.312 -14.078 1 98.38 283 ILE B N 1
ATOM 5167 C CA . ILE B 1 283 ? -3.699 -9.055 -13.477 1 98.38 283 ILE B CA 1
ATOM 5168 C C . ILE B 1 283 ? -3.629 -7.801 -12.609 1 98.38 283 ILE B C 1
ATOM 5170 O O . ILE B 1 283 ? -2.879 -7.758 -11.633 1 98.38 283 ILE B O 1
ATOM 5174 N N . ILE B 1 284 ? -4.375 -6.801 -12.961 1 98.44 284 ILE B N 1
ATOM 5175 C CA . ILE B 1 284 ? -4.5 -5.582 -12.172 1 98.44 284 ILE B CA 1
ATOM 5176 C C . ILE B 1 284 ? -5.844 -5.57 -11.445 1 98.44 284 ILE B C 1
ATOM 5178 O O . ILE B 1 284 ? -6.898 -5.613 -12.086 1 98.44 284 ILE B O 1
ATOM 5182 N N . VAL B 1 285 ? -5.77 -5.57 -10.141 1 98.69 285 VAL B N 1
ATOM 5183 C CA . VAL B 1 285 ? -6.961 -5.555 -9.305 1 98.69 285 VAL B CA 1
ATOM 5184 C C . VAL B 1 285 ? -7.301 -4.117 -8.914 1 98.69 285 VAL B C 1
ATOM 5186 O O . VAL B 1 285 ? -6.43 -3.369 -8.461 1 98.69 285 VAL B O 1
ATOM 5189 N N . THR B 1 286 ? -8.57 -3.707 -9.07 1 98.12 286 THR B N 1
ATOM 5190 C CA . THR B 1 286 ? -8.922 -2.307 -8.875 1 98.12 286 THR B CA 1
ATOM 5191 C C . THR B 1 286 ? -10.312 -2.182 -8.258 1 98.12 286 THR B C 1
ATOM 5193 O O . THR B 1 286 ? -11.125 -3.107 -8.344 1 98.12 286 THR B O 1
ATOM 5196 N N . GLU B 1 287 ? -10.5 -1.126 -7.559 1 96.5 287 GLU B N 1
ATOM 5197 C CA . GLU B 1 287 ? -11.836 -0.584 -7.312 1 96.5 287 GLU B CA 1
ATOM 5198 C C . GLU B 1 287 ? -12.211 0.454 -8.367 1 96.5 287 GLU B C 1
ATOM 5200 O O . GLU B 1 287 ? -11.367 0.855 -9.18 1 96.5 287 GLU B O 1
ATOM 5205 N N . LEU B 1 288 ? -13.531 0.875 -8.352 1 97.06 288 LEU B N 1
ATOM 5206 C CA . LEU B 1 288 ? -13.977 1.873 -9.32 1 97.06 288 LEU B CA 1
ATOM 5207 C C . LEU B 1 288 ? -13.953 3.27 -8.711 1 97.06 288 LEU B C 1
ATOM 5209 O O . LEU B 1 288 ? -15 3.92 -8.602 1 97.06 288 LEU B O 1
ATOM 5213 N N . THR B 1 289 ? -12.773 3.719 -8.32 1 96.44 289 THR B N 1
ATOM 5214 C CA . THR B 1 289 ? -12.547 5.059 -7.793 1 96.44 289 THR B CA 1
ATOM 5215 C C . THR B 1 289 ? -11.703 5.887 -8.758 1 96.44 289 THR B C 1
ATOM 5217 O O . THR B 1 289 ? -11.055 5.34 -9.656 1 96.44 289 THR B O 1
ATOM 5220 N N . LEU B 1 290 ? -11.758 7.18 -8.609 1 96.38 290 LEU B N 1
ATOM 5221 C CA . LEU B 1 290 ? -10.93 8.055 -9.43 1 96.38 290 LEU B CA 1
ATOM 5222 C C . LEU B 1 290 ? -9.445 7.805 -9.164 1 96.38 290 LEU B C 1
ATOM 5224 O O . LEU B 1 290 ? -8.633 7.832 -10.094 1 96.38 290 LEU B O 1
ATOM 5228 N N . GLN B 1 291 ? -9.086 7.578 -7.906 1 95.88 291 GLN B N 1
ATOM 5229 C CA . GLN B 1 291 ? -7.711 7.254 -7.539 1 95.88 291 GLN B CA 1
ATOM 5230 C C . GLN B 1 291 ? -7.215 6.02 -8.289 1 95.88 291 GLN B C 1
ATOM 5232 O O . GLN B 1 291 ? -6.137 6.039 -8.875 1 95.88 291 GLN B O 1
ATOM 5237 N N . ASP B 1 292 ? -8 4.992 -8.289 1 97.31 292 ASP B N 1
ATOM 5238 C CA . ASP B 1 292 ? -7.621 3.75 -8.961 1 97.31 292 ASP B CA 1
ATOM 5239 C C . ASP B 1 292 ? -7.562 3.938 -10.469 1 97.31 292 ASP B C 1
ATOM 5241 O O . ASP B 1 292 ? -6.711 3.354 -11.141 1 97.31 292 ASP B O 1
ATOM 5245 N N . ALA B 1 293 ? -8.516 4.699 -11.008 1 97.62 293 ALA B N 1
ATOM 5246 C CA . ALA B 1 293 ? -8.5 4.957 -12.445 1 97.62 293 ALA B CA 1
ATOM 5247 C C . ALA B 1 293 ? -7.184 5.609 -12.867 1 97.62 293 ALA B C 1
ATOM 5249 O O . ALA B 1 293 ? -6.582 5.207 -13.867 1 97.62 293 ALA B O 1
ATOM 5250 N N . ARG B 1 294 ? -6.746 6.566 -12.133 1 96.38 294 ARG B N 1
ATOM 5251 C CA . ARG B 1 294 ? -5.488 7.246 -12.422 1 96.38 294 ARG B CA 1
ATOM 5252 C C . ARG B 1 294 ? -4.305 6.289 -12.305 1 96.38 294 ARG B C 1
ATOM 5254 O O . ARG B 1 294 ? -3.406 6.293 -13.148 1 96.38 294 ARG B O 1
ATOM 5261 N N . ASN B 1 295 ? -4.301 5.527 -11.273 1 97.12 295 ASN B N 1
ATOM 5262 C CA . ASN B 1 295 ? -3.215 4.578 -11.062 1 97.12 295 ASN B CA 1
ATOM 5263 C C . ASN B 1 295 ? -3.16 3.529 -12.164 1 97.12 295 ASN B C 1
ATOM 5265 O O . ASN B 1 295 ? -2.082 3.205 -12.672 1 97.12 295 ASN B O 1
ATOM 5269 N N . VAL B 1 296 ? -4.332 2.982 -12.516 1 97.62 296 VAL B N 1
ATOM 5270 C CA . VAL B 1 296 ? -4.402 1.977 -13.57 1 97.62 296 VAL B CA 1
ATOM 5271 C C . VAL B 1 296 ? -3.857 2.555 -14.867 1 97.62 296 VAL B C 1
ATOM 5273 O O . VAL B 1 296 ? -3.064 1.91 -15.562 1 97.62 296 VAL B O 1
ATOM 5276 N N . ARG B 1 297 ? -4.273 3.746 -15.172 1 96.69 297 ARG B N 1
ATOM 5277 C CA . ARG B 1 297 ? -3.795 4.383 -16.391 1 96.69 297 ARG B CA 1
ATOM 5278 C C . ARG B 1 297 ? -2.275 4.516 -16.391 1 96.69 297 ARG B C 1
ATOM 5280 O O . ARG B 1 297 ? -1.622 4.266 -17.406 1 96.69 297 ARG B O 1
ATOM 5287 N N . ARG B 1 298 ? -1.752 4.887 -15.297 1 95.75 298 ARG B N 1
ATOM 5288 C CA . ARG B 1 298 ? -0.305 5.031 -15.172 1 95.75 298 ARG B CA 1
ATOM 5289 C C . ARG B 1 298 ? 0.396 3.691 -15.367 1 95.75 298 ARG B C 1
ATOM 5291 O O . ARG B 1 298 ? 1.407 3.609 -16.062 1 95.75 298 ARG B O 1
ATOM 5298 N N . VAL B 1 299 ? -0.112 2.678 -14.758 1 96.81 299 VAL B N 1
ATOM 5299 C CA . VAL B 1 299 ? 0.468 1.342 -14.852 1 96.81 299 VAL B CA 1
ATOM 5300 C C . VAL B 1 299 ? 0.399 0.855 -16.297 1 96.81 299 VAL B C 1
ATOM 5302 O O . VAL B 1 299 ? 1.388 0.351 -16.844 1 96.81 299 VAL B O 1
ATOM 5305 N N . LEU B 1 300 ? -0.752 1.034 -16.938 1 95.62 300 LEU B N 1
ATOM 5306 C CA . LEU B 1 300 ? -0.936 0.602 -18.312 1 95.62 300 LEU B CA 1
ATOM 5307 C C . LEU B 1 300 ? 0.045 1.312 -19.234 1 95.62 300 LEU B C 1
ATOM 5309 O O . LEU B 1 300 ? 0.59 0.7 -20.156 1 95.62 300 LEU B O 1
ATOM 5313 N N . ASN B 1 301 ? 0.29 2.576 -18.984 1 94.19 301 ASN B N 1
ATOM 5314 C CA . ASN B 1 301 ? 1.24 3.338 -19.781 1 94.19 301 ASN B CA 1
ATOM 5315 C C . ASN B 1 301 ? 2.666 2.826 -19.609 1 94.19 301 ASN B C 1
ATOM 5317 O O . ASN B 1 301 ? 3.471 2.869 -20.531 1 94.19 301 ASN B O 1
ATOM 5321 N N . GLU B 1 302 ? 2.934 2.398 -18.422 1 93.81 302 GLU B N 1
ATOM 5322 C CA . GLU B 1 302 ? 4.293 1.979 -18.094 1 93.81 302 GLU B CA 1
ATOM 5323 C C . GLU B 1 302 ? 4.59 0.588 -18.641 1 93.81 302 GLU B C 1
ATOM 5325 O O . GLU B 1 302 ? 5.664 0.355 -19.203 1 93.81 302 GLU B O 1
ATOM 5330 N N . ILE B 1 303 ? 3.711 -0.357 -18.484 1 93.38 303 ILE B N 1
ATOM 5331 C CA . ILE B 1 303 ? 4.008 -1.754 -18.797 1 93.38 303 ILE B CA 1
ATOM 5332 C C . ILE B 1 303 ? 3.643 -2.057 -20.25 1 93.38 303 ILE B C 1
ATOM 5334 O O . ILE B 1 303 ? 4.035 -3.096 -20.781 1 93.38 303 ILE B O 1
ATOM 5338 N N . GLY B 1 304 ? 2.967 -1.204 -20.844 1 86.19 304 GLY B N 1
ATOM 5339 C CA . GLY B 1 304 ? 2.609 -1.382 -22.25 1 86.19 304 GLY B CA 1
ATOM 5340 C C . GLY B 1 304 ? 1.396 -2.27 -22.438 1 86.19 304 GLY B C 1
ATOM 5341 O O . GLY B 1 304 ? 0.708 -2.613 -21.484 1 86.19 304 GLY B O 1
ATOM 5342 N N . ASP B 1 305 ? 1.127 -2.549 -23.719 1 79.94 305 ASP B N 1
ATOM 5343 C CA . ASP B 1 305 ? -0.07 -3.311 -24.062 1 79.94 305 ASP B CA 1
ATOM 5344 C C . ASP B 1 305 ? 0.259 -4.785 -24.281 1 79.94 305 ASP B C 1
ATOM 5346 O O . ASP B 1 305 ? 1.236 -5.293 -23.719 1 79.94 305 ASP B O 1
ATOM 5350 N N . GLU B 1 306 ? -0.646 -5.496 -24.875 1 78.56 306 GLU B N 1
ATOM 5351 C CA . GLU B 1 306 ? -0.532 -6.941 -25.047 1 78.56 306 GLU B CA 1
ATOM 5352 C C . GLU B 1 306 ? 0.167 -7.281 -26.359 1 78.56 306 GLU B C 1
ATOM 5354 O O . GLU B 1 306 ? 0.094 -8.422 -26.828 1 78.56 306 GLU B O 1
ATOM 5359 N N . SER B 1 307 ? 0.873 -6.383 -26.828 1 73.75 307 SER B N 1
ATOM 5360 C CA . SER B 1 307 ? 1.431 -6.547 -28.156 1 73.75 307 SER B CA 1
ATOM 5361 C C . SER B 1 307 ? 2.586 -7.543 -28.156 1 73.75 307 SER B C 1
ATOM 5363 O O . SER B 1 307 ? 2.916 -8.117 -29.203 1 73.75 307 SER B O 1
ATOM 5365 N N . GLU B 1 308 ? 3.146 -7.855 -27.094 1 72.12 308 GLU B N 1
ATOM 5366 C CA . GLU B 1 308 ? 4.301 -8.75 -27.047 1 72.12 308 GLU B CA 1
ATOM 5367 C C . GLU B 1 308 ? 3.898 -10.141 -26.562 1 72.12 308 GLU B C 1
ATOM 5369 O O . GLU B 1 308 ? 4.754 -10.953 -26.203 1 72.12 308 GLU B O 1
ATOM 5374 N N . GLY B 1 309 ? 2.596 -10.453 -26.594 1 82.44 309 GLY B N 1
ATOM 5375 C CA . GLY B 1 309 ? 2.127 -11.789 -26.281 1 82.44 309 GLY B CA 1
ATOM 5376 C C . GLY B 1 309 ? 1.648 -11.93 -24.844 1 82.44 309 GLY B C 1
ATOM 5377 O O . GLY B 1 309 ? 1.057 -12.945 -24.484 1 82.44 309 GLY B O 1
ATOM 5378 N N . GLN B 1 310 ? 1.876 -10.867 -24.125 1 88.62 310 GLN B N 1
ATOM 5379 C CA . GLN B 1 310 ? 1.394 -10.891 -22.75 1 88.62 310 GLN B CA 1
ATOM 5380 C C . GLN B 1 310 ? -0.103 -10.594 -22.688 1 88.62 310 GLN B C 1
ATOM 5382 O O . GLN B 1 310 ? -0.64 -9.898 -23.547 1 88.62 310 GLN B O 1
ATOM 5387 N N . ARG B 1 311 ? -0.686 -11.219 -21.766 1 93.88 311 ARG B N 1
ATOM 5388 C CA . ARG B 1 311 ? -2.102 -10.945 -21.531 1 93.88 311 ARG B CA 1
ATOM 5389 C C . ARG B 1 311 ? -2.293 -10.031 -20.328 1 93.88 311 ARG B C 1
ATOM 5391 O O . ARG B 1 311 ? -1.453 -10.008 -19.422 1 93.88 311 ARG B O 1
ATOM 5398 N N . LEU B 1 312 ? -3.354 -9.25 -20.422 1 95.38 312 LEU B N 1
ATOM 5399 C CA . LEU B 1 312 ? -3.688 -8.336 -19.344 1 95.38 312 LEU B CA 1
ATOM 5400 C C . LEU B 1 312 ? -5.156 -8.469 -18.953 1 95.38 312 LEU B C 1
ATOM 5402 O O . LEU B 1 312 ? -6.035 -8.484 -19.828 1 95.38 312 LEU B O 1
ATOM 5406 N N . LEU B 1 313 ? -5.398 -8.664 -17.688 1 96.94 313 LEU B N 1
ATOM 5407 C CA . LEU B 1 313 ? -6.758 -8.695 -17.156 1 96.94 313 LEU B CA 1
ATOM 5408 C C . LEU B 1 313 ? -6.961 -7.586 -16.125 1 96.94 313 LEU B C 1
ATOM 5410 O O . LEU B 1 313 ? -6.156 -7.441 -15.203 1 96.94 313 LEU B O 1
ATOM 5414 N N . LEU B 1 314 ? -7.93 -6.793 -16.328 1 97.75 314 LEU B N 1
ATOM 5415 C CA . LEU B 1 314 ? -8.375 -5.805 -15.352 1 97.75 314 LEU B CA 1
ATOM 5416 C C . LEU B 1 314 ? -9.539 -6.34 -14.531 1 97.75 314 LEU B C 1
ATOM 5418 O O . LEU B 1 314 ? -10.602 -6.637 -15.07 1 97.75 314 LEU B O 1
ATOM 5422 N N . VAL B 1 315 ? -9.352 -6.484 -13.219 1 98.62 315 VAL B N 1
ATOM 5423 C CA . VAL B 1 315 ? -10.312 -7.129 -12.328 1 98.62 315 VAL B CA 1
ATOM 5424 C C . VAL B 1 315 ? -10.883 -6.102 -11.352 1 98.62 315 VAL B C 1
ATOM 5426 O O . VAL B 1 315 ? -10.141 -5.465 -10.602 1 98.62 315 VAL B O 1
ATOM 5429 N N . HIS B 1 316 ? -12.188 -5.918 -11.391 1 98.31 316 HIS B N 1
ATOM 5430 C CA . HIS B 1 316 ? -12.875 -5.09 -10.406 1 98.31 316 HIS B CA 1
ATOM 5431 C C . HIS B 1 316 ? -13.227 -5.887 -9.156 1 98.31 316 HIS B C 1
ATOM 5433 O O . HIS B 1 316 ? -14.117 -6.738 -9.188 1 98.31 316 HIS B O 1
ATOM 5439 N N . ASN B 1 317 ? -12.477 -5.609 -8.094 1 97.56 317 ASN B N 1
ATOM 5440 C CA . ASN B 1 317 ? -12.758 -6.223 -6.801 1 97.56 317 ASN B CA 1
ATOM 5441 C C . ASN B 1 317 ? -13.57 -5.293 -5.906 1 97.56 317 ASN B C 1
ATOM 5443 O O . ASN B 1 317 ? -13.094 -4.234 -5.5 1 97.56 317 ASN B O 1
ATOM 5447 N N . GLN B 1 318 ? -14.789 -5.688 -5.562 1 94.38 318 GLN B N 1
ATOM 5448 C CA . GLN B 1 318 ? -15.68 -4.871 -4.742 1 94.38 318 GLN B CA 1
ATOM 5449 C C . GLN B 1 318 ? -15.344 -5.004 -3.262 1 94.38 318 GLN B C 1
ATOM 5451 O O . GLN B 1 318 ? -16.172 -5.438 -2.465 1 94.38 318 GLN B O 1
ATOM 5456 N N . SER B 1 319 ? -14.148 -4.523 -3.008 1 90.81 319 SER B N 1
ATOM 5457 C CA . SER B 1 319 ? -13.633 -4.695 -1.654 1 90.81 319 SER B CA 1
ATOM 5458 C C . SER B 1 319 ? -14.234 -3.668 -0.7 1 90.81 319 SER B C 1
ATOM 5460 O O . SER B 1 319 ? -14.602 -4 0.428 1 90.81 319 SER B O 1
ATOM 5462 N N . ARG B 1 320 ? -14.336 -2.387 -1.056 1 89 320 ARG B N 1
ATOM 5463 C CA . ARG B 1 320 ? -14.773 -1.307 -0.176 1 89 320 ARG B CA 1
ATOM 5464 C C . ARG B 1 320 ? -16.219 -0.916 -0.467 1 89 320 ARG B C 1
ATOM 5466 O O . ARG B 1 320 ? -16.938 -0.458 0.426 1 89 320 ARG B O 1
ATOM 5473 N N . PHE B 1 321 ? -16.609 -1.085 -1.672 1 88.25 321 PHE B N 1
ATOM 5474 C CA . PHE B 1 321 ? -17.922 -0.636 -2.111 1 88.25 321 PHE B CA 1
ATOM 5475 C C . PHE B 1 321 ? -18.766 -1.812 -2.594 1 88.25 321 PHE B C 1
ATOM 5477 O O . PHE B 1 321 ? -18.641 -2.242 -3.742 1 88.25 321 PHE B O 1
ATOM 5484 N N . ALA B 1 322 ? -19.672 -2.26 -1.775 1 81 322 ALA B N 1
ATOM 5485 C CA . ALA B 1 322 ? -20.453 -3.457 -2.061 1 81 322 ALA B CA 1
ATOM 5486 C C . ALA B 1 322 ? -21.562 -3.16 -3.064 1 81 322 ALA B C 1
ATOM 5488 O O . ALA B 1 322 ? -21.953 -4.031 -3.848 1 81 322 ALA B O 1
ATOM 5489 N N . THR B 1 323 ? -22.078 -2 -3.09 1 82 323 THR B N 1
ATOM 5490 C CA . THR B 1 323 ? -23.234 -1.717 -3.926 1 82 323 THR B CA 1
ATOM 5491 C C . THR B 1 323 ? -22.906 -0.64 -4.957 1 82 323 THR B C 1
ATOM 5493 O O . THR B 1 323 ? -22.75 -0.936 -6.145 1 82 323 THR B O 1
ATOM 5496 N N . THR B 1 324 ? -22.766 0.528 -4.461 1 88.06 324 THR B N 1
ATOM 5497 C CA . THR B 1 324 ? -22.531 1.654 -5.359 1 88.06 324 THR B CA 1
ATOM 5498 C C . THR B 1 324 ? -21.078 2.113 -5.289 1 88.06 324 THR B C 1
ATOM 5500 O O . THR B 1 324 ? -20.594 2.477 -4.219 1 88.06 324 THR B O 1
ATOM 5503 N N . ALA B 1 325 ? -20.484 2.074 -6.496 1 92.62 325 ALA B N 1
ATOM 5504 C CA . ALA B 1 325 ? -19.109 2.551 -6.59 1 92.62 325 ALA B CA 1
ATOM 5505 C C . ALA B 1 325 ? -19.062 4.043 -6.91 1 92.62 325 ALA B C 1
ATOM 5507 O O . ALA B 1 325 ? -20.031 4.594 -7.457 1 92.62 325 ALA B O 1
ATOM 5508 N N . PRO B 1 326 ? -18 4.715 -6.562 1 94.38 326 PRO B N 1
ATOM 5509 C CA . PRO B 1 326 ? -17.859 6.148 -6.84 1 94.38 326 PRO B CA 1
ATOM 5510 C C . PRO B 1 326 ? -17.922 6.469 -8.328 1 94.38 326 PRO B C 1
ATOM 5512 O O . PRO B 1 326 ? -18.453 7.512 -8.719 1 94.38 326 PRO B O 1
ATOM 5515 N N . LEU B 1 327 ? -17.266 5.648 -9.102 1 96.56 327 LEU B N 1
ATOM 5516 C CA . LEU B 1 327 ? -17.359 5.766 -10.555 1 96.56 327 LEU B CA 1
ATOM 5517 C C . LEU B 1 327 ? -18.188 4.621 -11.133 1 96.56 327 LEU B C 1
ATOM 5519 O O . LEU B 1 327 ? -18.078 3.479 -10.688 1 96.56 327 LEU B O 1
ATOM 5523 N N . SER B 1 328 ? -18.969 4.949 -12.172 1 96.25 328 SER B N 1
ATOM 5524 C CA . SER B 1 328 ? -19.594 3.875 -12.93 1 96.25 328 SER B CA 1
ATOM 5525 C C . SER B 1 328 ? -18.547 3.082 -13.719 1 96.25 328 SER B C 1
ATOM 5527 O O . SER B 1 328 ? -17.453 3.58 -13.992 1 96.25 328 SER B O 1
ATOM 5529 N N . ARG B 1 329 ? -18.969 1.875 -14.055 1 96.88 329 ARG B N 1
ATOM 5530 C CA . ARG B 1 329 ? -18.078 1.037 -14.852 1 96.88 329 ARG B CA 1
ATOM 5531 C C . ARG B 1 329 ? -17.703 1.727 -16.156 1 96.88 329 ARG B C 1
ATOM 5533 O O . ARG B 1 329 ? -16.547 1.735 -16.562 1 96.88 329 ARG B O 1
ATOM 5540 N N . ASP B 1 330 ? -18.688 2.346 -16.812 1 97.62 330 ASP B N 1
ATOM 5541 C CA . ASP B 1 330 ? -18.453 3.018 -18.094 1 97.62 330 ASP B CA 1
ATOM 5542 C C . ASP B 1 330 ? -17.469 4.172 -17.938 1 97.62 330 ASP B C 1
ATOM 5544 O O . ASP B 1 330 ? -16.562 4.324 -18.75 1 97.62 330 ASP B O 1
ATOM 5548 N N . GLN B 1 331 ? -17.672 4.977 -16.922 1 96.88 331 GLN B N 1
ATOM 5549 C CA . GLN B 1 331 ? -16.766 6.09 -16.656 1 96.88 331 GLN B CA 1
ATOM 5550 C C . GLN B 1 331 ? -15.344 5.594 -16.422 1 96.88 331 GLN B C 1
ATOM 5552 O O . GLN B 1 331 ? -14.383 6.164 -16.938 1 96.88 331 GLN B O 1
ATOM 5557 N N . PHE B 1 332 ? -15.234 4.582 -15.68 1 98.12 332 PHE B N 1
ATOM 5558 C CA . PHE B 1 332 ? -13.93 4.02 -15.336 1 98.12 332 PHE B CA 1
ATOM 5559 C C . PHE B 1 332 ? -13.227 3.482 -16.578 1 98.12 332 PHE B C 1
ATOM 5561 O O . PHE B 1 332 ? -12.055 3.781 -16.812 1 98.12 332 PHE B O 1
ATOM 5568 N N . GLU B 1 333 ? -13.93 2.723 -17.359 1 98.38 333 GLU B N 1
ATOM 5569 C CA . GLU B 1 333 ? -13.375 2.137 -18.578 1 98.38 333 GLU B CA 1
ATOM 5570 C C . GLU B 1 333 ? -12.969 3.217 -19.578 1 98.38 333 GLU B C 1
ATOM 5572 O O . GLU B 1 333 ? -11.938 3.094 -20.234 1 98.38 333 GLU B O 1
ATOM 5577 N N . GLN B 1 334 ? -13.734 4.242 -19.656 1 97.62 334 GLN B N 1
ATOM 5578 C CA . GLN B 1 334 ? -13.398 5.355 -20.547 1 97.62 334 GLN B CA 1
ATOM 5579 C C . GLN B 1 334 ? -12.117 6.051 -20.078 1 97.62 334 GLN B C 1
ATOM 5581 O O . GLN B 1 334 ? -11.25 6.375 -20.906 1 97.62 334 GLN B O 1
ATOM 5586 N N . PHE B 1 335 ? -12.023 6.25 -18.844 1 96.19 335 PHE B N 1
ATOM 5587 C CA . PHE B 1 335 ? -10.867 6.938 -18.297 1 96.19 335 PHE B CA 1
ATOM 5588 C C . PHE B 1 335 ? -9.602 6.113 -18.5 1 96.19 335 PHE B C 1
ATOM 5590 O O . PHE B 1 335 ? -8.562 6.652 -18.875 1 96.19 335 PHE B O 1
ATOM 5597 N N . THR B 1 336 ? -9.656 4.859 -18.219 1 96.81 336 THR B N 1
ATOM 5598 C CA . THR B 1 336 ? -8.477 4.004 -18.25 1 96.81 336 THR B CA 1
ATOM 5599 C C . THR B 1 336 ? -8.172 3.551 -19.688 1 96.81 336 THR B C 1
ATOM 5601 O O . THR B 1 336 ? -7.059 3.123 -19.984 1 96.81 336 THR B O 1
ATOM 5604 N N . GLY B 1 337 ? -9.148 3.564 -20.531 1 95.38 337 GLY B N 1
ATOM 5605 C CA . GLY B 1 337 ? -8.992 3.066 -21.875 1 95.38 337 GLY B CA 1
ATOM 5606 C C . GLY B 1 337 ? -8.969 1.552 -21.969 1 95.38 337 GLY B C 1
ATOM 5607 O O . GLY B 1 337 ? -8.422 0.983 -22.906 1 95.38 337 GLY B O 1
ATOM 5608 N N . ARG B 1 338 ? -9.484 0.903 -20.969 1 95 338 ARG B N 1
ATOM 5609 C CA . ARG B 1 338 ? -9.469 -0.555 -20.891 1 95 338 ARG B CA 1
ATOM 5610 C C . ARG B 1 338 ? -10.75 -1.087 -20.266 1 95 338 ARG B C 1
ATOM 5612 O O . ARG B 1 338 ? -11.25 -0.521 -19.297 1 95 338 ARG B O 1
ATOM 5619 N N . LYS B 1 339 ? -11.297 -2.166 -20.828 1 96.75 339 LYS B N 1
ATOM 5620 C CA . LYS B 1 339 ? -12.508 -2.781 -20.297 1 96.75 339 LYS B CA 1
ATOM 5621 C C . LYS B 1 339 ? -12.203 -3.641 -19.078 1 96.75 339 LYS B C 1
ATOM 5623 O O . LYS B 1 339 ? -11.125 -4.23 -18.984 1 96.75 339 LYS B O 1
ATOM 5628 N N . ILE B 1 340 ? -13.141 -3.707 -18.188 1 97.75 340 ILE B N 1
ATOM 5629 C CA . ILE B 1 340 ? -13.07 -4.605 -17.031 1 97.75 340 ILE B CA 1
ATOM 5630 C C . ILE B 1 340 ? -13.352 -6.039 -17.484 1 97.75 340 ILE B C 1
ATOM 5632 O O . ILE B 1 340 ? -14.383 -6.309 -18.109 1 97.75 340 ILE B O 1
ATOM 5636 N N . ASP B 1 341 ? -12.492 -6.957 -17.094 1 96.75 341 ASP B N 1
ATOM 5637 C CA . ASP B 1 341 ? -12.609 -8.336 -17.562 1 96.75 341 ASP B CA 1
ATOM 5638 C C . ASP B 1 341 ? -13.414 -9.188 -16.594 1 96.75 341 ASP B C 1
ATOM 5640 O O . ASP B 1 341 ? -14.164 -10.078 -17 1 96.75 341 ASP B O 1
ATOM 5644 N N . VAL B 1 342 ? -13.25 -9.016 -15.32 1 97.5 342 VAL B N 1
ATOM 5645 C CA . VAL B 1 342 ? -13.891 -9.82 -14.281 1 97.5 342 VAL B CA 1
ATOM 5646 C C . VAL B 1 342 ? -14.297 -8.922 -13.117 1 97.5 342 VAL B C 1
ATOM 5648 O O . VAL B 1 342 ? -13.586 -7.969 -12.773 1 97.5 342 VAL B O 1
ATOM 5651 N N . VAL B 1 343 ? -15.445 -9.164 -12.57 1 97.25 343 VAL B N 1
ATOM 5652 C CA . VAL B 1 343 ? -15.898 -8.5 -11.352 1 97.25 343 VAL B CA 1
ATOM 5653 C C . VAL B 1 343 ? -15.977 -9.516 -10.211 1 97.25 343 VAL B C 1
ATOM 5655 O O . VAL B 1 343 ? -16.609 -10.562 -10.344 1 97.25 343 VAL B O 1
ATOM 5658 N N . LEU B 1 344 ? -15.242 -9.273 -9.203 1 97.88 344 LEU B N 1
ATOM 5659 C CA . LEU B 1 344 ? -15.352 -10.062 -7.973 1 97.88 344 LEU B CA 1
ATOM 5660 C C . LEU B 1 344 ? -16.297 -9.391 -6.98 1 97.88 344 LEU B C 1
ATOM 5662 O O . LEU B 1 344 ? -16.047 -8.266 -6.543 1 97.88 344 LEU B O 1
ATOM 5666 N N . PRO B 1 345 ? -17.359 -10.086 -6.633 1 96 345 PRO B N 1
ATOM 5667 C CA . PRO B 1 345 ? -18.312 -9.484 -5.695 1 96 345 PRO B CA 1
ATOM 5668 C C . PRO B 1 345 ? -17.719 -9.289 -4.297 1 96 345 PRO B C 1
ATOM 5670 O O . PRO B 1 345 ? -16.719 -9.93 -3.949 1 96 345 PRO B O 1
ATOM 5673 N N . ASN B 1 346 ? -18.297 -8.383 -3.551 1 94.19 346 ASN B N 1
ATOM 5674 C CA . ASN B 1 346 ? -17.859 -8.164 -2.176 1 94.19 346 ASN B CA 1
ATOM 5675 C C . ASN B 1 346 ? -17.938 -9.438 -1.346 1 94.19 346 ASN B C 1
ATOM 5677 O O . ASN B 1 346 ? -18.984 -10.094 -1.303 1 94.19 346 ASN B O 1
ATOM 5681 N N . ALA B 1 347 ? -16.859 -9.773 -0.708 1 92 347 ALA B N 1
ATOM 5682 C CA . ALA B 1 347 ? -16.766 -11.031 0.024 1 92 347 ALA B CA 1
ATOM 5683 C C . ALA B 1 347 ? -17.344 -10.898 1.428 1 92 347 ALA B C 1
ATOM 5685 O O . ALA B 1 347 ? -17.609 -11.906 2.092 1 92 347 ALA B O 1
ATOM 5686 N N . GLY B 1 348 ? -17.594 -9.648 1.868 1 85.44 348 GLY B N 1
ATOM 5687 C CA . GLY B 1 348 ? -18.125 -9.438 3.205 1 85.44 348 GLY B CA 1
ATOM 5688 C C . GLY B 1 348 ? -17.109 -9.688 4.301 1 85.44 348 GLY B C 1
ATOM 5689 O O . GLY B 1 348 ? -15.922 -9.883 4.02 1 85.44 348 GLY B O 1
ATOM 5690 N N . HIS B 1 349 ? -17.609 -9.727 5.531 1 89.12 349 HIS B N 1
ATOM 5691 C CA . HIS B 1 349 ? -16.703 -9.852 6.672 1 89.12 349 HIS B CA 1
ATOM 5692 C C . HIS B 1 349 ? -16.344 -11.312 6.926 1 89.12 349 HIS B C 1
ATOM 5694 O O . HIS B 1 349 ? -15.32 -11.602 7.562 1 89.12 349 HIS B O 1
ATOM 5700 N N . ALA B 1 350 ? -17.125 -12.18 6.414 1 89.75 350 ALA B N 1
ATOM 5701 C CA . ALA B 1 350 ? -16.953 -13.594 6.738 1 89.75 350 ALA B CA 1
ATOM 5702 C C . ALA B 1 350 ? -15.641 -14.125 6.195 1 89.75 350 ALA B C 1
ATOM 5704 O O . ALA B 1 350 ? -14.969 -14.93 6.848 1 89.75 350 ALA B O 1
ATOM 5705 N N . LEU B 1 351 ? -15.32 -13.719 5.035 1 94.19 351 LEU B N 1
ATOM 5706 C CA . LEU B 1 351 ? -14.055 -14.172 4.453 1 94.19 351 LEU B CA 1
ATOM 5707 C C . LEU B 1 351 ? -12.875 -13.742 5.316 1 94.19 351 LEU B C 1
ATOM 5709 O O . LEU B 1 351 ? -12.039 -14.57 5.684 1 94.19 351 LEU B O 1
ATOM 5713 N N . ALA B 1 352 ? -12.859 -12.484 5.656 1 94.06 352 ALA B N 1
ATOM 5714 C CA . ALA B 1 352 ? -11.781 -11.961 6.492 1 94.06 352 ALA B CA 1
ATOM 5715 C C . ALA B 1 352 ? -11.789 -12.609 7.871 1 94.06 352 ALA B C 1
ATOM 5717 O O . ALA B 1 352 ? -10.734 -12.891 8.438 1 94.06 352 ALA B O 1
ATOM 5718 N N . GLN B 1 353 ? -12.93 -12.859 8.391 1 93.81 353 GLN B N 1
ATOM 5719 C CA . GLN B 1 353 ? -13.078 -13.461 9.711 1 93.81 353 GLN B CA 1
ATOM 5720 C C . GLN B 1 353 ? -12.539 -14.891 9.727 1 93.81 353 GLN B C 1
ATOM 5722 O O . GLN B 1 353 ? -12.086 -15.383 10.758 1 93.81 353 GLN B O 1
ATOM 5727 N N . SER B 1 354 ? -12.539 -15.531 8.633 1 96.12 354 SER B N 1
ATOM 5728 C CA . SER B 1 354 ? -12.094 -16.922 8.547 1 96.12 354 SER B CA 1
ATOM 5729 C C . SER B 1 354 ? -10.617 -17.047 8.922 1 96.12 354 SER B C 1
ATOM 5731 O O . SER B 1 354 ? -10.172 -18.125 9.32 1 96.12 354 SER B O 1
ATOM 5733 N N . LEU B 1 355 ? -9.875 -15.977 8.828 1 95.19 355 LEU B N 1
ATOM 5734 C CA . LEU B 1 355 ? -8.445 -15.984 9.125 1 95.19 355 LEU B CA 1
ATOM 5735 C C . LEU B 1 355 ? -8.195 -16.234 10.602 1 95.19 355 LEU B C 1
ATOM 5737 O O . LEU B 1 355 ? -7.098 -16.625 10.992 1 95.19 355 LEU B O 1
ATOM 5741 N N . THR B 1 356 ? -9.156 -15.938 11.422 1 93.06 356 THR B N 1
ATOM 5742 C CA . THR B 1 356 ? -9 -16.172 12.852 1 93.06 356 THR B CA 1
ATOM 5743 C C . THR B 1 356 ? -8.984 -17.672 13.148 1 93.06 356 THR B C 1
ATOM 5745 O O . THR B 1 356 ? -8.578 -18.094 14.234 1 93.06 356 THR B O 1
ATOM 5748 N N . LEU B 1 357 ? -9.367 -18.484 12.211 1 93 357 LEU B N 1
ATOM 5749 C CA . LEU B 1 357 ? -9.477 -19.938 12.398 1 93 357 LEU B CA 1
ATOM 5750 C C . LEU B 1 357 ? -8.359 -20.656 11.656 1 93 357 LEU B C 1
ATOM 5752 O O . LEU B 1 357 ? -8.266 -21.891 11.719 1 93 357 LEU B O 1
ATOM 5756 N N . GLY B 1 358 ? -7.543 -20.016 10.984 1 93.94 358 GLY B N 1
ATOM 5757 C CA . GLY B 1 358 ? -6.477 -20.594 10.188 1 93.94 358 GLY B CA 1
ATOM 5758 C C . GLY B 1 358 ? -6.281 -19.906 8.852 1 93.94 358 GLY B C 1
ATOM 5759 O O . GLY B 1 358 ? -6.227 -18.672 8.781 1 93.94 358 GLY B O 1
ATOM 5760 N N . ALA B 1 359 ? -6.109 -20.797 7.832 1 95.44 359 ALA B N 1
ATOM 5761 C CA . ALA B 1 359 ? -5.945 -20.25 6.488 1 95.44 359 ALA B CA 1
ATOM 5762 C C . ALA B 1 359 ? -7.238 -19.594 6 1 95.44 359 ALA B C 1
ATOM 5764 O O . ALA B 1 359 ? -8.328 -19.938 6.469 1 95.44 359 ALA B O 1
ATOM 5765 N N . LEU B 1 360 ? -7.066 -18.641 5.098 1 96.81 360 LEU B N 1
ATOM 5766 C CA . LEU B 1 360 ? -8.242 -18.047 4.488 1 96.81 360 LEU B CA 1
ATOM 5767 C C . LEU B 1 360 ? -9.148 -19.109 3.881 1 96.81 360 LEU B C 1
ATOM 5769 O O . LEU B 1 360 ? -8.688 -19.969 3.139 1 96.81 360 LEU B O 1
ATOM 5773 N N . ASN B 1 361 ? -10.398 -19.062 4.191 1 97.38 361 ASN B N 1
ATOM 5774 C CA . ASN B 1 361 ? -11.359 -20.047 3.719 1 97.38 361 ASN B CA 1
ATOM 5775 C C . ASN B 1 361 ? -12.305 -19.453 2.672 1 97.38 361 ASN B C 1
ATOM 5777 O O . ASN B 1 361 ? -13.305 -18.828 3.016 1 97.38 361 ASN B O 1
ATOM 5781 N N . LEU B 1 362 ? -12.047 -19.734 1.458 1 96.62 362 LEU B N 1
ATOM 5782 C CA . LEU B 1 362 ? -12.805 -19.172 0.35 1 96.62 362 LEU B CA 1
ATOM 5783 C C . LEU B 1 362 ? -14.266 -19.609 0.408 1 96.62 362 LEU B C 1
ATOM 5785 O O . LEU B 1 362 ? -15.148 -18.922 -0.104 1 96.62 362 LEU B O 1
ATOM 5789 N N . ALA B 1 363 ? -14.547 -20.719 1.006 1 96.31 363 ALA B N 1
ATOM 5790 C CA . ALA B 1 363 ? -15.906 -21.25 1.103 1 96.31 363 ALA B CA 1
ATOM 5791 C C . ALA B 1 363 ? -16.797 -20.312 1.92 1 96.31 363 ALA B C 1
ATOM 5793 O O . ALA B 1 363 ? -18.031 -20.406 1.849 1 96.31 363 ALA B O 1
ATOM 5794 N N . ALA B 1 364 ? -16.203 -19.484 2.723 1 96.25 364 ALA B N 1
ATOM 5795 C CA . ALA B 1 364 ? -16.953 -18.531 3.533 1 96.25 364 ALA B CA 1
ATOM 5796 C C . ALA B 1 364 ? -17.562 -17.438 2.662 1 96.25 364 ALA B C 1
ATOM 5798 O O . ALA B 1 364 ? -18.438 -16.688 3.119 1 96.25 364 ALA B O 1
ATOM 5799 N N . ALA B 1 365 ? -17.109 -17.297 1.448 1 96.56 365 ALA B N 1
ATOM 5800 C CA . ALA B 1 365 ? -17.641 -16.344 0.481 1 96.56 365 ALA B CA 1
ATOM 5801 C C . ALA B 1 365 ? -17.844 -17 -0.883 1 96.56 365 ALA B C 1
ATOM 5803 O O . ALA B 1 365 ? -17.094 -16.734 -1.819 1 96.56 365 ALA B O 1
ATOM 5804 N N . PRO B 1 366 ? -18.938 -17.734 -1.062 1 96.69 366 PRO B N 1
ATOM 5805 C CA . PRO B 1 366 ? -19.125 -18.562 -2.256 1 96.69 366 PRO B CA 1
ATOM 5806 C C . PRO B 1 366 ? -19.188 -17.734 -3.541 1 96.69 366 PRO B C 1
ATOM 5808 O O . PRO B 1 366 ? -18.641 -18.141 -4.566 1 96.69 366 PRO B O 1
ATOM 5811 N N . ALA B 1 367 ? -19.922 -16.609 -3.486 1 96.19 367 ALA B N 1
ATOM 5812 C CA . ALA B 1 367 ? -20.016 -15.773 -4.684 1 96.19 367 ALA B CA 1
ATOM 5813 C C . ALA B 1 367 ? -18.641 -15.258 -5.098 1 96.19 367 ALA B C 1
ATOM 5815 O O . ALA B 1 367 ? -18.328 -15.211 -6.289 1 96.19 367 ALA B O 1
ATOM 5816 N N . PHE B 1 368 ? -17.844 -14.891 -4.184 1 97.38 368 PHE B N 1
ATOM 5817 C CA . PHE B 1 368 ? -16.484 -14.438 -4.434 1 97.38 368 PHE B CA 1
ATOM 5818 C C . PHE B 1 368 ? -15.641 -15.562 -5.02 1 97.38 368 PHE B C 1
ATOM 5820 O O . PHE B 1 368 ? -14.906 -15.359 -5.988 1 97.38 368 PHE B O 1
ATOM 5827 N N . GLN B 1 369 ? -15.75 -16.719 -4.445 1 97.81 369 GLN B N 1
ATOM 5828 C CA . GLN B 1 369 ? -15.023 -17.891 -4.922 1 97.81 369 GLN B CA 1
ATOM 5829 C C . GLN B 1 369 ? -15.383 -18.203 -6.375 1 97.81 369 GLN B C 1
ATOM 5831 O O . GLN B 1 369 ? -14.508 -18.547 -7.172 1 97.81 369 GLN B O 1
ATOM 5836 N N . GLN B 1 370 ? -16.625 -18.109 -6.633 1 97.38 370 GLN B N 1
ATOM 5837 C CA . GLN B 1 370 ? -17.062 -18.344 -8.008 1 97.38 370 GLN B CA 1
ATOM 5838 C C . GLN B 1 370 ? -16.438 -17.328 -8.961 1 97.38 370 GLN B C 1
ATOM 5840 O O . GLN B 1 370 ? -16.062 -17.672 -10.086 1 97.38 370 GLN B O 1
ATOM 5845 N N . GLY B 1 371 ? -16.375 -16.094 -8.516 1 97.56 371 GLY B N 1
ATOM 5846 C CA . GLY B 1 371 ? -15.664 -15.094 -9.305 1 97.56 371 GLY B CA 1
ATOM 5847 C C . GLY B 1 371 ? -14.203 -15.438 -9.539 1 97.56 371 GLY B C 1
ATOM 5848 O O . GLY B 1 371 ? -13.695 -15.258 -10.648 1 97.56 371 GLY B O 1
ATOM 5849 N N . LEU B 1 372 ? -13.562 -15.953 -8.57 1 98.12 372 LEU B N 1
ATOM 5850 C CA . LEU B 1 372 ? -12.172 -16.375 -8.695 1 98.12 372 LEU B CA 1
ATOM 5851 C C . LEU B 1 372 ? -12.039 -17.531 -9.672 1 98.12 372 LEU B C 1
ATOM 5853 O O . LEU B 1 372 ? -11.055 -17.609 -10.414 1 98.12 372 LEU B O 1
ATOM 5857 N N . ARG B 1 373 ? -12.977 -18.438 -9.656 1 97.31 373 ARG B N 1
ATOM 5858 C CA . ARG B 1 373 ? -12.961 -19.531 -10.602 1 97.31 373 ARG B CA 1
ATOM 5859 C C . ARG B 1 373 ? -13.008 -19.031 -12.039 1 97.31 373 ARG B C 1
ATOM 5861 O O . ARG B 1 373 ? -12.328 -19.562 -12.922 1 97.31 373 ARG B O 1
ATOM 5868 N N . GLN B 1 374 ? -13.82 -18.047 -12.211 1 96.81 374 GLN B N 1
ATOM 5869 C CA . GLN B 1 374 ? -13.867 -17.422 -13.531 1 96.81 374 GLN B CA 1
ATOM 5870 C C . GLN B 1 374 ? -12.508 -16.844 -13.922 1 96.81 374 GLN B C 1
ATOM 5872 O O . GLN B 1 374 ? -12.078 -16.969 -15.07 1 96.81 374 GLN B O 1
ATOM 5877 N N . LEU B 1 375 ? -11.898 -16.234 -13.016 1 97.38 375 LEU B N 1
ATOM 5878 C CA . LEU B 1 375 ? -10.578 -15.68 -13.25 1 97.38 375 LEU B CA 1
ATOM 5879 C C . LEU B 1 375 ? -9.57 -16.781 -13.57 1 97.38 375 LEU B C 1
ATOM 5881 O O . LEU B 1 375 ? -8.711 -16.609 -14.438 1 97.38 375 LEU B O 1
ATOM 5885 N N . VAL B 1 376 ? -9.648 -17.891 -12.883 1 96.94 376 VAL B N 1
ATOM 5886 C CA . VAL B 1 376 ? -8.805 -19.062 -13.125 1 96.94 376 VAL B CA 1
ATOM 5887 C C . VAL B 1 376 ? -9.016 -19.562 -14.555 1 96.94 376 VAL B C 1
ATOM 5889 O O . VAL B 1 376 ? -8.047 -19.875 -15.258 1 96.94 376 VAL B O 1
ATOM 5892 N N . ASP B 1 377 ? -10.258 -19.609 -14.961 1 94.75 377 ASP B N 1
ATOM 5893 C CA . ASP B 1 377 ? -10.586 -20.047 -16.312 1 94.75 377 ASP B CA 1
ATOM 5894 C C . ASP B 1 377 ? -9.93 -19.141 -17.359 1 94.75 377 ASP B C 1
ATOM 5896 O O . ASP B 1 377 ? -9.344 -19.609 -18.328 1 94.75 377 ASP B O 1
ATOM 5900 N N . LEU B 1 378 ? -10 -17.891 -17.094 1 92.5 378 LEU B N 1
ATOM 5901 C CA . LEU B 1 378 ? -9.383 -16.922 -18 1 92.5 378 LEU B CA 1
ATOM 5902 C C . LEU B 1 378 ? -7.863 -17.062 -18 1 92.5 378 LEU B C 1
ATOM 5904 O O . LEU B 1 378 ? -7.223 -16.969 -19.047 1 92.5 378 LEU B O 1
ATOM 5908 N N . ALA B 1 379 ? -7.32 -17.297 -16.859 1 90.81 379 ALA B N 1
ATOM 5909 C CA . ALA B 1 379 ? -5.871 -17.422 -16.719 1 90.81 379 ALA B CA 1
ATOM 5910 C C . ALA B 1 379 ? -5.34 -18.641 -17.469 1 90.81 379 ALA B C 1
ATOM 5912 O O . ALA B 1 379 ? -4.25 -18.594 -18.047 1 90.81 379 ALA B O 1
ATOM 5913 N N . CYS B 1 380 ? -6.055 -19.734 -17.453 1 86.5 380 CYS B N 1
ATOM 5914 C CA . CYS B 1 380 ? -5.637 -20.969 -18.094 1 86.5 380 CYS B CA 1
ATOM 5915 C C . CYS B 1 380 ? -6.004 -20.969 -19.578 1 86.5 380 CYS B C 1
ATOM 5917 O O . CYS B 1 380 ? -5.578 -21.859 -20.312 1 86.5 380 CYS B O 1
ATOM 5919 N N . GLY B 1 381 ? -6.523 -19.875 -20.141 1 74.19 381 GLY B N 1
ATOM 5920 C CA . GLY B 1 381 ? -6.883 -19.812 -21.547 1 74.19 381 GLY B CA 1
ATOM 5921 C C . GLY B 1 381 ? -8.164 -20.562 -21.875 1 74.19 381 GLY B C 1
ATOM 5922 O O . GLY B 1 381 ? -8.43 -20.875 -23.031 1 74.19 381 GLY B O 1
ATOM 5923 N N . VAL B 1 382 ? -8.805 -21.297 -20.875 1 54.47 382 VAL B N 1
ATOM 5924 C CA . VAL B 1 382 ? -10.047 -22.031 -21.109 1 54.47 382 VAL B CA 1
ATOM 5925 C C . VAL B 1 382 ? -11.195 -21.047 -21.312 1 54.47 382 VAL B C 1
ATOM 5927 O O . VAL B 1 382 ? -11.258 -20.016 -20.656 1 54.47 382 VAL B O 1
ATOM 5930 N N . ARG B 1 383 ? -11.703 -20.844 -22.453 1 44.66 383 ARG B N 1
ATOM 5931 C CA . ARG B 1 383 ? -12.961 -20.125 -22.594 1 44.66 383 ARG B CA 1
ATOM 5932 C C . ARG B 1 383 ? -13.898 -20.422 -21.438 1 44.66 383 ARG B C 1
ATOM 5934 O O . ARG B 1 383 ? -13.938 -21.547 -20.922 1 44.66 383 ARG B O 1
ATOM 5941 N N . ALA B 1 384 ? -14.406 -19.453 -20.656 1 41.03 384 ALA B N 1
ATOM 5942 C CA . ALA B 1 384 ? -15.367 -19.5 -19.562 1 41.03 384 ALA B CA 1
ATOM 5943 C C . ALA B 1 384 ? -16.406 -20.594 -19.766 1 41.03 384 ALA B C 1
ATOM 5945 O O . ALA B 1 384 ? -17.078 -20.625 -20.797 1 41.03 384 ALA B O 1
ATOM 5946 N N . ARG B 1 385 ? -16.344 -21.703 -19.156 1 35.41 385 ARG B N 1
ATOM 5947 C CA . ARG B 1 385 ? -17.5 -22.594 -19.203 1 35.41 385 ARG B CA 1
ATOM 5948 C C . ARG B 1 385 ? -18.766 -21.875 -18.734 1 35.41 385 ARG B C 1
ATOM 5950 O O . ARG B 1 385 ? -18.766 -21.25 -17.672 1 35.41 385 ARG B O 1
ATOM 5957 N N . PRO B 1 386 ? -19.734 -21.5 -19.484 1 33.5 386 PRO B N 1
ATOM 5958 C CA . PRO B 1 386 ? -20.969 -20.938 -18.953 1 33.5 386 PRO B CA 1
ATOM 5959 C C . PRO B 1 386 ? -21.469 -21.672 -17.719 1 33.5 386 PRO B C 1
ATOM 5961 O O . PRO B 1 386 ? -21.188 -22.859 -17.531 1 33.5 386 PRO B O 1
ATOM 5964 N N . ALA B 1 387 ? -21.625 -21.031 -16.547 1 38 387 ALA B N 1
ATOM 5965 C CA . ALA B 1 387 ? -22.344 -21.672 -15.453 1 38 387 ALA B CA 1
ATOM 5966 C C . ALA B 1 387 ? -23.344 -22.703 -15.984 1 38 387 ALA B C 1
ATOM 5968 O O . ALA B 1 387 ? -24.156 -22.375 -16.859 1 38 387 ALA B O 1
ATOM 5969 N N . GLU B 1 388 ? -23.109 -23.844 -15.938 1 33.12 388 GLU B N 1
ATOM 5970 C CA . GLU B 1 388 ? -24.156 -24.828 -16.203 1 33.12 388 GLU B CA 1
ATOM 5971 C C . GLU B 1 388 ? -25.453 -24.469 -15.492 1 33.12 388 GLU B C 1
ATOM 5973 O O . GLU B 1 388 ? -25.453 -24.281 -14.273 1 33.12 388 GLU B O 1
ATOM 5978 N N . LYS B 1 389 ? -26.312 -23.719 -16.047 1 35.59 389 LYS B N 1
ATOM 5979 C CA . LYS B 1 389 ? -27.688 -23.672 -15.578 1 35.59 389 LYS B CA 1
ATOM 5980 C C . LYS B 1 389 ? -28.188 -25.062 -15.195 1 35.59 389 LYS B C 1
ATOM 5982 O O . LYS B 1 389 ? -28.109 -26 -16 1 35.59 389 LYS B O 1
ATOM 5987 N N . ARG B 1 390 ? -28.109 -25.406 -13.898 1 35.69 390 ARG B N 1
ATOM 5988 C CA . ARG B 1 390 ? -28.953 -26.516 -13.438 1 35.69 390 ARG B CA 1
ATOM 5989 C C . ARG B 1 390 ? -30.328 -26.469 -14.094 1 35.69 390 ARG B C 1
ATOM 5991 O O . ARG B 1 390 ? -31.188 -25.656 -13.695 1 35.69 390 ARG B O 1
ATOM 5998 N N . TRP B 1 391 ? -30.453 -26.484 -15.305 1 30.33 391 TRP B N 1
ATOM 5999 C CA . TRP B 1 391 ? -31.719 -26.719 -16 1 30.33 391 TRP B CA 1
ATOM 6000 C C . TRP B 1 391 ? -32.5 -27.859 -15.359 1 30.33 391 TRP B C 1
ATOM 6002 O O . TRP B 1 391 ? -33.562 -28.234 -15.844 1 30.33 391 TRP B O 1
ATOM 6012 N N . PHE B 1 392 ? -31.906 -28.641 -14.352 1 32.19 392 PHE B N 1
ATOM 6013 C CA . PHE B 1 392 ? -32.719 -29.812 -14.055 1 32.19 392 PHE B CA 1
ATOM 6014 C C . PHE B 1 392 ? -34.062 -29.391 -13.461 1 32.19 392 PHE B C 1
ATOM 6016 O O . PHE B 1 392 ? -35 -30.188 -13.469 1 32.19 392 PHE B O 1
ATOM 6023 N N . SER B 1 393 ? -34.062 -28.266 -12.711 1 35.56 393 SER B N 1
ATOM 6024 C CA . SER B 1 393 ? -35.25 -28.281 -11.875 1 35.56 393 SER B CA 1
ATOM 6025 C C . SER B 1 393 ? -36.531 -28.062 -12.711 1 35.56 393 SER B C 1
ATOM 6027 O O . SER B 1 393 ? -37.625 -28.266 -12.227 1 35.56 393 SER B O 1
ATOM 6029 N N . ARG B 1 394 ? -36.438 -27.516 -13.82 1 36.03 394 ARG B N 1
ATOM 6030 C CA . ARG B 1 394 ? -37.75 -27.203 -14.359 1 36.03 394 ARG B CA 1
ATOM 6031 C C . ARG B 1 394 ? -38.469 -28.469 -14.867 1 36.03 394 ARG B C 1
ATOM 6033 O O . ARG B 1 394 ? -39.656 -28.453 -15.102 1 36.03 394 ARG B O 1
ATOM 6040 N N . TRP B 1 395 ? -37.688 -29.422 -15.352 1 32.78 395 TRP B N 1
ATOM 6041 C CA . TRP B 1 395 ? -38.5 -30.438 -16 1 32.78 395 TRP B CA 1
ATOM 6042 C C . TRP B 1 395 ? -39.188 -31.312 -14.969 1 32.78 395 TRP B C 1
ATOM 6044 O O . TRP B 1 395 ? -40.188 -31.953 -15.273 1 32.78 395 TRP B O 1
ATOM 6054 N N . LEU B 1 396 ? -38.719 -31.375 -13.742 1 28.86 396 LEU B N 1
ATOM 6055 C CA . LEU B 1 396 ? -39.438 -32.312 -12.914 1 28.86 396 LEU B CA 1
ATOM 6056 C C . LEU B 1 396 ? -40.812 -31.781 -12.531 1 28.86 396 LEU B C 1
ATOM 6058 O O . LEU B 1 396 ? -41.656 -32.5 -11.969 1 28.86 396 LEU B O 1
ATOM 6062 N N . LYS B 1 397 ? -41 -30.438 -12.641 1 36.56 397 LYS B N 1
ATOM 6063 C CA . LYS B 1 397 ? -42.344 -30.109 -12.211 1 36.56 397 LYS B CA 1
ATOM 6064 C C . LYS B 1 397 ? -43.375 -30.609 -13.211 1 36.56 397 LYS B C 1
ATOM 6066 O O . LYS B 1 397 ? -44.594 -30.469 -12.992 1 36.56 397 LYS B O 1
ATOM 6071 N N . ARG B 1 398 ? -42.969 -30.656 -14.344 1 34.66 398 ARG B N 1
ATOM 6072 C CA . ARG B 1 398 ? -44.094 -31.062 -15.195 1 34.66 398 ARG B CA 1
ATOM 6073 C C . ARG B 1 398 ? -44.281 -32.594 -15.148 1 34.66 398 ARG B C 1
ATOM 6075 O O . ARG B 1 398 ? -45.156 -33.125 -15.82 1 34.66 398 ARG B O 1
ATOM 6082 N N . ALA B 1 399 ? -43.344 -33.25 -14.328 1 29.28 399 ALA B N 1
ATOM 6083 C CA . ALA B 1 399 ? -43.875 -34.594 -14.172 1 29.28 399 ALA B CA 1
ATOM 6084 C C . ALA B 1 399 ? -44.719 -34.719 -12.906 1 29.28 399 ALA B C 1
ATOM 6086 O O . ALA B 1 399 ? -44.406 -34.125 -11.875 1 29.28 399 ALA B O 1
#

Radius of gyration: 34.6 Å; Cα contacts (8 Å, |Δi|>4): 1533; chains: 2; bounding box: 68×117×76 Å

pLDDT: mean 87.51, std 16.83, range [22.25, 98.81]

Nearest PDB structures (foldseek):
  3r9j-assembly1_B-1  TM=7.905E-01  e=3.162E-07  Escherichia coli K-12
  3r9j-assembly1_A-1  TM=7.908E-01  e=5.318E-07  Escherichia coli K-12
  7pva-assembly1_B  TM=7.997E-01  e=2.428E-04  Porphyromonas gingivalis W83
  4dad-assembly1_A-2  TM=7.743E-01  e=8.168E-04  Burkholderia pseudomallei
  6swl-assembly2_B  TM=8.025E-01  e=2.311E-03  Geobacillus stearothermophilus

InterPro domains:
  IPR011006 CheY-like superfamily [SSF52172] (40-133)
  IPR027417 P-loop containing nucleoside triphosphate hydrolase [G3DSA:3.40.50.300] (143-379)
  IPR027417 P-loop containing nucleoside triphosphate hydrolase [SSF52540] (143-356)
  IPR050625 ParA/MinD ATPase [PTHR43384] (142-353)

Solvent-accessible surface area (backbone atoms only — not comparable to full-atom values): 41857 Å² total; per-residue (Å²): 134,83,76,77,67,73,83,71,77,67,78,68,54,44,64,49,39,35,18,23,45,43,69,73,48,29,56,56,54,46,50,46,33,40,74,69,74,40,68,82,52,53,64,38,56,48,4,50,66,40,46,39,56,48,34,62,75,38,69,42,30,42,30,36,38,33,16,44,46,89,50,91,52,48,65,67,52,46,53,55,37,48,48,37,42,18,36,60,31,44,34,34,39,29,32,70,74,89,45,67,69,56,50,51,52,43,44,71,74,42,34,78,42,77,45,56,58,80,81,47,66,66,60,52,52,54,52,51,46,44,68,66,64,62,50,66,60,77,92,58,67,54,64,26,45,37,34,24,28,27,20,40,39,48,60,26,45,26,63,58,50,43,51,48,46,48,50,45,40,22,68,74,61,29,24,28,26,35,39,34,42,66,26,57,50,74,41,50,57,46,51,48,66,50,44,85,70,71,11,39,35,68,62,54,50,68,37,81,85,77,48,70,66,59,50,60,68,34,33,34,74,78,50,98,34,31,32,33,32,23,44,71,52,48,88,68,92,72,80,78,65,50,52,67,35,48,53,50,48,52,53,54,47,20,49,59,14,33,35,34,38,34,30,40,51,63,74,47,55,84,41,42,58,57,47,45,48,68,20,46,32,28,35,41,23,20,51,51,38,70,69,28,34,55,38,42,35,52,50,45,66,69,52,49,75,53,82,84,73,29,41,76,42,36,31,38,29,26,56,59,40,74,78,62,54,50,34,53,69,67,59,42,25,63,72,42,71,48,71,74,70,44,66,30,54,51,45,64,41,52,28,63,34,32,43,81,77,36,36,52,38,56,79,59,18,56,68,28,42,52,34,49,50,52,50,45,30,56,72,71,67,44,74,77,73,72,76,74,70,78,63,63,68,67,60,55,70,77,97,132,82,77,77,68,72,85,71,78,67,80,68,53,44,65,48,39,35,19,24,45,45,68,72,48,29,57,56,53,47,49,46,32,40,74,69,74,40,67,83,51,52,64,37,56,48,4,49,67,40,46,38,56,47,36,62,76,39,68,45,30,43,29,35,39,32,16,43,46,87,50,92,53,49,66,67,53,46,53,55,37,48,47,38,43,18,35,60,32,45,34,33,38,30,31,72,73,88,44,68,69,56,50,50,51,44,45,71,73,42,34,78,43,74,46,57,56,80,80,46,65,66,60,53,52,54,52,50,45,43,66,65,65,62,50,66,59,77,90,59,66,55,62,27,46,36,35,23,28,26,21,39,39,48,61,28,46,25,62,58,50,42,52,49,46,50,49,47,39,22,69,76,62,31,22,27,27,35,38,33,44,67,27,56,52,73,41,50,57,46,51,47,65,50,43,85,70,72,11,38,36,66,62,55,48,67,36,81,86,77,47,70,66,58,49,60,68,34,34,36,72,78,50,98,33,30,32,34,31,24,45,72,51,46,87,66,91,72,80,78,65,50,51,66,36,48,53,50,49,52,52,55,46,19,48,59,16,32,35,35,36,36,30,39,50,63,73,47,55,82,39,43,59,58,48,44,47,68,20,46,33,26,35,41,22,21,51,51,37,69,69,26,34,54,37,41,35,51,49,46,68,69,52,49,74,52,83,84,72,30,42,77,41,35,32,39,29,26,54,58,41,74,78,61,53,48,34,52,72,67,60,40,25,62,71,41,70,48,73,73,71,44,66,32,54,49,45,66,43,51,28,62,34,31,42,82,79,36,36,52,40,57,78,58,18,55,67,28,42,51,32,48,50,52,50,48,28,56,72,72,68,42,76,73,72,71,78,74,71,77,62,64,68,65,60,56,68,78,98

Foldseek 3Di:
DPPPPPPPPPQDAAAEEEEAADPVVQVVVLVLCVVVVNNPHHYYYRFLVVLQVVLLVGQHHQEYETEQPPPPDSLVSVLLSDQLNALRHAYEYEYADDDPVVQVSVVLSPHLGYYHPPDDSVNVVVSVCCSVVPPVPDPNRQFAFEEEFEELDPPLCSLVLLLLLLCCCCNVSNWQEEEEEPDQADTCNCLQLQHDDAQQQQVQQPDDDDALVVNVVRWDDSDRRYTYHYGDHDDDDGDDGDLNSLVVVVRNVRSPTNYYYYRAYLVQPPNRLVSQLPGQEHEYRYAQDPSSLVSLLVSCVSSDD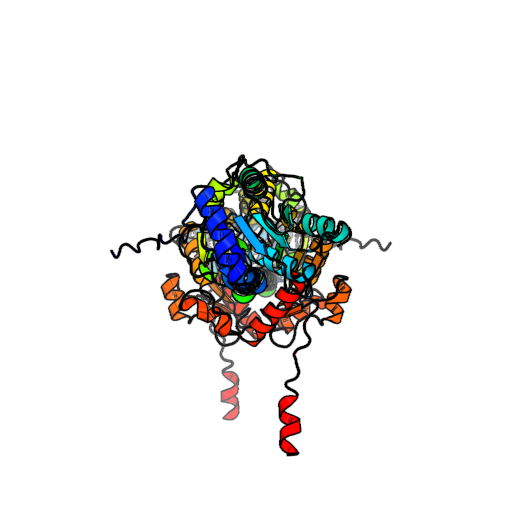CPVNHHYAYEYECAPPQDDGPDDQVRSCVSNVHHHDFYAHHQPCQQVVCSVVGHRDCVSRVSRSVRSVQVSCVVVVNDPDPPPPCVVPPVVVVD/DPPPPPPPPLQDAAAEEEEAADPVVQVVVLVLCVVVVRNPHHYYYRFLVVLQVVLLVGQHHQEYETEQPPPPDSLVSVLLSDQLNALRHAYEYEYADDDPVVQVSVVLSPHLGYYHPPDDSVNVVVSVCCSVVPPVPDPNRQFAFEEEFEELDPPLCRLVLLLLLLCCCCPVSNWQEEEEEPQQADTCNCLQLQHDDAQQQQVQQPDDDDALVVNVVRWDDSDRRYTYHYGDHDDDDGDDGDLNSLVVVVRNVRSPTNYYYYRAYLVQPPNRLVSQLPGQEHEYRYAQDPSSLVSLLVSCVSSDDCPVNHHYAYEYECAPPQDDGPDDQVRSCVSNVHHHDFYAHHQPCQQVVCSVVGHRDCVSRVSRSVRSVQVSCVVVVNDRPPPPPPVVPPVVVVD

Sequence (798 aa):
MSEITPNDGEELALPLVAFANDVRDVADISDLFTRLKQPDVPVMSGGIAAARQWCELNVPPRILLVDLEGAHWPLPALEELLSVCGPTSQVIATGKEQDVGLYRALLQAGVVDYLVKPLTLDLLATTLAKCEGQQAGPEYARMGRTIAVVSASGGSGASTVAMGLSRLLSGERHLPVALVDFDRRNGDQLLLQGQTDDAGLAAVLGTQELDTRLLQRAMLRVDTRLHLLAQKPELGELSPVEVDNVLNLGGALCRMFNQVIWDLPSSYPTGALDVLTYADLRIIVTELTLQDARNVRRVLNEIGDESEGQRLLLVHNQSRFATTAPLSRDQFEQFTGRKIDVVLPNAGHALAQSLTLGALNLAAAPAFQQGLRQLVDLACGVRARPAEKRWFSRWLKRAMSEITPNDGEELALPLVAFANDVRDVADISDLFTRLKQPDVPVMSGGIAAARQWCELNVPPRILLVDLEGAHWPLPALEELLSVCGPTSQVIATGKEQDVGLYRALLQAGVVDYLVKPLTLDLLATTLAKCEGQQAGPEYARMGRTIAVVSASGGSGASTVAMGLSRLLSGERHLPVALVDFDRRNGDQLLLQGQTDDAGLAAVLGTQELDTRLLQRAMLRVDTRLHLLAQKPELGELSPVEVDNVLNLGGALCRMFNQVIWDLPSSYPTGALDVLTYADLRIIVTELTLQDARNVRRVLNEIGDESEGQRLLLVHNQSRFATTAPLSRDQFEQFTGRKIDVVLPNAGHALAQSLTLGALNLAAAPAFQQGLRQLVDLACGVRARPAEKRWFSRWLKRA

Organism: Pectobacterium atrosepticum (strain SCRI 1043 / ATCC BAA-672) (NCBI:txid218491)

Secondary structure (DSSP, 8-state):
-----------PPPSEEEEESSHHHHHHHHHHHHHTT-TT--EEESHHHHHHHHHHHSPPPSEEEEE-TT-SSHHHHHHHHHHHH-TT-EEEEEES---HHHHHHHHHHT-SEEEESSP-HHHHHHHHHHHHS----SS-----EEEEEEESSTTSSHHHHHHHHHHHHHHTS---EEEEE--TTT--HHHHTT--S-BBHHHHHT-SS--HHHHHHHSEE-SSSEEEEB-----SPPPP--HHHHHHHHHHHHTT-SEEEEEE-TT--TTHHHHHHH-SEEEEEE-SSHHHHHHHHHHHHHH--STTS-EEEEEEE-SS-SS--SS-HHHHHHHHTS---EEEPP-HHHHHHGGGGSS--GGGSHHHHHHHHHHHHHHHT----------HHHHHTT-/-----------PPPSEEEEESSHHHHHHHHHHHHHTT-TT--EEESHHHHHHHHHHHSPPPSEEEEE-TT-SSHHHHHHHHHHHH-TT-EEEEEES---HHHHHHHHHHT-SEEEESSP-HHHHHHHHHHHHS----SS-----EEEEEEESSTTSSHHHHHHHHHHHHHHTS---EEEEE--TTT--HHHHTT--S-BBHHHHHT-SS--HHHHHHHSEE-SSSEEEEB-----SPPPP--HHHHHHHHHHHHTT-SEEEEEE-TT--TTHHHHHHH-SEEEEEE-SSHHHHHHHHHHHHHH--STTS-EEEEEEE-SS-SS--SS-HHHHHHHHTS---EEEPP-HHHHHHGGGGSS--GGGSHHHHHHHHHHHHHHHT---------THHHHHTT-